Protein AF-0000000080249950 (afdb_homodimer)

Foldseek 3Di:
DQPPPPPPDQDLKDDPPDDPPDPDQAPEEAEEEEQEEQAQQDLDGCLQLVLLVNVLVVCLCPPQGVRYHYHYIYGYNPPDRALVVSLVPRQVSVCCCQPPVCVVVVHHHHQEYEDDAHQNSCVNNQQVCVVQLHAYEAQHHAAPVLLPCVRRLRYFHQHHHLVLVLVVVVVVCVVQVAQEEEEEFECAGRVRVRNRVRSQVCSCPPDPDHHHYHRHYDYDDDDCLVVVLVSLQTWQEYEYEAFQVVVLSNLLNCLVVVSLALQHAYEYEDEKPDCSSHDNALDPPDPCSVSSLSSQQRYKYKYFDWQAPDQPFAPVGPVVLVVSQVSSQVCSCPPSNDHDDPPGTSISRSQSSSVRSNLLSNLLSVCVVVPHDSSNSSSSSQSSAQDWDHHRRGIWGHHNSNYTQIKMFMWGADSVPSDTDTQKIGGSVDDDIDGPHQRDSHNPDRGHNHGADPCGSVSPRPVSCCVDPVCVVVVVVVVVVVVVVVVVVVVVVVVVVVVVLVVLLVPQQAADAPVQWAQDPCPVVPDDPPPPVVPPDPPPVLVDFGFTDHPNDTWTWDQDQDQDDCDPVNSSVLSVVLVPCDDDDHRQGYAHNPRRTTID/DQPPPPPPDQALKDDPPDDPPDPDQAPEEAEEEEQEEQAQQDLDGCLQLVLLVNVLVVCLCPPQGVRYHYHYIYGYRYPDRALVVSLVPRQVSVCCCQPPVCVVVVHGHHQEYEDDAHQSSCVNNQQVCVVQLHAYEAQHHAAPVLLPCVRRLRYFHQHHHLVLVLVVVVVVCVVQVAQEEEEEFECAGRVRVRNRVRSQVCSCPPDPDHHHYHRHYDYDDQDCLVVVLVSLQTWQEYEYEAFQVVVLSNLLNCLVVVSLALQHAYEYEDEKPDQSSHDNAQDPPDPCSVVSLSSQQRYKYKYFDWQAPDQVFAPVGPVVLVVSFVSSQVCSCPPSNDHADPPGTSISRSQSSSVRSNLLSNLLSVCVVVPHDSSNSSSSSQSSAQDWDRHRRGIWGHHNSNYTQTKMFMWGADSVPSDTDTQKIGGSVPDDIDGPHQRDSHNPDRGHNHGADPCGSVSPRPVSCCVDPVCVVVVVVVVVVVVVVVVVVVVVVVVVVVVVLVVLLVPQQAAQAPVQWAQDPPPVVPDDPPPPVVPPDPPPVLVPFGFTQHPNDTWTWDQDQDQPDPDPVNSSVLSVVLVPCDDDDHHQGYFHNPRRTTID

Organism: Ramazzottius varieornatus (NCBI:txid947166)

Radius of gyration: 50.96 Å; Cα contacts (8 Å, |Δi|>4): 2125; chains: 2; bounding box: 80×172×122 Å

InterPro domains:
  IPR001170 Adenylyl cyclase class-4/guanylyl cyclase [PR00255] (114-132)
  IPR001170 Adenylyl cyclase class-4/guanylyl cyclase [PR00255] (236-254)
  IPR001170 Adenylyl cyclase class-4/guanylyl cyclase [PR00255] (353-371)
  IPR001170 Adenylyl cyclase class-4/guanylyl cyclase [PR00255] (391-408)
  IPR001170 Adenylyl cyclase class-4/guanylyl cyclase [PR00255] (476-498)
  IPR001828 Receptor, ligand binding region [PF01094] (50-415)
  IPR028082 Periplasmic binding protein-like I [SSF53822] (30-457)
  IPR052612 Atrial Natriuretic Peptide Clearance Receptor [PTHR44755] (23-399)

Sequence (1200 aa):
MSPGITSLPDQDFMPDYHQTLQEKTYVHNVTILVVLTFGGVLPVDLMKAGGAIEMAVEVVRQSILPEVYTNYYMVRRKGFVDCYEDENHASFLMTRYAFRDAVARGDPPVGLIVGPACTKSLESMGHIATDMRAPIMTSQGASLTFDDKTIFKTVTRTGVTVKTLSRFAFEFLDLHGYVNVAIIYDDLFSFFSVLGSMLYRALYYRQDVRMNPMDLPYRNISDYSPYLYRASNNSRVFFILADAQSLRTIMLTAFDLGMTNGDYVFLTCVWYKEKYWGDYTYRNSDERDEEARQAYRTLLVFRERPMTPTQNETATGPQDFAQAQSRVKSIAWNRYGYGFDNNEDVSSAVWELYEGILLWARALNETISEGEDPKNGTRVTQRMWNRQVQGINGTLAIDANGDRNCSYALLDMSPSSGIFKEVFVYDGRGQPSRWIRTVDWGSGRERAPPNEPKCGYRNDKLLCFLRTEENNHVYTAVGAVGGAVVLLLLGALLVYRKYRTEQALHDTWWRASYSDIKPLDNTVSRSRRMASPFSEEPDLGLKKVTVARYQDRMVMVKTITHKIEMNRHFLVYVSKVSSININADVRLVSLSSAKVNIFFMSPGITSLPDQDFMPDYHQTLQEKTYVHNVTILVVLTFGGVLPVDLMKAGGAIEMAVEVVRQSILPEVYTNYYMVRRKGFVDCYEDENHASFLMTRYAFRDAVARGDPPVGLIVGPACTKSLESMGHIATDMRAPIMTSQGASLTFDDKTIFKTVTRTGVTVKTLSRFAFEFLDLHGYVNVAIIYDDLFSFFSVLGSMLYRALYYRQDVRMNPMDLPYRNISDYSPYLYRASNNSRVFFILADAQSLRTIMLTAFDLGMTNGDYVFLTCVWYKEKYWGDYTYRNSDERDEEARQAYRTLLVFRERPMTPTQNETATGPQDFAQAQSRVKSIAWNRYGYGFDNNEDVSSAVWELYEGILLWARALNETISEGEDPKNGTRVTQRMWNRQVQGINGTLAIDANGDRNCSYALLDMSPSSGIFKEVFVYDGRGQPSRWIRTVDWGSGRERAPPNEPKCGYRNDKLLCFLRTEENNHVYTAVGAVGGAVVLLLLGALLVYRKYRTEQALHDTWWRASYSDIKPLDNTVSRSRRMASPFSEEPDLGLKKVTVARYQDRMVMVKTITHKIEMNRHFLVYVSKVSSININADVRLVSLSSAKVNIFF

Secondary structure (DSSP, 8-state):
---------S-SEE--TT----S---SEEEEEEEE--BSS-SSS-HHHHHHHHHHHHHHIIIII-TTEEEEEEEE--BT--SHHHHHTTHHHHHHHIIIIIHHHHTPPPEEEEE---SHHHHHHHHHHHHHHT--EEES----GGGG-TTT-TTEEE-S--HHHHHHHHHHHHHHHT--EEEEEEETTSHHHHHHHHHHHHHHHT-SSS--EEEEEEE-S-S--HHHHHHHHTT-SEEEEES-HHHHHHHHHHHHHTT--SSS-EEEEEE--SSGGG---SS--SSTTHHHHHHHHTTEEEEEE------TTT-SS-HHHHHHHHHHHHHHIIIII-----TTPPPPHHHHHHHHHHHHHHHHHHHHHHTT--TT-HHHHHHHHSSEEEEETTEEEEE-TTSBB---EEEEEE-TTT--EEEEEEE-TTSPPPEE-S----STT-SSPPPSS-TT-TTS--HHHHHH-STTHHHHHHHHHHHHHHHHHHHHHHHHHHHHHHHHHHH-GGG---GGG-EE--GGGGSS-----STTSS---SGGGEEEEEETTEEEEEEE--S-----HHHHHHHHHHHHS--SSS----EEETTTTEEE-/---------S-SB---SS----S---SEEEEEEEE--BSS-SSS-HHHHHHHHHHHHHHIIIII-TTEEEEEEEE--BT--SHHHHTTTHHHHHHHIIIIIHHHHTPPPEEEEE---SHHHHHHHHHHHHHHT--EEES----GGGG-TTT-TTEEE-S--HHHHHHHHHHHHHHHT--EEEEEEESSSHHHHHHHHHHHHHHHT-SSS--EEEEEEE-S-S--HHHHHHHHTT-SEEEEES-HHHHHHHHHHHHHTT--SSS-EEEEEE--SSTTS---SS--SSTTHHHHHHHHTTEEEEEE------TTT-SS-HHHHHHHHHHHHHHIIIII-----TTPPPPHHHHHHHHHHHHHHHHHHHHHHTT--TT-HHHHHHHHSSEEEEETTEEEEE-TTSBB---EEEEEE-TTT--EEEEEEE-TTSPPPEE-S----STT-SSPPPSS-TT-TTS--HHHHHH-GGGHHHHHHHHHHHHHHHHHHHHHHHHHHHHHHHHHHH-GGG---GGG-EE--GGGGSS-----STTSS---SGGGEEEEEETTEEEEEEE--S-----HHHHHHHHHHHHS--SSS----EEETTTTEEE-

pLDDT: mean 79.0, std 19.93, range [19.03, 98.56]

Structure (mmCIF, N/CA/C/O backbone):
data_AF-0000000080249950-model_v1
#
loop_
_entity.id
_entity.type
_entity.pdbx_description
1 polymer 'Receptor ligand binding region domain-containing protein'
#
loop_
_atom_site.group_PDB
_atom_site.id
_atom_site.type_symbol
_atom_site.label_atom_id
_atom_site.label_alt_id
_atom_site.label_comp_id
_atom_site.label_asym_id
_atom_site.label_entity_id
_atom_site.label_seq_id
_atom_site.pdbx_PDB_ins_code
_atom_site.Cartn_x
_atom_site.Cartn_y
_atom_site.Cartn_z
_atom_site.occupancy
_atom_site.B_iso_or_equiv
_atom_site.auth_seq_id
_atom_site.auth_comp_id
_atom_site.auth_asym_id
_atom_site.auth_atom_id
_atom_site.pdbx_PDB_model_num
ATOM 1 N N . MET A 1 1 ? -38.25 27.203 -7.605 1 19.36 1 MET A N 1
ATOM 2 C CA . MET A 1 1 ? -37 27.938 -7.746 1 19.36 1 MET A CA 1
ATOM 3 C C . MET A 1 1 ? -36.062 27.656 -6.574 1 19.36 1 MET A C 1
ATOM 5 O O . MET A 1 1 ? -36.438 27.812 -5.414 1 19.36 1 MET A O 1
ATOM 9 N N . SER A 1 2 ? -35.219 26.625 -6.672 1 23.2 2 SER A N 1
ATOM 10 C CA . SER A 1 2 ? -34.344 26.094 -5.637 1 23.2 2 SER A CA 1
ATOM 11 C C . SER A 1 2 ? -33.531 27.203 -4.953 1 23.2 2 SER A C 1
ATOM 13 O O . SER A 1 2 ? -33.094 28.141 -5.605 1 23.2 2 SER A O 1
ATOM 15 N N . PRO A 1 3 ? -33.969 27.578 -3.77 1 28.27 3 PRO A N 1
ATOM 16 C CA . PRO A 1 3 ? -33.281 28.75 -3.213 1 28.27 3 PRO A CA 1
ATOM 17 C C . PRO A 1 3 ? -31.812 28.828 -3.584 1 28.27 3 PRO A C 1
ATOM 19 O O . PRO A 1 3 ? -31.203 27.797 -3.873 1 28.27 3 PRO A O 1
ATOM 22 N N . GLY A 1 4 ? -31.453 29.891 -4.34 1 25.61 4 GLY A N 1
ATOM 23 C CA . GLY A 1 4 ? -30.141 30.328 -4.793 1 25.61 4 GLY A CA 1
ATOM 24 C C . GLY A 1 4 ? -29.047 30.094 -3.76 1 25.61 4 GLY A C 1
ATOM 25 O O . GLY A 1 4 ? -29.109 30.641 -2.65 1 25.61 4 GLY A O 1
ATOM 26 N N . ILE A 1 5 ? -28.672 28.875 -3.568 1 31.94 5 ILE A N 1
ATOM 27 C CA . ILE A 1 5 ? -27.406 28.672 -2.857 1 31.94 5 ILE A CA 1
ATOM 28 C C . ILE A 1 5 ? -26.438 29.812 -3.195 1 31.94 5 ILE A C 1
ATOM 30 O O . ILE A 1 5 ? -25.984 29.922 -4.336 1 31.94 5 ILE A O 1
ATOM 34 N N . THR A 1 6 ? -26.703 31.031 -2.816 1 29.67 6 THR A N 1
ATOM 35 C CA . THR A 1 6 ? -25.734 32.125 -2.807 1 29.67 6 THR A CA 1
ATOM 36 C C . THR A 1 6 ? -24.312 31.578 -2.705 1 29.67 6 THR A C 1
ATOM 38 O O . THR A 1 6 ? -24.094 30.484 -2.166 1 29.67 6 THR A O 1
ATOM 41 N N . SER A 1 7 ? -23.375 32.219 -3.557 1 31.91 7 SER A N 1
ATOM 42 C CA . SER A 1 7 ? -21.938 32.094 -3.744 1 31.91 7 SER A CA 1
ATOM 43 C C . SER A 1 7 ? -21.219 31.891 -2.414 1 31.91 7 SER A C 1
ATOM 45 O O . SER A 1 7 ? -21.094 32.812 -1.611 1 31.91 7 SER A O 1
ATOM 47 N N . LEU A 1 8 ? -21.609 30.906 -1.722 1 35.44 8 LEU A N 1
ATOM 48 C CA . LEU A 1 8 ? -20.688 30.719 -0.604 1 35.44 8 LEU A CA 1
ATOM 49 C C . LEU A 1 8 ? -19.266 31.109 -0.999 1 35.44 8 LEU A C 1
ATOM 51 O O . LEU A 1 8 ? -18.766 30.672 -2.039 1 35.44 8 LEU A O 1
ATOM 55 N N . PRO A 1 9 ? -18.766 32.25 -0.596 1 34.56 9 PRO A N 1
ATOM 56 C CA . PRO A 1 9 ? -17.406 32.656 -0.927 1 34.56 9 PRO A CA 1
ATOM 57 C C . PRO A 1 9 ? -16.422 31.5 -0.965 1 34.56 9 PRO A C 1
ATOM 59 O O . PRO A 1 9 ? -16.656 30.469 -0.333 1 34.56 9 PRO A O 1
ATOM 62 N N . ASP A 1 10 ? -15.531 31.391 -2.01 1 40.75 10 ASP A N 1
ATOM 63 C CA . ASP A 1 10 ? -14.336 30.609 -2.271 1 40.75 10 ASP A CA 1
ATOM 64 C C . ASP A 1 10 ? -13.602 30.266 -0.975 1 40.75 10 ASP A C 1
ATOM 66 O O . ASP A 1 10 ? -12.422 29.938 -0.994 1 40.75 10 ASP A O 1
ATOM 70 N N . GLN A 1 11 ? -14.125 30.656 0.214 1 44.94 11 GLN A N 1
ATOM 71 C CA . GLN A 1 11 ? -13.344 30.484 1.436 1 44.94 11 GLN A CA 1
ATOM 72 C C . GLN A 1 11 ? -13.461 29.062 1.967 1 44.94 11 GLN A C 1
ATOM 74 O O . GLN A 1 11 ? -14.547 28.484 1.957 1 44.94 11 GLN A O 1
ATOM 79 N N . ASP A 1 12 ? -12.336 28.391 2 1 49.94 12 ASP A N 1
ATOM 80 C CA . ASP A 1 12 ? -12.094 27.078 2.598 1 49.94 12 ASP A CA 1
ATOM 81 C C . ASP A 1 12 ? -12.812 26.938 3.938 1 49.94 12 ASP A C 1
ATOM 83 O O . ASP A 1 12 ? -12.758 25.891 4.574 1 49.94 12 ASP A O 1
ATOM 87 N N . PHE A 1 13 ? -13.508 28.094 4.496 1 51.12 13 PHE A N 1
ATOM 88 C CA . PHE A 1 13 ? -14.023 28.062 5.859 1 51.12 13 PHE A CA 1
ATOM 89 C C . PHE A 1 13 ? -15.531 28.281 5.879 1 51.12 13 PHE A C 1
ATOM 91 O O . PHE A 1 13 ? -16.031 29.172 5.199 1 51.12 13 PHE A O 1
ATOM 98 N N . MET A 1 14 ? -16.281 27.281 6.352 1 52.34 14 MET A N 1
ATOM 99 C CA . MET A 1 14 ? -17.719 27.484 6.551 1 52.34 14 MET A CA 1
ATOM 100 C C . MET A 1 14 ? -17.984 28.219 7.863 1 52.34 14 MET A C 1
ATOM 102 O O . MET A 1 14 ? -17.25 28.031 8.836 1 52.34 14 MET A O 1
ATOM 106 N N . PRO A 1 15 ? -18.859 29.219 7.879 1 49.94 15 PRO A N 1
ATOM 107 C CA . PRO A 1 15 ? -19.172 29.938 9.109 1 49.94 15 PRO A CA 1
ATOM 108 C C . PRO A 1 15 ? -19.781 29.031 10.188 1 49.94 15 PRO A C 1
ATOM 110 O O . PRO A 1 15 ? -20.344 27.984 9.875 1 49.94 15 PRO A O 1
ATOM 113 N N . ASP A 1 16 ? -19.328 29.141 11.508 1 52.69 16 ASP A N 1
ATOM 114 C CA . ASP A 1 16 ? -20.016 28.5 12.625 1 52.69 16 ASP A CA 1
ATOM 115 C C . ASP A 1 16 ? -21.469 28.969 12.711 1 52.69 16 ASP A C 1
ATOM 117 O O . ASP A 1 16 ? -21.734 30.141 13 1 52.69 16 ASP A O 1
ATOM 121 N N . TYR A 1 17 ? -22.359 28.188 12.266 1 43.06 17 TYR A N 1
ATOM 122 C CA . TYR A 1 17 ? -23.766 28.578 12.18 1 43.06 17 TYR A CA 1
ATOM 123 C C . TYR A 1 17 ? -24.375 28.672 13.57 1 43.06 17 TYR A C 1
ATOM 125 O O . TYR A 1 17 ? -25.5 29.172 13.719 1 43.06 17 TYR A O 1
ATOM 133 N N . HIS A 1 18 ? -23.609 28.188 14.633 1 47.72 18 HIS A N 1
ATOM 134 C CA . HIS A 1 18 ? -24.281 28.125 15.922 1 47.72 18 HIS A CA 1
ATOM 135 C C . HIS A 1 18 ? -23.609 29.016 16.953 1 47.72 18 HIS A C 1
ATOM 137 O O . HIS A 1 18 ? -23.953 28.984 18.141 1 47.72 18 HIS A O 1
ATOM 143 N N . GLN A 1 19 ? -22.5 29.797 16.703 1 52.16 19 GLN A N 1
ATOM 144 C CA . GLN A 1 19 ? -21.766 30.469 17.766 1 52.16 19 GLN A CA 1
ATOM 145 C C . GLN A 1 19 ? -22.562 31.625 18.359 1 52.16 19 GLN A C 1
ATOM 147 O O . GLN A 1 19 ? -22.922 32.562 17.641 1 52.16 19 GLN A O 1
ATOM 152 N N . THR A 1 20 ? -23.453 31.344 19.312 1 48.66 20 THR A N 1
ATOM 153 C CA . THR A 1 20 ? -23.844 32.469 20.172 1 48.66 20 THR A CA 1
ATOM 154 C C . THR A 1 20 ? -22.828 32.656 21.281 1 48.66 20 THR A C 1
ATOM 156 O O . THR A 1 20 ? -22.609 31.781 22.109 1 48.66 20 THR A O 1
ATOM 159 N N . LEU A 1 21 ? -21.719 33.438 21.125 1 48.94 21 LEU A N 1
ATOM 160 C CA . LEU A 1 21 ? -20.766 33.719 22.188 1 48.94 21 LEU A CA 1
ATOM 161 C C . LEU A 1 21 ? -21.469 34.25 23.422 1 48.94 21 LEU A C 1
ATOM 163 O O . LEU A 1 21 ? -22.172 35.25 23.375 1 48.94 21 LEU A O 1
ATOM 167 N N . GLN A 1 22 ? -21.906 33.344 24.25 1 52.91 22 GLN A N 1
ATOM 168 C CA . GLN A 1 22 ? -22.391 33.875 25.516 1 52.91 22 GLN A CA 1
ATOM 169 C C . GLN A 1 22 ? -21.219 34.344 26.406 1 52.91 22 GLN A C 1
ATOM 171 O O . GLN A 1 22 ? -20.125 33.781 26.328 1 52.91 22 GLN A O 1
ATOM 176 N N . GLU A 1 23 ? -21.219 35.5 26.922 1 61.75 23 GLU A N 1
ATOM 177 C CA . GLU A 1 23 ? -20.297 36.062 27.906 1 61.75 23 GLU A CA 1
ATOM 178 C C . GLU A 1 23 ? -20.156 35.125 29.109 1 61.75 23 GLU A C 1
ATOM 180 O O . GLU A 1 23 ? -20.766 35.375 30.156 1 61.75 23 GLU A O 1
ATOM 185 N N . LYS A 1 24 ? -19.875 33.844 29.031 1 73 24 LYS A N 1
ATOM 186 C CA . LYS A 1 24 ? -19.688 32.875 30.094 1 73 24 LYS A CA 1
ATOM 187 C C . LYS A 1 24 ? -18.234 32.375 30.141 1 73 24 LYS A C 1
ATOM 189 O O . LYS A 1 24 ? -17.562 32.312 29.109 1 73 24 LYS A O 1
ATOM 194 N N . THR A 1 25 ? -17.656 32.344 31.375 1 83.31 25 THR A N 1
ATOM 195 C CA . THR A 1 25 ? -16.344 31.734 31.594 1 83.31 25 THR A CA 1
ATOM 196 C C . THR A 1 25 ? -16.406 30.219 31.469 1 83.31 25 THR A C 1
ATOM 198 O O . THR A 1 25 ? -17.219 29.578 32.125 1 83.31 25 THR A O 1
ATOM 201 N N . TYR A 1 26 ? -15.586 29.688 30.609 1 88.06 26 TYR A N 1
ATOM 202 C CA . TYR A 1 26 ? -15.586 28.25 30.359 1 88.06 26 TYR A CA 1
ATOM 203 C C . TYR A 1 26 ? -14.391 27.578 31.016 1 88.06 26 TYR A C 1
ATOM 205 O O . TYR A 1 26 ? -13.344 28.203 31.188 1 88.06 26 TYR A O 1
ATOM 213 N N . VAL A 1 27 ? -14.531 26.344 31.422 1 87.94 27 VAL A N 1
ATOM 214 C CA . VAL A 1 27 ? -13.477 25.594 32.094 1 87.94 27 VAL A CA 1
ATOM 215 C C . VAL A 1 27 ? -12.438 25.141 31.062 1 87.94 27 VAL A C 1
ATOM 217 O O . VAL A 1 27 ? -11.289 24.875 31.422 1 87.94 27 VAL A O 1
ATOM 220 N N . HIS A 1 28 ? -12.867 25.047 29.906 1 91 28 HIS A N 1
ATOM 221 C CA . HIS A 1 28 ? -12.016 24.594 28.812 1 91 28 HIS A CA 1
ATOM 222 C C . HIS A 1 28 ? -12.555 25.078 27.469 1 91 28 HIS A C 1
ATOM 224 O O . HIS A 1 28 ? -13.758 25.328 27.328 1 91 28 HIS A O 1
ATOM 230 N N . ASN A 1 29 ? -11.664 25.406 26.578 1 92.38 29 ASN A N 1
ATOM 231 C CA . ASN A 1 29 ? -12.023 25.828 25.234 1 92.38 29 ASN A CA 1
ATOM 232 C C . ASN A 1 29 ? -11.438 24.906 24.172 1 92.38 29 ASN A C 1
ATOM 234 O O . ASN A 1 29 ? -10.25 24.562 24.234 1 92.38 29 ASN A O 1
ATOM 238 N N . VAL A 1 30 ? -12.273 24.469 23.297 1 94.06 30 VAL A N 1
ATOM 239 C CA . VAL A 1 30 ? -11.781 23.516 22.312 1 94.06 30 VAL A CA 1
ATOM 240 C C . VAL A 1 30 ? -12.445 23.781 20.953 1 94.06 30 VAL A C 1
ATOM 242 O O . VAL A 1 30 ? -13.523 24.375 20.891 1 94.06 30 VAL A O 1
ATOM 245 N N . THR A 1 31 ? -11.727 23.406 19.859 1 93.44 31 THR A N 1
ATOM 246 C CA . THR A 1 31 ? -12.266 23.516 18.5 1 93.44 31 THR A CA 1
ATOM 247 C C . THR A 1 31 ? -12.484 22.125 17.906 1 93.44 31 THR A C 1
ATOM 249 O O . THR A 1 31 ? -11.578 21.281 17.938 1 93.44 31 THR A O 1
ATOM 252 N N . ILE A 1 32 ? -13.68 21.844 17.391 1 94.88 32 ILE A N 1
ATOM 253 C CA . ILE A 1 32 ? -13.945 20.703 16.531 1 94.88 32 ILE A CA 1
ATOM 254 C C . ILE A 1 32 ? -13.664 21.062 15.078 1 94.88 32 ILE A C 1
ATOM 256 O O . ILE A 1 32 ? -14.359 21.906 14.492 1 94.88 32 ILE A O 1
ATOM 260 N N . LEU A 1 33 ? -12.633 20.469 14.539 1 93.94 33 LEU A N 1
ATOM 261 C CA . LEU A 1 33 ? -12.266 20.734 13.148 1 93.94 33 LEU A CA 1
ATOM 262 C C . LEU A 1 33 ? -12.805 19.625 12.242 1 93.94 33 LEU A C 1
ATOM 264 O O . LEU A 1 33 ? -12.461 18.453 12.398 1 93.94 33 LEU A O 1
ATOM 268 N N . VAL A 1 34 ? -13.648 20 11.32 1 92.94 34 VAL A N 1
ATOM 269 C CA . VAL A 1 34 ? -14.219 19.047 10.375 1 92.94 34 VAL A CA 1
ATOM 270 C C . VAL A 1 34 ? -13.461 19.109 9.047 1 92.94 34 VAL A C 1
ATOM 272 O O . VAL A 1 34 ? -13.383 20.172 8.422 1 92.94 34 VAL A O 1
ATOM 275 N N . VAL A 1 35 ? -12.844 17.984 8.688 1 91 35 VAL A N 1
ATOM 276 C CA . VAL A 1 35 ? -12.102 17.906 7.434 1 91 35 VAL A CA 1
ATOM 277 C C . VAL A 1 35 ? -12.766 16.875 6.516 1 91 35 VAL A C 1
ATOM 279 O O . VAL A 1 35 ? -12.438 15.695 6.551 1 91 35 VAL A O 1
ATOM 282 N N . LEU A 1 36 ? -13.641 17.344 5.602 1 89.5 36 LEU A N 1
ATOM 283 C CA . LEU A 1 36 ? -14.383 16.5 4.668 1 89.5 36 LEU A CA 1
ATOM 284 C C . LEU A 1 36 ? -14.453 17.141 3.291 1 89.5 36 LEU A C 1
ATOM 286 O O . LEU A 1 36 ? -14.273 18.359 3.162 1 89.5 36 LEU A O 1
ATOM 290 N N . THR A 1 37 ? -14.719 16.344 2.334 1 84.38 37 THR A N 1
ATOM 291 C CA . THR A 1 37 ? -14.93 16.875 0.991 1 84.38 37 THR A CA 1
ATOM 292 C C . THR A 1 37 ? -16.281 17.594 0.896 1 84.38 37 THR A C 1
ATOM 294 O O . THR A 1 37 ? -17.156 17.375 1.733 1 84.38 37 THR A O 1
ATOM 297 N N . PHE A 1 38 ? -16.359 18.438 -0.089 1 83.31 38 PHE A N 1
ATOM 298 C CA . PHE A 1 38 ? -17.594 19.203 -0.303 1 83.31 38 PHE A CA 1
ATOM 299 C C . PHE A 1 38 ? -18.031 19.109 -1.758 1 83.31 38 PHE A C 1
ATOM 301 O O . PHE A 1 38 ? -17.984 20.094 -2.496 1 83.31 38 PHE A O 1
ATOM 308 N N . GLY A 1 39 ? -18.453 17.969 -2.156 1 78.5 39 GLY A N 1
ATOM 309 C CA . GLY A 1 39 ? -18.875 17.766 -3.537 1 78.5 39 GLY A CA 1
ATOM 310 C C . GLY A 1 39 ? -20.219 17.078 -3.666 1 78.5 39 GLY A C 1
ATOM 311 O O . GLY A 1 39 ? -20.844 17.125 -4.73 1 78.5 39 GLY A O 1
ATOM 312 N N . GLY A 1 40 ? -20.625 16.469 -2.613 1 77.94 40 GLY A N 1
ATOM 313 C CA . GLY A 1 40 ? -21.938 15.812 -2.607 1 77.94 40 GLY A CA 1
ATOM 314 C C . GLY A 1 40 ? -21.922 14.461 -3.295 1 77.94 40 GLY A C 1
ATOM 315 O O . GLY A 1 40 ? -22.984 13.93 -3.641 1 77.94 40 GLY A O 1
ATOM 316 N N . VAL A 1 41 ? -20.734 13.922 -3.453 1 80.44 41 VAL A N 1
ATOM 317 C CA . VAL A 1 41 ? -20.641 12.695 -4.238 1 80.44 41 VAL A CA 1
ATOM 318 C C . VAL A 1 41 ? -20.281 11.523 -3.328 1 80.44 41 VAL A C 1
ATOM 320 O O . VAL A 1 41 ? -20.922 10.469 -3.373 1 80.44 41 VAL A O 1
ATOM 323 N N . LEU A 1 42 ? -19.391 11.727 -2.463 1 82.88 42 LEU A N 1
ATOM 324 C CA . LEU A 1 42 ? -18.906 10.656 -1.596 1 82.88 42 LEU A CA 1
ATOM 325 C C . LEU A 1 42 ? -19.938 10.312 -0.53 1 82.88 42 LEU A C 1
ATOM 327 O O . LEU A 1 42 ? -20.75 11.164 -0.15 1 82.88 42 LEU A O 1
ATOM 331 N N . PRO A 1 43 ? -19.922 9.117 -0.079 1 81.88 43 PRO A N 1
ATOM 332 C CA . PRO A 1 43 ? -20.906 8.719 0.938 1 81.88 43 PRO A CA 1
ATOM 333 C C . PRO A 1 43 ? -20.844 9.586 2.191 1 81.88 43 PRO A C 1
ATOM 335 O O . PRO A 1 43 ? -21.875 9.891 2.791 1 81.88 43 PRO A O 1
ATOM 338 N N . VAL A 1 44 ? -19.656 9.883 2.541 1 87.5 44 VAL A N 1
ATOM 339 C CA . VAL A 1 44 ? -19.469 10.797 3.666 1 87.5 44 VAL A CA 1
ATOM 340 C C . VAL A 1 44 ? -18.781 12.07 3.193 1 87.5 44 VAL A C 1
ATOM 342 O O . VAL A 1 44 ? -17.578 12.07 2.947 1 87.5 44 VAL A O 1
ATOM 345 N N . ASP A 1 45 ? -19.531 12.984 2.971 1 86.56 45 ASP A N 1
ATOM 346 C CA . ASP A 1 45 ? -19.047 14.312 2.617 1 86.56 45 ASP A CA 1
ATOM 347 C C . ASP A 1 45 ? -19.828 15.398 3.363 1 86.56 45 ASP A C 1
ATOM 349 O O . ASP A 1 45 ? -20.875 15.125 3.943 1 86.56 45 ASP A O 1
ATOM 353 N N . LEU A 1 46 ? -19.422 16.5 3.287 1 88.06 46 LEU A N 1
ATOM 354 C CA . LEU A 1 46 ? -19.953 17.562 4.133 1 88.06 46 LEU A CA 1
ATOM 355 C C . LEU A 1 46 ? -21.375 17.938 3.721 1 88.06 46 LEU A C 1
ATOM 357 O O . LEU A 1 46 ? -22.188 18.297 4.562 1 88.06 46 LEU A O 1
ATOM 361 N N . MET A 1 47 ? -21.688 17.812 2.453 1 88.06 47 MET A N 1
ATOM 362 C CA . MET A 1 47 ? -23.031 18.156 1.998 1 88.06 47 MET A CA 1
ATOM 363 C C . MET A 1 47 ? -24.047 17.172 2.545 1 88.06 47 MET A C 1
ATOM 365 O O . MET A 1 47 ? -25.188 17.547 2.832 1 88.06 47 MET A O 1
ATOM 369 N N . LYS A 1 48 ? -23.625 16.016 2.729 1 89.5 48 LYS A N 1
ATOM 370 C CA . LYS A 1 48 ? -24.516 14.953 3.201 1 89.5 48 LYS A CA 1
ATOM 371 C C . LYS A 1 48 ? -24.469 14.828 4.723 1 89.5 48 LYS A C 1
ATOM 373 O O . LYS A 1 48 ? -25.484 14.555 5.363 1 89.5 48 LYS A O 1
ATOM 378 N N . ALA A 1 49 ? -23.266 15.023 5.262 1 92 49 ALA A N 1
ATOM 379 C CA . ALA A 1 49 ? -23.062 14.742 6.68 1 92 49 ALA A CA 1
ATOM 380 C C . ALA A 1 49 ? -23.125 16.016 7.508 1 92 49 ALA A C 1
ATOM 382 O O . ALA A 1 49 ? -23.188 15.969 8.742 1 92 49 ALA A O 1
ATOM 383 N N . GLY A 1 50 ? -23.156 17.141 6.871 1 90.31 50 GLY A N 1
ATOM 384 C CA . GLY A 1 50 ? -23.125 18.422 7.574 1 90.31 50 GLY A CA 1
ATOM 385 C C . GLY A 1 50 ? -24.266 18.562 8.586 1 90.31 50 GLY A C 1
ATOM 386 O O . GLY A 1 50 ? -24.047 19.062 9.688 1 90.31 50 GLY A O 1
ATOM 387 N N . GLY A 1 51 ? -25.469 18.156 8.156 1 91.06 51 GLY A N 1
ATOM 388 C CA . GLY A 1 51 ? -26.609 18.234 9.062 1 91.06 51 GLY A CA 1
ATOM 389 C C . GLY A 1 51 ? -26.422 17.406 10.32 1 91.06 51 GLY A C 1
ATOM 390 O O . GLY A 1 51 ? -26.734 17.875 11.422 1 91.06 51 GLY A O 1
ATOM 391 N N . ALA A 1 52 ? -25.922 16.219 10.172 1 93.44 52 ALA A N 1
ATOM 392 C CA . ALA A 1 52 ? -25.688 15.344 11.32 1 93.44 52 ALA A CA 1
ATOM 393 C C . ALA A 1 52 ? -24.578 15.906 12.219 1 93.44 52 ALA A C 1
ATOM 395 O O . ALA A 1 52 ? -24.656 15.789 13.445 1 93.44 52 ALA A O 1
ATOM 396 N N . ILE A 1 53 ? -23.562 16.5 11.672 1 93.38 53 ILE A N 1
ATOM 397 C CA . ILE A 1 53 ? -22.453 17.062 12.422 1 93.38 53 ILE A CA 1
ATOM 398 C C . ILE A 1 53 ? -22.922 18.266 13.227 1 93.38 53 ILE A C 1
ATOM 400 O O . ILE A 1 53 ? -22.594 18.406 14.406 1 93.38 53 ILE A O 1
ATOM 404 N N . GLU A 1 54 ? -23.688 19.094 12.578 1 91.31 54 GLU A N 1
ATOM 405 C CA . GLU A 1 54 ? -24.219 20.25 13.281 1 91.31 54 GLU A CA 1
ATOM 406 C C . GLU A 1 54 ? -25.109 19.812 14.453 1 91.31 54 GLU A C 1
ATOM 408 O O . GLU A 1 54 ? -25.047 20.406 15.531 1 91.31 54 GLU A O 1
ATOM 413 N N . MET A 1 55 ? -25.922 18.844 14.172 1 92.5 55 MET A N 1
ATOM 414 C CA . MET A 1 55 ? -26.781 18.328 15.234 1 92.5 55 MET A CA 1
ATOM 415 C C . MET A 1 55 ? -25.953 17.781 16.391 1 92.5 55 MET A C 1
ATOM 417 O O . MET A 1 55 ? -26.297 17.969 17.547 1 92.5 55 MET A O 1
ATOM 421 N N . ALA A 1 56 ? -24.906 17.078 16.094 1 94.69 56 ALA A N 1
ATOM 422 C CA . ALA A 1 56 ? -24.031 16.547 17.125 1 94.69 56 ALA A CA 1
ATOM 423 C C . ALA A 1 56 ? -23.406 17.656 17.953 1 94.69 56 ALA A C 1
ATOM 425 O O . ALA A 1 56 ? -23.328 17.578 19.172 1 94.69 56 ALA A O 1
ATOM 426 N N . VAL A 1 57 ? -22.953 18.703 17.297 1 92.94 57 VAL A N 1
ATOM 427 C CA . VAL A 1 57 ? -22.312 19.828 17.969 1 92.94 57 VAL A CA 1
ATOM 428 C C . VAL A 1 57 ? -23.312 20.484 18.922 1 92.94 57 VAL A C 1
ATOM 430 O O . VAL A 1 57 ? -22.953 20.906 20.016 1 92.94 57 VAL A O 1
ATOM 433 N N . GLU A 1 58 ? -24.547 20.562 18.438 1 91.19 58 GLU A N 1
ATOM 434 C CA . GLU A 1 58 ? -25.594 21.125 19.281 1 91.19 58 GLU A CA 1
ATOM 435 C C . GLU A 1 58 ? -25.766 20.312 20.562 1 91.19 58 GLU A C 1
ATOM 437 O O . GLU A 1 58 ? -25.875 20.875 21.656 1 91.19 58 GLU A O 1
ATOM 442 N N . VAL A 1 59 ? -25.797 19.031 20.375 1 92.62 59 VAL A N 1
ATOM 443 C CA . VAL A 1 59 ? -25.953 18.156 21.516 1 92.62 59 VAL A CA 1
ATOM 444 C C . VAL A 1 59 ? -24.734 18.281 22.438 1 92.62 59 VAL A C 1
ATOM 446 O O . VAL A 1 59 ? -24.875 18.312 23.656 1 92.62 59 VAL A O 1
ATOM 449 N N . VAL A 1 60 ? -23.547 18.406 21.938 1 95 60 VAL A N 1
ATOM 450 C CA . VAL A 1 60 ? -22.312 18.531 22.688 1 95 60 VAL A CA 1
ATOM 451 C C . VAL A 1 60 ? -22.344 19.797 23.531 1 95 60 VAL A C 1
ATOM 453 O O . VAL A 1 60 ? -22.062 19.766 24.734 1 95 60 VAL A O 1
ATOM 456 N N . ARG A 1 61 ? -22.781 20.859 22.969 1 92.06 61 ARG A N 1
ATOM 457 C CA . ARG A 1 61 ? -22.781 22.172 23.625 1 92.06 61 ARG A CA 1
ATOM 458 C C . ARG A 1 61 ? -23.844 22.234 24.703 1 92.06 61 ARG A C 1
ATOM 460 O O . ARG A 1 61 ? -23.609 22.797 25.781 1 92.06 61 ARG A O 1
ATOM 467 N N . GLN A 1 62 ? -24.938 21.641 24.422 1 92.12 62 GLN A N 1
ATOM 468 C CA . GLN A 1 62 ? -26.094 21.859 25.281 1 92.12 62 GLN A CA 1
ATOM 469 C C . GLN A 1 62 ? -26.172 20.797 26.375 1 92.12 62 GLN A C 1
ATOM 471 O O . GLN A 1 62 ? -26.516 21.094 27.516 1 92.12 62 GLN A O 1
ATOM 476 N N . SER A 1 63 ? -25.766 19.609 26.016 1 93.06 63 SER A N 1
ATOM 477 C CA . SER A 1 63 ? -26.109 18.516 26.906 1 93.06 63 SER A CA 1
ATOM 478 C C . SER A 1 63 ? -24.875 17.859 27.484 1 93.06 63 SER A C 1
ATOM 480 O O . SER A 1 63 ? -24.875 17.391 28.625 1 93.06 63 SER A O 1
ATOM 482 N N . ILE A 1 64 ? -23.812 17.719 26.766 1 95.19 64 ILE A N 1
ATOM 483 C CA . ILE A 1 64 ? -22.703 16.891 27.203 1 95.19 64 ILE A CA 1
ATOM 484 C C . ILE A 1 64 ? -21.609 17.766 27.812 1 95.19 64 ILE A C 1
ATOM 486 O O . ILE A 1 64 ? -21.062 17.453 28.875 1 95.19 64 ILE A O 1
ATOM 490 N N . LEU A 1 65 ? -21.312 18.875 27.094 1 95 65 LEU A N 1
ATOM 491 C CA . LEU A 1 65 ? -20.234 19.766 27.547 1 95 65 LEU A CA 1
ATOM 492 C C . LEU A 1 65 ? -20.734 21.188 27.703 1 95 65 LEU A C 1
ATOM 494 O O . LEU A 1 65 ? -20.141 22.125 27.141 1 95 65 LEU A O 1
ATOM 498 N N . PRO A 1 66 ? -21.625 21.422 28.562 1 91.31 66 PRO A N 1
ATOM 499 C CA . PRO A 1 66 ? -22.156 22.781 28.688 1 91.31 66 PRO A CA 1
ATOM 500 C C . PRO A 1 66 ? -21.141 23.75 29.297 1 91.31 66 PRO A C 1
ATOM 502 O O . PRO A 1 66 ? -21.25 24.953 29.094 1 91.31 66 PRO A O 1
ATOM 505 N N . GLU A 1 67 ? -20.156 23.25 29.953 1 91.62 67 GLU A N 1
ATOM 506 C CA . GLU A 1 67 ? -19.172 24.109 30.609 1 91.62 67 GLU A CA 1
ATOM 507 C C . GLU A 1 67 ? -17.922 24.281 29.75 1 91.62 67 GLU A C 1
ATOM 509 O O . GLU A 1 67 ? -16.953 24.922 30.172 1 91.62 67 GLU A O 1
ATOM 514 N N . VAL A 1 68 ? -17.891 23.75 28.641 1 92.62 68 VAL A N 1
ATOM 515 C CA . VAL A 1 68 ? -16.766 23.844 27.703 1 92.62 68 VAL A CA 1
ATOM 516 C C . VAL A 1 68 ? -17.172 24.672 26.5 1 92.62 68 VAL A C 1
ATOM 518 O O . VAL A 1 68 ? -18.25 24.484 25.922 1 92.62 68 VAL A O 1
ATOM 521 N N . TYR A 1 69 ? -16.359 25.625 26.141 1 89.75 69 TYR A N 1
ATOM 522 C CA . TYR A 1 69 ? -16.578 26.344 24.891 1 89.75 69 TYR A CA 1
ATOM 523 C C . TYR A 1 69 ? -16.156 25.5 23.703 1 89.75 69 TYR A C 1
ATOM 525 O O . TYR A 1 69 ? -14.961 25.25 23.5 1 89.75 69 TYR A O 1
ATOM 533 N N . THR A 1 70 ? -17.109 25.109 22.984 1 89 70 THR A N 1
ATOM 534 C CA . THR A 1 70 ? -16.844 24.281 21.812 1 89 70 THR A CA 1
ATOM 535 C C . THR A 1 70 ? -17.031 25.078 20.531 1 89 70 THR A C 1
ATOM 537 O O . THR A 1 70 ? -18.156 25.406 20.156 1 89 70 THR A O 1
ATOM 540 N N . ASN A 1 71 ? -15.859 25.359 19.906 1 83.25 71 ASN A N 1
ATOM 541 C CA . ASN A 1 71 ? -15.859 25.953 18.578 1 83.25 71 ASN A CA 1
ATOM 542 C C . ASN A 1 71 ? -15.922 24.891 17.484 1 83.25 71 ASN A C 1
ATOM 544 O O . ASN A 1 71 ? -15.609 23.719 17.734 1 83.25 71 ASN A O 1
ATOM 548 N N . TYR A 1 72 ? -16.469 25.203 16.438 1 81.5 72 TYR A N 1
ATOM 549 C CA . TYR A 1 72 ? -16.547 24.219 15.359 1 81.5 72 TYR A CA 1
ATOM 550 C C . TYR A 1 72 ? -16.234 24.875 14.016 1 81.5 72 TYR A C 1
ATOM 552 O O . TYR A 1 72 ? -16.703 25.984 13.734 1 81.5 72 TYR A O 1
ATOM 560 N N . TYR A 1 73 ? -15.258 24.266 13.281 1 76.69 73 TYR A N 1
ATOM 561 C CA . TYR A 1 73 ? -14.836 24.797 11.984 1 76.69 73 TYR A CA 1
ATOM 562 C C . TYR A 1 73 ? -14.797 23.688 10.938 1 76.69 73 TYR A C 1
ATOM 564 O O . TYR A 1 73 ? -14.391 22.562 11.227 1 76.69 73 TYR A O 1
ATOM 572 N N . MET A 1 74 ? -15.305 24.031 9.727 1 72.19 74 MET A N 1
ATOM 573 C CA . MET A 1 74 ? -15.281 23.094 8.609 1 72.19 74 MET A CA 1
ATOM 574 C C . MET A 1 74 ? -14.328 23.562 7.523 1 72.19 74 MET A C 1
ATOM 576 O O . MET A 1 74 ? -14.398 24.719 7.09 1 72.19 74 MET A O 1
ATOM 580 N N . VAL A 1 75 ? -13.328 22.766 7.336 1 63.03 75 VAL A N 1
ATOM 581 C CA . VAL A 1 75 ? -12.383 23.094 6.27 1 63.03 75 VAL A CA 1
ATOM 582 C C . VAL A 1 75 ? -12.75 22.297 5.008 1 63.03 75 VAL A C 1
ATOM 584 O O . VAL A 1 75 ? -13.016 21.109 5.07 1 63.03 75 VAL A O 1
ATOM 587 N N . ARG A 1 76 ? -13.195 23.094 3.973 1 62.97 76 ARG A N 1
ATOM 588 C CA . ARG A 1 76 ? -13.641 22.375 2.781 1 62.97 76 ARG A CA 1
ATOM 589 C C . ARG A 1 76 ? -12.836 22.797 1.557 1 62.97 76 ARG A C 1
ATOM 591 O O . ARG A 1 76 ? -12.344 23.938 1.497 1 62.97 76 ARG A O 1
ATOM 598 N N . ARG A 1 77 ? -12.312 21.906 0.905 1 59.59 77 ARG A N 1
ATOM 599 C CA . ARG A 1 77 ? -11.953 22.281 -0.456 1 59.59 77 ARG A CA 1
ATOM 600 C C . ARG A 1 77 ? -13.125 22.062 -1.412 1 59.59 77 ARG A C 1
ATOM 602 O O . ARG A 1 77 ? -13.609 20.953 -1.559 1 59.59 77 ARG A O 1
ATOM 609 N N . LYS A 1 78 ? -13.539 23.156 -1.854 1 58.62 78 LYS A N 1
ATOM 610 C CA . LYS A 1 78 ? -14.68 23.125 -2.768 1 58.62 78 LYS A CA 1
ATOM 611 C C . LYS A 1 78 ? -14.367 22.312 -4.016 1 58.62 78 LYS A C 1
ATOM 613 O O . LYS A 1 78 ? -13.25 22.359 -4.531 1 58.62 78 LYS A O 1
ATOM 618 N N . GLY A 1 79 ? -15.289 21.562 -4.332 1 60.66 79 GLY A N 1
ATOM 619 C CA . GLY A 1 79 ? -15.242 20.922 -5.633 1 60.66 79 GLY A CA 1
ATOM 620 C C . GLY A 1 79 ? -14.617 19.531 -5.594 1 60.66 79 GLY A C 1
ATOM 621 O O . GLY A 1 79 ? -14.594 18.828 -6.605 1 60.66 79 GLY A O 1
ATOM 622 N N . PHE A 1 80 ? -14.234 19.188 -4.465 1 69.62 80 PHE A N 1
ATOM 623 C CA . PHE A 1 80 ? -13.664 17.844 -4.43 1 69.62 80 PHE A CA 1
ATOM 624 C C . PHE A 1 80 ? -14.766 16.781 -4.426 1 69.62 80 PHE A C 1
ATOM 626 O O . PHE A 1 80 ? -15.664 16.812 -3.578 1 69.62 80 PHE A O 1
ATOM 633 N N . VAL A 1 81 ? -14.656 15.906 -5.387 1 69.94 81 VAL A N 1
ATOM 634 C CA . VAL A 1 81 ? -15.758 14.961 -5.57 1 69.94 81 VAL A CA 1
ATOM 635 C C . VAL A 1 81 ? -15.25 13.539 -5.387 1 69.94 81 VAL A C 1
ATOM 637 O O . VAL A 1 81 ? -16.047 12.594 -5.328 1 69.94 81 VAL A O 1
ATOM 640 N N . ASP A 1 82 ? -13.93 13.406 -5.246 1 78.69 82 ASP A N 1
ATOM 641 C CA . ASP A 1 82 ? -13.438 12.039 -5.102 1 78.69 82 ASP A CA 1
ATOM 642 C C . ASP A 1 82 ? -12.25 11.984 -4.141 1 78.69 82 ASP A C 1
ATOM 644 O O . ASP A 1 82 ? -11.688 13.016 -3.775 1 78.69 82 ASP A O 1
ATOM 648 N N . CYS A 1 83 ? -11.922 10.812 -3.727 1 82.38 83 CYS A N 1
ATOM 649 C CA . CYS A 1 83 ? -10.875 10.602 -2.732 1 82.38 83 CYS A CA 1
ATOM 650 C C . CYS A 1 83 ? -9.5 10.938 -3.303 1 82.38 83 CYS A C 1
ATOM 652 O O . CYS A 1 83 ? -8.594 11.328 -2.564 1 82.38 83 CYS A O 1
ATOM 654 N N . TYR A 1 84 ? -9.445 10.867 -4.551 1 75.44 84 TYR A N 1
ATOM 655 C CA . TYR A 1 84 ? -8.164 11.211 -5.156 1 75.44 84 TYR A CA 1
ATOM 656 C C . TYR A 1 84 ? -7.816 12.672 -4.918 1 75.44 84 TYR A C 1
ATOM 658 O O . TYR A 1 84 ? -6.684 13 -4.559 1 75.44 84 TYR A O 1
ATOM 666 N N . GLU A 1 85 ? -8.766 13.5 -5.043 1 72.19 85 GLU A N 1
ATOM 667 C CA . GLU A 1 85 ? -8.57 14.93 -4.805 1 72.19 85 GLU A CA 1
ATOM 668 C C . GLU A 1 85 ? -8.406 15.219 -3.316 1 72.19 85 GLU A C 1
ATOM 670 O O . GLU A 1 85 ? -7.578 16.047 -2.932 1 72.19 85 GLU A O 1
ATOM 675 N N . ASP A 1 86 ? -9.172 14.547 -2.557 1 72.25 86 ASP A N 1
ATOM 676 C CA . ASP A 1 86 ? -9.109 14.75 -1.113 1 72.25 86 ASP A CA 1
ATOM 677 C C . ASP A 1 86 ? -7.742 14.367 -0.559 1 72.25 86 ASP A C 1
ATOM 679 O O . ASP A 1 86 ? -7.184 15.062 0.288 1 72.25 86 ASP A O 1
ATOM 683 N N . GLU A 1 87 ? -7.238 13.25 -0.93 1 71.06 87 GLU A N 1
ATOM 684 C CA . GLU A 1 87 ? -5.961 12.727 -0.466 1 71.06 87 GLU A CA 1
ATOM 685 C C . GLU A 1 87 ? -4.848 13.75 -0.629 1 71.06 87 GLU A C 1
ATOM 687 O O . GLU A 1 87 ? -3.902 13.789 0.164 1 71.06 87 GLU A O 1
ATOM 692 N N . ASN A 1 88 ? -5.133 14.594 -1.429 1 70.69 88 ASN A N 1
ATOM 693 C CA . ASN A 1 88 ? -4.082 15.539 -1.786 1 70.69 88 ASN A CA 1
ATOM 694 C C . ASN A 1 88 ? -4.141 16.797 -0.923 1 70.69 88 ASN A C 1
ATOM 696 O O . ASN A 1 88 ? -3.158 17.531 -0.825 1 70.69 88 ASN A O 1
ATOM 700 N N . HIS A 1 89 ? -5.273 16.953 -0.197 1 83.31 89 HIS A N 1
ATOM 701 C CA . HIS A 1 89 ? -5.414 18.297 0.366 1 83.31 89 HIS A CA 1
ATOM 702 C C . HIS A 1 89 ? -5.75 18.234 1.854 1 83.31 89 HIS A C 1
ATOM 704 O O . HIS A 1 89 ? -5.52 19.203 2.586 1 83.31 89 HIS A O 1
ATOM 710 N N . ALA A 1 90 ? -6.238 17.172 2.309 1 89.19 90 ALA A N 1
ATOM 711 C CA . ALA A 1 90 ? -6.82 17.078 3.645 1 89.19 90 ALA A CA 1
ATOM 712 C C . ALA A 1 90 ? -5.781 17.391 4.719 1 89.19 90 ALA A C 1
ATOM 714 O O . ALA A 1 90 ? -6.043 18.172 5.641 1 89.19 90 ALA A O 1
ATOM 715 N N . SER A 1 91 ? -4.605 16.812 4.594 1 91 91 SER A N 1
ATOM 716 C CA . SER A 1 91 ? -3.566 17 5.598 1 91 91 SER A CA 1
ATOM 717 C C . SER A 1 91 ? -3.068 18.438 5.625 1 91 91 SER A C 1
ATOM 719 O O . SER A 1 91 ? -2.754 18.969 6.691 1 91 91 SER A O 1
ATOM 721 N N . PHE A 1 92 ? -3.016 19.062 4.453 1 91.19 92 PHE A N 1
ATOM 722 C CA . PHE A 1 92 ? -2.604 20.453 4.363 1 91.19 92 PHE A CA 1
ATOM 723 C C . PHE A 1 92 ? -3.609 21.359 5.059 1 91.19 92 PHE A C 1
ATOM 725 O O . PHE A 1 92 ? -3.23 22.219 5.859 1 91.19 92 PHE A O 1
ATOM 732 N N . LEU A 1 93 ? -4.852 21.141 4.793 1 88.88 93 LEU A N 1
ATOM 733 C CA . LEU A 1 93 ? -5.906 21.969 5.363 1 88.88 93 LEU A CA 1
ATOM 734 C C . LEU A 1 93 ? -5.961 21.812 6.879 1 88.88 93 LEU A C 1
ATOM 736 O O . LEU A 1 93 ? -6.129 22.797 7.602 1 88.88 93 LEU A O 1
ATOM 740 N N . MET A 1 94 ? -5.836 20.609 7.324 1 91.69 94 MET A N 1
ATOM 741 C CA . MET A 1 94 ? -5.871 20.328 8.758 1 91.69 94 MET A CA 1
ATOM 742 C C . MET A 1 94 ? -4.727 21.031 9.477 1 91.69 94 MET A C 1
ATOM 744 O O . MET A 1 94 ? -4.941 21.734 10.469 1 91.69 94 MET A O 1
ATOM 748 N N . THR A 1 95 ? -3.508 20.906 8.961 1 92.38 95 THR A N 1
ATOM 749 C CA . THR A 1 95 ? -2.33 21.438 9.641 1 92.38 95 THR A CA 1
ATOM 750 C C . THR A 1 95 ? -2.27 22.953 9.516 1 92.38 95 THR A C 1
ATOM 752 O O . THR A 1 95 ? -1.881 23.656 10.461 1 92.38 95 THR A O 1
ATOM 755 N N . ARG A 1 96 ? -2.678 23.5 8.367 1 90.44 96 ARG A N 1
ATOM 756 C CA . ARG A 1 96 ? -2.729 24.953 8.211 1 90.44 96 ARG A CA 1
ATOM 757 C C . ARG A 1 96 ? -3.67 25.578 9.234 1 90.44 96 ARG A C 1
ATOM 759 O O . ARG A 1 96 ? -3.33 26.578 9.859 1 90.44 96 ARG A O 1
ATOM 766 N N . TYR A 1 97 ? -4.789 24.969 9.414 1 90 97 TYR A N 1
ATOM 767 C CA . TYR A 1 97 ? -5.73 25.5 10.391 1 90 97 TYR A CA 1
ATOM 768 C C . TYR A 1 97 ? -5.184 25.375 11.805 1 90 97 TYR A C 1
ATOM 770 O O . TYR A 1 97 ? -5.184 26.344 12.57 1 90 97 TYR A O 1
ATOM 778 N N . ALA A 1 98 ? -4.73 24.219 12.133 1 91.5 98 ALA A N 1
ATOM 779 C CA . ALA A 1 98 ? -4.324 23.906 13.5 1 91.5 98 ALA A CA 1
ATOM 780 C C . ALA A 1 98 ? -3.162 24.797 13.938 1 91.5 98 ALA A C 1
ATOM 782 O O . ALA A 1 98 ? -3.105 25.234 15.094 1 91.5 98 ALA A O 1
ATOM 783 N N . PHE A 1 99 ? -2.242 25.062 13 1 91.5 99 PHE A N 1
ATOM 784 C CA . PHE A 1 99 ? -1.01 25.719 13.422 1 91.5 99 PHE A CA 1
ATOM 785 C C . PHE A 1 99 ? -1.033 27.203 13.07 1 91.5 99 PHE A C 1
ATOM 787 O O . PHE A 1 99 ? -0.378 28.016 13.727 1 91.5 99 PHE A O 1
ATOM 794 N N . ARG A 1 100 ? -1.796 27.562 12.078 1 88.56 100 ARG A N 1
ATOM 795 C CA . ARG A 1 100 ? -1.726 28.953 11.625 1 88.56 100 ARG A CA 1
ATOM 796 C C . ARG A 1 100 ? -3.064 29.656 11.812 1 88.56 100 ARG A C 1
ATOM 798 O O . ARG A 1 100 ? -3.16 30.609 12.578 1 88.56 100 ARG A O 1
ATOM 805 N N . ASP A 1 101 ? -4.109 29.156 11.188 1 85.88 101 ASP A N 1
ATOM 806 C CA . ASP A 1 101 ? -5.371 29.891 11.094 1 85.88 101 ASP A CA 1
ATOM 807 C C . ASP A 1 101 ? -6.035 30.016 12.461 1 85.88 101 ASP A C 1
ATOM 809 O O . ASP A 1 101 ? -6.617 31.047 12.781 1 85.88 101 ASP A O 1
ATOM 813 N N . ALA A 1 102 ? -5.965 28.938 13.234 1 85.38 102 ALA A N 1
ATOM 814 C CA . ALA A 1 102 ? -6.566 28.984 14.562 1 85.38 102 ALA A CA 1
ATOM 815 C C . ALA A 1 102 ? -5.918 30.062 15.43 1 85.38 102 ALA A C 1
ATOM 817 O O . ALA A 1 102 ? -6.609 30.812 16.125 1 85.38 102 ALA A O 1
ATOM 818 N N . VAL A 1 103 ? -4.633 30.156 15.359 1 83.75 103 VAL A N 1
ATOM 819 C CA . VAL A 1 103 ? -3.891 31.141 16.141 1 83.75 103 VAL A CA 1
ATOM 820 C C . VAL A 1 103 ? -4.18 32.562 15.625 1 83.75 103 VAL A C 1
ATOM 822 O O . VAL A 1 103 ? -4.449 33.469 16.406 1 83.75 103 VAL A O 1
ATOM 825 N N . ALA A 1 104 ? -4.184 32.719 14.359 1 83.19 104 ALA A N 1
ATOM 826 C CA . ALA A 1 104 ? -4.406 34.031 13.742 1 83.19 104 ALA A CA 1
ATOM 827 C C . ALA A 1 104 ? -5.809 34.562 14.039 1 83.19 104 ALA A C 1
ATOM 829 O O . ALA A 1 104 ? -6.012 35.75 14.188 1 83.19 104 ALA A O 1
ATOM 830 N N . ARG A 1 105 ? -6.762 33.688 14.195 1 83.88 105 ARG A N 1
ATOM 831 C CA . ARG A 1 105 ? -8.164 34.062 14.398 1 83.88 105 ARG A CA 1
ATOM 832 C C . ARG A 1 105 ? -8.5 34.156 15.883 1 83.88 105 ARG A C 1
ATOM 834 O O . ARG A 1 105 ? -9.547 34.688 16.266 1 83.88 105 ARG A O 1
ATOM 841 N N . GLY A 1 106 ? -7.594 33.594 16.734 1 85.62 106 GLY A N 1
ATOM 842 C CA . GLY A 1 106 ? -7.867 33.562 18.156 1 85.62 106 GLY A CA 1
ATOM 843 C C . GLY A 1 106 ? -8.805 32.438 18.547 1 85.62 106 GLY A C 1
ATOM 844 O O . GLY A 1 106 ? -9.484 32.5 19.562 1 85.62 106 GLY A O 1
ATOM 845 N N . ASP A 1 107 ? -8.906 31.406 17.656 1 86.81 107 ASP A N 1
ATOM 846 C CA . ASP A 1 107 ? -9.711 30.219 17.953 1 86.81 107 ASP A CA 1
ATOM 847 C C . ASP A 1 107 ? -9.023 29.344 18.984 1 86.81 107 ASP A C 1
ATOM 849 O O . ASP A 1 107 ? -7.793 29.344 19.094 1 86.81 107 ASP A O 1
ATOM 853 N N . PRO A 1 108 ? -9.914 28.641 19.781 1 90.69 108 PRO A N 1
ATOM 854 C CA . PRO A 1 108 ? -9.297 27.656 20.672 1 90.69 108 PRO A CA 1
ATOM 855 C C . PRO A 1 108 ? -8.523 26.578 19.922 1 90.69 108 PRO A C 1
ATOM 857 O O . PRO A 1 108 ? -8.742 26.391 18.719 1 90.69 108 PRO A O 1
ATOM 860 N N . PRO A 1 109 ? -7.633 25.859 20.578 1 92 109 PRO A N 1
ATOM 861 C CA . PRO A 1 109 ? -6.883 24.766 19.938 1 92 109 PRO A CA 1
ATOM 862 C C . PRO A 1 109 ? -7.785 23.625 19.469 1 92 109 PRO A C 1
ATOM 864 O O . PRO A 1 109 ? -8.867 23.422 20.016 1 92 109 PRO A O 1
ATOM 867 N N . VAL A 1 110 ? -7.328 22.938 18.5 1 93.69 110 VAL A N 1
ATOM 868 C CA . VAL A 1 110 ? -8.078 21.797 17.969 1 93.69 110 VAL A CA 1
ATOM 869 C C . VAL A 1 110 ? -8.133 20.688 19 1 93.69 110 VAL A C 1
ATOM 871 O O . VAL A 1 110 ? -7.094 20.188 19.438 1 93.69 110 VAL A O 1
ATOM 874 N N . GLY A 1 111 ? -9.352 20.359 19.375 1 95.62 111 GLY A N 1
ATOM 875 C CA . GLY A 1 111 ? -9.531 19.297 20.359 1 95.62 111 GLY A CA 1
ATOM 876 C C . GLY A 1 111 ? -10.062 18 19.75 1 95.62 111 GLY A C 1
ATOM 877 O O . GLY A 1 111 ? -9.938 16.938 20.344 1 95.62 111 GLY A O 1
ATOM 878 N N . LEU A 1 112 ? -10.641 18.125 18.547 1 97.25 112 LEU A N 1
ATOM 879 C CA . LEU A 1 112 ? -11.164 16.984 17.797 1 97.25 112 LEU A CA 1
ATOM 880 C C . LEU A 1 112 ? -11.102 17.25 16.297 1 97.25 112 LEU A C 1
ATOM 882 O O . LEU A 1 112 ? -11.422 18.344 15.836 1 97.25 112 LEU A O 1
ATOM 886 N N . ILE A 1 113 ? -10.633 16.281 15.625 1 96.62 113 ILE A N 1
ATOM 887 C CA . ILE A 1 113 ? -10.68 16.312 14.164 1 96.62 113 ILE A CA 1
ATOM 888 C C . ILE A 1 113 ? -11.711 15.297 13.664 1 96.62 113 ILE A C 1
ATOM 890 O O . ILE A 1 113 ? -11.648 14.117 14.008 1 96.62 113 ILE A O 1
ATOM 894 N N . VAL A 1 114 ? -12.656 15.734 12.914 1 96 114 VAL A N 1
ATOM 895 C CA . VAL A 1 114 ? -13.703 14.875 12.352 1 96 114 VAL A CA 1
ATOM 896 C C . VAL A 1 114 ? -13.422 14.625 10.875 1 96 114 VAL A C 1
ATOM 898 O O . VAL A 1 114 ? -13.242 15.57 10.102 1 96 114 VAL A O 1
ATOM 901 N N . GLY A 1 115 ? -13.438 13.406 10.516 1 92.12 115 GLY A N 1
ATOM 902 C CA . GLY A 1 115 ? -13.008 13 9.188 1 92.12 115 GLY A CA 1
ATOM 903 C C . GLY A 1 115 ? -11.57 12.523 9.141 1 92.12 115 GLY A C 1
ATOM 904 O O . GLY A 1 115 ? -11 12.148 10.172 1 92.12 115 GLY A O 1
ATOM 905 N N . PRO A 1 116 ? -10.953 12.484 8.016 1 91.06 116 PRO A N 1
ATOM 906 C CA . PRO A 1 116 ? -11.555 12.562 6.684 1 91.06 116 PRO A CA 1
ATOM 907 C C . PRO A 1 116 ? -12.32 11.297 6.301 1 91.06 116 PRO A C 1
ATOM 909 O O . PRO A 1 116 ? -12.406 10.359 7.102 1 91.06 116 PRO A O 1
ATOM 912 N N . ALA A 1 117 ? -12.891 11.344 5.148 1 90 117 ALA A N 1
ATOM 913 C CA . ALA A 1 117 ? -13.648 10.18 4.691 1 90 117 ALA A CA 1
ATOM 914 C C . ALA A 1 117 ? -12.773 9.266 3.832 1 90 117 ALA A C 1
ATOM 916 O O . ALA A 1 117 ? -13.094 8.086 3.652 1 90 117 ALA A O 1
ATOM 917 N N . CYS A 1 118 ? -11.719 9.75 3.311 1 90.88 118 CYS A N 1
ATOM 918 C CA . CYS A 1 118 ? -10.859 8.977 2.42 1 90.88 118 CYS A CA 1
ATOM 919 C C . CYS A 1 118 ? -9.719 8.32 3.191 1 90.88 118 CYS A C 1
ATOM 921 O O . CYS A 1 118 ? -9.047 8.977 3.984 1 90.88 118 CYS A O 1
ATOM 923 N N . THR A 1 119 ? -9.477 7.078 2.91 1 92.88 119 THR A N 1
ATOM 924 C CA . THR A 1 119 ? -8.562 6.25 3.689 1 92.88 119 THR A CA 1
ATOM 925 C C . THR A 1 119 ? -7.133 6.785 3.598 1 92.88 119 THR A C 1
ATOM 927 O O . THR A 1 119 ? -6.43 6.871 4.605 1 92.88 119 THR A O 1
ATOM 930 N N . LYS A 1 120 ? -6.66 7.102 2.475 1 88 120 LYS A N 1
ATOM 931 C CA . LYS A 1 120 ? -5.285 7.566 2.312 1 88 120 LYS A CA 1
ATOM 932 C C . LYS A 1 120 ? -5.082 8.922 2.992 1 88 120 LYS A C 1
ATOM 934 O O . LYS A 1 120 ? -4 9.203 3.516 1 88 120 LYS A O 1
ATOM 939 N N . SER A 1 121 ? -6.125 9.75 2.934 1 90.81 121 SER A N 1
ATOM 940 C CA . SER A 1 121 ? -6.07 11.008 3.676 1 90.81 121 SER A CA 1
ATOM 941 C C . SER A 1 121 ? -5.961 10.758 5.176 1 90.81 121 SER A C 1
ATOM 943 O O . SER A 1 121 ? -5.238 11.469 5.879 1 90.81 121 SER A O 1
ATOM 945 N N . LEU A 1 122 ? -6.707 9.789 5.602 1 94.44 122 LEU A N 1
ATOM 946 C CA . LEU A 1 122 ? -6.684 9.453 7.02 1 94.44 122 LEU A CA 1
ATOM 947 C C . LEU A 1 122 ? -5.301 8.969 7.445 1 94.44 122 LEU A C 1
ATOM 949 O O . LEU A 1 122 ? -4.863 9.227 8.562 1 94.44 122 LEU A O 1
ATOM 953 N N . GLU A 1 123 ? -4.641 8.242 6.605 1 91.56 123 GLU A N 1
ATOM 954 C CA . GLU A 1 123 ? -3.301 7.766 6.926 1 91.56 123 GLU A CA 1
ATOM 955 C C . GLU A 1 123 ? -2.338 8.93 7.152 1 91.56 123 GLU A C 1
ATOM 957 O O . GLU A 1 123 ? -1.594 8.945 8.133 1 91.56 123 GLU A O 1
ATOM 962 N N . SER A 1 124 ? -2.375 9.836 6.258 1 90.56 124 SER A N 1
ATOM 963 C CA . SER A 1 124 ? -1.515 11.008 6.367 1 90.56 124 SER A CA 1
ATOM 964 C C . SER A 1 124 ? -1.878 11.852 7.586 1 90.56 124 SER A C 1
ATOM 966 O O . SER A 1 124 ? -1.004 12.234 8.367 1 90.56 124 SER A O 1
ATOM 968 N N . MET A 1 125 ? -3.117 12.094 7.777 1 93.94 125 MET A N 1
ATOM 969 C CA . MET A 1 125 ? -3.596 12.898 8.898 1 93.94 125 MET A CA 1
ATOM 970 C C . MET A 1 125 ? -3.33 12.203 10.227 1 93.94 125 MET A C 1
ATOM 972 O O . MET A 1 125 ? -3.006 12.852 11.219 1 93.94 125 MET A O 1
ATOM 976 N N . GLY A 1 126 ? -3.521 10.891 10.211 1 94 126 GLY A N 1
ATOM 977 C CA . GLY A 1 126 ? -3.336 10.117 11.43 1 94 126 GLY A CA 1
ATOM 978 C C . GLY A 1 126 ? -1.927 10.211 11.984 1 94 126 GLY A C 1
ATOM 979 O O . GLY A 1 126 ? -1.737 10.289 13.203 1 94 126 GLY A O 1
ATOM 980 N N . HIS A 1 127 ? -0.929 10.25 11.125 1 90.44 127 HIS A N 1
ATOM 981 C CA . HIS A 1 127 ? 0.458 10.422 11.539 1 90.44 127 HIS A CA 1
ATOM 982 C C . HIS A 1 127 ? 0.653 11.75 12.266 1 90.44 127 HIS A C 1
ATOM 984 O O . HIS A 1 127 ? 1.238 11.789 13.352 1 90.44 127 HIS A O 1
ATOM 990 N N . ILE A 1 128 ? 0.109 12.75 11.734 1 92.94 128 ILE A N 1
ATOM 991 C CA . ILE A 1 128 ? 0.3 14.102 12.242 1 92.94 128 ILE A CA 1
ATOM 992 C C . ILE A 1 128 ? -0.487 14.289 13.539 1 92.94 128 ILE A C 1
ATOM 994 O O . ILE A 1 128 ? 0.018 14.867 14.5 1 92.94 128 ILE A O 1
ATOM 998 N N . ALA A 1 129 ? -1.677 13.719 13.539 1 94.94 129 ALA A N 1
ATOM 999 C CA . ALA A 1 129 ? -2.564 13.898 14.688 1 94.94 129 ALA A CA 1
ATOM 1000 C C . ALA A 1 129 ? -1.988 13.234 15.938 1 94.94 129 ALA A C 1
ATOM 1002 O O . ALA A 1 129 ? -2.174 13.719 17.047 1 94.94 129 ALA A O 1
ATOM 1003 N N . THR A 1 130 ? -1.325 12.156 15.758 1 92.31 130 THR A N 1
ATOM 1004 C CA . THR A 1 130 ? -0.693 11.477 16.875 1 92.31 130 THR A CA 1
ATOM 1005 C C . THR A 1 130 ? 0.316 12.391 17.562 1 92.31 130 THR A C 1
ATOM 1007 O O . THR A 1 130 ? 0.322 12.5 18.797 1 92.31 130 THR A O 1
ATOM 1010 N N . ASP A 1 131 ? 1.099 13.117 16.828 1 89.44 131 ASP A N 1
ATOM 1011 C CA . ASP A 1 131 ? 2.102 14.023 17.375 1 89.44 131 ASP A CA 1
ATOM 1012 C C . ASP A 1 131 ? 1.451 15.289 17.922 1 89.44 131 ASP A C 1
ATOM 1014 O O . ASP A 1 131 ? 1.946 15.883 18.891 1 89.44 131 ASP A O 1
ATOM 1018 N N . MET A 1 132 ? 0.333 15.633 17.344 1 92.62 132 MET A N 1
ATOM 1019 C CA . MET A 1 132 ? -0.437 16.766 17.844 1 92.62 132 MET A CA 1
ATOM 1020 C C . MET A 1 132 ? -1.189 16.391 19.125 1 92.62 132 MET A C 1
ATOM 1022 O O . MET A 1 132 ? -1.701 17.266 19.828 1 92.62 132 MET A O 1
ATOM 1026 N N . ARG A 1 133 ? -1.287 15.078 19.391 1 93.88 133 ARG A N 1
ATOM 1027 C CA . ARG A 1 133 ? -2.139 14.547 20.438 1 93.88 133 ARG A CA 1
ATOM 1028 C C . ARG A 1 133 ? -3.584 15 20.266 1 93.88 133 ARG A C 1
ATOM 1030 O O . ARG A 1 133 ? -4.223 15.461 21.203 1 93.88 133 ARG A O 1
ATOM 1037 N N . ALA A 1 134 ? -4.016 14.984 19.047 1 95.69 134 ALA A N 1
ATOM 1038 C CA . ALA A 1 134 ? -5.383 15.367 18.703 1 95.69 134 ALA A CA 1
ATOM 1039 C C . ALA A 1 134 ? -6.199 14.148 18.297 1 95.69 134 ALA A C 1
ATOM 1041 O O . ALA A 1 134 ? -5.824 13.422 17.375 1 95.69 134 ALA A O 1
ATOM 1042 N N . PRO A 1 135 ? -7.32 13.93 18.906 1 98 135 PRO A N 1
ATOM 1043 C CA . PRO A 1 135 ? -8.18 12.82 18.5 1 98 135 PRO A CA 1
ATOM 1044 C C . PRO A 1 135 ? -8.742 12.992 17.094 1 98 135 PRO A C 1
ATOM 1046 O O . PRO A 1 135 ? -9.133 14.102 16.703 1 98 135 PRO A O 1
ATOM 1049 N N . ILE A 1 136 ? -8.711 11.953 16.312 1 97.81 136 ILE A N 1
ATOM 1050 C CA . ILE A 1 136 ? -9.406 11.891 15.039 1 97.81 136 ILE A CA 1
ATOM 1051 C C . ILE A 1 136 ? -10.578 10.922 15.133 1 97.81 136 ILE A C 1
ATOM 1053 O O . ILE A 1 136 ? -10.43 9.805 15.633 1 97.81 136 ILE A O 1
ATOM 1057 N N . MET A 1 137 ? -11.68 11.398 14.742 1 97.5 137 MET A N 1
ATOM 1058 C CA . MET A 1 137 ? -12.898 10.586 14.688 1 97.5 137 MET A CA 1
ATOM 1059 C C . MET A 1 137 ? -13.406 10.477 13.258 1 97.5 137 MET A C 1
ATOM 1061 O O . MET A 1 137 ? -13.672 11.492 12.602 1 97.5 137 MET A O 1
ATOM 1065 N N . THR A 1 138 ? -13.508 9.258 12.734 1 96.75 138 THR A N 1
ATOM 1066 C CA . THR A 1 138 ? -14.016 9.07 11.383 1 96.75 138 THR A CA 1
ATOM 1067 C C . THR A 1 138 ? -14.859 7.801 11.289 1 96.75 138 THR A C 1
ATOM 1069 O O . THR A 1 138 ? -14.703 6.891 12.109 1 96.75 138 THR A O 1
ATOM 1072 N N . SER A 1 139 ? -15.805 7.801 10.414 1 94.31 139 SER A N 1
ATOM 1073 C CA . SER A 1 139 ? -16.625 6.609 10.172 1 94.31 139 SER A CA 1
ATOM 1074 C C . SER A 1 139 ? -16.094 5.816 8.977 1 94.31 139 SER A C 1
ATOM 1076 O O . SER A 1 139 ? -16.766 4.91 8.484 1 94.31 139 SER A O 1
ATOM 1078 N N . GLN A 1 140 ? -14.938 6.18 8.547 1 92.69 140 GLN A N 1
ATOM 1079 C CA . GLN A 1 140 ? -14.312 5.531 7.398 1 92.69 140 GLN A CA 1
ATOM 1080 C C . GLN A 1 140 ? -12.914 5.039 7.734 1 92.69 140 GLN A C 1
ATOM 1082 O O . GLN A 1 140 ? -12.609 4.742 8.891 1 92.69 140 GLN A O 1
ATOM 1087 N N . GLY A 1 141 ? -12.086 4.77 6.723 1 93.12 141 GLY A N 1
ATOM 1088 C CA . GLY A 1 141 ? -10.742 4.262 6.957 1 93.12 141 GLY A CA 1
ATOM 1089 C C . GLY A 1 141 ? -10.672 2.744 6.957 1 93.12 141 GLY A C 1
ATOM 1090 O O . GLY A 1 141 ? -10.383 2.129 7.984 1 93.12 141 GLY A O 1
ATOM 1091 N N . ALA A 1 142 ? -10.742 2.227 5.871 1 92.25 142 ALA A N 1
ATOM 1092 C CA . ALA A 1 142 ? -10.93 0.786 5.727 1 92.25 142 ALA A CA 1
ATOM 1093 C C . ALA A 1 142 ? -9.609 0.043 5.922 1 92.25 142 ALA A C 1
ATOM 1095 O O . ALA A 1 142 ? -9.602 -1.148 6.238 1 92.25 142 ALA A O 1
ATOM 1096 N N . SER A 1 143 ? -8.492 0.646 5.91 1 94.94 143 SER A N 1
ATOM 1097 C CA . SER A 1 143 ? -7.188 0.002 5.824 1 94.94 143 SER A CA 1
ATOM 1098 C C . SER A 1 143 ? -6.824 -0.695 7.133 1 94.94 143 SER A C 1
ATOM 1100 O O . SER A 1 143 ? -7.105 -0.179 8.211 1 94.94 143 SER A O 1
ATOM 1102 N N . LEU A 1 144 ? -6.098 -1.767 7.027 1 95.31 144 LEU A N 1
ATOM 1103 C CA . LEU A 1 144 ? -5.594 -2.514 8.172 1 95.31 144 LEU A CA 1
ATOM 1104 C C . LEU A 1 144 ? -4.457 -1.763 8.859 1 95.31 144 LEU A C 1
ATOM 1106 O O . LEU A 1 144 ? -4.113 -2.059 10.008 1 95.31 144 LEU A O 1
ATOM 1110 N N . THR A 1 145 ? -3.912 -0.792 8.203 1 90.88 145 THR A N 1
ATOM 1111 C CA . THR A 1 145 ? -2.762 -0.066 8.734 1 90.88 145 THR A CA 1
ATOM 1112 C C . THR A 1 145 ? -3.125 0.66 10.023 1 90.88 145 THR A C 1
ATOM 1114 O O . THR A 1 145 ? -2.271 0.863 10.891 1 90.88 145 THR A O 1
ATOM 1117 N N . PHE A 1 146 ? -4.363 0.962 10.227 1 95.19 146 PHE A N 1
ATOM 1118 C CA . PHE A 1 146 ? -4.801 1.763 11.359 1 95.19 146 PHE A CA 1
ATOM 1119 C C . PHE A 1 146 ? -4.867 0.917 12.625 1 95.19 146 PHE A C 1
ATOM 1121 O O . PHE A 1 146 ? -5.051 1.446 13.727 1 95.19 146 PHE A O 1
ATOM 1128 N N . ASP A 1 147 ? -4.637 -0.361 12.453 1 93.5 147 ASP A N 1
ATOM 1129 C CA . ASP A 1 147 ? -4.625 -1.248 13.617 1 93.5 147 ASP A CA 1
ATOM 1130 C C . ASP A 1 147 ? -3.355 -1.058 14.438 1 93.5 147 ASP A C 1
ATOM 1132 O O . ASP A 1 147 ? -3.301 -1.457 15.602 1 93.5 147 ASP A O 1
ATOM 1136 N N . ASP A 1 148 ? -2.367 -0.539 13.859 1 90.94 148 ASP A N 1
ATOM 1137 C CA . ASP A 1 148 ? -1.147 -0.229 14.602 1 90.94 148 ASP A CA 1
ATOM 1138 C C . ASP A 1 148 ? -1.324 1.025 15.453 1 90.94 148 ASP A C 1
ATOM 1140 O O . ASP A 1 148 ? -1.102 2.141 14.977 1 90.94 148 ASP A O 1
ATOM 1144 N N . LYS A 1 149 ? -1.542 0.836 16.656 1 91.94 149 LYS A N 1
ATOM 1145 C CA . LYS A 1 149 ? -1.848 1.961 17.531 1 91.94 149 LYS A CA 1
ATOM 1146 C C . LYS A 1 149 ? -0.579 2.525 18.172 1 91.94 149 LYS A C 1
ATOM 1148 O O . LYS A 1 149 ? -0.645 3.432 19 1 91.94 149 LYS A O 1
ATOM 1153 N N . THR A 1 150 ? 0.534 2.064 17.844 1 86.69 150 THR A N 1
ATOM 1154 C CA . THR A 1 150 ? 1.781 2.736 18.188 1 86.69 150 THR A CA 1
ATOM 1155 C C . THR A 1 150 ? 2.016 3.943 17.281 1 86.69 150 THR A C 1
ATOM 1157 O O . THR A 1 150 ? 2.699 4.891 17.672 1 86.69 150 THR A O 1
ATOM 1160 N N . ILE A 1 151 ? 1.376 3.791 16.141 1 88.12 151 ILE A N 1
ATOM 1161 C CA . ILE A 1 151 ? 1.478 4.875 15.164 1 88.12 151 ILE A CA 1
ATOM 1162 C C . ILE A 1 151 ? 0.216 5.734 15.219 1 88.12 151 ILE A C 1
ATOM 1164 O O . ILE A 1 151 ? 0.294 6.953 15.391 1 88.12 151 ILE A O 1
ATOM 1168 N N . PHE A 1 152 ? -0.916 5.066 15.094 1 93.69 152 PHE A N 1
ATOM 1169 C CA . PHE A 1 152 ? -2.188 5.777 15.031 1 93.69 152 PHE A CA 1
ATOM 1170 C C . PHE A 1 152 ? -2.871 5.781 16.391 1 93.69 152 PHE A C 1
ATOM 1172 O O . PHE A 1 152 ? -4.008 5.328 16.531 1 93.69 152 PHE A O 1
ATOM 1179 N N . LYS A 1 153 ? -2.254 6.48 17.344 1 94.62 153 LYS A N 1
ATOM 1180 C CA . LYS A 1 153 ? -2.625 6.441 18.766 1 94.62 153 LYS A CA 1
ATOM 1181 C C . LYS A 1 153 ? -3.928 7.195 19.016 1 94.62 153 LYS A C 1
ATOM 1183 O O . LYS A 1 153 ? -4.613 6.949 20 1 94.62 153 LYS A O 1
ATOM 1188 N N . THR A 1 154 ? -4.289 8.117 18.109 1 97.06 154 THR A N 1
ATOM 1189 C CA . THR A 1 154 ? -5.418 8.992 18.406 1 97.06 154 THR A CA 1
ATOM 1190 C C . THR A 1 154 ? -6.535 8.812 17.391 1 97.06 154 THR A C 1
ATOM 1192 O O . THR A 1 154 ? -7.418 9.664 17.266 1 97.06 154 THR A O 1
ATOM 1195 N N . VAL A 1 155 ? -6.496 7.723 16.562 1 97.5 155 VAL A N 1
ATOM 1196 C CA . VAL A 1 155 ? -7.488 7.5 15.516 1 97.5 155 VAL A CA 1
ATOM 1197 C C . VAL A 1 155 ? -8.562 6.539 16.016 1 97.5 155 VAL A C 1
ATOM 1199 O O . VAL A 1 155 ? -8.258 5.418 16.438 1 97.5 155 VAL A O 1
ATOM 1202 N N . THR A 1 156 ? -9.758 6.977 16.047 1 98.12 156 THR A N 1
ATOM 1203 C CA . THR A 1 156 ? -10.922 6.145 16.344 1 98.12 156 THR A CA 1
ATOM 1204 C C . THR A 1 156 ? -11.82 6.004 15.125 1 98.12 156 THR A C 1
ATOM 1206 O O . THR A 1 156 ? -12.18 7 14.492 1 98.12 156 THR A O 1
ATOM 1209 N N . ARG A 1 157 ? -12.164 4.809 14.773 1 96.94 157 ARG A N 1
ATOM 1210 C CA . ARG A 1 157 ? -13.008 4.566 13.609 1 96.94 157 ARG A CA 1
ATOM 1211 C C . ARG A 1 157 ? -14.344 3.951 14.016 1 96.94 157 ARG A C 1
ATOM 1213 O O . ARG A 1 157 ? -14.375 2.877 14.617 1 96.94 157 ARG A O 1
ATOM 1220 N N . THR A 1 158 ? -15.406 4.562 13.602 1 94.88 158 THR A N 1
ATOM 1221 C CA . THR A 1 158 ? -16.734 4.121 14.008 1 94.88 158 THR A CA 1
ATOM 1222 C C . THR A 1 158 ? -17.438 3.404 12.859 1 94.88 158 THR A C 1
ATOM 1224 O O . THR A 1 158 ? -18.578 2.973 13.008 1 94.88 158 THR A O 1
ATOM 1227 N N . GLY A 1 159 ? -16.781 3.312 11.742 1 91.5 159 GLY A N 1
ATOM 1228 C CA . GLY A 1 159 ? -17.391 2.652 10.594 1 91.5 159 GLY A CA 1
ATOM 1229 C C . GLY A 1 159 ? -16.781 1.297 10.297 1 91.5 159 GLY A C 1
ATOM 1230 O O . GLY A 1 159 ? -16.125 0.709 11.148 1 91.5 159 GLY A O 1
ATOM 1231 N N . VAL A 1 160 ? -17.078 0.815 9.148 1 90 160 VAL A N 1
ATOM 1232 C CA . VAL A 1 160 ? -16.625 -0.505 8.703 1 90 160 VAL A CA 1
ATOM 1233 C C . VAL A 1 160 ? -15.141 -0.47 8.375 1 90 160 VAL A C 1
ATOM 1235 O O . VAL A 1 160 ? -14.648 0.51 7.816 1 90 160 VAL A O 1
ATOM 1238 N N . THR A 1 161 ? -14.422 -1.493 8.766 1 93.25 161 THR A N 1
ATOM 1239 C CA . THR A 1 161 ? -13 -1.651 8.484 1 93.25 161 THR A CA 1
ATOM 1240 C C . THR A 1 161 ? -12.719 -3.021 7.879 1 93.25 161 THR A C 1
ATOM 1242 O O . THR A 1 161 ? -13.508 -3.955 8.039 1 93.25 161 THR A O 1
ATOM 1245 N N . VAL A 1 162 ? -11.633 -3.143 7.137 1 95.44 162 VAL A N 1
ATOM 1246 C CA . VAL A 1 162 ? -11.258 -4.438 6.574 1 95.44 162 VAL A CA 1
ATOM 1247 C C . VAL A 1 162 ? -10.93 -5.414 7.703 1 95.44 162 VAL A C 1
ATOM 1249 O O . VAL A 1 162 ? -11.062 -6.629 7.539 1 95.44 162 VAL A O 1
ATOM 1252 N N . LYS A 1 163 ? -10.547 -4.867 8.828 1 93.94 163 LYS A N 1
ATOM 1253 C CA . LYS A 1 163 ? -10.297 -5.723 9.984 1 93.94 163 LYS A CA 1
ATOM 1254 C C . LYS A 1 163 ? -11.547 -6.512 10.359 1 93.94 163 LYS A C 1
ATOM 1256 O O . LYS A 1 163 ? -11.508 -7.738 10.469 1 93.94 163 LYS A O 1
ATOM 1261 N N . THR A 1 164 ? -12.648 -5.84 10.531 1 92.94 164 THR A N 1
ATOM 1262 C CA . THR A 1 164 ? -13.891 -6.5 10.938 1 92.94 164 THR A CA 1
ATOM 1263 C C . THR A 1 164 ? -14.484 -7.289 9.773 1 92.94 164 THR A C 1
ATOM 1265 O O . THR A 1 164 ? -15.062 -8.359 9.969 1 92.94 164 THR A O 1
ATOM 1268 N N . LEU A 1 165 ? -14.344 -6.797 8.617 1 94.06 165 LEU A N 1
ATOM 1269 C CA . LEU A 1 165 ? -14.828 -7.508 7.438 1 94.06 165 LEU A CA 1
ATOM 1270 C C . LEU A 1 165 ? -14.102 -8.836 7.258 1 94.06 165 LEU A C 1
ATOM 1272 O O . LEU A 1 165 ? -14.711 -9.844 6.902 1 94.06 165 LEU A O 1
ATOM 1276 N N . SER A 1 166 ? -12.758 -8.781 7.379 1 95.81 166 SER A N 1
ATOM 1277 C CA . SER A 1 166 ? -11.969 -9.992 7.195 1 95.81 166 SER A CA 1
ATOM 1278 C C . SER A 1 166 ? -12.352 -11.062 8.219 1 95.81 166 SER A C 1
ATOM 1280 O O . SER A 1 166 ? -12.344 -12.258 7.906 1 95.81 166 SER A O 1
ATOM 1282 N N . ARG A 1 167 ? -12.703 -10.664 9.43 1 93.62 167 ARG A N 1
ATOM 1283 C CA . ARG A 1 167 ? -13.164 -11.625 10.43 1 93.62 167 ARG A CA 1
ATOM 1284 C C . ARG A 1 167 ? -14.445 -12.32 9.969 1 93.62 167 ARG A C 1
ATOM 1286 O O . ARG A 1 167 ? -14.594 -13.531 10.133 1 93.62 167 ARG A O 1
ATOM 1293 N N . PHE A 1 168 ? -15.281 -11.555 9.484 1 95.38 168 PHE A N 1
ATOM 1294 C CA . PHE A 1 168 ? -16.516 -12.109 8.93 1 95.38 168 PHE A CA 1
ATOM 1295 C C . PHE A 1 168 ? -16.203 -13.031 7.75 1 95.38 168 PHE A C 1
ATOM 1297 O O . PHE A 1 168 ? -16.75 -14.133 7.656 1 95.38 168 PHE A O 1
ATOM 1304 N N . ALA A 1 169 ? -15.359 -12.594 6.863 1 96.69 169 ALA A N 1
ATOM 1305 C CA . ALA A 1 169 ? -14.953 -13.398 5.715 1 96.69 169 ALA A CA 1
ATOM 1306 C C . ALA A 1 169 ? -14.32 -14.711 6.164 1 96.69 169 ALA A C 1
ATOM 1308 O O . ALA A 1 169 ? -14.594 -15.766 5.586 1 96.69 169 ALA A O 1
ATOM 1309 N N . PHE A 1 170 ? -13.461 -14.672 7.207 1 96.25 170 PHE A N 1
ATOM 1310 C CA . PHE A 1 170 ? -12.828 -15.867 7.742 1 96.25 170 PHE A CA 1
ATOM 1311 C C . PHE A 1 170 ? -13.875 -16.875 8.203 1 96.25 170 PHE A C 1
ATOM 1313 O O . PHE A 1 170 ? -13.75 -18.062 7.945 1 96.25 170 PHE A O 1
ATOM 1320 N N . GLU A 1 171 ? -14.844 -16.344 8.883 1 94.94 171 GLU A N 1
ATOM 1321 C CA . GLU A 1 171 ? -15.891 -17.234 9.375 1 94.94 171 GLU A CA 1
ATOM 1322 C C . GLU A 1 171 ? -16.594 -17.953 8.219 1 94.94 171 GLU A C 1
ATOM 1324 O O . GLU A 1 171 ? -16.828 -19.156 8.281 1 94.94 171 GLU A O 1
ATOM 1329 N N . PHE A 1 172 ? -16.922 -17.219 7.23 1 96.19 172 PHE A N 1
ATOM 1330 C CA . PHE A 1 172 ? -17.578 -17.812 6.062 1 96.19 172 PHE A CA 1
ATOM 1331 C C . PHE A 1 172 ? -16.672 -18.844 5.406 1 96.19 172 PHE A C 1
ATOM 1333 O O . PHE A 1 172 ? -17.109 -19.953 5.074 1 96.19 172 PHE A O 1
ATOM 1340 N N . LEU A 1 173 ? -15.422 -18.484 5.164 1 97.31 173 LEU A N 1
ATOM 1341 C CA . LEU A 1 173 ? -14.469 -19.375 4.492 1 97.31 173 LEU A CA 1
ATOM 1342 C C . LEU A 1 173 ? -14.227 -20.641 5.309 1 97.31 173 LEU A C 1
ATOM 1344 O O . LEU A 1 173 ? -14.141 -21.734 4.75 1 97.31 173 LEU A O 1
ATOM 1348 N N . ASP A 1 174 ? -14.172 -20.469 6.617 1 96.19 174 ASP A N 1
ATOM 1349 C CA . ASP A 1 174 ? -13.961 -21.609 7.5 1 96.19 174 ASP A CA 1
ATOM 1350 C C . ASP A 1 174 ? -15.156 -22.547 7.469 1 96.19 174 ASP A C 1
ATOM 1352 O O . ASP A 1 174 ? -14.992 -23.781 7.48 1 96.19 174 ASP A O 1
ATOM 1356 N N . LEU A 1 175 ? -16.328 -22 7.512 1 94.75 175 LEU A N 1
ATOM 1357 C CA . LEU A 1 175 ? -17.547 -22.781 7.5 1 94.75 175 LEU A CA 1
ATOM 1358 C C . LEU A 1 175 ? -17.594 -23.703 6.281 1 94.75 175 LEU A C 1
ATOM 1360 O O . LEU A 1 175 ? -18.141 -24.812 6.348 1 94.75 175 LEU A O 1
ATOM 1364 N N . HIS A 1 176 ? -17 -23.281 5.156 1 95.31 176 HIS A N 1
ATOM 1365 C CA . HIS A 1 176 ? -17.094 -24.047 3.92 1 95.31 176 HIS A CA 1
ATOM 1366 C C . HIS A 1 176 ? -15.75 -24.641 3.531 1 95.31 176 HIS A C 1
ATOM 1368 O O . HIS A 1 176 ? -15.617 -25.25 2.463 1 95.31 176 HIS A O 1
ATOM 1374 N N . GLY A 1 177 ? -14.75 -24.391 4.309 1 95.75 177 GLY A N 1
ATOM 1375 C CA . GLY A 1 177 ? -13.438 -25 4.133 1 95.75 177 GLY A CA 1
ATOM 1376 C C . GLY A 1 177 ? -12.648 -24.406 2.99 1 95.75 177 GLY A C 1
ATOM 1377 O O . GLY A 1 177 ? -11.875 -25.094 2.326 1 95.75 177 GLY A O 1
ATOM 1378 N N . TYR A 1 178 ? -12.859 -23.188 2.695 1 97.12 178 TYR A N 1
ATOM 1379 C CA . TYR A 1 178 ? -12.141 -22.531 1.607 1 97.12 178 TYR A CA 1
ATOM 1380 C C . TYR A 1 178 ? -10.805 -21.984 2.09 1 97.12 178 TYR A C 1
ATOM 1382 O O . TYR A 1 178 ? -10.75 -21.234 3.066 1 97.12 178 TYR A O 1
ATOM 1390 N N . VAL A 1 179 ? -9.695 -22.312 1.373 1 96.56 179 VAL A N 1
ATOM 1391 C CA . VAL A 1 179 ? -8.375 -21.781 1.719 1 96.56 179 VAL A CA 1
ATOM 1392 C C . VAL A 1 179 ? -7.758 -21.094 0.504 1 96.56 179 VAL A C 1
ATOM 1394 O O . VAL A 1 179 ? -6.879 -20.25 0.646 1 96.56 179 VAL A O 1
ATOM 1397 N N . ASN A 1 180 ? -8.148 -21.5 -0.704 1 95.81 180 ASN A N 1
ATOM 1398 C CA . ASN A 1 180 ? -7.73 -20.859 -1.942 1 95.81 180 ASN A CA 1
ATOM 1399 C C . ASN A 1 180 ? -8.75 -19.812 -2.402 1 95.81 180 ASN A C 1
ATOM 1401 O O . ASN A 1 180 ? -9.859 -20.172 -2.811 1 95.81 180 ASN A O 1
ATOM 1405 N N . VAL A 1 181 ? -8.398 -18.562 -2.328 1 97.5 181 VAL A N 1
ATOM 1406 C CA . VAL A 1 181 ? -9.344 -17.484 -2.586 1 97.5 181 VAL A CA 1
ATOM 1407 C C . VAL A 1 181 ? -8.75 -16.516 -3.605 1 97.5 181 VAL A C 1
ATOM 1409 O O . VAL A 1 181 ? -7.566 -16.188 -3.539 1 97.5 181 VAL A O 1
ATOM 1412 N N . ALA A 1 182 ? -9.484 -16.156 -4.602 1 97.81 182 ALA A N 1
ATOM 1413 C CA . ALA A 1 182 ? -9.062 -15.117 -5.543 1 97.81 182 ALA A CA 1
ATOM 1414 C C . ALA A 1 182 ? -9.758 -13.789 -5.258 1 97.81 182 ALA A C 1
ATOM 1416 O O . ALA A 1 182 ? -10.953 -13.766 -4.945 1 97.81 182 ALA A O 1
ATOM 1417 N N . ILE A 1 183 ? -9.055 -12.727 -5.262 1 98.25 183 ILE A N 1
ATOM 1418 C CA . ILE A 1 183 ? -9.602 -11.391 -5.047 1 98.25 183 ILE A CA 1
ATOM 1419 C C . ILE A 1 183 ? -9.43 -10.555 -6.312 1 98.25 183 ILE A C 1
ATOM 1421 O O . ILE A 1 183 ? -8.305 -10.18 -6.672 1 98.25 183 ILE A O 1
ATOM 1425 N N . ILE A 1 184 ? -10.5 -10.25 -6.969 1 98.12 184 ILE A N 1
ATOM 1426 C CA . ILE A 1 184 ? -10.531 -9.414 -8.164 1 98.12 184 ILE A CA 1
ATOM 1427 C C . ILE A 1 184 ? -11.086 -8.031 -7.812 1 98.12 184 ILE A C 1
ATOM 1429 O O . ILE A 1 184 ? -12.227 -7.91 -7.359 1 98.12 184 ILE A O 1
ATOM 1433 N N . TYR A 1 185 ? -10.289 -6.973 -8.023 1 97.62 185 TYR A N 1
ATOM 1434 C CA . TYR A 1 185 ? -10.797 -5.676 -7.59 1 97.62 185 TYR A CA 1
ATOM 1435 C C . TYR A 1 185 ? -10.297 -4.562 -8.508 1 97.62 185 TYR A C 1
ATOM 1437 O O . TYR A 1 185 ? -9.273 -4.711 -9.18 1 97.62 185 TYR A O 1
ATOM 1445 N N . ASP A 1 186 ? -11.047 -3.494 -8.516 1 95.81 186 ASP A N 1
ATOM 1446 C CA . ASP A 1 186 ? -10.734 -2.318 -9.32 1 95.81 186 ASP A CA 1
ATOM 1447 C C . ASP A 1 186 ? -9.672 -1.455 -8.633 1 95.81 186 ASP A C 1
ATOM 1449 O O . ASP A 1 186 ? -9.969 -0.747 -7.672 1 95.81 186 ASP A O 1
ATOM 1453 N N . ASP A 1 187 ? -8.453 -1.464 -9.188 1 93.44 187 ASP A N 1
ATOM 1454 C CA . ASP A 1 187 ? -7.316 -0.766 -8.594 1 93.44 187 ASP A CA 1
ATOM 1455 C C . ASP A 1 187 ? -7.281 0.697 -9.039 1 93.44 187 ASP A C 1
ATOM 1457 O O . ASP A 1 187 ? -6.402 1.454 -8.617 1 93.44 187 ASP A O 1
ATOM 1461 N N . LEU A 1 188 ? -8.281 1.087 -9.836 1 88.81 188 LEU A N 1
ATOM 1462 C CA . LEU A 1 188 ? -8.359 2.471 -10.289 1 88.81 188 LEU A CA 1
ATOM 1463 C C . LEU A 1 188 ? -8.914 3.373 -9.195 1 88.81 188 LEU A C 1
ATOM 1465 O O . LEU A 1 188 ? -8.438 4.492 -9.008 1 88.81 188 LEU A O 1
ATOM 1469 N N . PHE A 1 189 ? -9.875 2.869 -8.492 1 86.06 189 PHE A N 1
ATOM 1470 C CA . PHE A 1 189 ? -10.492 3.633 -7.418 1 86.06 189 PHE A CA 1
ATOM 1471 C C . PHE A 1 189 ? -9.828 3.314 -6.078 1 86.06 189 PHE A C 1
ATOM 1473 O O . PHE A 1 189 ? -9.695 2.146 -5.711 1 86.06 189 PHE A O 1
ATOM 1480 N N . SER A 1 190 ? -9.469 4.355 -5.375 1 85.69 190 SER A N 1
ATOM 1481 C CA . SER A 1 190 ? -8.734 4.199 -4.125 1 85.69 190 SER A CA 1
ATOM 1482 C C . SER A 1 190 ? -9.492 3.307 -3.146 1 85.69 190 SER A C 1
ATOM 1484 O O . SER A 1 190 ? -8.883 2.516 -2.422 1 85.69 190 SER A O 1
ATOM 1486 N N . PHE A 1 191 ? -10.789 3.391 -3.166 1 87.5 191 PHE A N 1
ATOM 1487 C CA . PHE A 1 191 ? -11.586 2.623 -2.217 1 87.5 191 PHE A CA 1
ATOM 1488 C C . PHE A 1 191 ? -11.43 1.128 -2.459 1 87.5 191 PHE A C 1
ATOM 1490 O O . PHE A 1 191 ? -11.094 0.376 -1.542 1 87.5 191 PHE A O 1
ATOM 1497 N N . PHE A 1 192 ? -11.617 0.693 -3.654 1 93.12 192 PHE A N 1
ATOM 1498 C CA . PHE A 1 192 ? -11.539 -0.727 -3.979 1 93.12 192 PHE A CA 1
ATOM 1499 C C . PHE A 1 192 ? -10.094 -1.21 -3.941 1 93.12 192 PHE A C 1
ATOM 1501 O O . PHE A 1 192 ? -9.828 -2.359 -3.582 1 93.12 192 PHE A O 1
ATOM 1508 N N . SER A 1 193 ? -9.219 -0.315 -4.293 1 92.88 193 SER A N 1
ATOM 1509 C CA . SER A 1 193 ? -7.797 -0.655 -4.215 1 92.88 193 SER A CA 1
ATOM 1510 C C . SER A 1 193 ? -7.395 -1.012 -2.787 1 92.88 193 SER A C 1
ATOM 1512 O O . SER A 1 193 ? -6.711 -2.014 -2.562 1 92.88 193 SER A O 1
ATOM 1514 N N . VAL A 1 194 ? -7.844 -0.192 -1.868 1 93 194 VAL A N 1
ATOM 1515 C CA . VAL A 1 194 ? -7.531 -0.434 -0.464 1 93 194 VAL A CA 1
ATOM 1516 C C . VAL A 1 194 ? -8.266 -1.682 0.022 1 93 194 VAL A C 1
ATOM 1518 O O . VAL A 1 194 ? -7.672 -2.543 0.675 1 93 194 VAL A O 1
ATOM 1521 N N . LEU A 1 195 ? -9.477 -1.786 -0.312 1 95 195 LEU A N 1
ATOM 1522 C CA . LEU A 1 195 ? -10.281 -2.92 0.131 1 95 195 LEU A CA 1
ATOM 1523 C C . LEU A 1 195 ? -9.672 -4.234 -0.342 1 95 195 LEU A C 1
ATOM 1525 O O . LEU A 1 195 ? -9.484 -5.16 0.454 1 95 195 LEU A O 1
ATOM 1529 N N . GLY A 1 196 ? -9.367 -4.297 -1.624 1 96.56 196 GLY A N 1
ATOM 1530 C CA . GLY A 1 196 ? -8.812 -5.516 -2.197 1 96.56 196 GLY A CA 1
ATOM 1531 C C . GLY A 1 196 ? -7.445 -5.867 -1.653 1 96.56 196 GLY A C 1
ATOM 1532 O O . GLY A 1 196 ? -7.203 -7.008 -1.253 1 96.56 196 GLY A O 1
ATOM 1533 N N . SER A 1 197 ? -6.566 -4.906 -1.622 1 94.94 197 SER A N 1
ATOM 1534 C CA . SER A 1 197 ? -5.203 -5.152 -1.172 1 94.94 197 SER A CA 1
ATOM 1535 C C . SER A 1 197 ? -5.168 -5.527 0.306 1 94.94 197 SER A C 1
ATOM 1537 O O . SER A 1 197 ? -4.391 -6.395 0.714 1 94.94 197 SER A O 1
ATOM 1539 N N . MET A 1 198 ? -6 -4.875 1.113 1 96.62 198 MET A N 1
ATOM 1540 C CA . MET A 1 198 ? -6.008 -5.156 2.547 1 96.62 198 MET A CA 1
ATOM 1541 C C . MET A 1 198 ? -6.66 -6.504 2.834 1 96.62 198 MET A C 1
ATOM 1543 O O . MET A 1 198 ? -6.266 -7.203 3.77 1 96.62 198 MET A O 1
ATOM 1547 N N . LEU A 1 199 ? -7.684 -6.801 2.088 1 97.44 199 LEU A N 1
ATOM 1548 C CA . LEU A 1 199 ? -8.266 -8.125 2.242 1 97.44 199 LEU A CA 1
ATOM 1549 C C . LEU A 1 199 ? -7.25 -9.211 1.893 1 97.44 199 LEU A C 1
ATOM 1551 O O . LEU A 1 199 ? -7.152 -10.227 2.588 1 97.44 199 LEU A O 1
ATOM 1555 N N . TYR A 1 200 ? -6.52 -8.992 0.804 1 96.44 200 TYR A N 1
ATOM 1556 C CA . TYR A 1 200 ? -5.441 -9.898 0.426 1 96.44 200 TYR A CA 1
ATOM 1557 C C . TYR A 1 200 ? -4.461 -10.086 1.577 1 96.44 200 TYR A C 1
ATOM 1559 O O . TYR A 1 200 ? -4.086 -11.219 1.904 1 96.44 200 TYR A O 1
ATOM 1567 N N . ARG A 1 201 ? -4.082 -9.047 2.168 1 94.56 201 ARG A N 1
ATOM 1568 C CA . ARG A 1 201 ? -3.117 -9.102 3.262 1 94.56 201 ARG A CA 1
ATOM 1569 C C . ARG A 1 201 ? -3.699 -9.82 4.469 1 94.56 201 ARG A C 1
ATOM 1571 O O . ARG A 1 201 ? -3.004 -10.602 5.129 1 94.56 201 ARG A O 1
ATOM 1578 N N . ALA A 1 202 ? -4.938 -9.531 4.789 1 96.62 202 ALA A N 1
ATOM 1579 C CA . ALA A 1 202 ? -5.594 -10.195 5.914 1 96.62 202 ALA A CA 1
ATOM 1580 C C . ALA A 1 202 ? -5.602 -11.711 5.734 1 96.62 202 ALA A C 1
ATOM 1582 O O . ALA A 1 202 ? -5.352 -12.461 6.684 1 96.62 202 ALA A O 1
ATOM 1583 N N . LEU A 1 203 ? -5.855 -12.117 4.5 1 96.88 203 LEU A N 1
ATOM 1584 C CA . LEU A 1 203 ? -5.883 -13.547 4.195 1 96.88 203 LEU A CA 1
ATOM 1585 C C . LEU A 1 203 ? -4.477 -14.133 4.215 1 96.88 203 LEU A C 1
ATOM 1587 O O . LEU A 1 203 ? -4.25 -15.195 4.789 1 96.88 203 LEU A O 1
ATOM 1591 N N . TYR A 1 204 ? -3.564 -13.391 3.646 1 94.5 204 TYR A N 1
ATOM 1592 C CA . TYR A 1 204 ? -2.195 -13.859 3.477 1 94.5 204 TYR A CA 1
ATOM 1593 C C . TYR A 1 204 ? -1.517 -14.07 4.824 1 94.5 204 TYR A C 1
ATOM 1595 O O . TYR A 1 204 ? -0.773 -15.031 5.012 1 94.5 204 TYR A O 1
ATOM 1603 N N . TYR A 1 205 ? -1.771 -13.219 5.805 1 93.25 205 TYR A N 1
ATOM 1604 C CA . TYR A 1 205 ? -1.073 -13.25 7.082 1 93.25 205 TYR A CA 1
ATOM 1605 C C . TYR A 1 205 ? -1.935 -13.898 8.156 1 93.25 205 TYR A C 1
ATOM 1607 O O . TYR A 1 205 ? -1.621 -13.82 9.352 1 93.25 205 TYR A O 1
ATOM 1615 N N . ARG A 1 206 ? -2.969 -14.484 7.73 1 93.75 206 ARG A N 1
ATOM 1616 C CA . ARG A 1 206 ? -3.816 -15.156 8.711 1 93.75 206 ARG A CA 1
ATOM 1617 C C . ARG A 1 206 ? -3.023 -16.188 9.508 1 93.75 206 ARG A C 1
ATOM 1619 O O . ARG A 1 206 ? -2.254 -16.969 8.93 1 93.75 206 ARG A O 1
ATOM 1626 N N . GLN A 1 207 ? -3.117 -16.266 10.789 1 87.62 207 GLN A N 1
ATOM 1627 C CA . GLN A 1 207 ? -2.264 -17.078 11.641 1 87.62 207 GLN A CA 1
ATOM 1628 C C . GLN A 1 207 ? -2.869 -18.453 11.859 1 87.62 207 GLN A C 1
ATOM 1630 O O . GLN A 1 207 ? -2.148 -19.453 11.906 1 87.62 207 GLN A O 1
ATOM 1635 N N . ASP A 1 208 ? -4.164 -18.625 11.969 1 88.5 208 ASP A N 1
ATOM 1636 C CA . ASP A 1 208 ? -4.809 -19.859 12.391 1 88.5 208 ASP A CA 1
ATOM 1637 C C . ASP A 1 208 ? -4.883 -20.859 11.242 1 88.5 208 ASP A C 1
ATOM 1639 O O . ASP A 1 208 ? -4.824 -22.078 11.461 1 88.5 208 ASP A O 1
ATOM 1643 N N . VAL A 1 209 ? -5.113 -20.312 10.102 1 91.69 209 VAL A N 1
ATOM 1644 C CA . VAL A 1 209 ? -5.27 -21.141 8.914 1 91.69 209 VAL A CA 1
ATOM 1645 C C . VAL A 1 209 ? -4.387 -20.609 7.789 1 91.69 209 VAL A C 1
ATOM 1647 O O . VAL A 1 209 ? -4.434 -19.406 7.473 1 91.69 209 VAL A O 1
ATOM 1650 N N . ARG A 1 210 ? -3.604 -21.469 7.254 1 89.44 210 ARG A N 1
ATOM 1651 C CA . ARG A 1 210 ? -2.785 -21.062 6.121 1 89.44 210 ARG A CA 1
ATOM 1652 C C . ARG A 1 210 ? -3.639 -20.859 4.871 1 89.44 210 ARG A C 1
ATOM 1654 O O . ARG A 1 210 ? -4.223 -21.812 4.355 1 89.44 210 ARG A O 1
ATOM 1661 N N . MET A 1 211 ? -3.727 -19.672 4.441 1 93.94 211 MET A N 1
ATOM 1662 C CA . MET A 1 211 ? -4.52 -19.312 3.271 1 93.94 211 MET A CA 1
ATOM 1663 C C . MET A 1 211 ? -3.635 -19.172 2.037 1 93.94 211 MET A C 1
ATOM 1665 O O . MET A 1 211 ? -2.426 -18.953 2.158 1 93.94 211 MET A O 1
ATOM 1669 N N . ASN A 1 212 ? -4.223 -19.328 0.871 1 92.12 212 ASN A N 1
ATOM 1670 C CA . ASN A 1 212 ? -3.566 -19.109 -0.413 1 92.12 212 ASN A CA 1
ATOM 1671 C C . ASN A 1 212 ? -4.34 -18.109 -1.273 1 92.12 212 ASN A C 1
ATOM 1673 O O . ASN A 1 212 ? -4.91 -18.484 -2.301 1 92.12 212 ASN A O 1
ATOM 1677 N N . PRO A 1 213 ? -4.246 -16.859 -0.89 1 95.44 213 PRO A N 1
ATOM 1678 C CA . PRO A 1 213 ? -4.977 -15.859 -1.674 1 95.44 213 PRO A CA 1
ATOM 1679 C C . PRO A 1 213 ? -4.262 -15.484 -2.971 1 95.44 213 PRO A C 1
ATOM 1681 O O . PRO A 1 213 ? -3.031 -15.555 -3.043 1 95.44 213 PRO A O 1
ATOM 1684 N N . MET A 1 214 ? -5.047 -15.18 -3.955 1 94.06 214 MET A N 1
ATOM 1685 C CA . MET A 1 214 ? -4.539 -14.672 -5.227 1 94.06 214 MET A CA 1
ATOM 1686 C C . MET A 1 214 ? -4.969 -13.227 -5.445 1 94.06 214 MET A C 1
ATOM 1688 O O . MET A 1 214 ? -6.156 -12.906 -5.363 1 94.06 214 MET A O 1
ATOM 1692 N N . ASP A 1 215 ? -3.984 -12.359 -5.645 1 93.38 215 ASP A N 1
ATOM 1693 C CA . ASP A 1 215 ? -4.199 -10.93 -5.852 1 93.38 215 ASP A CA 1
ATOM 1694 C C . ASP A 1 215 ? -4.355 -10.609 -7.336 1 93.38 215 ASP A C 1
ATOM 1696 O O . ASP A 1 215 ? -3.398 -10.719 -8.102 1 93.38 215 ASP A O 1
ATOM 1700 N N . LEU A 1 216 ? -5.633 -10.125 -7.742 1 95.75 216 LEU A N 1
ATOM 1701 C CA . LEU A 1 216 ? -5.883 -9.859 -9.156 1 95.75 216 LEU A CA 1
ATOM 1702 C C . LEU A 1 216 ? -6.461 -8.461 -9.352 1 95.75 216 LEU A C 1
ATOM 1704 O O . LEU A 1 216 ? -7.613 -8.32 -9.773 1 95.75 216 LEU A O 1
ATOM 1708 N N . PRO A 1 217 ? -5.625 -7.445 -9.117 1 95.94 217 PRO A N 1
ATOM 1709 C CA . PRO A 1 217 ? -6.078 -6.082 -9.398 1 95.94 217 PRO A CA 1
ATOM 1710 C C . PRO A 1 217 ? -6.176 -5.785 -10.891 1 95.94 217 PRO A C 1
ATOM 1712 O O . PRO A 1 217 ? -5.402 -6.332 -11.68 1 95.94 217 PRO A O 1
ATOM 1715 N N . TYR A 1 218 ? -7.156 -4.969 -11.297 1 95 218 TYR A N 1
ATOM 1716 C CA . TYR A 1 218 ? -7.238 -4.516 -12.68 1 95 218 TYR A CA 1
ATOM 1717 C C . TYR A 1 218 ? -7.434 -3.004 -12.742 1 95 218 TYR A C 1
ATOM 1719 O O . TYR A 1 218 ? -7.848 -2.381 -11.766 1 95 218 TYR A O 1
ATOM 1727 N N . ARG A 1 219 ? -7.012 -2.404 -13.844 1 92.25 219 ARG A N 1
ATOM 1728 C CA . ARG A 1 219 ? -7.195 -0.976 -14.086 1 92.25 219 ARG A CA 1
ATOM 1729 C C . ARG A 1 219 ? -7.633 -0.715 -15.523 1 92.25 219 ARG A C 1
ATOM 1731 O O . ARG A 1 219 ? -6.965 -1.137 -16.469 1 92.25 219 ARG A O 1
ATOM 1738 N N . ASN A 1 220 ? -8.75 -0.04 -15.664 1 89.5 220 ASN A N 1
ATOM 1739 C CA . ASN A 1 220 ? -9.203 0.479 -16.953 1 89.5 220 ASN A CA 1
ATOM 1740 C C . ASN A 1 220 ? -9.305 -0.627 -18 1 89.5 220 ASN A C 1
ATOM 1742 O O . ASN A 1 220 ? -8.742 -0.506 -19.094 1 89.5 220 ASN A O 1
ATOM 1746 N N . ILE A 1 221 ? -9.969 -1.69 -17.641 1 90.12 221 ILE A N 1
ATOM 1747 C CA . ILE A 1 221 ? -10.094 -2.779 -18.609 1 90.12 221 ILE A CA 1
ATOM 1748 C C . ILE A 1 221 ? -11.562 -2.977 -18.984 1 90.12 221 ILE A C 1
ATOM 1750 O O . ILE A 1 221 ? -12.453 -2.572 -18.234 1 90.12 221 ILE A O 1
ATOM 1754 N N . SER A 1 222 ? -11.68 -3.598 -20.156 1 88.12 222 SER A N 1
ATOM 1755 C CA . SER A 1 222 ? -13.031 -3.893 -20.625 1 88.12 222 SER A CA 1
ATOM 1756 C C . SER A 1 222 ? -13.289 -5.395 -20.672 1 88.12 222 SER A C 1
ATOM 1758 O O . SER A 1 222 ? -14.438 -5.836 -20.656 1 88.12 222 SER A O 1
ATOM 1760 N N . ASP A 1 223 ? -12.305 -6.129 -20.734 1 94.25 223 ASP A N 1
ATOM 1761 C CA . ASP A 1 223 ? -12.422 -7.586 -20.766 1 94.25 223 ASP A CA 1
ATOM 1762 C C . ASP A 1 223 ? -11.906 -8.211 -19.484 1 94.25 223 ASP A C 1
ATOM 1764 O O . ASP A 1 223 ? -10.711 -8.133 -19.188 1 94.25 223 ASP A O 1
ATOM 1768 N N . TYR A 1 224 ? -12.805 -8.898 -18.844 1 97.19 224 TYR A N 1
ATOM 1769 C CA . TYR A 1 224 ? -12.469 -9.461 -17.547 1 97.19 224 TYR A CA 1
ATOM 1770 C C . TYR A 1 224 ? -12.156 -10.945 -17.656 1 97.19 224 TYR A C 1
ATOM 1772 O O . TYR A 1 224 ? -11.781 -11.586 -16.656 1 97.19 224 TYR A O 1
ATOM 1780 N N . SER A 1 225 ? -12.164 -11.523 -18.797 1 96.69 225 SER A N 1
ATOM 1781 C CA . SER A 1 225 ? -12.023 -12.961 -19.016 1 96.69 225 SER A CA 1
ATOM 1782 C C . SER A 1 225 ? -10.68 -13.461 -18.516 1 96.69 225 SER A C 1
ATOM 1784 O O . SER A 1 225 ? -10.609 -14.484 -17.828 1 96.69 225 SER A O 1
ATOM 1786 N N . PRO A 1 226 ? -9.609 -12.727 -18.844 1 92.25 226 PRO A N 1
ATOM 1787 C CA . PRO A 1 226 ? -8.312 -13.234 -18.375 1 92.25 226 PRO A CA 1
ATOM 1788 C C . PRO A 1 226 ? -8.219 -13.312 -16.859 1 92.25 226 PRO A C 1
ATOM 1790 O O . PRO A 1 226 ? -7.562 -14.203 -16.312 1 92.25 226 PRO A O 1
ATOM 1793 N N . TYR A 1 227 ? -8.836 -12.453 -16.172 1 95.25 227 TYR A N 1
ATOM 1794 C CA . TYR A 1 227 ? -8.797 -12.438 -14.719 1 95.25 227 TYR A CA 1
ATOM 1795 C C . TYR A 1 227 ? -9.609 -13.594 -14.141 1 95.25 227 TYR A C 1
ATOM 1797 O O . TYR A 1 227 ? -9.172 -14.25 -13.195 1 95.25 227 TYR A O 1
ATOM 1805 N N . LEU A 1 228 ? -10.742 -13.828 -14.75 1 97.31 228 LEU A N 1
ATOM 1806 C CA . LEU A 1 228 ? -11.586 -14.93 -14.305 1 97.31 228 LEU A CA 1
ATOM 1807 C C . LEU A 1 228 ? -10.922 -16.281 -14.594 1 97.31 228 LEU A C 1
ATOM 1809 O O . LEU A 1 228 ? -10.992 -17.203 -13.781 1 97.31 228 LEU A O 1
ATOM 1813 N N . TYR A 1 229 ? -10.281 -16.328 -15.727 1 93.44 229 TYR A N 1
ATOM 1814 C CA . TYR A 1 229 ? -9.562 -17.547 -16.078 1 93.44 229 TYR A CA 1
ATOM 1815 C C . TYR A 1 229 ? -8.422 -17.812 -15.109 1 93.44 229 TYR A C 1
ATOM 1817 O O . TYR A 1 229 ? -8.258 -18.938 -14.625 1 93.44 229 TYR A O 1
ATOM 1825 N N . ARG A 1 230 ? -7.676 -16.828 -14.844 1 90.5 230 ARG A N 1
ATOM 1826 C CA . ARG A 1 230 ? -6.57 -16.969 -13.898 1 90.5 230 ARG A CA 1
ATOM 1827 C C . ARG A 1 230 ? -7.074 -17.359 -12.516 1 90.5 230 ARG A C 1
ATOM 1829 O O . ARG A 1 230 ? -6.48 -18.203 -11.852 1 90.5 230 ARG A O 1
ATOM 1836 N N . ALA A 1 231 ? -8.117 -16.734 -12.102 1 95.56 231 ALA A N 1
ATOM 1837 C CA . ALA A 1 231 ? -8.719 -17.062 -10.805 1 95.56 231 ALA A CA 1
ATOM 1838 C C . ALA A 1 231 ? -9.172 -18.516 -10.758 1 95.56 231 ALA A C 1
ATOM 1840 O O . ALA A 1 231 ? -8.953 -19.203 -9.766 1 95.56 231 ALA A O 1
ATOM 1841 N N . SER A 1 232 ? -9.75 -18.984 -11.828 1 94.19 232 SER A N 1
ATOM 1842 C CA . SER A 1 232 ? -10.344 -20.328 -11.875 1 94.19 232 SER A CA 1
ATOM 1843 C C . SER A 1 232 ? -9.266 -21.406 -11.836 1 94.19 232 SER A C 1
ATOM 1845 O O . SER A 1 232 ? -9.547 -22.547 -11.477 1 94.19 232 SER A O 1
ATOM 1847 N N . ASN A 1 233 ? -8.07 -20.984 -12.164 1 88.25 233 ASN A N 1
ATOM 1848 C CA . ASN A 1 233 ? -6.973 -21.938 -12.195 1 88.25 233 ASN A CA 1
ATOM 1849 C C . ASN A 1 233 ? -6.465 -22.25 -10.789 1 88.25 233 ASN A C 1
ATOM 1851 O O . ASN A 1 233 ? -5.742 -23.234 -10.594 1 88.25 233 ASN A O 1
ATOM 1855 N N . ASN A 1 234 ? -6.977 -21.469 -9.828 1 89.06 234 ASN A N 1
ATOM 1856 C CA . ASN A 1 234 ? -6.387 -21.672 -8.516 1 89.06 234 ASN A CA 1
ATOM 1857 C C . ASN A 1 234 ? -7.434 -21.562 -7.406 1 89.06 234 ASN A C 1
ATOM 1859 O O . ASN A 1 234 ? -7.121 -21.75 -6.23 1 89.06 234 ASN A O 1
ATOM 1863 N N . SER A 1 235 ? -8.633 -21.25 -7.789 1 95.25 235 SER A N 1
ATOM 1864 C CA . SER A 1 235 ? -9.633 -21.031 -6.746 1 95.25 235 SER A CA 1
ATOM 1865 C C . SER A 1 235 ? -11.047 -21.266 -7.273 1 95.25 235 SER A C 1
ATOM 1867 O O . SER A 1 235 ? -11.273 -21.188 -8.484 1 95.25 235 SER A O 1
ATOM 1869 N N . ARG A 1 236 ? -11.898 -21.562 -6.391 1 96 236 ARG A N 1
ATOM 1870 C CA . ARG A 1 236 ? -13.312 -21.688 -6.719 1 96 236 ARG A CA 1
ATOM 1871 C C . ARG A 1 236 ? -14.141 -20.641 -5.988 1 96 236 ARG A C 1
ATOM 1873 O O . ARG A 1 236 ? -15.359 -20.562 -6.18 1 96 236 ARG A O 1
ATOM 1880 N N . VAL A 1 237 ? -13.531 -19.844 -5.164 1 97.38 237 VAL A N 1
ATOM 1881 C CA . VAL A 1 237 ? -14.188 -18.75 -4.465 1 97.38 237 VAL A CA 1
ATOM 1882 C C . VAL A 1 237 ? -13.547 -17.422 -4.879 1 97.38 237 VAL A C 1
ATOM 1884 O O . VAL A 1 237 ? -12.328 -17.234 -4.746 1 97.38 237 VAL A O 1
ATOM 1887 N N . PHE A 1 238 ? -14.359 -16.469 -5.395 1 98.19 238 PHE A N 1
ATOM 1888 C CA . PHE A 1 238 ? -13.875 -15.188 -5.91 1 98.19 238 PHE A CA 1
ATOM 1889 C C . PHE A 1 238 ? -14.492 -14.023 -5.145 1 98.19 238 PHE A C 1
ATOM 1891 O O . PHE A 1 238 ? -15.719 -13.891 -5.086 1 98.19 238 PHE A O 1
ATOM 1898 N N . PHE A 1 239 ? -13.703 -13.195 -4.527 1 98.56 239 PHE A N 1
ATOM 1899 C CA . PHE A 1 239 ? -14.164 -11.883 -4.094 1 98.56 239 PHE A CA 1
ATOM 1900 C C . PHE A 1 239 ? -14.07 -10.867 -5.227 1 98.56 239 PHE A C 1
ATOM 1902 O O . PHE A 1 239 ? -12.992 -10.641 -5.773 1 98.56 239 PHE A O 1
ATOM 1909 N N . ILE A 1 240 ? -15.156 -10.32 -5.625 1 98.25 240 ILE A N 1
ATOM 1910 C CA . ILE A 1 240 ? -15.188 -9.281 -6.652 1 98.25 240 ILE A CA 1
ATOM 1911 C C . ILE A 1 240 ? -15.516 -7.934 -6.008 1 98.25 240 ILE A C 1
ATOM 1913 O O . ILE A 1 240 ? -16.656 -7.699 -5.594 1 98.25 240 ILE A O 1
ATOM 1917 N N . LEU A 1 241 ? -14.562 -7.047 -5.984 1 97.25 241 LEU A N 1
ATOM 1918 C CA . LEU A 1 241 ? -14.711 -5.746 -5.344 1 97.25 241 LEU A CA 1
ATOM 1919 C C . LEU A 1 241 ? -14.625 -4.621 -6.371 1 97.25 241 LEU A C 1
ATOM 1921 O O . LEU A 1 241 ? -13.531 -4.18 -6.723 1 97.25 241 LEU A O 1
ATOM 1925 N N . ALA A 1 242 ? -15.727 -4.191 -6.824 1 95.38 242 ALA A N 1
ATOM 1926 C CA . ALA A 1 242 ? -15.859 -3.199 -7.883 1 95.38 242 ALA A CA 1
ATOM 1927 C C . ALA A 1 242 ? -17.203 -2.469 -7.793 1 95.38 242 ALA A C 1
ATOM 1929 O O . ALA A 1 242 ? -18.031 -2.805 -6.953 1 95.38 242 ALA A O 1
ATOM 1930 N N . ASP A 1 243 ? -17.266 -1.394 -8.547 1 92.56 243 ASP A N 1
ATOM 1931 C CA . ASP A 1 243 ? -18.547 -0.704 -8.609 1 92.56 243 ASP A CA 1
ATOM 1932 C C . ASP A 1 243 ? -19.609 -1.581 -9.266 1 92.56 243 ASP A C 1
ATOM 1934 O O . ASP A 1 243 ? -19.281 -2.623 -9.844 1 92.56 243 ASP A O 1
ATOM 1938 N N . ALA A 1 244 ? -20.844 -1.143 -9.195 1 93.81 244 ALA A N 1
ATOM 1939 C CA . ALA A 1 244 ? -21.969 -1.963 -9.602 1 93.81 244 ALA A CA 1
ATOM 1940 C C . ALA A 1 244 ? -21.891 -2.324 -11.086 1 93.81 244 ALA A C 1
ATOM 1942 O O . ALA A 1 244 ? -22.172 -3.459 -11.469 1 93.81 244 ALA A O 1
ATOM 1943 N N . GLN A 1 245 ? -21.5 -1.419 -11.883 1 93.31 245 GLN A N 1
ATOM 1944 C CA . GLN A 1 245 ? -21.438 -1.66 -13.32 1 93.31 245 GLN A CA 1
ATOM 1945 C C . GLN A 1 245 ? -20.359 -2.68 -13.664 1 93.31 245 GLN A C 1
ATOM 1947 O O . GLN A 1 245 ? -20.594 -3.59 -14.469 1 93.31 245 GLN A O 1
ATOM 1952 N N . SER A 1 246 ? -19.188 -2.49 -13.125 1 95.38 246 SER A N 1
ATOM 1953 C CA . SER A 1 246 ? -18.109 -3.439 -13.352 1 95.38 246 SER A CA 1
ATOM 1954 C C . SER A 1 246 ? -18.469 -4.828 -12.836 1 95.38 246 SER A C 1
ATOM 1956 O O . SER A 1 246 ? -18.172 -5.832 -13.484 1 95.38 246 SER A O 1
ATOM 1958 N N . LEU A 1 247 ? -19.062 -4.875 -11.664 1 96.56 247 LEU A N 1
ATOM 1959 C CA . LEU A 1 247 ? -19.5 -6.152 -11.109 1 96.56 247 LEU A CA 1
ATOM 1960 C C . LEU A 1 247 ? -20.438 -6.871 -12.07 1 96.56 247 LEU A C 1
ATOM 1962 O O . LEU A 1 247 ? -20.297 -8.07 -12.32 1 96.56 247 LEU A O 1
ATOM 1966 N N . ARG A 1 248 ? -21.391 -6.145 -12.57 1 96.75 248 ARG A N 1
ATOM 1967 C CA . ARG A 1 248 ? -22.344 -6.738 -13.508 1 96.75 248 ARG A CA 1
ATOM 1968 C C . ARG A 1 248 ? -21.625 -7.281 -14.742 1 96.75 248 ARG A C 1
ATOM 1970 O O . ARG A 1 248 ? -21.938 -8.383 -15.203 1 96.75 248 ARG A O 1
ATOM 1977 N N . THR A 1 249 ? -20.766 -6.5 -15.266 1 97.38 249 THR A N 1
ATOM 1978 C CA . THR A 1 249 ? -20.016 -6.926 -16.438 1 97.38 249 THR A CA 1
ATOM 1979 C C . THR A 1 249 ? -19.188 -8.172 -16.141 1 97.38 249 THR A C 1
ATOM 1981 O O . THR A 1 249 ? -19.094 -9.078 -16.984 1 97.38 249 THR A O 1
ATOM 1984 N N . ILE A 1 250 ? -18.562 -8.242 -14.977 1 98.25 250 ILE A N 1
ATOM 1985 C CA . ILE A 1 250 ? -17.75 -9.391 -14.578 1 98.25 250 ILE A CA 1
ATOM 1986 C C . ILE A 1 250 ? -18.641 -10.625 -14.438 1 98.25 250 ILE A C 1
ATOM 1988 O O . ILE A 1 250 ? -18.281 -11.703 -14.906 1 98.25 250 ILE A O 1
ATOM 1992 N N . MET A 1 251 ? -19.812 -10.469 -13.82 1 97.75 251 MET A N 1
ATOM 1993 C CA . MET A 1 251 ? -20.734 -11.586 -13.641 1 97.75 251 MET A CA 1
ATOM 1994 C C . MET A 1 251 ? -21.266 -12.094 -14.977 1 97.75 251 MET A C 1
ATOM 1996 O O . MET A 1 251 ? -21.422 -13.297 -15.172 1 97.75 251 MET A O 1
ATOM 2000 N N . LEU A 1 252 ? -21.531 -11.164 -15.875 1 97.81 252 LEU A N 1
ATOM 2001 C CA . LEU A 1 252 ? -21.953 -11.562 -17.219 1 97.81 252 LEU A CA 1
ATOM 2002 C C . LEU A 1 252 ? -20.828 -12.273 -17.953 1 97.81 252 LEU A C 1
ATOM 2004 O O . LEU A 1 252 ? -21.078 -13.234 -18.688 1 97.81 252 LEU A O 1
ATOM 2008 N N . THR A 1 253 ? -19.641 -11.781 -17.797 1 98.12 253 THR A N 1
ATOM 2009 C CA . THR A 1 253 ? -18.484 -12.453 -18.391 1 98.12 253 THR A CA 1
ATOM 2010 C C . THR A 1 253 ? -18.328 -13.859 -17.828 1 98.12 253 THR A C 1
ATOM 2012 O O . THR A 1 253 ? -18.031 -14.805 -18.562 1 98.12 253 THR A O 1
ATOM 2015 N N . ALA A 1 254 ? -18.469 -14.008 -16.531 1 97.94 254 ALA A N 1
ATOM 2016 C CA . ALA A 1 254 ? -18.422 -15.32 -15.891 1 97.94 254 ALA A CA 1
ATOM 2017 C C . ALA A 1 254 ? -19.5 -16.25 -16.469 1 97.94 254 ALA A C 1
ATOM 2019 O O . ALA A 1 254 ? -19.25 -17.438 -16.672 1 97.94 254 ALA A O 1
ATOM 2020 N N . PHE A 1 255 ? -20.672 -15.672 -16.672 1 96.94 255 PHE A N 1
ATOM 2021 C CA . PHE A 1 255 ? -21.766 -16.422 -17.281 1 96.94 255 PHE A CA 1
ATOM 2022 C C . PHE A 1 255 ? -21.375 -16.906 -18.672 1 96.94 255 PHE A C 1
ATOM 2024 O O . PHE A 1 255 ? -21.578 -18.078 -19 1 96.94 255 PHE A O 1
ATOM 2031 N N . ASP A 1 256 ? -20.812 -16.016 -19.422 1 97.19 256 ASP A N 1
ATOM 2032 C CA . ASP A 1 256 ? -20.391 -16.344 -20.781 1 97.19 256 ASP A CA 1
ATOM 2033 C C . ASP A 1 256 ? -19.328 -17.453 -20.781 1 97.19 256 ASP A C 1
ATOM 2035 O O . ASP A 1 256 ? -19.266 -18.25 -21.719 1 97.19 256 ASP A O 1
ATOM 2039 N N . LEU A 1 257 ? -18.531 -17.516 -19.75 1 95.69 257 LEU A N 1
ATOM 2040 C CA . LEU A 1 257 ? -17.453 -18.5 -19.656 1 95.69 257 LEU A CA 1
ATOM 2041 C C . LEU A 1 257 ? -17.953 -19.797 -19.047 1 95.69 257 LEU A C 1
ATOM 2043 O O . LEU A 1 257 ? -17.172 -20.734 -18.859 1 95.69 257 LEU A O 1
ATOM 2047 N N . GLY A 1 258 ? -19.188 -19.812 -18.641 1 93.88 258 GLY A N 1
ATOM 2048 C CA . GLY A 1 258 ? -19.781 -21.016 -18.078 1 93.88 258 GLY A CA 1
ATOM 2049 C C . GLY A 1 258 ? -19.422 -21.219 -16.625 1 93.88 258 GLY A C 1
ATOM 2050 O O . GLY A 1 258 ? -19.453 -22.359 -16.125 1 93.88 258 GLY A O 1
ATOM 2051 N N . MET A 1 259 ? -19.172 -20.156 -15.891 1 94.56 259 MET A N 1
ATOM 2052 C CA . MET A 1 259 ? -18.719 -20.281 -14.508 1 94.56 259 MET A CA 1
ATOM 2053 C C . MET A 1 259 ? -19.875 -20.109 -13.531 1 94.56 259 MET A C 1
ATOM 2055 O O . MET A 1 259 ? -19.688 -20.188 -12.32 1 94.56 259 MET A O 1
ATOM 2059 N N . THR A 1 260 ? -21.047 -19.891 -14.031 1 94.06 260 THR A N 1
ATOM 2060 C CA . THR A 1 260 ? -22.188 -19.656 -13.164 1 94.06 260 THR A CA 1
ATOM 2061 C C . THR A 1 260 ? -23.078 -20.906 -13.102 1 94.06 260 THR A C 1
ATOM 2063 O O . THR A 1 260 ? -24.297 -20.812 -13.094 1 94.06 260 THR A O 1
ATOM 2066 N N . ASN A 1 261 ? -22.438 -22.016 -13.141 1 89.44 261 ASN A N 1
ATOM 2067 C CA . ASN A 1 261 ? -23.141 -23.297 -13.125 1 89.44 261 ASN A CA 1
ATOM 2068 C C . ASN A 1 261 ? -23.109 -23.938 -11.734 1 89.44 261 ASN A C 1
ATOM 2070 O O . ASN A 1 261 ? -23.453 -25.109 -11.586 1 89.44 261 ASN A O 1
ATOM 2074 N N . GLY A 1 262 ? -22.562 -23.234 -10.758 1 89.69 262 GLY A N 1
ATOM 2075 C CA . GLY A 1 262 ? -22.547 -23.766 -9.398 1 89.69 262 GLY A CA 1
ATOM 2076 C C . GLY A 1 262 ? -21.172 -24.234 -8.969 1 89.69 262 GLY A C 1
ATOM 2077 O O . GLY A 1 262 ? -20.969 -24.594 -7.805 1 89.69 262 GLY A O 1
ATOM 2078 N N . ASP A 1 263 ? -20.188 -24.156 -9.805 1 91.62 263 ASP A N 1
ATOM 2079 C CA . ASP A 1 263 ? -18.844 -24.641 -9.492 1 91.62 263 ASP A CA 1
ATOM 2080 C C . ASP A 1 263 ? -18.016 -23.562 -8.789 1 91.62 263 ASP A C 1
ATOM 2082 O O . ASP A 1 263 ? -16.984 -23.844 -8.195 1 91.62 263 ASP A O 1
ATOM 2086 N N . TYR A 1 264 ? -18.531 -22.406 -8.922 1 95.19 264 TYR A N 1
ATOM 2087 C CA . TYR A 1 264 ? -17.812 -21.266 -8.352 1 95.19 264 TYR A CA 1
ATOM 2088 C C . TYR A 1 264 ? -18.719 -20.484 -7.395 1 95.19 264 TYR A C 1
ATOM 2090 O O . TYR A 1 264 ? -19.938 -20.516 -7.52 1 95.19 264 TYR A O 1
ATOM 2098 N N . VAL A 1 265 ? -18.125 -19.891 -6.441 1 96.25 265 VAL A N 1
ATOM 2099 C CA . VAL A 1 265 ? -18.797 -18.969 -5.535 1 96.25 265 VAL A CA 1
ATOM 2100 C C . VAL A 1 265 ? -18.266 -17.547 -5.727 1 96.25 265 VAL A C 1
ATOM 2102 O O . VAL A 1 265 ? -17.062 -17.312 -5.594 1 96.25 265 VAL A O 1
ATOM 2105 N N . PHE A 1 266 ? -19.125 -16.641 -6.09 1 98 266 PHE A N 1
ATOM 2106 C CA . PHE A 1 266 ? -18.75 -15.234 -6.23 1 98 266 PHE A CA 1
ATOM 2107 C C . PHE A 1 266 ? -19.219 -14.43 -5.027 1 98 266 PHE A C 1
ATOM 2109 O O . PHE A 1 266 ? -20.375 -14.562 -4.594 1 98 266 PHE A O 1
ATOM 2116 N N . LEU A 1 267 ? -18.359 -13.672 -4.43 1 98.12 267 LEU A N 1
ATOM 2117 C CA . LEU A 1 267 ? -18.656 -12.828 -3.279 1 98.12 267 LEU A CA 1
ATOM 2118 C C . LEU A 1 267 ? -18.359 -11.359 -3.594 1 98.12 267 LEU A C 1
ATOM 2120 O O . LEU A 1 267 ? -17.391 -11.055 -4.289 1 98.12 267 LEU A O 1
ATOM 2124 N N . THR A 1 268 ? -19.172 -10.453 -3.156 1 97.12 268 THR A N 1
ATOM 2125 C CA . THR A 1 268 ? -18.906 -9.023 -3.238 1 97.12 268 THR A CA 1
ATOM 2126 C C . THR A 1 268 ? -19.281 -8.328 -1.938 1 97.12 268 THR A C 1
ATOM 2128 O O . THR A 1 268 ? -19.812 -8.961 -1.018 1 97.12 268 THR A O 1
ATOM 2131 N N . CYS A 1 269 ? -18.844 -7.078 -1.812 1 93.75 269 CYS A N 1
ATOM 2132 C CA . CYS A 1 269 ? -19.141 -6.289 -0.62 1 93.75 269 CYS A CA 1
ATOM 2133 C C . CYS A 1 269 ? -19.844 -4.992 -0.986 1 93.75 269 CYS A C 1
ATOM 2135 O O . CYS A 1 269 ? -19.391 -4.258 -1.868 1 93.75 269 CYS A O 1
ATOM 2137 N N . VAL A 1 270 ? -20.938 -4.781 -0.316 1 87.75 270 VAL A N 1
ATOM 2138 C CA . VAL A 1 270 ? -21.688 -3.549 -0.527 1 87.75 270 VAL A CA 1
ATOM 2139 C C . VAL A 1 270 ? -21.828 -2.791 0.792 1 87.75 270 VAL A C 1
ATOM 2141 O O . VAL A 1 270 ? -22.547 -3.223 1.691 1 87.75 270 VAL A O 1
ATOM 2144 N N . TRP A 1 271 ? -21.188 -1.666 0.899 1 73.94 271 TRP A N 1
ATOM 2145 C CA . TRP A 1 271 ? -21.078 -0.959 2.172 1 73.94 271 TRP A CA 1
ATOM 2146 C C . TRP A 1 271 ? -22.172 0.096 2.297 1 73.94 271 TRP A C 1
ATOM 2148 O O . TRP A 1 271 ? -22.625 0.405 3.402 1 73.94 271 TRP A O 1
ATOM 2158 N N . TYR A 1 272 ? -22.406 0.705 1.132 1 71.69 272 TYR A N 1
ATOM 2159 C CA . TYR A 1 272 ? -23.297 1.854 1.215 1 71.69 272 TYR A CA 1
ATOM 2160 C C . TYR A 1 272 ? -24.578 1.605 0.428 1 71.69 272 TYR A C 1
ATOM 2162 O O . TYR A 1 272 ? -24.562 0.921 -0.598 1 71.69 272 TYR A O 1
ATOM 2170 N N . LYS A 1 273 ? -25.594 1.852 1.075 1 60.81 273 LYS A N 1
ATOM 2171 C CA . LYS A 1 273 ? -26.859 1.737 0.367 1 60.81 273 LYS A CA 1
ATOM 2172 C C . LYS A 1 273 ? -26.969 2.775 -0.747 1 60.81 273 LYS A C 1
ATOM 2174 O O . LYS A 1 273 ? -27.734 2.598 -1.699 1 60.81 273 LYS A O 1
ATOM 2179 N N . GLU A 1 274 ? -26.094 3.703 -0.536 1 62.28 274 GLU A N 1
ATOM 2180 C CA . GLU A 1 274 ? -26.203 4.859 -1.419 1 62.28 274 GLU A CA 1
ATOM 2181 C C . GLU A 1 274 ? -25.656 4.547 -2.811 1 62.28 274 GLU A C 1
ATOM 2183 O O . GLU A 1 274 ? -24.875 3.613 -2.982 1 62.28 274 GLU A O 1
ATOM 2188 N N . LYS A 1 275 ? -26.219 5.242 -3.678 1 64.88 275 LYS A N 1
ATOM 2189 C CA . LYS A 1 275 ? -26.031 5.02 -5.109 1 64.88 275 LYS A CA 1
ATOM 2190 C C . LYS A 1 275 ? -24.656 5.492 -5.57 1 64.88 275 LYS A C 1
ATOM 2192 O O . LYS A 1 275 ? -24.438 5.695 -6.766 1 64.88 275 LYS A O 1
ATOM 2197 N N . TYR A 1 276 ? -23.719 5.684 -4.672 1 73.75 276 TYR A N 1
ATOM 2198 C CA . TYR A 1 276 ? -22.422 6.188 -5.129 1 73.75 276 TYR A CA 1
ATOM 2199 C C . TYR A 1 276 ? -21.75 5.184 -6.055 1 73.75 276 TYR A C 1
ATOM 2201 O O . TYR A 1 276 ? -21.281 5.543 -7.137 1 73.75 276 TYR A O 1
ATOM 2209 N N . TRP A 1 277 ? -21.812 3.959 -5.688 1 82.69 277 TRP A N 1
ATOM 2210 C CA . TRP A 1 277 ? -21.156 2.936 -6.488 1 82.69 277 TRP A CA 1
ATOM 2211 C C . TRP A 1 277 ? -22.125 2.266 -7.441 1 82.69 277 TRP A C 1
ATOM 2213 O O . TRP A 1 277 ? -21.797 1.264 -8.078 1 82.69 277 TRP A O 1
ATOM 2223 N N . GLY A 1 278 ? -23.344 2.764 -7.484 1 84.62 278 GLY A N 1
ATOM 2224 C CA . GLY A 1 278 ? -24.344 2.232 -8.398 1 84.62 278 GLY A CA 1
ATOM 2225 C C . GLY A 1 278 ? -25.25 1.212 -7.75 1 84.62 278 GLY A C 1
ATOM 2226 O O . GLY A 1 278 ? -25.219 1.017 -6.535 1 84.62 278 GLY A O 1
ATOM 2227 N N . ASP A 1 279 ? -26.062 0.643 -8.57 1 87.31 279 ASP A N 1
ATOM 2228 C CA . ASP A 1 279 ? -27.031 -0.355 -8.133 1 87.31 279 ASP A CA 1
ATOM 2229 C C . ASP A 1 279 ? -26.5 -1.77 -8.328 1 87.31 279 ASP A C 1
ATOM 2231 O O . ASP A 1 279 ? -26.281 -2.205 -9.453 1 87.31 279 ASP A O 1
ATOM 2235 N N . TYR A 1 280 ? -26.375 -2.475 -7.246 1 90.94 280 TYR A N 1
ATOM 2236 C CA . TYR A 1 280 ? -25.734 -3.781 -7.289 1 90.94 280 TYR A CA 1
ATOM 2237 C C . TYR A 1 280 ? -26.734 -4.879 -7.609 1 90.94 280 TYR A C 1
ATOM 2239 O O . TYR A 1 280 ? -26.438 -6.066 -7.473 1 90.94 280 TYR A O 1
ATOM 2247 N N . THR A 1 281 ? -27.859 -4.484 -8.078 1 91 281 THR A N 1
ATOM 2248 C CA . THR A 1 281 ? -28.828 -5.453 -8.57 1 91 281 THR A CA 1
ATOM 2249 C C . THR A 1 281 ? -28.5 -5.855 -10.008 1 91 281 THR A C 1
ATOM 2251 O O . THR A 1 281 ? -27.734 -5.176 -10.688 1 91 281 THR A O 1
ATOM 2254 N N . TYR A 1 282 ? -29.094 -6.957 -10.406 1 93.75 282 TYR A N 1
ATOM 2255 C CA . TYR A 1 282 ? -28.766 -7.504 -11.719 1 93.75 282 TYR A CA 1
ATOM 2256 C C . TYR A 1 282 ? -29.406 -6.684 -12.828 1 93.75 282 TYR A C 1
ATOM 2258 O O . TYR A 1 282 ? -28.984 -6.758 -13.992 1 93.75 282 TYR A O 1
ATOM 2266 N N . ARG A 1 283 ? -30.375 -5.852 -12.523 1 91.94 283 ARG A N 1
ATOM 2267 C CA . ARG A 1 283 ? -31.219 -5.211 -13.531 1 91.94 283 ARG A CA 1
ATOM 2268 C C . ARG A 1 283 ? -30.562 -3.938 -14.055 1 91.94 283 ARG A C 1
ATOM 2270 O O . ARG A 1 283 ? -30.125 -3.092 -13.281 1 91.94 283 ARG A O 1
ATOM 2277 N N . ASN A 1 284 ? -30.438 -3.818 -15.289 1 90.88 284 ASN A N 1
ATOM 2278 C CA . ASN A 1 284 ? -29.969 -2.617 -15.977 1 90.88 284 ASN A CA 1
ATOM 2279 C C . ASN A 1 284 ? -30.953 -2.195 -17.078 1 90.88 284 ASN A C 1
ATOM 2281 O O . ASN A 1 284 ? -30.688 -1.239 -17.812 1 90.88 284 ASN A O 1
ATOM 2285 N N . SER A 1 285 ? -32.031 -2.877 -17.25 1 90.88 285 SER A N 1
ATOM 2286 C CA . SER A 1 285 ? -33.062 -2.635 -18.25 1 90.88 285 SER A CA 1
ATOM 2287 C C . SER A 1 285 ? -32.5 -2.787 -19.656 1 90.88 285 SER A C 1
ATOM 2289 O O . SER A 1 285 ? -32.75 -1.94 -20.516 1 90.88 285 SER A O 1
ATOM 2291 N N . ASP A 1 286 ? -31.688 -3.703 -19.844 1 92.19 286 ASP A N 1
ATOM 2292 C CA . ASP A 1 286 ? -31.141 -3.99 -21.172 1 92.19 286 ASP A CA 1
ATOM 2293 C C . ASP A 1 286 ? -31.422 -5.434 -21.578 1 92.19 286 ASP A C 1
ATOM 2295 O O . ASP A 1 286 ? -32.219 -6.129 -20.922 1 92.19 286 ASP A O 1
ATOM 2299 N N . GLU A 1 287 ? -30.922 -5.883 -22.75 1 94.12 287 GLU A N 1
ATOM 2300 C CA . GLU A 1 287 ? -31.281 -7.164 -23.359 1 94.12 287 GLU A CA 1
ATOM 2301 C C . GLU A 1 287 ? -30.641 -8.328 -22.594 1 94.12 287 GLU A C 1
ATOM 2303 O O . GLU A 1 287 ? -31.062 -9.477 -22.75 1 94.12 287 GLU A O 1
ATOM 2308 N N . ARG A 1 288 ? -29.766 -8.039 -21.625 1 96.25 288 ARG A N 1
ATOM 2309 C CA . ARG A 1 288 ? -29.047 -9.141 -20.984 1 96.25 288 ARG A CA 1
ATOM 2310 C C . ARG A 1 288 ? -29.484 -9.289 -19.531 1 96.25 288 ARG A C 1
ATOM 2312 O O . ARG A 1 288 ? -28.781 -9.914 -18.734 1 96.25 288 ARG A O 1
ATOM 2319 N N . ASP A 1 289 ? -30.578 -8.82 -19.156 1 96.19 289 ASP A N 1
ATOM 2320 C CA . ASP A 1 289 ? -31.078 -8.859 -17.781 1 96.19 289 ASP A CA 1
ATOM 2321 C C . ASP A 1 289 ? -31.344 -10.289 -17.328 1 96.19 289 ASP A C 1
ATOM 2323 O O . ASP A 1 289 ? -31.094 -10.648 -16.188 1 96.19 289 ASP A O 1
ATOM 2327 N N . GLU A 1 290 ? -31.859 -11.07 -18.219 1 94.75 290 GLU A N 1
ATOM 2328 C CA . GLU A 1 290 ? -32.156 -12.453 -17.844 1 94.75 290 GLU A CA 1
ATOM 2329 C C . GLU A 1 290 ? -30.859 -13.227 -17.578 1 94.75 290 GLU A C 1
ATOM 2331 O O . GLU A 1 290 ? -30.797 -14.039 -16.656 1 94.75 290 GLU A O 1
ATOM 2336 N N . GLU A 1 291 ? -29.906 -13.008 -18.406 1 96 291 GLU A N 1
ATOM 2337 C CA . GLU A 1 291 ? -28.609 -13.641 -18.203 1 96 291 GLU A CA 1
ATOM 2338 C C . GLU A 1 291 ? -27.953 -13.148 -16.922 1 96 291 GLU A C 1
ATOM 2340 O O . GLU A 1 291 ? -27.344 -13.922 -16.188 1 96 291 GLU A O 1
ATOM 2345 N N . ALA A 1 292 ? -28.047 -11.852 -16.734 1 97.12 292 ALA A N 1
ATOM 2346 C CA . ALA A 1 292 ? -27.516 -11.266 -15.5 1 97.12 292 ALA A CA 1
ATOM 2347 C C . ALA A 1 292 ? -28.188 -11.867 -14.273 1 97.12 292 ALA A C 1
ATOM 2349 O O . ALA A 1 292 ? -27.531 -12.117 -13.258 1 97.12 292 ALA A O 1
ATOM 2350 N N . ARG A 1 293 ? -29.453 -12.031 -14.391 1 95 293 ARG A N 1
ATOM 2351 C CA . ARG A 1 293 ? -30.203 -12.641 -13.297 1 95 293 ARG A CA 1
ATOM 2352 C C . ARG A 1 293 ? -29.672 -14.031 -12.969 1 95 293 ARG A C 1
ATOM 2354 O O . ARG A 1 293 ? -29.5 -14.375 -11.805 1 95 293 ARG A O 1
ATOM 2361 N N . GLN A 1 294 ? -29.406 -14.789 -13.945 1 92.75 294 GLN A N 1
ATOM 2362 C CA . GLN A 1 294 ? -28.859 -16.125 -13.766 1 92.75 294 GLN A CA 1
ATOM 2363 C C . GLN A 1 294 ? -27.453 -16.078 -13.156 1 92.75 294 GLN A C 1
ATOM 2365 O O . GLN A 1 294 ? -27.125 -16.875 -12.281 1 92.75 294 GLN A O 1
ATOM 2370 N N . ALA A 1 295 ? -26.703 -15.148 -13.648 1 95.75 295 ALA A N 1
ATOM 2371 C CA . ALA A 1 295 ? -25.344 -14.992 -13.141 1 95.75 295 ALA A CA 1
ATOM 2372 C C . ALA A 1 295 ? -25.344 -14.609 -11.664 1 95.75 295 ALA A C 1
ATOM 2374 O O . ALA A 1 295 ? -24.578 -15.141 -10.867 1 95.75 295 ALA A O 1
ATOM 2375 N N . TYR A 1 296 ? -26.25 -13.727 -11.289 1 96.06 296 TYR A N 1
ATOM 2376 C CA . TYR A 1 296 ? -26.297 -13.172 -9.938 1 96.06 296 TYR A CA 1
ATOM 2377 C C . TYR A 1 296 ? -26.812 -14.203 -8.945 1 96.06 296 TYR A C 1
ATOM 2379 O O . TYR A 1 296 ? -26.672 -14.039 -7.73 1 96.06 296 TYR A O 1
ATOM 2387 N N . ARG A 1 297 ? -27.375 -15.25 -9.406 1 92.31 297 ARG A N 1
ATOM 2388 C CA . ARG A 1 297 ? -27.812 -16.328 -8.523 1 92.31 297 ARG A CA 1
ATOM 2389 C C . ARG A 1 297 ? -26.625 -16.969 -7.82 1 92.31 297 ARG A C 1
ATOM 2391 O O . ARG A 1 297 ? -26.766 -17.547 -6.742 1 92.31 297 ARG A O 1
ATOM 2398 N N . THR A 1 298 ? -25.469 -16.859 -8.414 1 93.38 298 THR A N 1
ATOM 2399 C CA . THR A 1 298 ? -24.266 -17.422 -7.832 1 93.38 298 THR A CA 1
ATOM 2400 C C . THR A 1 298 ? -23.484 -16.375 -7.043 1 93.38 298 THR A C 1
ATOM 2402 O O . THR A 1 298 ? -22.406 -16.641 -6.523 1 93.38 298 THR A O 1
ATOM 2405 N N . LEU A 1 299 ? -24.016 -15.188 -6.973 1 97 299 LEU A N 1
ATOM 2406 C CA . LEU A 1 299 ? -23.375 -14.078 -6.289 1 97 299 LEU A CA 1
ATOM 2407 C C . LEU A 1 299 ? -23.891 -13.938 -4.863 1 97 299 LEU A C 1
ATOM 2409 O O . LEU A 1 299 ? -25.109 -13.883 -4.645 1 97 299 LEU A O 1
ATOM 2413 N N . LEU A 1 300 ? -23.016 -13.969 -3.936 1 97.31 300 LEU A N 1
ATOM 2414 C CA . LEU A 1 300 ? -23.328 -13.641 -2.551 1 97.31 300 LEU A CA 1
ATOM 2415 C C . LEU A 1 300 ? -22.812 -12.258 -2.184 1 97.31 300 LEU A C 1
ATOM 2417 O O . LEU A 1 300 ? -21.766 -11.836 -2.674 1 97.31 300 LEU A O 1
ATOM 2421 N N . VAL A 1 301 ? -23.516 -11.555 -1.327 1 96.44 301 VAL A N 1
ATOM 2422 C CA . VAL A 1 301 ? -23.172 -10.164 -1.036 1 96.44 301 VAL A CA 1
ATOM 2423 C C . VAL A 1 301 ? -22.922 -10 0.46 1 96.44 301 VAL A C 1
ATOM 2425 O O . VAL A 1 301 ? -23.781 -10.32 1.282 1 96.44 301 VAL A O 1
ATOM 2428 N N . PHE A 1 302 ? -21.703 -9.562 0.796 1 95.56 302 PHE A N 1
ATOM 2429 C CA . PHE A 1 302 ? -21.406 -9.117 2.15 1 95.56 302 PHE A CA 1
ATOM 2430 C C . PHE A 1 302 ? -21.906 -7.695 2.373 1 95.56 302 PHE A C 1
ATOM 2432 O O . PHE A 1 302 ? -21.672 -6.809 1.552 1 95.56 302 PHE A O 1
ATOM 2439 N N . ARG A 1 303 ? -22.578 -7.449 3.426 1 91.94 303 ARG A N 1
ATOM 2440 C CA . ARG A 1 303 ? -23.078 -6.117 3.746 1 91.94 303 ARG A CA 1
ATOM 2441 C C . ARG A 1 303 ? -23.016 -5.855 5.246 1 91.94 303 ARG A C 1
ATOM 2443 O O . ARG A 1 303 ? -23.188 -6.773 6.051 1 91.94 303 ARG A O 1
ATOM 2450 N N . GLU A 1 304 ? -22.75 -4.586 5.523 1 89.06 304 GLU A N 1
ATOM 2451 C CA . GLU A 1 304 ? -22.844 -4.191 6.926 1 89.06 304 GLU A CA 1
ATOM 2452 C C . GLU A 1 304 ? -24.297 -4.25 7.418 1 89.06 304 GLU A C 1
ATOM 2454 O O . GLU A 1 304 ? -25.203 -3.844 6.703 1 89.06 304 GLU A O 1
ATOM 2459 N N . ARG A 1 305 ? -24.453 -4.84 8.516 1 82.69 305 ARG A N 1
ATOM 2460 C CA . ARG A 1 305 ? -25.766 -4.824 9.148 1 82.69 305 ARG A CA 1
ATOM 2461 C C . ARG A 1 305 ? -25.938 -3.6 10.047 1 82.69 305 ARG A C 1
ATOM 2463 O O . ARG A 1 305 ? -25.172 -3.41 10.992 1 82.69 305 ARG A O 1
ATOM 2470 N N . PRO A 1 306 ? -26.828 -2.785 9.523 1 71.5 306 PRO A N 1
ATOM 2471 C CA . PRO A 1 306 ? -26.984 -1.557 10.305 1 71.5 306 PRO A CA 1
ATOM 2472 C C . PRO A 1 306 ? -27.406 -1.823 11.75 1 71.5 306 PRO A C 1
ATOM 2474 O O . PRO A 1 306 ? -27.984 -2.867 12.039 1 71.5 306 PRO A O 1
ATOM 2477 N N . MET A 1 307 ? -27.016 -0.885 12.539 1 63.12 307 MET A N 1
ATOM 2478 C CA . MET A 1 307 ? -27.422 -0.919 13.945 1 63.12 307 MET A CA 1
ATOM 2479 C C . MET A 1 307 ? -28.922 -0.703 14.078 1 63.12 307 MET A C 1
ATOM 2481 O O . MET A 1 307 ? -29.484 0.193 13.445 1 63.12 307 MET A O 1
ATOM 2485 N N . THR A 1 308 ? -29.812 -1.776 13.82 1 57.34 308 THR A N 1
ATOM 2486 C CA . THR A 1 308 ? -31.25 -1.534 13.836 1 57.34 308 THR A CA 1
ATOM 2487 C C . THR A 1 308 ? -31.719 -1.136 15.234 1 57.34 308 THR A C 1
ATOM 2489 O O . THR A 1 308 ? -31.438 -1.829 16.219 1 57.34 308 THR A O 1
ATOM 2492 N N . PRO A 1 309 ? -32.281 0.178 15.203 1 53.91 309 PRO A N 1
ATOM 2493 C CA . PRO A 1 309 ? -32.844 0.595 16.484 1 53.91 309 PRO A CA 1
ATOM 2494 C C . PRO A 1 309 ? -33.906 -0.371 17.016 1 53.91 309 PRO A C 1
ATOM 2496 O O . PRO A 1 309 ? -34.906 -0.647 16.328 1 53.91 309 PRO A O 1
ATOM 2499 N N . THR A 1 310 ? -33.531 -1.438 17.375 1 47.62 310 THR A N 1
ATOM 2500 C CA . THR A 1 310 ? -34.656 -2.16 18 1 47.62 310 THR A CA 1
ATOM 2501 C C . THR A 1 310 ? -35.125 -1.417 19.234 1 47.62 310 THR A C 1
ATOM 2503 O O . THR A 1 310 ? -34.406 -0.584 19.797 1 47.62 310 THR A O 1
ATOM 2506 N N . GLN A 1 311 ? -36.438 -1.421 19.438 1 43.78 311 GLN A N 1
ATOM 2507 C CA . GLN A 1 311 ? -37.094 -0.768 20.578 1 43.78 311 GLN A CA 1
ATOM 2508 C C . GLN A 1 311 ? -36.125 -0.713 21.781 1 43.78 311 GLN A C 1
ATOM 2510 O O . GLN A 1 311 ? -36.094 0.29 22.5 1 43.78 311 GLN A O 1
ATOM 2515 N N . ASN A 1 312 ? -35.406 -1.627 21.953 1 42.31 312 ASN A N 1
ATOM 2516 C CA . ASN A 1 312 ? -34.594 -1.696 23.188 1 42.31 312 ASN A CA 1
ATOM 2517 C C . ASN A 1 312 ? -33.188 -1.216 22.953 1 42.31 312 ASN A C 1
ATOM 2519 O O . ASN A 1 312 ? -32.406 -1.075 23.906 1 42.31 312 ASN A O 1
ATOM 2523 N N . GLU A 1 313 ? -32.875 -0.836 21.656 1 47.19 313 GLU A N 1
ATOM 2524 C CA . GLU A 1 313 ? -31.438 -0.636 21.438 1 47.19 313 GLU A CA 1
ATOM 2525 C C . GLU A 1 313 ? -31.125 0.83 21.156 1 47.19 313 GLU A C 1
ATOM 2527 O O . GLU A 1 313 ? -29.969 1.186 20.906 1 47.19 313 GLU A O 1
ATOM 2532 N N . THR A 1 314 ? -32.188 1.69 21.062 1 51.34 314 THR A N 1
ATOM 2533 C CA . THR A 1 314 ? -31.906 3.107 20.875 1 51.34 314 THR A CA 1
ATOM 2534 C C . THR A 1 314 ? -32.156 3.891 22.156 1 51.34 314 THR A C 1
ATOM 2536 O O . THR A 1 314 ? -33.062 3.555 22.922 1 51.34 314 THR A O 1
ATOM 2539 N N . ALA A 1 315 ? -31.406 4.754 22.5 1 47.16 315 ALA A N 1
ATOM 2540 C CA . ALA A 1 315 ? -31.547 5.578 23.688 1 47.16 315 ALA A CA 1
ATOM 2541 C C . ALA A 1 315 ? -32.875 6.344 23.672 1 47.16 315 ALA A C 1
ATOM 2543 O O . ALA A 1 315 ? -33.469 6.566 24.734 1 47.16 315 ALA A O 1
ATOM 2544 N N . THR A 1 316 ? -33.344 6.84 22.531 1 53.5 316 THR A N 1
ATOM 2545 C CA . THR A 1 316 ? -34.5 7.734 22.547 1 53.5 316 THR A CA 1
ATOM 2546 C C . THR A 1 316 ? -35.688 7.125 21.781 1 53.5 316 THR A C 1
ATOM 2548 O O . THR A 1 316 ? -36.781 7.691 21.75 1 53.5 316 THR A O 1
ATOM 2551 N N . GLY A 1 317 ? -35.562 5.793 21.172 1 57.31 317 GLY A N 1
ATOM 2552 C CA . GLY A 1 317 ? -36.656 5.082 20.516 1 57.31 317 GLY A CA 1
ATOM 2553 C C . GLY A 1 317 ? -36.688 5.328 19.016 1 57.31 317 GLY A C 1
ATOM 2554 O O . GLY A 1 317 ? -36.031 6.25 18.516 1 57.31 317 GLY A O 1
ATOM 2555 N N . PRO A 1 318 ? -37.375 4.59 18.156 1 64.75 318 PRO A N 1
ATOM 2556 C CA . PRO A 1 318 ? -37.469 4.672 16.688 1 64.75 318 PRO A CA 1
ATOM 2557 C C . PRO A 1 318 ? -38 6.008 16.203 1 64.75 318 PRO A C 1
ATOM 2559 O O . PRO A 1 318 ? -37.625 6.492 15.141 1 64.75 318 PRO A O 1
ATOM 2562 N N . GLN A 1 319 ? -38.812 6.582 16.953 1 71.12 319 GLN A N 1
ATOM 2563 C CA . GLN A 1 319 ? -39.406 7.852 16.547 1 71.12 319 GLN A CA 1
ATOM 2564 C C . GLN A 1 319 ? -38.375 8.977 16.594 1 71.12 319 GLN A C 1
ATOM 2566 O O . GLN A 1 319 ? -38.375 9.852 15.719 1 71.12 319 GLN A O 1
ATOM 2571 N N . ASP A 1 320 ? -37.562 8.852 17.531 1 78.56 320 ASP A N 1
ATOM 2572 C CA . ASP A 1 320 ? -36.531 9.875 17.688 1 78.56 320 ASP A CA 1
ATOM 2573 C C . ASP A 1 320 ? -35.531 9.812 16.531 1 78.56 320 ASP A C 1
ATOM 2575 O O . ASP A 1 320 ? -35.062 10.852 16.047 1 78.56 320 ASP A O 1
ATOM 2579 N N . PHE A 1 321 ? -35.406 8.656 16.031 1 84.5 321 PHE A N 1
ATOM 2580 C CA . PHE A 1 321 ? -34.469 8.477 14.938 1 84.5 321 PHE A CA 1
ATOM 2581 C C . PHE A 1 321 ? -35.031 9.023 13.633 1 84.5 321 PHE A C 1
ATOM 2583 O O . PHE A 1 321 ? -34.344 9.656 12.852 1 84.5 321 PHE A O 1
ATOM 2590 N N . ALA A 1 322 ? -36.281 8.789 13.43 1 85.06 322 ALA A N 1
ATOM 2591 C CA . ALA A 1 322 ? -36.938 9.281 12.227 1 85.06 322 ALA A CA 1
ATOM 2592 C C . ALA A 1 322 ? -36.938 10.805 12.195 1 85.06 322 ALA A C 1
ATOM 2594 O O . ALA A 1 322 ? -36.781 11.414 11.133 1 85.06 322 ALA A O 1
ATOM 2595 N N . GLN A 1 323 ? -37.156 11.359 13.359 1 88.12 323 GLN A N 1
ATOM 2596 C CA . GLN A 1 323 ? -37.125 12.82 13.461 1 88.12 323 GLN A CA 1
ATOM 2597 C C . GLN A 1 323 ? -35.75 13.375 13.195 1 88.12 323 GLN A C 1
ATOM 2599 O O . GLN A 1 323 ? -35.594 14.414 12.555 1 88.12 323 GLN A O 1
ATOM 2604 N N . ALA A 1 324 ? -34.844 12.688 13.742 1 90.06 324 ALA A N 1
ATOM 2605 C CA . ALA A 1 324 ? -33.469 13.102 13.523 1 90.06 324 ALA A CA 1
ATOM 2606 C C . ALA A 1 324 ? -33.094 13.023 12.039 1 90.06 324 ALA A C 1
ATOM 2608 O O . ALA A 1 324 ? -32.406 13.898 11.523 1 90.06 324 ALA A O 1
ATOM 2609 N N . GLN A 1 325 ? -33.562 12.008 11.375 1 90.12 325 GLN A N 1
ATOM 2610 C CA . GLN A 1 325 ? -33.312 11.836 9.945 1 90.12 325 GLN A CA 1
ATOM 2611 C C . GLN A 1 325 ? -33.875 13 9.148 1 90.12 325 GLN A C 1
ATOM 2613 O O . GLN A 1 325 ? -33.219 13.539 8.258 1 90.12 325 GLN A O 1
ATOM 2618 N N . SER A 1 326 ? -35.062 13.344 9.531 1 91.06 326 SER A N 1
ATOM 2619 C CA . SER A 1 326 ? -35.719 14.445 8.836 1 91.06 326 SER A CA 1
ATOM 2620 C C . SER A 1 326 ? -35 15.766 9.062 1 91.06 326 SER A C 1
ATOM 2622 O O . SER A 1 326 ? -34.875 16.594 8.148 1 91.06 326 SER A O 1
ATOM 2624 N N . ARG A 1 327 ? -34.594 15.914 10.227 1 93.06 327 ARG A N 1
ATOM 2625 C CA . ARG A 1 327 ? -33.875 17.141 10.562 1 93.06 327 ARG A CA 1
ATOM 2626 C C . ARG A 1 327 ? -32.562 17.234 9.805 1 93.06 327 ARG A C 1
ATOM 2628 O O . ARG A 1 327 ? -32.188 18.297 9.281 1 93.06 327 ARG A O 1
ATOM 2635 N N . VAL A 1 328 ? -31.859 16.156 9.773 1 93 328 VAL A N 1
ATOM 2636 C CA . VAL A 1 328 ? -30.594 16.109 9.062 1 93 328 VAL A CA 1
ATOM 2637 C C . VAL A 1 328 ? -30.812 16.453 7.59 1 93 328 VAL A C 1
ATOM 2639 O O . VAL A 1 328 ? -30.047 17.219 7 1 93 328 VAL A O 1
ATOM 2642 N N . LYS A 1 329 ? -31.812 15.883 7.008 1 92.88 329 LYS A N 1
ATOM 2643 C CA . LYS A 1 329 ? -32.125 16.125 5.598 1 92.88 329 LYS A CA 1
ATOM 2644 C C . LYS A 1 329 ? -32.5 17.578 5.355 1 92.88 329 LYS A C 1
ATOM 2646 O O . LYS A 1 329 ? -32.125 18.156 4.34 1 92.88 329 LYS A O 1
ATOM 2651 N N . SER A 1 330 ? -33.188 18.156 6.32 1 92.88 330 SER A N 1
ATOM 2652 C CA . SER A 1 330 ? -33.562 19.547 6.215 1 92.88 330 SER A CA 1
ATOM 2653 C C . SER A 1 330 ? -32.344 20.469 6.258 1 92.88 330 SER A C 1
ATOM 2655 O O . SER A 1 330 ? -32.25 21.391 5.453 1 92.88 330 SER A O 1
ATOM 2657 N N . ILE A 1 331 ? -31.469 20.219 7.164 1 91.12 331 ILE A N 1
ATOM 2658 C CA . ILE A 1 331 ? -30.266 21.031 7.289 1 91.12 331 ILE A CA 1
ATOM 2659 C C . ILE A 1 331 ? -29.406 20.875 6.035 1 91.12 331 ILE A C 1
ATOM 2661 O O . ILE A 1 331 ? -28.844 21.859 5.535 1 91.12 331 ILE A O 1
ATOM 2665 N N . ALA A 1 332 ? -29.281 19.641 5.574 1 90 332 ALA A N 1
ATOM 2666 C CA . ALA A 1 332 ? -28.484 19.375 4.375 1 90 332 ALA A CA 1
ATOM 2667 C C . ALA A 1 332 ? -29 20.172 3.184 1 90 332 ALA A C 1
ATOM 2669 O O . ALA A 1 332 ? -28.219 20.719 2.402 1 90 332 ALA A O 1
ATOM 2670 N N . TRP A 1 333 ? -30.312 20.25 3.059 1 89.94 333 TRP A N 1
ATOM 2671 C CA . TRP A 1 333 ? -30.938 20.969 1.959 1 89.94 333 TRP A CA 1
ATOM 2672 C C . TRP A 1 333 ? -30.781 22.469 2.133 1 89.94 333 TRP A C 1
ATOM 2674 O O . TRP A 1 333 ? -30.344 23.172 1.212 1 89.94 333 TRP A O 1
ATOM 2684 N N . ASN A 1 334 ? -30.984 22.953 3.307 1 88.62 334 ASN A N 1
ATOM 2685 C CA . ASN A 1 334 ? -31.078 24.391 3.547 1 88.62 334 ASN A CA 1
ATOM 2686 C C . ASN A 1 334 ? -29.703 25.031 3.662 1 88.62 334 ASN A C 1
ATOM 2688 O O . ASN A 1 334 ? -29.5 26.172 3.225 1 88.62 334 ASN A O 1
ATOM 2692 N N . ARG A 1 335 ? -28.781 24.281 4.199 1 85 335 ARG A N 1
ATOM 2693 C CA . ARG A 1 335 ? -27.516 24.922 4.547 1 85 335 ARG A CA 1
ATOM 2694 C C . ARG A 1 335 ? -26.391 24.422 3.66 1 85 335 ARG A C 1
ATOM 2696 O O . ARG A 1 335 ? -25.406 25.141 3.439 1 85 335 ARG A O 1
ATOM 2703 N N . TYR A 1 336 ? -26.5 23.219 3.145 1 86 336 TYR A N 1
ATOM 2704 C CA . TYR A 1 336 ? -25.391 22.641 2.389 1 86 336 TYR A CA 1
ATOM 2705 C C . TYR A 1 336 ? -25.781 22.422 0.933 1 86 336 TYR A C 1
ATOM 2707 O O . TYR A 1 336 ? -24.938 22.062 0.104 1 86 336 TYR A O 1
ATOM 2715 N N . GLY A 1 337 ? -27.047 22.531 0.591 1 85.25 337 GLY A N 1
ATOM 2716 C CA . GLY A 1 337 ? -27.516 22.453 -0.785 1 85.25 337 GLY A CA 1
ATOM 2717 C C . GLY A 1 337 ? -27.609 21.031 -1.298 1 85.25 337 GLY A C 1
ATOM 2718 O O . GLY A 1 337 ? -27.484 20.781 -2.498 1 85.25 337 GLY A O 1
ATOM 2719 N N . TYR A 1 338 ? -27.766 20.062 -0.398 1 88.38 338 TYR A N 1
ATOM 2720 C CA . TYR A 1 338 ? -27.891 18.672 -0.814 1 88.38 338 TYR A CA 1
ATOM 2721 C C . TYR A 1 338 ? -29.328 18.188 -0.613 1 88.38 338 TYR A C 1
ATOM 2723 O O . TYR A 1 338 ? -29.859 18.219 0.5 1 88.38 338 TYR A O 1
ATOM 2731 N N . GLY A 1 339 ? -29.844 17.656 -1.7 1 87.38 339 GLY A N 1
ATOM 2732 C CA . GLY A 1 339 ? -31.172 17.094 -1.634 1 87.38 339 GLY A CA 1
ATOM 2733 C C . GLY A 1 339 ? -31.188 15.57 -1.707 1 87.38 339 GLY A C 1
ATOM 2734 O O . GLY A 1 339 ? -30.812 14.992 -2.73 1 87.38 339 GLY A O 1
ATOM 2735 N N . PHE A 1 340 ? -31.625 14.969 -0.6 1 85.94 340 PHE A N 1
ATOM 2736 C CA . PHE A 1 340 ? -31.797 13.516 -0.597 1 85.94 340 PHE A CA 1
ATOM 2737 C C . PHE A 1 340 ? -33 13.117 -1.419 1 85.94 340 PHE A C 1
ATOM 2739 O O . PHE A 1 340 ? -34.031 13.789 -1.38 1 85.94 340 PHE A O 1
ATOM 2746 N N . ASP A 1 341 ? -32.844 12.102 -2.152 1 79.25 341 ASP A N 1
ATOM 2747 C CA . ASP A 1 341 ? -34 11.57 -2.867 1 79.25 341 ASP A CA 1
ATOM 2748 C C . ASP A 1 341 ? -35.062 11.023 -1.895 1 79.25 341 ASP A C 1
ATOM 2750 O O . ASP A 1 341 ? -34.719 10.688 -0.753 1 79.25 341 ASP A O 1
ATOM 2754 N N . ASN A 1 342 ? -36.25 11.055 -2.279 1 71.06 342 ASN A N 1
ATOM 2755 C CA . ASN A 1 342 ? -37.375 10.664 -1.442 1 71.06 342 ASN A CA 1
ATOM 2756 C C . ASN A 1 342 ? -37.125 9.336 -0.742 1 71.06 342 ASN A C 1
ATOM 2758 O O . ASN A 1 342 ? -37.469 9.164 0.43 1 71.06 342 ASN A O 1
ATOM 2762 N N . ASN A 1 343 ? -36.562 8.469 -1.349 1 71.12 343 ASN A N 1
ATOM 2763 C CA . ASN A 1 343 ? -36.375 7.164 -0.727 1 71.12 343 ASN A CA 1
ATOM 2764 C C . ASN A 1 343 ? -34.938 6.938 -0.335 1 71.12 343 ASN A C 1
ATOM 2766 O O . ASN A 1 343 ? -34.531 5.816 -0 1 71.12 343 ASN A O 1
ATOM 2770 N N . GLU A 1 344 ? -34.281 8.031 -0.223 1 76.69 344 GLU A N 1
ATOM 2771 C CA . GLU A 1 344 ? -32.875 7.879 0.157 1 76.69 344 GLU A CA 1
ATOM 2772 C C . GLU A 1 344 ? -32.688 8.164 1.643 1 76.69 344 GLU A C 1
ATOM 2774 O O . GLU A 1 344 ? -33.031 9.242 2.125 1 76.69 344 GLU A O 1
ATOM 2779 N N . ASP A 1 345 ? -32.281 7.215 2.35 1 77.62 345 ASP A N 1
ATOM 2780 C CA . ASP A 1 345 ? -31.953 7.398 3.762 1 77.62 345 ASP A CA 1
ATOM 2781 C C . ASP A 1 345 ? -30.547 7.961 3.941 1 77.62 345 ASP A C 1
ATOM 2783 O O . ASP A 1 345 ? -29.688 7.789 3.07 1 77.62 345 ASP A O 1
ATOM 2787 N N . VAL A 1 346 ? -30.453 8.672 5.082 1 84.94 346 VAL A N 1
ATOM 2788 C CA . VAL A 1 346 ? -29.109 9.102 5.445 1 84.94 346 VAL A CA 1
ATOM 2789 C C . VAL A 1 346 ? -28.234 7.879 5.707 1 84.94 346 VAL A C 1
ATOM 2791 O O . VAL A 1 346 ? -28.641 6.941 6.391 1 84.94 346 VAL A O 1
ATOM 2794 N N . SER A 1 347 ? -27.109 7.879 5.176 1 84.19 347 SER A N 1
ATOM 2795 C CA . SER A 1 347 ? -26.203 6.734 5.254 1 84.19 347 SER A CA 1
ATOM 2796 C C . SER A 1 347 ? -25.859 6.395 6.703 1 84.19 347 SER A C 1
ATOM 2798 O O . SER A 1 347 ? -25.766 7.285 7.547 1 84.19 347 SER A O 1
ATOM 2800 N N . SER A 1 348 ? -25.672 5.133 6.969 1 84.38 348 SER A N 1
ATOM 2801 C CA . SER A 1 348 ? -25.25 4.699 8.289 1 84.38 348 SER A CA 1
ATOM 2802 C C . SER A 1 348 ? -23.906 5.332 8.68 1 84.38 348 SER A C 1
ATOM 2804 O O . SER A 1 348 ? -23.672 5.625 9.852 1 84.38 348 SER A O 1
ATOM 2806 N N . ALA A 1 349 ? -23.094 5.559 7.715 1 88.62 349 ALA A N 1
ATOM 2807 C CA . ALA A 1 349 ? -21.766 6.137 7.953 1 88.62 349 ALA A CA 1
ATOM 2808 C C . ALA A 1 349 ? -21.875 7.539 8.539 1 88.62 349 ALA A C 1
ATOM 2810 O O . ALA A 1 349 ? -21.047 7.953 9.344 1 88.62 349 ALA A O 1
ATOM 2811 N N . VAL A 1 350 ? -22.875 8.234 8.125 1 91.06 350 VAL A N 1
ATOM 2812 C CA . VAL A 1 350 ? -23.109 9.586 8.633 1 91.06 350 VAL A CA 1
ATOM 2813 C C . VAL A 1 350 ? -23.531 9.516 10.102 1 91.06 350 VAL A C 1
ATOM 2815 O O . VAL A 1 350 ? -23.062 10.305 10.922 1 91.06 350 VAL A O 1
ATOM 2818 N N . TRP A 1 351 ? -24.391 8.625 10.406 1 89.81 351 TRP A N 1
ATOM 2819 C CA . TRP A 1 351 ? -24.844 8.469 11.789 1 89.81 351 TRP A CA 1
ATOM 2820 C C . TRP A 1 351 ? -23.703 7.977 12.68 1 89.81 351 TRP A C 1
ATOM 2822 O O . TRP A 1 351 ? -23.625 8.336 13.852 1 89.81 351 TRP A O 1
ATOM 2832 N N . GLU A 1 352 ? -22.891 7.148 12.109 1 91.38 352 GLU A N 1
ATOM 2833 C CA . GLU A 1 352 ? -21.719 6.684 12.844 1 91.38 352 GLU A CA 1
ATOM 2834 C C . GLU A 1 352 ? -20.797 7.84 13.195 1 91.38 352 GLU A C 1
ATOM 2836 O O . GLU A 1 352 ? -20.156 7.844 14.25 1 91.38 352 GLU A O 1
ATOM 2841 N N . LEU A 1 353 ? -20.688 8.727 12.312 1 93.44 353 LEU A N 1
ATOM 2842 C CA . LEU A 1 353 ? -19.922 9.938 12.57 1 93.44 353 LEU A CA 1
ATOM 2843 C C . LEU A 1 353 ? -20.547 10.766 13.68 1 93.44 353 LEU A C 1
ATOM 2845 O O . LEU A 1 353 ? -19.859 11.258 14.57 1 93.44 353 LEU A O 1
ATOM 2849 N N . TYR A 1 354 ? -21.875 10.93 13.617 1 94.5 354 TYR A N 1
ATOM 2850 C CA . TYR A 1 354 ? -22.641 11.617 14.648 1 94.5 354 TYR A CA 1
ATOM 2851 C C . TYR A 1 354 ? -22.375 11.016 16.016 1 94.5 354 TYR A C 1
ATOM 2853 O O . TYR A 1 354 ? -22.031 11.734 16.969 1 94.5 354 TYR A O 1
ATOM 2861 N N . GLU A 1 355 ? -22.469 9.758 16.109 1 93.62 355 GLU A N 1
ATOM 2862 C CA . GLU A 1 355 ? -22.266 9.055 17.375 1 93.62 355 GLU A CA 1
ATOM 2863 C C . GLU A 1 355 ? -20.828 9.188 17.844 1 93.62 355 GLU A C 1
ATOM 2865 O O . GLU A 1 355 ? -20.562 9.242 19.047 1 93.62 355 GLU A O 1
ATOM 2870 N N . GLY A 1 356 ? -19.922 9.148 16.875 1 96.25 356 GLY A N 1
ATOM 2871 C CA . GLY A 1 356 ? -18.516 9.312 17.219 1 96.25 356 GLY A CA 1
ATOM 2872 C C . GLY A 1 356 ? -18.219 10.641 17.875 1 96.25 356 GLY A C 1
ATOM 2873 O O . GLY A 1 356 ? -17.438 10.703 18.828 1 96.25 356 GLY A O 1
ATOM 2874 N N . ILE A 1 357 ? -18.797 11.688 17.391 1 96.75 357 ILE A N 1
ATOM 2875 C CA . ILE A 1 357 ? -18.594 13.016 17.969 1 96.75 357 ILE A CA 1
ATOM 2876 C C . ILE A 1 357 ? -19.109 13.031 19.391 1 96.75 357 ILE A C 1
ATOM 2878 O O . ILE A 1 357 ? -18.453 13.57 20.297 1 96.75 357 ILE A O 1
ATOM 2882 N N . LEU A 1 358 ? -20.25 12.422 19.609 1 96.81 358 LEU A N 1
ATOM 2883 C CA . LEU A 1 358 ? -20.812 12.367 20.953 1 96.81 358 LEU A CA 1
ATOM 2884 C C . LEU A 1 358 ? -19.938 11.531 21.875 1 96.81 358 LEU A C 1
ATOM 2886 O O . LEU A 1 358 ? -19.781 11.859 23.062 1 96.81 358 LEU A O 1
ATOM 2890 N N . LEU A 1 359 ? -19.453 10.469 21.312 1 97.25 359 LEU A N 1
ATOM 2891 C CA . LEU A 1 359 ? -18.547 9.617 22.078 1 97.25 359 LEU A CA 1
ATOM 2892 C C . LEU A 1 359 ? -17.328 10.398 22.562 1 97.25 359 LEU A C 1
ATOM 2894 O O . LEU A 1 359 ? -16.906 10.273 23.703 1 97.25 359 LEU A O 1
ATOM 2898 N N . TRP A 1 360 ? -16.766 11.195 21.688 1 97.94 360 TRP A N 1
ATOM 2899 C CA . TRP A 1 360 ? -15.625 12.039 22.031 1 97.94 360 TRP A CA 1
ATOM 2900 C C . TRP A 1 360 ? -15.992 13.023 23.141 1 97.94 360 TRP A C 1
ATOM 2902 O O . TRP A 1 360 ? -15.227 13.195 24.094 1 97.94 360 TRP A O 1
ATOM 2912 N N . ALA A 1 361 ? -17.125 13.656 23.031 1 97.75 361 ALA A N 1
ATOM 2913 C CA . ALA A 1 361 ? -17.578 14.648 24.016 1 97.75 361 ALA A CA 1
ATOM 2914 C C . ALA A 1 361 ? -17.719 14.016 25.391 1 97.75 361 ALA A C 1
ATOM 2916 O O . ALA A 1 361 ? -17.344 14.625 26.406 1 97.75 361 ALA A O 1
ATOM 2917 N N . ARG A 1 362 ? -18.266 12.859 25.406 1 97.12 362 ARG A N 1
ATOM 2918 C CA . ARG A 1 362 ? -18.406 12.148 26.672 1 97.12 362 ARG A CA 1
ATOM 2919 C C . ARG A 1 362 ? -17.047 11.836 27.281 1 97.12 362 ARG A C 1
ATOM 2921 O O . ARG A 1 362 ? -16.859 11.977 28.5 1 97.12 362 ARG A O 1
ATOM 2928 N N . ALA A 1 363 ? -16.141 11.367 26.453 1 98 363 ALA A N 1
ATOM 2929 C CA . ALA A 1 363 ? -14.789 11.07 26.922 1 98 363 ALA A CA 1
ATOM 2930 C C . ALA A 1 363 ? -14.102 12.32 27.469 1 98 363 ALA A C 1
ATOM 2932 O O . ALA A 1 363 ? -13.414 12.258 28.484 1 98 363 ALA A O 1
ATOM 2933 N N . LEU A 1 364 ? -14.266 13.43 26.734 1 98 364 LEU A N 1
ATOM 2934 C CA . LEU A 1 364 ? -13.688 14.688 27.188 1 98 364 LEU A CA 1
ATOM 2935 C C . LEU A 1 364 ? -14.305 15.125 28.516 1 98 364 LEU A C 1
ATOM 2937 O O . LEU A 1 364 ? -13.586 15.578 29.406 1 98 364 LEU A O 1
ATOM 2941 N N . ASN A 1 365 ? -15.602 14.992 28.625 1 97.19 365 ASN A N 1
ATOM 2942 C CA . ASN A 1 365 ? -16.297 15.336 29.859 1 97.19 365 ASN A CA 1
ATOM 2943 C C . ASN A 1 365 ? -15.781 14.508 31.047 1 97.19 365 ASN A C 1
ATOM 2945 O O . ASN A 1 365 ? -15.578 15.047 32.125 1 97.19 365 ASN A O 1
ATOM 2949 N N . GLU A 1 366 ? -15.633 13.281 30.797 1 97 366 GLU A N 1
ATOM 2950 C CA . GLU A 1 366 ? -15.102 12.398 31.828 1 97 366 GLU A CA 1
ATOM 2951 C C . GLU A 1 366 ? -13.68 12.789 32.219 1 97 366 GLU A C 1
ATOM 2953 O O . GLU A 1 366 ? -13.32 12.734 33.406 1 97 366 GLU A O 1
ATOM 2958 N N . THR A 1 367 ? -12.906 13.148 31.266 1 97.06 367 THR A N 1
ATOM 2959 C CA . THR A 1 367 ? -11.539 13.57 31.516 1 97.06 367 THR A CA 1
ATOM 2960 C C . THR A 1 367 ? -11.508 14.812 32.406 1 97.06 367 THR A C 1
ATOM 2962 O O . THR A 1 367 ? -10.719 14.891 33.344 1 97.06 367 THR A O 1
ATOM 2965 N N . ILE A 1 368 ? -12.367 15.75 32.094 1 96.31 368 ILE A N 1
ATOM 2966 C CA . ILE A 1 368 ? -12.453 16.984 32.875 1 96.31 368 ILE A CA 1
ATOM 2967 C C . ILE A 1 368 ? -12.961 16.703 34.281 1 96.31 368 ILE A C 1
ATOM 2969 O O . ILE A 1 368 ? -12.398 17.188 35.25 1 96.31 368 ILE A O 1
ATOM 2973 N N . SER A 1 369 ? -13.938 15.883 34.375 1 95.69 369 SER A N 1
ATOM 2974 C CA . SER A 1 369 ? -14.57 15.57 35.656 1 95.69 369 SER A CA 1
ATOM 2975 C C . SER A 1 369 ? -13.602 14.828 36.562 1 95.69 369 SER A C 1
ATOM 2977 O O . SER A 1 369 ? -13.672 14.961 37.812 1 95.69 369 SER A O 1
ATOM 2979 N N . GLU A 1 370 ? -12.719 14.055 36.031 1 95.88 370 GLU A N 1
ATOM 2980 C CA . GLU A 1 370 ? -11.766 13.281 36.812 1 95.88 370 GLU A CA 1
ATOM 2981 C C . GLU A 1 370 ? -10.516 14.094 37.125 1 95.88 370 GLU A C 1
ATOM 2983 O O . GLU A 1 370 ? -9.578 13.594 37.75 1 95.88 370 GLU A O 1
ATOM 2988 N N . GLY A 1 371 ? -10.445 15.297 36.594 1 94.75 371 GLY A N 1
ATOM 2989 C CA . GLY A 1 371 ? -9.352 16.203 36.938 1 94.75 371 GLY A CA 1
ATOM 2990 C C . GLY A 1 371 ? -8.133 16 36.062 1 94.75 371 GLY A C 1
ATOM 2991 O O . GLY A 1 371 ? -7.039 16.469 36.406 1 94.75 371 GLY A O 1
ATOM 2992 N N . GLU A 1 372 ? -8.305 15.32 34.969 1 95.5 372 GLU A N 1
ATOM 2993 C CA . GLU A 1 372 ? -7.191 15.109 34.062 1 95.5 372 GLU A CA 1
ATOM 2994 C C . GLU A 1 372 ? -7.086 16.25 33.062 1 95.5 372 GLU A C 1
ATOM 2996 O O . GLU A 1 372 ? -8.008 17.062 32.938 1 95.5 372 GLU A O 1
ATOM 3001 N N . ASP A 1 373 ? -5.977 16.359 32.375 1 94.88 373 ASP A N 1
ATOM 3002 C CA . ASP A 1 373 ? -5.719 17.422 31.406 1 94.88 373 ASP A CA 1
ATOM 3003 C C . ASP A 1 373 ? -6.547 17.234 30.141 1 94.88 373 ASP A C 1
ATOM 3005 O O . ASP A 1 373 ? -6.312 16.297 29.375 1 94.88 373 ASP A O 1
ATOM 3009 N N . PRO A 1 374 ? -7.484 18.062 29.938 1 95.06 374 PRO A N 1
ATOM 3010 C CA . PRO A 1 374 ? -8.328 17.906 28.75 1 95.06 374 PRO A CA 1
ATOM 3011 C C . PRO A 1 374 ? -7.57 18.156 27.438 1 95.06 374 PRO A C 1
ATOM 3013 O O . PRO A 1 374 ? -8.07 17.844 26.359 1 95.06 374 PRO A O 1
ATOM 3016 N N . LYS A 1 375 ? -6.367 18.719 27.562 1 93.75 375 LYS A N 1
ATOM 3017 C CA . LYS A 1 375 ? -5.555 19 26.375 1 93.75 375 LYS A CA 1
ATOM 3018 C C . LYS A 1 375 ? -4.816 17.734 25.922 1 93.75 375 LYS A C 1
ATOM 3020 O O . LYS A 1 375 ? -4.312 17.688 24.797 1 93.75 375 LYS A O 1
ATOM 3025 N N . ASN A 1 376 ? -4.789 16.75 26.766 1 95.25 376 ASN A N 1
ATOM 3026 C CA . ASN A 1 376 ? -4.16 15.484 26.406 1 95.25 376 ASN A CA 1
ATOM 3027 C C . ASN A 1 376 ? -5.086 14.617 25.562 1 95.25 376 ASN A C 1
ATOM 3029 O O . ASN A 1 376 ? -5.719 13.695 26.062 1 95.25 376 ASN A O 1
ATOM 3033 N N . GLY A 1 377 ? -5.023 14.82 24.266 1 96.56 377 GLY A N 1
ATOM 3034 C CA . GLY A 1 377 ? -5.918 14.125 23.344 1 96.56 377 GLY A CA 1
ATOM 3035 C C . GLY A 1 377 ? -5.691 12.625 23.312 1 96.56 377 GLY A C 1
ATOM 3036 O O . GLY A 1 377 ? -6.59 11.867 22.938 1 96.56 377 GLY A O 1
ATOM 3037 N N . THR A 1 378 ? -4.504 12.148 23.609 1 96.06 378 THR A N 1
ATOM 3038 C CA . THR A 1 378 ? -4.223 10.719 23.656 1 96.06 378 THR A CA 1
ATOM 3039 C C . THR A 1 378 ? -5.031 10.039 24.75 1 96.06 378 THR A C 1
ATOM 3041 O O . THR A 1 378 ? -5.609 8.969 24.531 1 96.06 378 THR A O 1
ATOM 3044 N N . ARG A 1 379 ? -5.09 10.719 25.906 1 96.25 379 ARG A N 1
ATOM 3045 C CA . ARG A 1 379 ? -5.852 10.172 27.031 1 96.25 379 ARG A CA 1
ATOM 3046 C C . ARG A 1 379 ? -7.348 10.219 26.75 1 96.25 379 ARG A C 1
ATOM 3048 O O . ARG A 1 379 ? -8.07 9.273 27.062 1 96.25 379 ARG A O 1
ATOM 3055 N N . VAL A 1 380 ? -7.801 11.336 26.188 1 97.88 380 VAL A N 1
ATOM 3056 C CA . VAL A 1 380 ? -9.211 11.453 25.828 1 97.88 380 VAL A CA 1
ATOM 3057 C C . VAL A 1 380 ? -9.578 10.344 24.844 1 97.88 380 VAL A C 1
ATOM 3059 O O . VAL A 1 380 ? -10.641 9.727 24.969 1 97.88 380 VAL A O 1
ATOM 3062 N N . THR A 1 381 ? -8.727 10.055 23.828 1 98.19 381 THR A N 1
ATOM 3063 C CA . THR A 1 381 ? -8.953 9.023 22.812 1 98.19 381 THR A CA 1
ATOM 3064 C C . THR A 1 381 ? -9.062 7.648 23.469 1 98.19 381 THR A C 1
ATOM 3066 O O . THR A 1 381 ? -9.953 6.867 23.141 1 98.19 381 THR A O 1
ATOM 3069 N N . GLN A 1 382 ? -8.203 7.383 24.406 1 96.5 382 GLN A N 1
ATOM 3070 C CA . GLN A 1 382 ? -8.188 6.078 25.062 1 96.5 382 GLN A CA 1
ATOM 3071 C C . GLN A 1 382 ? -9.469 5.848 25.859 1 96.5 382 GLN A C 1
ATOM 3073 O O . GLN A 1 382 ? -9.938 4.711 25.984 1 96.5 382 GLN A O 1
ATOM 3078 N N . ARG A 1 383 ? -10.008 6.91 26.344 1 97 383 ARG A N 1
ATOM 3079 C CA . ARG A 1 383 ? -11.242 6.805 27.109 1 97 383 ARG A CA 1
ATOM 3080 C C . ARG A 1 383 ? -12.414 6.449 26.203 1 97 383 ARG A C 1
ATOM 3082 O O . ARG A 1 383 ? -13.438 5.949 26.672 1 97 383 ARG A O 1
ATOM 3089 N N . MET A 1 384 ? -12.305 6.742 24.922 1 97.81 384 MET A N 1
ATOM 3090 C CA . MET A 1 384 ? -13.344 6.398 23.953 1 97.81 384 MET A CA 1
ATOM 3091 C C . MET A 1 384 ? -13.32 4.906 23.625 1 97.81 384 MET A C 1
ATOM 3093 O O . MET A 1 384 ? -14.281 4.367 23.078 1 97.81 384 MET A O 1
ATOM 3097 N N . TRP A 1 385 ? -12.258 4.23 23.938 1 97.88 385 TRP A N 1
ATOM 3098 C CA . TRP A 1 385 ? -12.031 2.863 23.484 1 97.88 385 TRP A CA 1
ATOM 3099 C C . TRP A 1 385 ? -12.523 1.855 24.516 1 97.88 385 TRP A C 1
ATOM 3101 O O . TRP A 1 385 ? -12.75 2.207 25.688 1 97.88 385 TRP A O 1
ATOM 3111 N N . ASN A 1 386 ? -12.773 0.667 24.109 1 95.81 386 ASN A N 1
ATOM 3112 C CA . ASN A 1 386 ? -13.211 -0.46 24.922 1 95.81 386 ASN A CA 1
ATOM 3113 C C . ASN A 1 386 ? -14.477 -0.125 25.719 1 95.81 386 ASN A C 1
ATOM 3115 O O . ASN A 1 386 ? -14.508 -0.278 26.938 1 95.81 386 ASN A O 1
ATOM 3119 N N . ARG A 1 387 ? -15.461 0.284 24.922 1 94.19 387 ARG A N 1
ATOM 3120 C CA . ARG A 1 387 ? -16.719 0.609 25.594 1 94.19 387 ARG A CA 1
ATOM 3121 C C . ARG A 1 387 ? -17.891 0.501 24.641 1 94.19 387 ARG A C 1
ATOM 3123 O O . ARG A 1 387 ? -17.703 0.414 23.422 1 94.19 387 ARG A O 1
ATOM 3130 N N . GLN A 1 388 ? -19.078 0.478 25.219 1 90.56 388 GLN A N 1
ATOM 3131 C CA . GLN A 1 388 ? -20.344 0.42 24.5 1 90.56 388 GLN A CA 1
ATOM 3132 C C . GLN A 1 388 ? -21.266 1.559 24.906 1 90.56 388 GLN A C 1
ATOM 3134 O O . GLN A 1 388 ? -21.406 1.858 26.094 1 90.56 388 GLN A O 1
ATOM 3139 N N . VAL A 1 389 ? -21.766 2.223 23.922 1 88.94 389 VAL A N 1
ATOM 3140 C CA . VAL A 1 389 ? -22.656 3.35 24.188 1 88.94 389 VAL A CA 1
ATOM 3141 C C . VAL A 1 389 ? -23.938 3.197 23.375 1 88.94 389 VAL A C 1
ATOM 3143 O O . VAL A 1 389 ? -23.906 2.783 22.219 1 88.94 389 VAL A O 1
ATOM 3146 N N . GLN A 1 390 ? -25 3.557 24 1 85.5 390 GLN A N 1
ATOM 3147 C CA . GLN A 1 390 ? -26.281 3.537 23.281 1 85.5 390 GLN A CA 1
ATOM 3148 C C . GLN A 1 390 ? -26.484 4.816 22.469 1 85.5 390 GLN A C 1
ATOM 3150 O O . GLN A 1 390 ? -26.469 5.914 23.031 1 85.5 390 GLN A O 1
ATOM 3155 N N . GLY A 1 391 ? -26.578 4.645 21.172 1 84.12 391 GLY A N 1
ATOM 3156 C CA . GLY A 1 391 ? -26.75 5.789 20.297 1 84.12 391 GLY A CA 1
ATOM 3157 C C . GLY A 1 391 ? -28.141 5.879 19.688 1 84.12 391 GLY A C 1
ATOM 3158 O O . GLY A 1 391 ? -29.016 5.074 20.016 1 84.12 391 GLY A O 1
ATOM 3159 N N . ILE A 1 392 ? -28.359 6.832 18.875 1 79.94 392 ILE A N 1
ATOM 3160 C CA . ILE A 1 392 ? -29.656 7.102 18.25 1 79.94 392 ILE A CA 1
ATOM 3161 C C . ILE A 1 392 ? -29.953 6.023 17.219 1 79.94 392 ILE A C 1
ATOM 3163 O O . ILE A 1 392 ? -31.125 5.695 16.984 1 79.94 392 ILE A O 1
ATOM 3167 N N . ASN A 1 393 ? -28.922 5.5 16.594 1 76.88 393 ASN A N 1
ATOM 3168 C CA . ASN A 1 393 ? -29.094 4.492 15.555 1 76.88 393 ASN A CA 1
ATOM 3169 C C . ASN A 1 393 ? -28.688 3.104 16.047 1 76.88 393 ASN A C 1
ATOM 3171 O O . ASN A 1 393 ? -28.328 2.232 15.258 1 76.88 393 ASN A O 1
ATOM 3175 N N . GLY A 1 394 ? -28.609 2.926 17.328 1 79.88 394 GLY A N 1
ATOM 3176 C CA . GLY A 1 394 ? -28.25 1.636 17.906 1 79.88 394 GLY A CA 1
ATOM 3177 C C . GLY A 1 394 ? -27.031 1.701 18.812 1 79.88 394 GLY A C 1
ATOM 3178 O O . GLY A 1 394 ? -26.547 2.787 19.125 1 79.88 394 GLY A O 1
ATOM 3179 N N . THR A 1 395 ? -26.594 0.54 19.172 1 83.94 395 THR A N 1
ATOM 3180 C CA . THR A 1 395 ? -25.484 0.466 20.109 1 83.94 395 THR A CA 1
ATOM 3181 C C . THR A 1 395 ? -24.141 0.579 19.375 1 83.94 395 THR A C 1
ATOM 3183 O O . THR A 1 395 ? -23.875 -0.173 18.438 1 83.94 395 THR A O 1
ATOM 3186 N N . LEU A 1 396 ? -23.391 1.511 19.781 1 89.38 396 LEU A N 1
ATOM 3187 C CA . LEU A 1 396 ? -22.031 1.68 19.281 1 89.38 396 LEU A CA 1
ATOM 3188 C C . LEU A 1 396 ? -21.031 1.016 20.203 1 89.38 396 LEU A C 1
ATOM 3190 O O . LEU A 1 396 ? -20.875 1.425 21.359 1 89.38 396 LEU A O 1
ATOM 3194 N N . ALA A 1 397 ? -20.422 -0.016 19.734 1 92.19 397 ALA A N 1
ATOM 3195 C CA . ALA A 1 397 ? -19.422 -0.719 20.516 1 92.19 397 ALA A CA 1
ATOM 3196 C C . ALA A 1 397 ? -18.031 -0.516 19.922 1 92.19 397 ALA A C 1
ATOM 3198 O O . ALA A 1 397 ? -17.781 -0.88 18.766 1 92.19 397 ALA A O 1
ATOM 3199 N N . ILE A 1 398 ? -17.109 0.079 20.656 1 95.75 398 ILE A N 1
ATOM 3200 C CA . ILE A 1 398 ? -15.734 0.307 20.25 1 95.75 398 ILE A CA 1
ATOM 3201 C C . ILE A 1 398 ? -14.812 -0.681 20.953 1 95.75 398 ILE A C 1
ATOM 3203 O O . ILE A 1 398 ? -14.914 -0.865 22.172 1 95.75 398 ILE A O 1
ATOM 3207 N N . ASP A 1 399 ? -13.938 -1.29 20.281 1 95.38 399 ASP A N 1
ATOM 3208 C CA . ASP A 1 399 ? -13.055 -2.275 20.875 1 95.38 399 ASP A CA 1
ATOM 3209 C C . ASP A 1 399 ? -11.852 -1.601 21.531 1 95.38 399 ASP A C 1
ATOM 3211 O O . ASP A 1 399 ? -11.766 -0.371 21.578 1 95.38 399 ASP A O 1
ATOM 3215 N N . ALA A 1 400 ? -10.984 -2.373 22.078 1 95.19 400 ALA A N 1
ATOM 3216 C CA . ALA A 1 400 ? -9.844 -1.871 22.828 1 95.19 400 ALA A CA 1
ATOM 3217 C C . ALA A 1 400 ? -8.852 -1.16 21.922 1 95.19 400 ALA A C 1
ATOM 3219 O O . ALA A 1 400 ? -8.008 -0.396 22.391 1 95.19 400 ALA A O 1
ATOM 3220 N N . ASN A 1 401 ? -8.977 -1.37 20.594 1 94.62 401 ASN A N 1
ATOM 3221 C CA . ASN A 1 401 ? -8.062 -0.757 19.625 1 94.62 401 ASN A CA 1
ATOM 3222 C C . ASN A 1 401 ? -8.695 0.461 18.969 1 94.62 401 ASN A C 1
ATOM 3224 O O . ASN A 1 401 ? -8.125 1.031 18.031 1 94.62 401 ASN A O 1
ATOM 3228 N N . GLY A 1 402 ? -9.898 0.863 19.406 1 96.69 402 GLY A N 1
ATOM 3229 C CA . GLY A 1 402 ? -10.508 2.096 18.938 1 96.69 402 GLY A CA 1
ATOM 3230 C C . GLY A 1 402 ? -11.297 1.919 17.656 1 96.69 402 GLY A C 1
ATOM 3231 O O . GLY A 1 402 ? -11.594 2.895 16.953 1 96.69 402 GLY A O 1
ATOM 3232 N N . ASP A 1 403 ? -11.641 0.682 17.266 1 95.88 403 ASP A N 1
ATOM 3233 C CA . ASP A 1 403 ? -12.438 0.394 16.094 1 95.88 403 ASP A CA 1
ATOM 3234 C C . ASP A 1 403 ? -13.812 -0.155 16.469 1 95.88 403 ASP A C 1
ATOM 3236 O O . ASP A 1 403 ? -13.938 -0.874 17.469 1 95.88 403 ASP A O 1
ATOM 3240 N N . ARG A 1 404 ? -14.711 0.146 15.711 1 94.38 404 ARG A N 1
ATOM 3241 C CA . ARG A 1 404 ? -16.062 -0.345 16 1 94.38 404 ARG A CA 1
ATOM 3242 C C . ARG A 1 404 ? -16.172 -1.84 15.719 1 94.38 404 ARG A C 1
ATOM 3244 O O . ARG A 1 404 ? -15.625 -2.33 14.719 1 94.38 404 ARG A O 1
ATOM 3251 N N . ASN A 1 405 ? -16.875 -2.49 16.547 1 92.25 405 ASN A N 1
ATOM 3252 C CA . ASN A 1 405 ? -17.234 -3.883 16.312 1 92.25 405 ASN A CA 1
ATOM 3253 C C . ASN A 1 405 ? -18.453 -3.998 15.391 1 92.25 405 ASN A C 1
ATOM 3255 O O . ASN A 1 405 ? -19.578 -4.164 15.867 1 92.25 405 ASN A O 1
ATOM 3259 N N . CYS A 1 406 ? -18.188 -4.051 14.125 1 90.56 406 CYS A N 1
ATOM 3260 C CA . CYS A 1 406 ? -19.25 -4.012 13.133 1 90.56 406 CYS A CA 1
ATOM 3261 C C . CYS A 1 406 ? -19.875 -5.391 12.945 1 90.56 406 CYS A C 1
ATOM 3263 O O . CYS A 1 406 ? -19.172 -6.406 13.016 1 90.56 406 CYS A O 1
ATOM 3265 N N . SER A 1 407 ? -21.156 -5.367 12.719 1 90.38 407 SER A N 1
ATOM 3266 C CA . SER A 1 407 ? -21.875 -6.582 12.352 1 90.38 407 SER A CA 1
ATOM 3267 C C . SER A 1 407 ? -22.109 -6.652 10.844 1 90.38 407 SER A C 1
ATOM 3269 O O . SER A 1 407 ? -22.172 -5.621 10.172 1 90.38 407 SER A O 1
ATOM 3271 N N . TYR A 1 408 ? -22.219 -7.898 10.414 1 93.19 408 TYR A N 1
ATOM 3272 C CA . TYR A 1 408 ? -22.375 -8.102 8.977 1 93.19 408 TYR A CA 1
ATOM 3273 C C . TYR A 1 408 ? -23.453 -9.141 8.688 1 93.19 408 TYR A C 1
ATOM 3275 O O . TYR A 1 408 ? -23.891 -9.867 9.586 1 93.19 408 TYR A O 1
ATOM 3283 N N . ALA A 1 409 ? -23.906 -9.055 7.461 1 94.12 409 ALA A N 1
ATOM 3284 C CA . ALA A 1 409 ? -24.812 -10.07 6.949 1 94.12 409 ALA A CA 1
ATOM 3285 C C . ALA A 1 409 ? -24.391 -10.555 5.57 1 94.12 409 ALA A C 1
ATOM 3287 O O . ALA A 1 409 ? -23.75 -9.812 4.816 1 94.12 409 ALA A O 1
ATOM 3288 N N . LEU A 1 410 ? -24.625 -11.844 5.328 1 96.56 410 LEU A N 1
ATOM 3289 C CA . LEU A 1 410 ? -24.5 -12.414 3.992 1 96.56 410 LEU A CA 1
ATOM 3290 C C . LEU A 1 410 ? -25.844 -12.438 3.273 1 96.56 410 LEU A C 1
ATOM 3292 O O . LEU A 1 410 ? -26.844 -12.914 3.824 1 96.56 410 LEU A O 1
ATOM 3296 N N . LEU A 1 411 ? -25.859 -11.883 2.086 1 96.31 411 LEU A N 1
ATOM 3297 C CA . LEU A 1 411 ? -27.094 -11.859 1.304 1 96.31 411 LEU A CA 1
ATOM 3298 C C . LEU A 1 411 ? -27 -12.812 0.119 1 96.31 411 LEU A C 1
ATOM 3300 O O . LEU A 1 411 ? -25.922 -12.953 -0.491 1 96.31 411 LEU A O 1
ATOM 3304 N N . ASP A 1 412 ? -28.078 -13.461 -0.15 1 96.44 412 ASP A N 1
ATOM 3305 C CA . ASP A 1 412 ? -28.25 -14.312 -1.322 1 96.44 412 ASP A CA 1
ATOM 3306 C C . ASP A 1 412 ? -29.516 -13.922 -2.096 1 96.44 412 ASP A C 1
ATOM 3308 O O . ASP A 1 412 ? -30.5 -13.461 -1.506 1 96.44 412 ASP A O 1
ATOM 3312 N N . MET A 1 413 ? -29.375 -14.055 -3.4 1 94.88 413 MET A N 1
ATOM 3313 C CA . MET A 1 413 ? -30.531 -13.672 -4.223 1 94.88 413 MET A CA 1
ATOM 3314 C C . MET A 1 413 ? -31.578 -14.773 -4.242 1 94.88 413 MET A C 1
ATOM 3316 O O . MET A 1 413 ? -31.25 -15.938 -4.504 1 94.88 413 MET A O 1
ATOM 3320 N N . SER A 1 414 ? -32.781 -14.383 -3.975 1 91.12 414 SER A N 1
ATOM 3321 C CA . SER A 1 414 ? -33.875 -15.336 -4.105 1 91.12 414 SER A CA 1
ATOM 3322 C C . SER A 1 414 ? -34.156 -15.648 -5.57 1 91.12 414 SER A C 1
ATOM 3324 O O . SER A 1 414 ? -34.438 -14.742 -6.363 1 91.12 414 SER A O 1
ATOM 3326 N N . PRO A 1 415 ? -34.156 -16.906 -5.871 1 87.12 415 PRO A N 1
ATOM 3327 C CA . PRO A 1 415 ? -34.375 -17.25 -7.281 1 87.12 415 PRO A CA 1
ATOM 3328 C C . PRO A 1 415 ? -35.75 -16.812 -7.785 1 87.12 415 PRO A C 1
ATOM 3330 O O . PRO A 1 415 ? -35.875 -16.484 -8.961 1 87.12 415 PRO A O 1
ATOM 3333 N N . SER A 1 416 ? -36.719 -16.75 -6.938 1 88.12 416 SER A N 1
ATOM 3334 C CA . SER A 1 416 ? -38.094 -16.422 -7.34 1 88.12 416 SER A CA 1
ATOM 3335 C C . SER A 1 416 ? -38.281 -14.922 -7.488 1 88.12 416 SER A C 1
ATOM 3337 O O . SER A 1 416 ? -38.844 -14.461 -8.492 1 88.12 416 SER A O 1
ATOM 3339 N N . SER A 1 417 ? -37.781 -14.117 -6.586 1 90.94 417 SER A N 1
ATOM 3340 C CA . SER A 1 417 ? -38.062 -12.68 -6.574 1 90.94 417 SER A CA 1
ATOM 3341 C C . SER A 1 417 ? -36.906 -11.898 -7.219 1 90.94 417 SER A C 1
ATOM 3343 O O . SER A 1 417 ? -37.125 -10.766 -7.672 1 90.94 417 SER A O 1
ATOM 3345 N N . GLY A 1 418 ? -35.812 -12.445 -7.207 1 91.5 418 GLY A N 1
ATOM 3346 C CA . GLY A 1 418 ? -34.625 -11.734 -7.719 1 91.5 418 GLY A CA 1
ATOM 3347 C C . GLY A 1 418 ? -34.094 -10.695 -6.746 1 91.5 418 GLY A C 1
ATOM 3348 O O . GLY A 1 418 ? -33.281 -9.844 -7.129 1 91.5 418 GLY A O 1
ATOM 3349 N N . ILE A 1 419 ? -34.562 -10.75 -5.547 1 93.62 419 ILE A N 1
ATOM 3350 C CA . ILE A 1 419 ? -34.156 -9.789 -4.527 1 93.62 419 ILE A CA 1
ATOM 3351 C C . ILE A 1 419 ? -33.188 -10.445 -3.547 1 93.62 419 ILE A C 1
ATOM 3353 O O . ILE A 1 419 ? -33.375 -11.602 -3.154 1 93.62 419 ILE A O 1
ATOM 3357 N N . PHE A 1 420 ? -32.188 -9.688 -3.197 1 94.06 420 PHE A N 1
ATOM 3358 C CA . PHE A 1 420 ? -31.219 -10.188 -2.225 1 94.06 420 PHE A CA 1
ATOM 3359 C C . PHE A 1 420 ? -31.812 -10.18 -0.821 1 94.06 420 PHE A C 1
ATOM 3361 O O . PHE A 1 420 ? -32.406 -9.188 -0.4 1 94.06 420 PHE A O 1
ATOM 3368 N N . LYS A 1 421 ? -31.625 -11.297 -0.149 1 94.44 421 LYS A N 1
ATOM 3369 C CA . LYS A 1 421 ? -32.125 -11.453 1.219 1 94.44 421 LYS A CA 1
ATOM 3370 C C . LYS A 1 421 ? -31.016 -11.961 2.141 1 94.44 421 LYS A C 1
ATOM 3372 O O . LYS A 1 421 ? -30.109 -12.688 1.701 1 94.44 421 LYS A O 1
ATOM 3377 N N . GLU A 1 422 ? -31.109 -11.609 3.404 1 94.5 422 GLU A N 1
ATOM 3378 C CA . GLU A 1 422 ? -30.125 -12.078 4.379 1 94.5 422 GLU A CA 1
ATOM 3379 C C . GLU A 1 422 ? -30.234 -13.586 4.59 1 94.5 422 GLU A C 1
ATOM 3381 O O . GLU A 1 422 ? -31.328 -14.117 4.762 1 94.5 422 GLU A O 1
ATOM 3386 N N . VAL A 1 423 ? -29.125 -14.258 4.57 1 96 423 VAL A N 1
ATOM 3387 C CA . VAL A 1 423 ? -29.125 -15.703 4.758 1 96 423 VAL A CA 1
ATOM 3388 C C . VAL A 1 423 ? -28.25 -16.062 5.953 1 96 423 VAL A C 1
ATOM 3390 O O . VAL A 1 423 ? -28.422 -17.141 6.555 1 96 423 VAL A O 1
ATOM 3393 N N . PHE A 1 424 ? -27.281 -15.297 6.273 1 95.38 424 PHE A N 1
ATOM 3394 C CA . PHE A 1 424 ? -26.359 -15.508 7.379 1 95.38 424 PHE A CA 1
ATOM 3395 C C . PHE A 1 424 ? -26.047 -14.188 8.086 1 95.38 424 PHE A C 1
ATOM 3397 O O . PHE A 1 424 ? -25.875 -13.156 7.438 1 95.38 424 PHE A O 1
ATOM 3404 N N . VAL A 1 425 ? -26.031 -14.18 9.398 1 94.06 425 VAL A N 1
ATOM 3405 C CA . VAL A 1 425 ? -25.797 -12.961 10.172 1 94.06 425 VAL A CA 1
ATOM 3406 C C . VAL A 1 425 ? -24.625 -13.148 11.109 1 94.06 425 VAL A C 1
ATOM 3408 O O . VAL A 1 425 ? -24.516 -14.18 11.781 1 94.06 425 VAL A O 1
ATOM 3411 N N . TYR A 1 426 ? -23.75 -12.172 11.086 1 92.94 426 TYR A N 1
ATOM 3412 C CA . TYR A 1 426 ? -22.562 -12.102 11.922 1 92.94 426 TYR A CA 1
ATOM 3413 C C . TYR A 1 426 ? -22.641 -10.914 12.875 1 92.94 426 TYR A C 1
ATOM 3415 O O . TYR A 1 426 ? -22.859 -9.781 12.445 1 92.94 426 TYR A O 1
ATOM 3423 N N . ASP A 1 427 ? -22.438 -11.195 14.156 1 88.5 427 ASP A N 1
ATOM 3424 C CA . ASP A 1 427 ? -22.438 -10.141 15.164 1 88.5 427 ASP A CA 1
ATOM 3425 C C . ASP A 1 427 ? -21.016 -9.82 15.625 1 88.5 427 ASP A C 1
ATOM 3427 O O . ASP A 1 427 ? -20.359 -10.656 16.25 1 88.5 427 ASP A O 1
ATOM 3431 N N . GLY A 1 428 ? -20.578 -8.648 15.398 1 86 428 GLY A N 1
ATOM 3432 C CA . GLY A 1 428 ? -19.219 -8.242 15.727 1 86 428 GLY A CA 1
ATOM 3433 C C . GLY A 1 428 ? -19 -8.086 17.219 1 86 428 GLY A C 1
ATOM 3434 O O . GLY A 1 428 ? -17.859 -7.984 17.672 1 86 428 GLY A O 1
ATOM 3435 N N . ARG A 1 429 ? -20.047 -8.164 18.078 1 80 429 ARG A N 1
ATOM 3436 C CA . ARG A 1 429 ? -19.953 -7.941 19.516 1 80 429 ARG A CA 1
ATOM 3437 C C . ARG A 1 429 ? -19.719 -9.25 20.266 1 80 429 ARG A C 1
ATOM 3439 O O . ARG A 1 429 ? -19.703 -9.273 21.5 1 80 429 ARG A O 1
ATOM 3446 N N . GLY A 1 430 ? -19.609 -10.234 19.484 1 80 430 GLY A N 1
ATOM 3447 C CA . GLY A 1 430 ? -19.219 -11.484 20.125 1 80 430 GLY A CA 1
ATOM 3448 C C . GLY A 1 430 ? -20.328 -12.508 20.156 1 80 430 GLY A C 1
ATOM 3449 O O . GLY A 1 430 ? -20.125 -13.656 20.562 1 80 430 GLY A O 1
ATOM 3450 N N . GLN A 1 431 ? -21.516 -12.148 19.719 1 81.56 431 GLN A N 1
ATOM 3451 C CA . GLN A 1 431 ? -22.578 -13.141 19.656 1 81.56 431 GLN A CA 1
ATOM 3452 C C . GLN A 1 431 ? -22.328 -14.148 18.547 1 81.56 431 GLN A C 1
ATOM 3454 O O . GLN A 1 431 ? -21.703 -13.82 17.531 1 81.56 431 GLN A O 1
ATOM 3459 N N . PRO A 1 432 ? -22.797 -15.305 18.75 1 89.88 432 PRO A N 1
ATOM 3460 C CA . PRO A 1 432 ? -22.578 -16.312 17.719 1 89.88 432 PRO A CA 1
ATOM 3461 C C . PRO A 1 432 ? -23.297 -16 16.406 1 89.88 432 PRO A C 1
ATOM 3463 O O . PRO A 1 432 ? -24.422 -15.5 16.422 1 89.88 432 PRO A O 1
ATOM 3466 N N . SER A 1 433 ? -22.656 -16.328 15.406 1 92.38 433 SER A N 1
ATOM 3467 C CA . SER A 1 433 ? -23.25 -16.172 14.086 1 92.38 433 SER A CA 1
ATOM 3468 C C . SER A 1 433 ? -24.359 -17.188 13.852 1 92.38 433 SER A C 1
ATOM 3470 O O . SER A 1 433 ? -24.359 -18.25 14.484 1 92.38 433 SER A O 1
ATOM 3472 N N . ARG A 1 434 ? -25.328 -16.844 12.945 1 92.88 434 ARG A N 1
ATOM 3473 C CA . ARG A 1 434 ? -26.438 -17.766 12.727 1 92.88 434 ARG A CA 1
ATOM 3474 C C . ARG A 1 434 ? -26.922 -17.719 11.281 1 92.88 434 ARG A C 1
ATOM 3476 O O . ARG A 1 434 ? -26.953 -16.656 10.664 1 92.88 434 ARG A O 1
ATOM 3483 N N . TRP A 1 435 ? -27.328 -18.891 10.773 1 94.12 435 TRP A N 1
ATOM 3484 C CA . TRP A 1 435 ? -28 -19.016 9.484 1 94.12 435 TRP A CA 1
ATOM 3485 C C . TRP A 1 435 ? -29.5 -18.719 9.617 1 94.12 435 TRP A C 1
ATOM 3487 O O . TRP A 1 435 ? -30.172 -19.266 10.492 1 94.12 435 TRP A O 1
ATOM 3497 N N . ILE A 1 436 ? -29.953 -17.828 8.742 1 93.19 436 ILE A N 1
ATOM 3498 C CA . ILE A 1 436 ? -31.359 -17.453 8.766 1 93.19 436 ILE A CA 1
ATOM 3499 C C . ILE A 1 436 ? -32.125 -18.172 7.648 1 93.19 436 ILE A C 1
ATOM 3501 O O . ILE A 1 436 ? -33.312 -18.469 7.777 1 93.19 436 ILE A O 1
ATOM 3505 N N . ARG A 1 437 ? -31.406 -18.391 6.582 1 93.19 437 ARG A N 1
ATOM 3506 C CA . ARG A 1 437 ? -31.953 -19.062 5.406 1 93.19 437 ARG A CA 1
ATOM 3507 C C . ARG A 1 437 ? -30.891 -19.922 4.719 1 93.19 437 ARG A C 1
ATOM 3509 O O . ARG A 1 437 ? -29.703 -19.828 5.051 1 93.19 437 ARG A O 1
ATOM 3516 N N . THR A 1 438 ? -31.375 -20.734 3.84 1 91.94 438 THR A N 1
ATOM 3517 C CA . THR A 1 438 ? -30.438 -21.547 3.074 1 91.94 438 THR A CA 1
ATOM 3518 C C . THR A 1 438 ? -29.938 -20.781 1.853 1 91.94 438 THR A C 1
ATOM 3520 O O . THR A 1 438 ? -30.625 -19.922 1.321 1 91.94 438 THR A O 1
ATOM 3523 N N . VAL A 1 439 ? -28.797 -21.078 1.453 1 94.19 439 VAL A N 1
ATOM 3524 C CA . VAL A 1 439 ? -28.172 -20.438 0.293 1 94.19 439 VAL A CA 1
ATOM 3525 C C . VAL A 1 439 ? -28.484 -21.25 -0.965 1 94.19 439 VAL A C 1
ATOM 3527 O O . VAL A 1 439 ? -28.516 -22.484 -0.932 1 94.19 439 VAL A O 1
ATOM 3530 N N . ASP A 1 440 ? -28.812 -20.562 -1.987 1 92 440 ASP A N 1
ATOM 3531 C CA . ASP A 1 440 ? -28.906 -21.188 -3.303 1 92 440 ASP A CA 1
ATOM 3532 C C . ASP A 1 440 ? -27.547 -21.297 -3.975 1 92 440 ASP A C 1
ATOM 3534 O O . ASP A 1 440 ? -27.078 -20.328 -4.578 1 92 440 ASP A O 1
ATOM 3538 N N . TRP A 1 441 ? -26.969 -22.5 -4.027 1 90.94 441 TRP A N 1
ATOM 3539 C CA . TRP A 1 441 ? -25.625 -22.688 -4.574 1 90.94 441 TRP A CA 1
ATOM 3540 C C . TRP A 1 441 ? -25.688 -22.969 -6.074 1 90.94 441 TRP A C 1
ATOM 3542 O O . TRP A 1 441 ? -24.656 -23.156 -6.715 1 90.94 441 TRP A O 1
ATOM 3552 N N . GLY A 1 442 ? -26.844 -22.938 -6.574 1 81.75 442 GLY A N 1
ATOM 3553 C CA . GLY A 1 442 ? -27.031 -23.156 -8 1 81.75 442 GLY A CA 1
ATOM 3554 C C . GLY A 1 442 ? -27 -24.625 -8.391 1 81.75 442 GLY A C 1
ATOM 3555 O O . GLY A 1 442 ? -26.531 -25.469 -7.625 1 81.75 442 GLY A O 1
ATOM 3556 N N . SER A 1 443 ? -27.516 -24.922 -9.562 1 79.69 443 SER A N 1
ATOM 3557 C CA . SER A 1 443 ? -27.484 -26.203 -10.266 1 79.69 443 SER A CA 1
ATOM 3558 C C . SER A 1 443 ? -27.922 -27.344 -9.359 1 79.69 443 SER A C 1
ATOM 3560 O O . SER A 1 443 ? -27.344 -28.438 -9.406 1 79.69 443 SER A O 1
ATOM 3562 N N . GLY A 1 444 ? -28.672 -27.078 -8.391 1 78.19 444 GLY A N 1
ATOM 3563 C CA . GLY A 1 444 ? -29.234 -28.125 -7.555 1 78.19 444 GLY A CA 1
ATOM 3564 C C . GLY A 1 444 ? -28.312 -28.547 -6.43 1 78.19 444 GLY A C 1
ATOM 3565 O O . GLY A 1 444 ? -28.578 -29.516 -5.727 1 78.19 444 GLY A O 1
ATOM 3566 N N . ARG A 1 445 ? -27.344 -27.828 -6.172 1 84.69 445 ARG A N 1
ATOM 3567 C CA . ARG A 1 445 ? -26.406 -28.156 -5.098 1 84.69 445 ARG A CA 1
ATOM 3568 C C . ARG A 1 445 ? -27 -27.797 -3.736 1 84.69 445 ARG A C 1
ATOM 3570 O O . ARG A 1 445 ? -27.625 -26.75 -3.582 1 84.69 445 ARG A O 1
ATOM 3577 N N . GLU A 1 446 ? -26.766 -28.672 -2.822 1 85.31 446 GLU A N 1
ATOM 3578 C CA . GLU A 1 446 ? -27.234 -28.438 -1.464 1 85.31 446 GLU A CA 1
ATOM 3579 C C . GLU A 1 446 ? -26.172 -27.75 -0.617 1 85.31 446 GLU A C 1
ATOM 3581 O O . GLU A 1 446 ? -26.484 -27.094 0.375 1 85.31 446 GLU A O 1
ATOM 3586 N N . ARG A 1 447 ? -25.031 -28.016 -1.091 1 90.94 447 ARG A N 1
ATOM 3587 C CA . ARG A 1 447 ? -23.922 -27.453 -0.343 1 90.94 447 ARG A CA 1
ATOM 3588 C C . ARG A 1 447 ? -23.016 -26.625 -1.249 1 90.94 447 ARG A C 1
ATOM 3590 O O . ARG A 1 447 ? -23.094 -26.719 -2.475 1 90.94 447 ARG A O 1
ATOM 3597 N N . ALA A 1 448 ? -22.172 -25.812 -0.612 1 93.81 448 ALA A N 1
ATOM 3598 C CA . ALA A 1 448 ? -21.219 -24.984 -1.352 1 93.81 448 ALA A CA 1
ATOM 3599 C C . ALA A 1 448 ? -20.234 -25.859 -2.125 1 93.81 448 ALA A C 1
ATOM 3601 O O . ALA A 1 448 ? -19.922 -26.984 -1.712 1 93.81 448 ALA A O 1
ATOM 3602 N N . PRO A 1 449 ? -19.844 -25.391 -3.27 1 93.81 449 PRO A N 1
ATOM 3603 C CA . PRO A 1 449 ? -18.797 -26.141 -3.973 1 93.81 449 PRO A CA 1
ATOM 3604 C C . PRO A 1 449 ? -17.531 -26.328 -3.127 1 93.81 449 PRO A C 1
ATOM 3606 O O . PRO A 1 449 ? -17.219 -25.484 -2.283 1 93.81 449 PRO A O 1
ATOM 3609 N N . PRO A 1 450 ? -16.875 -27.406 -3.355 1 93.56 450 PRO A N 1
ATOM 3610 C CA . PRO A 1 450 ? -15.664 -27.672 -2.564 1 93.56 450 PRO A CA 1
ATOM 3611 C C . PRO A 1 450 ? -14.523 -26.703 -2.898 1 93.56 450 PRO A C 1
ATOM 3613 O O . PRO A 1 450 ? -14.531 -26.094 -3.965 1 93.56 450 PRO A O 1
ATOM 3616 N N . ASN A 1 451 ? -13.602 -26.641 -1.989 1 94.5 451 ASN A N 1
ATOM 3617 C CA . ASN A 1 451 ? -12.43 -25.797 -2.17 1 94.5 451 ASN A CA 1
ATOM 3618 C C . ASN A 1 451 ? -11.672 -26.156 -3.445 1 94.5 451 ASN A C 1
ATOM 3620 O O . ASN A 1 451 ? -11.266 -25.266 -4.199 1 94.5 451 ASN A O 1
ATOM 3624 N N . GLU A 1 452 ? -11.391 -27.438 -3.658 1 91.56 452 GLU A N 1
ATOM 3625 C CA . GLU A 1 452 ? -10.758 -27.969 -4.859 1 91.56 452 GLU A CA 1
ATOM 3626 C C . GLU A 1 452 ? -11.656 -28.984 -5.559 1 91.56 452 GLU A C 1
ATOM 3628 O O . GLU A 1 452 ? -12.164 -29.922 -4.93 1 91.56 452 GLU A O 1
ATOM 3633 N N . PRO A 1 453 ? -11.797 -28.734 -6.836 1 88.75 453 PRO A N 1
ATOM 3634 C CA . PRO A 1 453 ? -12.594 -29.734 -7.555 1 88.75 453 PRO A CA 1
ATOM 3635 C C . PRO A 1 453 ? -11.953 -31.125 -7.543 1 88.75 453 PRO A C 1
ATOM 3637 O O . PRO A 1 453 ? -10.75 -31.25 -7.297 1 88.75 453 PRO A O 1
ATOM 3640 N N . LYS A 1 454 ? -12.75 -32.062 -7.742 1 82.5 454 LYS A N 1
ATOM 3641 C CA . LYS A 1 454 ? -12.305 -33.438 -7.676 1 82.5 454 LYS A CA 1
ATOM 3642 C C . LYS A 1 454 ? -11.133 -33.688 -8.625 1 82.5 454 LYS A C 1
ATOM 3644 O O . LYS A 1 454 ? -10.195 -34.406 -8.281 1 82.5 454 LYS A O 1
ATOM 3649 N N . CYS A 1 455 ? -11.125 -32.969 -9.75 1 77.81 455 CYS A N 1
ATOM 3650 C CA . CYS A 1 455 ? -10.086 -33.188 -10.758 1 77.81 455 CYS A CA 1
ATOM 3651 C C . CYS A 1 455 ? -9.023 -32.094 -10.68 1 77.81 455 CYS A C 1
ATOM 3653 O O . CYS A 1 455 ? -8.172 -31.984 -11.57 1 77.81 455 CYS A O 1
ATOM 3655 N N . GLY A 1 456 ? -9.016 -31.359 -9.703 1 82.56 456 GLY A N 1
ATOM 3656 C CA . GLY A 1 456 ? -8.086 -30.25 -9.602 1 82.56 456 GLY A CA 1
ATOM 3657 C C . GLY A 1 456 ? -8.555 -29 -10.32 1 82.56 456 GLY A C 1
ATOM 3658 O O . GLY A 1 456 ? -9.523 -29.047 -11.086 1 82.56 456 GLY A O 1
ATOM 3659 N N . TYR A 1 457 ? -7.895 -27.953 -10.148 1 83.19 457 TYR A N 1
ATOM 3660 C CA . TYR A 1 457 ? -8.297 -26.688 -10.75 1 83.19 457 TYR A CA 1
ATOM 3661 C C . TYR A 1 457 ? -8.07 -26.703 -12.25 1 83.19 457 TYR A C 1
ATOM 3663 O O . TYR A 1 457 ? -8.844 -26.109 -13.008 1 83.19 457 TYR A O 1
ATOM 3671 N N . ARG A 1 458 ? -6.992 -27.359 -12.633 1 76.06 458 ARG A N 1
ATOM 3672 C CA . ARG A 1 458 ? -6.637 -27.406 -14.047 1 76.06 458 ARG A CA 1
ATOM 3673 C C . ARG A 1 458 ? -7.004 -28.75 -14.672 1 76.06 458 ARG A C 1
ATOM 3675 O O . ARG A 1 458 ? -6.527 -29.078 -15.758 1 76.06 458 ARG A O 1
ATOM 3682 N N . ASN A 1 459 ? -7.797 -29.469 -13.992 1 66.88 459 ASN A N 1
ATOM 3683 C CA . ASN A 1 459 ? -8.219 -30.797 -14.445 1 66.88 459 ASN A CA 1
ATOM 3684 C C . ASN A 1 459 ? -7.02 -31.688 -14.75 1 66.88 459 ASN A C 1
ATOM 3686 O O . ASN A 1 459 ? -7.016 -32.406 -15.75 1 66.88 459 ASN A O 1
ATOM 3690 N N . ASP A 1 460 ? -5.977 -31.516 -14.039 1 62.47 460 ASP A N 1
ATOM 3691 C CA . ASP A 1 460 ? -4.723 -32.188 -14.367 1 62.47 460 ASP A CA 1
ATOM 3692 C C . ASP A 1 460 ? -4.496 -33.375 -13.453 1 62.47 460 ASP A C 1
ATOM 3694 O O . ASP A 1 460 ? -3.467 -34.062 -13.547 1 62.47 460 ASP A O 1
ATOM 3698 N N . LYS A 1 461 ? -5.516 -33.594 -12.664 1 62.09 461 LYS A N 1
ATOM 3699 C CA . LYS A 1 461 ? -5.336 -34.75 -11.812 1 62.09 461 LYS A CA 1
ATOM 3700 C C . LYS A 1 461 ? -5.504 -36.062 -12.602 1 62.09 461 LYS A C 1
ATOM 3702 O O . LYS A 1 461 ? -6.355 -36.156 -13.492 1 62.09 461 LYS A O 1
ATOM 3707 N N . LEU A 1 462 ? -4.562 -36.812 -12.375 1 57.59 462 LEU A N 1
ATOM 3708 C CA . LEU A 1 462 ? -4.426 -38.062 -13.117 1 57.59 462 LEU A CA 1
ATOM 3709 C C . LEU A 1 462 ? -5.762 -38.781 -13.211 1 57.59 462 LEU A C 1
ATOM 3711 O O . LEU A 1 462 ? -6.125 -39.281 -14.273 1 57.59 462 LEU A O 1
ATOM 3715 N N . LEU A 1 463 ? -6.406 -38.812 -12.031 1 56.06 463 LEU A N 1
ATOM 3716 C CA . LEU A 1 463 ? -7.656 -39.594 -11.984 1 56.06 463 LEU A CA 1
ATOM 3717 C C . LEU A 1 463 ? -8.656 -39.031 -13 1 56.06 463 LEU A C 1
ATOM 3719 O O . LEU A 1 463 ? -9.352 -39.812 -13.664 1 56.06 463 LEU A O 1
ATOM 3723 N N . CYS A 1 464 ? -8.695 -37.688 -13.047 1 60.66 464 CYS A N 1
ATOM 3724 C CA . CYS A 1 464 ? -9.641 -37.062 -13.969 1 60.66 464 CYS A CA 1
ATOM 3725 C C . CYS A 1 464 ? -9.141 -37.156 -15.406 1 60.66 464 CYS A C 1
ATOM 3727 O O . CYS A 1 464 ? -9.938 -37.281 -16.344 1 60.66 464 CYS A O 1
ATOM 3729 N N . PHE A 1 465 ? -7.926 -37 -15.492 1 55.06 465 PHE A N 1
ATOM 3730 C CA . PHE A 1 465 ? -7.328 -37.188 -16.812 1 55.06 465 PHE A CA 1
ATOM 3731 C C . PHE A 1 465 ? -7.699 -38.531 -17.391 1 55.06 465 PHE A C 1
ATOM 3733 O O . PHE A 1 465 ? -7.98 -38.656 -18.594 1 55.06 465 PHE A O 1
ATOM 3740 N N . LEU A 1 466 ? -7.793 -39.375 -16.5 1 53.72 466 LEU A N 1
ATOM 3741 C CA . LEU A 1 466 ? -8.102 -40.75 -16.938 1 53.72 466 LEU A CA 1
ATOM 3742 C C . LEU A 1 466 ? -9.594 -40.906 -17.234 1 53.72 466 LEU A C 1
ATOM 3744 O O . LEU A 1 466 ? -9.992 -41.719 -18.062 1 53.72 466 LEU A O 1
ATOM 3748 N N . ARG A 1 467 ? -10.391 -40.062 -16.625 1 49.66 467 ARG A N 1
ATOM 3749 C CA . ARG A 1 467 ? -11.836 -40.219 -16.719 1 49.66 467 ARG A CA 1
ATOM 3750 C C . ARG A 1 467 ? -12.422 -39.344 -17.812 1 49.66 467 ARG A C 1
ATOM 3752 O O . ARG A 1 467 ? -13.578 -39.531 -18.219 1 49.66 467 ARG A O 1
ATOM 3759 N N . THR A 1 468 ? -11.867 -38.25 -18.125 1 47.94 468 THR A N 1
ATOM 3760 C CA . THR A 1 468 ? -12.539 -37.312 -19.016 1 47.94 468 THR A CA 1
ATOM 3761 C C . THR A 1 468 ? -12.781 -37.938 -20.375 1 47.94 468 THR A C 1
ATOM 3763 O O . THR A 1 468 ? -12.008 -38.812 -20.812 1 47.94 468 THR A O 1
ATOM 3766 N N . GLU A 1 469 ? -13.984 -37.781 -20.859 1 45.94 469 GLU A N 1
ATOM 3767 C CA . GLU A 1 469 ? -14.492 -38.25 -22.156 1 45.94 469 GLU A CA 1
ATOM 3768 C C . GLU A 1 469 ? -13.484 -38 -23.266 1 45.94 469 GLU A C 1
ATOM 3770 O O . GLU A 1 469 ? -13.328 -38.844 -24.172 1 45.94 469 GLU A O 1
ATOM 3775 N N . GLU A 1 470 ? -12.961 -36.844 -23.219 1 43.78 470 GLU A N 1
ATOM 3776 C CA . GLU A 1 470 ? -12.008 -36.562 -24.281 1 43.78 470 GLU A CA 1
ATOM 3777 C C . GLU A 1 470 ? -10.797 -37.5 -24.219 1 43.78 470 GLU A C 1
ATOM 3779 O O . GLU A 1 470 ? -10.227 -37.875 -25.234 1 43.78 470 GLU A O 1
ATOM 3784 N N . ASN A 1 471 ? -10.523 -37.812 -23.031 1 43.72 471 ASN A N 1
ATOM 3785 C CA . ASN A 1 471 ? -9.422 -38.781 -22.875 1 43.72 471 ASN A CA 1
ATOM 3786 C C . ASN A 1 471 ? -9.922 -40.219 -22.812 1 43.72 471 ASN A C 1
ATOM 3788 O O . ASN A 1 471 ? -9.18 -41.125 -22.422 1 43.72 471 ASN A O 1
ATOM 3792 N N . ASN A 1 472 ? -11.203 -40.25 -22.938 1 47.66 472 ASN A N 1
ATOM 3793 C CA . ASN A 1 472 ? -11.836 -41.531 -23.203 1 47.66 472 ASN A CA 1
ATOM 3794 C C . ASN A 1 472 ? -11.039 -42.344 -24.219 1 47.66 472 ASN A C 1
ATOM 3796 O O . ASN A 1 472 ? -11 -43.562 -24.141 1 47.66 472 ASN A O 1
ATOM 3800 N N . HIS A 1 473 ? -10.445 -41.469 -24.906 1 48.03 473 HIS A N 1
ATOM 3801 C CA . HIS A 1 473 ? -9.641 -42.125 -25.922 1 48.03 473 HIS A CA 1
ATOM 3802 C C . HIS A 1 473 ? -8.484 -42.906 -25.297 1 48.03 473 HIS A C 1
ATOM 3804 O O . HIS A 1 473 ? -8.102 -43.969 -25.797 1 48.03 473 HIS A O 1
ATOM 3810 N N . VAL A 1 474 ? -8.055 -42.219 -24.188 1 48.38 474 VAL A N 1
ATOM 3811 C CA . VAL A 1 474 ? -6.965 -42.938 -23.547 1 48.38 474 VAL A CA 1
ATOM 3812 C C . VAL A 1 474 ? -7.504 -44.219 -22.891 1 48.38 474 VAL A C 1
ATOM 3814 O O . VAL A 1 474 ? -6.898 -45.281 -23 1 48.38 474 VAL A O 1
ATOM 3817 N N . TYR A 1 475 ? -8.68 -44.094 -22.234 1 49.75 475 TYR A N 1
ATOM 3818 C CA . TYR A 1 475 ? -9.312 -45.281 -21.672 1 49.75 475 TYR A CA 1
ATOM 3819 C C . TYR A 1 475 ? -9.688 -46.281 -22.781 1 49.75 475 TYR A C 1
ATOM 3821 O O . TYR A 1 475 ? -9.492 -47.469 -22.625 1 49.75 475 TYR A O 1
ATOM 3829 N N . THR A 1 476 ? -10.242 -45.594 -23.734 1 51.84 476 THR A N 1
ATOM 3830 C CA . THR A 1 476 ? -10.594 -46.469 -24.859 1 51.84 476 THR A CA 1
ATOM 3831 C C . THR A 1 476 ? -9.352 -47.125 -25.453 1 51.84 476 THR A C 1
ATOM 3833 O O . THR A 1 476 ? -9.383 -48.281 -25.828 1 51.84 476 THR A O 1
ATOM 3836 N N . ALA A 1 477 ? -8.344 -46.25 -25.375 1 52.06 477 ALA A N 1
ATOM 3837 C CA . ALA A 1 477 ? -7.09 -46.781 -25.891 1 52.06 477 ALA A CA 1
ATOM 3838 C C . ALA A 1 477 ? -6.516 -47.844 -24.953 1 52.06 477 ALA A C 1
ATOM 3840 O O . ALA A 1 477 ? -6.07 -48.906 -25.391 1 52.06 477 ALA A O 1
ATOM 3841 N N . VAL A 1 478 ? -6.594 -47.531 -23.672 1 56.56 478 VAL A N 1
ATOM 3842 C CA . VAL A 1 478 ? -6.109 -48.5 -22.703 1 56.56 478 VAL A CA 1
ATOM 3843 C C . VAL A 1 478 ? -7.027 -49.719 -22.688 1 56.56 478 VAL A C 1
ATOM 3845 O O . VAL A 1 478 ? -6.559 -50.844 -22.625 1 56.56 478 VAL A O 1
ATOM 3848 N N . GLY A 1 479 ? -8.281 -49.438 -22.734 1 56.19 479 GLY A N 1
ATOM 3849 C CA . GLY A 1 479 ? -9.234 -50.531 -22.828 1 56.19 479 GLY A CA 1
ATOM 3850 C C . GLY A 1 479 ? -9.07 -51.344 -24.094 1 56.19 479 GLY A C 1
ATOM 3851 O O . GLY A 1 479 ? -9.141 -52.562 -24.047 1 56.19 479 GLY A O 1
ATOM 3852 N N . ALA A 1 480 ? -8.867 -50.562 -25.141 1 58.25 480 ALA A N 1
ATOM 3853 C CA . ALA A 1 480 ? -8.656 -51.25 -26.422 1 58.25 480 ALA A CA 1
ATOM 3854 C C . ALA A 1 480 ? -7.402 -52.125 -26.391 1 58.25 480 ALA A C 1
ATOM 3856 O O . ALA A 1 480 ? -7.406 -53.25 -26.875 1 58.25 480 ALA A O 1
ATOM 3857 N N . VAL A 1 481 ? -6.43 -51.562 -25.75 1 60.94 481 VAL A N 1
ATOM 3858 C CA . VAL A 1 481 ? -5.195 -52.344 -25.625 1 60.94 481 VAL A CA 1
ATOM 3859 C C . VAL A 1 481 ? -5.41 -53.5 -24.672 1 60.94 481 VAL A C 1
ATOM 3861 O O . VAL A 1 481 ? -4.98 -54.625 -24.953 1 60.94 481 VAL A O 1
ATOM 3864 N N . GLY A 1 482 ? -6.121 -53.219 -23.578 1 60.22 482 GLY A N 1
ATOM 3865 C CA . GLY A 1 482 ? -6.453 -54.281 -22.656 1 60.22 482 GLY A CA 1
ATOM 3866 C C . GLY A 1 482 ? -7.32 -55.344 -23.281 1 60.22 482 GLY A C 1
ATOM 3867 O O . GLY A 1 482 ? -7.055 -56.562 -23.125 1 60.22 482 GLY A O 1
ATOM 3868 N N . GLY A 1 483 ? -8.305 -54.938 -24.031 1 62.97 483 GLY A N 1
ATOM 3869 C CA . GLY A 1 483 ? -9.164 -55.875 -24.75 1 62.97 483 GLY A CA 1
ATOM 3870 C C . GLY A 1 483 ? -8.414 -56.688 -25.781 1 62.97 483 GLY A C 1
ATOM 3871 O O . GLY A 1 483 ? -8.641 -57.906 -25.906 1 62.97 483 GLY A O 1
ATOM 3872 N N . ALA A 1 484 ? -7.527 -56.062 -26.438 1 66.75 484 ALA A N 1
ATOM 3873 C CA . ALA A 1 484 ? -6.711 -56.781 -27.438 1 66.75 484 ALA A CA 1
ATOM 3874 C C . ALA A 1 484 ? -5.832 -57.812 -26.766 1 66.75 484 ALA A C 1
ATOM 3876 O O . ALA A 1 484 ? -5.672 -58.938 -27.297 1 66.75 484 ALA A O 1
ATOM 3877 N N . VAL A 1 485 ? -5.383 -57.531 -25.609 1 68.44 485 VAL A N 1
ATOM 3878 C CA . VAL A 1 485 ? -4.555 -58.5 -24.875 1 68.44 485 VAL A CA 1
ATOM 3879 C C . VAL A 1 485 ? -5.41 -59.656 -24.422 1 68.44 485 VAL A C 1
ATOM 3881 O O . VAL A 1 485 ? -4.988 -60.812 -24.531 1 68.44 485 VAL A O 1
ATOM 3884 N N . VAL A 1 486 ? -6.562 -59.438 -24.031 1 69.31 486 VAL A N 1
ATOM 3885 C CA . VAL A 1 486 ? -7.461 -60.5 -23.594 1 69.31 486 VAL A CA 1
ATOM 3886 C C . VAL A 1 486 ? -7.848 -61.375 -24.781 1 69.31 486 VAL A C 1
ATOM 3888 O O . VAL A 1 486 ? -7.867 -62.594 -24.672 1 69.31 486 VAL A O 1
ATOM 3891 N N . LEU A 1 487 ? -8.055 -60.781 -25.875 1 69.31 487 LEU A N 1
ATOM 3892 C CA . LEU A 1 487 ? -8.414 -61.5 -27.094 1 69.31 487 LEU A CA 1
ATOM 3893 C C . LEU A 1 487 ? -7.246 -62.375 -27.547 1 69.31 487 LEU A C 1
ATOM 3895 O O . LEU A 1 487 ? -7.445 -63.531 -27.969 1 69.31 487 LEU A O 1
ATOM 3899 N N . LEU A 1 488 ? -6.148 -61.812 -27.406 1 69.88 488 LEU A N 1
ATOM 3900 C CA . LEU A 1 488 ? -4.953 -62.594 -27.766 1 69.88 488 LEU A CA 1
ATOM 3901 C C . LEU A 1 488 ? -4.738 -63.75 -26.812 1 69.88 488 LEU A C 1
ATOM 3903 O O . LEU A 1 488 ? -4.375 -64.875 -27.25 1 69.88 488 LEU A O 1
ATOM 3907 N N . LEU A 1 489 ? -5.039 -63.562 -25.641 1 70.75 489 LEU A N 1
ATOM 3908 C CA . LEU A 1 489 ? -4.906 -64.625 -24.641 1 70.75 489 LEU A CA 1
ATOM 3909 C C . LEU A 1 489 ? -5.961 -65.688 -24.859 1 70.75 489 LEU A C 1
ATOM 3911 O O . LEU A 1 489 ? -5.664 -66.875 -24.766 1 70.75 489 LEU A O 1
ATOM 3915 N N . LEU A 1 490 ? -7.078 -65.312 -25.156 1 71.12 490 LEU A N 1
ATOM 3916 C CA . LEU A 1 490 ? -8.148 -66.25 -25.453 1 71.12 490 LEU A CA 1
ATOM 3917 C C . LEU A 1 490 ? -7.832 -67.062 -26.719 1 71.12 490 LEU A C 1
ATOM 3919 O O . LEU A 1 490 ? -8.055 -68.25 -26.766 1 71.12 490 LEU A O 1
ATOM 3923 N N . GLY A 1 491 ? -7.352 -66.312 -27.625 1 66.75 491 GLY A N 1
ATOM 3924 C CA . GLY A 1 491 ? -6.898 -67 -28.828 1 66.75 491 GLY A CA 1
ATOM 3925 C C . GLY A 1 491 ? -5.789 -68 -28.547 1 66.75 491 GLY A C 1
ATOM 3926 O O . GLY A 1 491 ? -5.82 -69.125 -29.062 1 66.75 491 GLY A O 1
ATOM 3927 N N . ALA A 1 492 ? -4.938 -67.625 -27.734 1 68.25 492 ALA A N 1
ATOM 3928 C CA . ALA A 1 492 ? -3.834 -68.5 -27.359 1 68.25 492 ALA A CA 1
ATOM 3929 C C . ALA A 1 492 ? -4.344 -69.75 -26.594 1 68.25 492 ALA A C 1
ATOM 3931 O O . ALA A 1 492 ? -3.877 -70.875 -26.812 1 68.25 492 ALA A O 1
ATOM 3932 N N . LEU A 1 493 ? -5.273 -69.562 -25.875 1 70.88 493 LEU A N 1
ATOM 3933 C CA . LEU A 1 493 ? -5.859 -70.688 -25.109 1 70.88 493 LEU A CA 1
ATOM 3934 C C . LEU A 1 493 ? -6.609 -71.625 -26.047 1 70.88 493 LEU A C 1
ATOM 3936 O O . LEU A 1 493 ? -6.535 -72.875 -25.875 1 70.88 493 LEU A O 1
ATOM 3940 N N . LEU A 1 494 ? -7.223 -71.062 -26.969 1 67.94 494 LEU A N 1
ATOM 3941 C CA . LEU A 1 494 ? -7.953 -71.938 -27.938 1 67.94 494 LEU A CA 1
ATOM 3942 C C . LEU A 1 494 ? -6.988 -72.688 -28.797 1 67.94 494 LEU A C 1
ATOM 394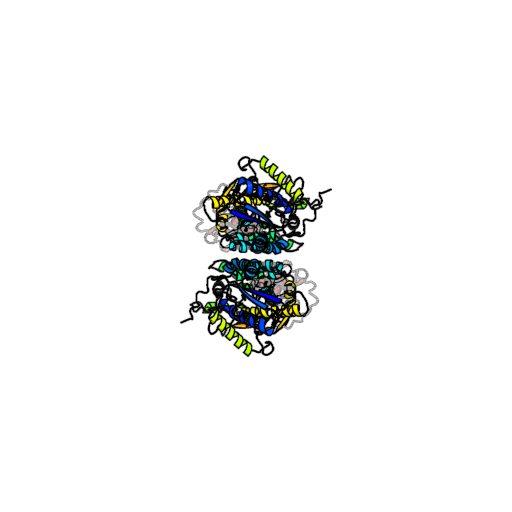4 O O . LEU A 1 494 ? -7.223 -73.875 -29.078 1 67.94 494 LEU A O 1
ATOM 3948 N N . VAL A 1 495 ? -5.973 -71.938 -29.078 1 64.75 495 VAL A N 1
ATOM 3949 C CA . VAL A 1 495 ? -4.953 -72.625 -29.859 1 64.75 495 VAL A CA 1
ATOM 3950 C C . VAL A 1 495 ? -4.281 -73.688 -29 1 64.75 495 VAL A C 1
ATOM 3952 O O . VAL A 1 495 ? -4.035 -74.812 -29.469 1 64.75 495 VAL A O 1
ATOM 3955 N N . TYR A 1 496 ? -4.156 -73.438 -27.859 1 63.53 496 TYR A N 1
ATOM 3956 C CA . TYR A 1 496 ? -3.566 -74.375 -26.922 1 63.53 496 TYR A CA 1
ATOM 3957 C C . TYR A 1 496 ? -4.488 -75.562 -26.703 1 63.53 496 TYR A C 1
ATOM 3959 O O . TYR A 1 496 ? -4.035 -76.75 -26.703 1 63.53 496 TYR A O 1
ATOM 3967 N N . ARG A 1 497 ? -5.672 -75.438 -26.625 1 63.16 497 ARG A N 1
ATOM 3968 C CA . ARG A 1 497 ? -6.652 -76.5 -26.453 1 63.16 497 ARG A CA 1
ATOM 3969 C C . ARG A 1 497 ? -6.742 -77.375 -27.703 1 63.16 497 ARG A C 1
ATOM 3971 O O . ARG A 1 497 ? -6.816 -78.562 -27.625 1 63.16 497 ARG A O 1
ATOM 3978 N N . LYS A 1 498 ? -6.789 -76.562 -28.703 1 60.78 498 LYS A N 1
ATOM 3979 C CA . LYS A 1 498 ? -6.801 -77.312 -29.953 1 60.78 498 LYS A CA 1
ATOM 3980 C C . LYS A 1 498 ? -5.531 -78.125 -30.125 1 60.78 498 LYS A C 1
ATOM 3982 O O . LYS A 1 498 ? -5.59 -79.25 -30.547 1 60.78 498 LYS A O 1
ATOM 3987 N N . TYR A 1 499 ? -4.543 -77.5 -29.625 1 60.75 499 TYR A N 1
ATOM 3988 C CA . TYR A 1 499 ? -3.268 -78.188 -29.672 1 60.75 499 TYR A CA 1
ATOM 3989 C C . TYR A 1 499 ? -3.271 -79.375 -28.734 1 60.75 499 TYR A C 1
ATOM 3991 O O . TYR A 1 499 ? -2.809 -80.5 -29.094 1 60.75 499 TYR A O 1
ATOM 3999 N N . ARG A 1 500 ? -3.916 -79.312 -27.781 1 59.16 500 ARG A N 1
ATOM 4000 C CA . ARG A 1 500 ? -3.979 -80.438 -26.812 1 59.16 500 ARG A CA 1
ATOM 4001 C C . ARG A 1 500 ? -4.906 -81.5 -27.281 1 59.16 500 ARG A C 1
ATOM 4003 O O . ARG A 1 500 ? -4.609 -82.688 -27.094 1 59.16 500 ARG A O 1
ATOM 4010 N N . THR A 1 501 ? -5.93 -81.125 -27.828 1 58.62 501 THR A N 1
ATOM 4011 C CA . THR A 1 501 ? -6.859 -82.125 -28.344 1 58.62 501 THR A CA 1
ATOM 4012 C C . THR A 1 501 ? -6.254 -82.875 -29.531 1 58.62 501 THR A C 1
ATOM 4014 O O . THR A 1 501 ? -6.438 -84.062 -29.672 1 58.62 501 THR A O 1
ATOM 4017 N N . GLU A 1 502 ? -5.516 -82.125 -30.156 1 56.94 502 GLU A N 1
ATOM 4018 C CA . GLU A 1 502 ? -4.867 -82.75 -31.297 1 56.94 502 GLU A CA 1
ATOM 4019 C C . GLU A 1 502 ? -3.723 -83.625 -30.859 1 56.94 502 GLU A C 1
ATOM 4021 O O . GLU A 1 502 ? -3.514 -84.688 -31.422 1 56.94 502 GLU A O 1
ATOM 4026 N N . GLN A 1 503 ? -3.207 -83.312 -29.875 1 57.97 503 GLN A N 1
ATOM 4027 C CA . GLN A 1 503 ? -2.166 -84.125 -29.297 1 57.97 503 GLN A CA 1
ATOM 4028 C C . GLN A 1 503 ? -2.76 -85.375 -28.703 1 57.97 503 GLN A C 1
ATOM 4030 O O . GLN A 1 503 ? -2.178 -86.5 -28.812 1 57.97 503 GLN A O 1
ATOM 4035 N N . ALA A 1 504 ? -3.836 -85.375 -28.188 1 54.5 504 ALA A N 1
ATOM 4036 C CA . ALA A 1 504 ? -4.5 -86.5 -27.609 1 54.5 504 ALA A CA 1
ATOM 4037 C C . ALA A 1 504 ? -4.945 -87.5 -28.703 1 54.5 504 ALA A C 1
ATOM 4039 O O . ALA A 1 504 ? -4.961 -88.688 -28.484 1 54.5 504 ALA A O 1
ATOM 4040 N N . LEU A 1 505 ? -5.305 -86.938 -29.719 1 51.16 505 LEU A N 1
ATOM 4041 C CA . LEU A 1 505 ? -5.699 -87.75 -30.844 1 51.16 505 LEU A CA 1
ATOM 4042 C C . LEU A 1 505 ? -4.492 -88.5 -31.438 1 51.16 505 LEU A C 1
ATOM 4044 O O . LEU A 1 505 ? -4.621 -89.625 -31.984 1 51.16 505 LEU A O 1
ATOM 4048 N N . HIS A 1 506 ? -3.387 -87.812 -31.188 1 50.53 506 HIS A N 1
ATOM 4049 C CA . HIS A 1 506 ? -2.162 -88.438 -31.703 1 50.53 506 HIS A CA 1
ATOM 4050 C C . HIS A 1 506 ? -1.585 -89.438 -30.719 1 50.53 506 HIS A C 1
ATOM 4052 O O . HIS A 1 506 ? -0.612 -90.125 -31.031 1 50.53 506 HIS A O 1
ATOM 4058 N N . ASP A 1 507 ? -2.168 -89.5 -29.609 1 48.41 507 ASP A N 1
ATOM 4059 C CA . ASP A 1 507 ? -1.717 -90.562 -28.688 1 48.41 507 ASP A CA 1
ATOM 4060 C C . ASP A 1 507 ? -2.133 -91.938 -29.156 1 48.41 507 ASP A C 1
ATOM 4062 O O . ASP A 1 507 ? -3.252 -92.125 -29.641 1 48.41 507 ASP A O 1
ATOM 4066 N N . THR A 1 508 ? -1.231 -92.562 -29.734 1 49.47 508 THR A N 1
ATOM 4067 C CA . THR A 1 508 ? -1.247 -93.875 -30.375 1 49.47 508 THR A CA 1
ATOM 4068 C C . THR A 1 508 ? -1.777 -94.938 -29.422 1 49.47 508 THR A C 1
ATOM 4070 O O . THR A 1 508 ? -1.354 -96.125 -29.484 1 49.47 508 THR A O 1
ATOM 4073 N N . TRP A 1 509 ? -2.514 -94.812 -28.484 1 50.53 509 TRP A N 1
ATOM 4074 C CA . TRP A 1 509 ? -2.99 -95.938 -27.641 1 50.53 509 TRP A CA 1
ATOM 4075 C C . TRP A 1 509 ? -3.883 -96.875 -28.453 1 50.53 509 TRP A C 1
ATOM 4077 O O . TRP A 1 509 ? -4.016 -98.062 -28.109 1 50.53 509 TRP A O 1
ATOM 4087 N N . TRP A 1 510 ? -4.461 -96.5 -29.578 1 51.91 510 TRP A N 1
ATOM 4088 C CA . TRP A 1 510 ? -5.426 -97.312 -30.344 1 51.91 510 TRP A CA 1
ATOM 4089 C C . TRP A 1 510 ? -4.723 -98.125 -31.391 1 51.91 510 TRP A C 1
ATOM 4091 O O . TRP A 1 510 ? -5.359 -98.938 -32.094 1 51.91 510 TRP A O 1
ATOM 4101 N N . ARG A 1 511 ? -3.465 -98 -31.531 1 49.84 511 ARG A N 1
ATOM 4102 C CA . ARG A 1 511 ? -2.746 -98.812 -32.5 1 49.84 511 ARG A CA 1
ATOM 4103 C C . ARG A 1 511 ? -2.094 -100 -31.844 1 49.84 511 ARG A C 1
ATOM 4105 O O . ARG A 1 511 ? -0.872 -100.062 -31.688 1 49.84 511 ARG A O 1
ATOM 4112 N N . ALA A 1 512 ? -2.809 -100.688 -31.016 1 52.12 512 ALA A N 1
ATOM 4113 C CA . ALA A 1 512 ? -2.242 -101.938 -30.5 1 52.12 512 ALA A CA 1
ATOM 4114 C C . ALA A 1 512 ? -2.156 -103 -31.594 1 52.12 512 ALA A C 1
ATOM 4116 O O . ALA A 1 512 ? -3.08 -103.125 -32.406 1 52.12 512 ALA A O 1
ATOM 4117 N N . SER A 1 513 ? -1.033 -103.438 -32.062 1 52.88 513 SER A N 1
ATOM 4118 C CA . SER A 1 513 ? -0.851 -104.5 -33.031 1 52.88 513 SER A CA 1
ATOM 4119 C C . SER A 1 513 ? -1.431 -105.812 -32.5 1 52.88 513 SER A C 1
ATOM 4121 O O . SER A 1 513 ? -1.393 -106.062 -31.297 1 52.88 513 SER A O 1
ATOM 4123 N N . TYR A 1 514 ? -2.096 -106.438 -33.281 1 54.22 514 TYR A N 1
ATOM 4124 C CA . TYR A 1 514 ? -2.627 -107.75 -32.969 1 54.22 514 TYR A CA 1
ATOM 4125 C C . TYR A 1 514 ? -1.526 -108.688 -32.438 1 54.22 514 TYR A C 1
ATOM 4127 O O . TYR A 1 514 ? -1.775 -109.562 -31.609 1 54.22 514 TYR A O 1
ATOM 4135 N N . SER A 1 515 ? -0.308 -108.5 -32.844 1 58.81 515 SER A N 1
ATOM 4136 C CA . SER A 1 515 ? 0.762 -109.375 -32.438 1 58.81 515 SER A CA 1
ATOM 4137 C C . SER A 1 515 ? 1.093 -109.25 -30.953 1 58.81 515 SER A C 1
ATOM 4139 O O . SER A 1 515 ? 1.72 -110.125 -30.344 1 58.81 515 SER A O 1
ATOM 4141 N N . ASP A 1 516 ? 0.645 -108.188 -30.391 1 58.34 516 ASP A N 1
ATOM 4142 C CA . ASP A 1 516 ? 0.982 -107.938 -28.984 1 58.34 516 ASP A CA 1
ATOM 4143 C C . ASP A 1 516 ? -0.049 -108.625 -28.062 1 58.34 516 ASP A C 1
ATOM 4145 O O . ASP A 1 516 ? 0.098 -108.625 -26.844 1 58.34 516 ASP A O 1
ATOM 4149 N N . ILE A 1 517 ? -0.977 -109.125 -28.688 1 55.84 517 ILE A N 1
ATOM 4150 C CA . ILE A 1 517 ? -1.981 -109.875 -27.953 1 55.84 517 ILE A CA 1
ATOM 4151 C C . ILE A 1 517 ? -1.552 -111.375 -27.859 1 55.84 517 ILE A C 1
ATOM 4153 O O . ILE A 1 517 ? -1.331 -112 -28.875 1 55.84 517 ILE A O 1
ATOM 4157 N N . LYS A 1 518 ? -1.014 -111.812 -26.766 1 61.97 518 LYS A N 1
ATOM 4158 C CA . LYS A 1 518 ? -0.675 -113.188 -26.516 1 61.97 518 LYS A CA 1
ATOM 4159 C C . LYS A 1 518 ? -1.916 -114 -26.156 1 61.97 518 LYS A C 1
ATOM 4161 O O . LYS A 1 518 ? -2.607 -113.688 -25.188 1 61.97 518 LYS A O 1
ATOM 4166 N N . PRO A 1 519 ? -2.266 -114.812 -27.094 1 57.41 519 PRO A N 1
ATOM 4167 C CA . PRO A 1 519 ? -3.381 -115.625 -26.703 1 57.41 519 PRO A CA 1
ATOM 4168 C C . PRO A 1 519 ? -3.076 -116.438 -25.453 1 57.41 519 PRO A C 1
ATOM 4170 O O . PRO A 1 519 ? -1.916 -116.812 -25.203 1 57.41 519 PRO A O 1
ATOM 4173 N N . LEU A 1 520 ? -3.814 -116.5 -24.453 1 50.53 520 LEU A N 1
ATOM 4174 C CA . LEU A 1 520 ? -3.621 -117.375 -23.312 1 50.53 520 LEU A CA 1
ATOM 4175 C C . LEU A 1 520 ? -3.406 -118.812 -23.75 1 50.53 520 LEU A C 1
ATOM 4177 O O . LEU A 1 520 ? -4.102 -119.312 -24.656 1 50.53 520 LEU A O 1
ATOM 4181 N N . ASP A 1 521 ? -2.189 -119.438 -23.672 1 47.91 521 ASP A N 1
ATOM 4182 C CA . ASP A 1 521 ? -1.874 -120.812 -23.938 1 47.91 521 ASP A CA 1
ATOM 4183 C C . ASP A 1 521 ? -3.049 -121.75 -23.578 1 47.91 521 ASP A C 1
ATOM 4185 O O . ASP A 1 521 ? -3.67 -121.562 -22.531 1 47.91 521 ASP A O 1
ATOM 4189 N N . ASN A 1 522 ? -3.568 -122.438 -24.453 1 43.31 522 ASN A N 1
ATOM 4190 C CA . ASN A 1 522 ? -4.625 -123.438 -24.344 1 43.31 522 ASN A CA 1
ATOM 4191 C C . ASN A 1 522 ? -4.344 -124.438 -23.219 1 43.31 522 ASN A C 1
ATOM 4193 O O . ASN A 1 522 ? -5.023 -125.5 -23.109 1 43.31 522 ASN A O 1
ATOM 4197 N N . THR A 1 523 ? -3.102 -124.75 -22.734 1 39.69 523 THR A N 1
ATOM 4198 C CA . THR A 1 523 ? -3.105 -125.875 -21.875 1 39.69 523 THR A CA 1
ATOM 4199 C C . THR A 1 523 ? -4.082 -125.688 -20.719 1 39.69 523 THR A C 1
ATOM 4201 O O . THR A 1 523 ? -4.422 -126.688 -20.031 1 39.69 523 THR A O 1
ATOM 4204 N N . VAL A 1 524 ? -4.047 -124.625 -20.125 1 37.62 524 VAL A N 1
ATOM 4205 C CA . VAL A 1 524 ? -4.832 -124.688 -18.891 1 37.62 524 VAL A CA 1
ATOM 4206 C C . VAL A 1 524 ? -6.32 -124.562 -19.219 1 37.62 524 VAL A C 1
ATOM 4208 O O . VAL A 1 524 ? -6.945 -123.562 -19.047 1 37.62 524 VAL A O 1
ATOM 4211 N N . SER A 1 525 ? -6.648 -124.938 -20.5 1 36.84 525 SER A N 1
ATOM 4212 C CA . SER A 1 525 ? -8.07 -124.812 -20.812 1 36.84 525 SER A CA 1
ATOM 4213 C C . SER A 1 525 ? -8.898 -125.75 -19.891 1 36.84 525 SER A C 1
ATOM 4215 O O . SER A 1 525 ? -10.109 -125.875 -20.078 1 36.84 525 SER A O 1
ATOM 4217 N N . ARG A 1 526 ? -8.164 -126.875 -19.344 1 36.62 526 ARG A N 1
ATOM 4218 C CA . ARG A 1 526 ? -9.148 -127.75 -18.781 1 36.62 526 ARG A CA 1
ATOM 4219 C C . ARG A 1 526 ? -9.93 -127.125 -17.641 1 36.62 526 ARG A C 1
ATOM 4221 O O . ARG A 1 526 ? -11.055 -127.5 -17.344 1 36.62 526 ARG A O 1
ATOM 4228 N N . SER A 1 527 ? -9.164 -126.438 -16.703 1 33.28 527 SER A N 1
ATOM 4229 C CA . SER A 1 527 ? -9.914 -126.5 -15.453 1 33.28 527 SER A CA 1
ATOM 4230 C C . SER A 1 527 ? -11.109 -125.562 -15.484 1 33.28 527 SER A C 1
ATOM 4232 O O . SER A 1 527 ? -12.242 -126 -15.203 1 33.28 527 SER A O 1
ATOM 4234 N N . ARG A 1 528 ? -10.883 -124.312 -14.836 1 32.28 528 ARG A N 1
ATOM 4235 C CA . ARG A 1 528 ? -11.984 -123.688 -14.141 1 32.28 528 ARG A CA 1
ATOM 4236 C C . ARG A 1 528 ? -12.875 -122.875 -15.117 1 32.28 528 ARG A C 1
ATOM 4238 O O . ARG A 1 528 ? -12.422 -121.938 -15.75 1 32.28 528 ARG A O 1
ATOM 4245 N N . ARG A 1 529 ? -13.844 -123.562 -15.742 1 34.97 529 ARG A N 1
ATOM 4246 C CA . ARG A 1 529 ? -15.055 -123 -16.328 1 34.97 529 ARG A CA 1
ATOM 4247 C C . ARG A 1 529 ? -15.68 -122 -15.406 1 34.97 529 ARG A C 1
ATOM 4249 O O . ARG A 1 529 ? -16.344 -122.312 -14.43 1 34.97 529 ARG A O 1
ATOM 4256 N N . MET A 1 530 ? -14.977 -120.938 -14.875 1 29.28 530 MET A N 1
ATOM 4257 C CA . MET A 1 530 ? -15.758 -119.938 -14.141 1 29.28 530 MET A CA 1
ATOM 4258 C C . MET A 1 530 ? -16.953 -119.438 -14.969 1 29.28 530 MET A C 1
ATOM 4260 O O . MET A 1 530 ? -16.797 -119 -16.109 1 29.28 530 MET A O 1
ATOM 4264 N N . ALA A 1 531 ? -18.156 -120 -14.719 1 30.73 531 ALA A N 1
ATOM 4265 C CA . ALA A 1 531 ? -19.5 -119.625 -15.117 1 30.73 531 ALA A CA 1
ATOM 4266 C C . ALA A 1 531 ? -19.719 -118.125 -15.047 1 30.73 531 ALA A C 1
ATOM 4268 O O . ALA A 1 531 ? -19.578 -117.562 -13.977 1 30.73 531 ALA A O 1
ATOM 4269 N N . SER A 1 532 ? -19.328 -117.375 -15.906 1 31.7 532 SER A N 1
ATOM 4270 C CA . SER A 1 532 ? -19.844 -116 -15.852 1 31.7 532 SER A CA 1
ATOM 4271 C C . SER A 1 532 ? -21.344 -116 -15.672 1 31.7 532 SER A C 1
ATOM 4273 O O . SER A 1 532 ? -22.062 -116.75 -16.312 1 31.7 532 SER A O 1
ATOM 4275 N N . PRO A 1 533 ? -21.953 -115.75 -14.469 1 35.19 533 PRO A N 1
ATOM 4276 C CA . PRO A 1 533 ? -23.391 -115.688 -14.211 1 35.19 533 PRO A CA 1
ATOM 4277 C C . PRO A 1 533 ? -24.188 -115.062 -15.352 1 35.19 533 PRO A C 1
ATOM 4279 O O . PRO A 1 533 ? -25.422 -115 -15.266 1 35.19 533 PRO A O 1
ATOM 4282 N N . PHE A 1 534 ? -23.625 -114.188 -16.109 1 33.44 534 PHE A N 1
ATOM 4283 C CA . PHE A 1 534 ? -24.562 -113.562 -17 1 33.44 534 PHE A CA 1
ATOM 4284 C C . PHE A 1 534 ? -25.047 -114.5 -18.094 1 33.44 534 PHE A C 1
ATOM 4286 O O . PHE A 1 534 ? -24.547 -114.5 -19.203 1 33.44 534 PHE A O 1
ATOM 4293 N N . SER A 1 535 ? -25.172 -115.75 -17.828 1 33.03 535 SER A N 1
ATOM 4294 C CA . SER A 1 535 ? -25.562 -116.812 -18.781 1 33.03 535 SER A CA 1
ATOM 4295 C C . SER A 1 535 ? -26.844 -116.438 -19.484 1 33.03 535 SER A C 1
ATOM 4297 O O . SER A 1 535 ? -27.172 -117 -20.531 1 33.03 535 SER A O 1
ATOM 4299 N N . GLU A 1 536 ? -27.844 -116.062 -18.703 1 35.09 536 GLU A N 1
ATOM 4300 C CA . GLU A 1 536 ? -29.188 -116.188 -19.25 1 35.09 536 GLU A CA 1
ATOM 4301 C C . GLU A 1 536 ? -29.453 -115.125 -20.328 1 35.09 536 GLU A C 1
ATOM 4303 O O . GLU A 1 536 ? -30.562 -115 -20.828 1 35.09 536 GLU A O 1
ATOM 4308 N N . GLU A 1 537 ? -28.766 -114 -20.172 1 34.5 537 GLU A N 1
ATOM 4309 C CA . GLU A 1 537 ? -29.438 -113 -21.047 1 34.5 537 GLU A CA 1
ATOM 4310 C C . GLU A 1 537 ? -29.25 -113.375 -22.516 1 34.5 537 GLU A C 1
ATOM 4312 O O . GLU A 1 537 ? -28.281 -114.062 -22.875 1 34.5 537 GLU A O 1
ATOM 4317 N N . PRO A 1 538 ? -30.297 -113.062 -23.422 1 36 538 PRO A N 1
ATOM 4318 C CA . PRO A 1 538 ? -30.328 -113.375 -24.859 1 36 538 PRO A CA 1
ATOM 4319 C C . PRO A 1 538 ? -28.969 -113.25 -25.531 1 36 538 PRO A C 1
ATOM 4321 O O . PRO A 1 538 ? -28.094 -112.562 -25.016 1 36 538 PRO A O 1
ATOM 4324 N N . ASP A 1 539 ? -28.656 -114.062 -26.594 1 34.47 539 ASP A N 1
ATOM 4325 C CA . ASP A 1 539 ? -27.531 -114.25 -27.516 1 34.47 539 ASP A CA 1
ATOM 4326 C C . ASP A 1 539 ? -26.891 -112.938 -27.859 1 34.47 539 ASP A C 1
ATOM 4328 O O . ASP A 1 539 ? -27.328 -112.25 -28.797 1 34.47 539 ASP A O 1
ATOM 4332 N N . LEU A 1 540 ? -26.812 -112.062 -26.938 1 32.69 540 LEU A N 1
ATOM 4333 C CA . LEU A 1 540 ? -26.078 -110.938 -27.453 1 32.69 540 LEU A CA 1
ATOM 4334 C C . LEU A 1 540 ? -24.781 -111.375 -28.125 1 32.69 540 LEU A C 1
ATOM 4336 O O . LEU A 1 540 ? -24.109 -112.25 -27.641 1 32.69 540 LEU A O 1
ATOM 4340 N N . GLY A 1 541 ? -24.641 -111.25 -29.469 1 37.12 541 GLY A N 1
ATOM 4341 C CA . GLY A 1 541 ? -23.578 -111.438 -30.422 1 37.12 541 GLY A CA 1
ATOM 4342 C C . GLY A 1 541 ? -22.188 -111.375 -29.812 1 37.12 541 GLY A C 1
ATOM 4343 O O . GLY A 1 541 ? -21.203 -111.125 -30.5 1 37.12 541 GLY A O 1
ATOM 4344 N N . LEU A 1 542 ? -22.109 -111.438 -28.516 1 39.16 542 LEU A N 1
ATOM 4345 C CA . LEU A 1 542 ? -20.812 -111.438 -27.844 1 39.16 542 LEU A CA 1
ATOM 4346 C C . LEU A 1 542 ? -20.031 -112.688 -28.234 1 39.16 542 LEU A C 1
ATOM 4348 O O . LEU A 1 542 ? -19.094 -113.062 -27.531 1 39.16 542 LEU A O 1
ATOM 4352 N N . LYS A 1 543 ? -20.516 -113.625 -29.094 1 44.94 543 LYS A N 1
ATOM 4353 C CA . LYS A 1 543 ? -19.875 -114.875 -29.391 1 44.94 543 LYS A CA 1
ATOM 4354 C C . LYS A 1 543 ? -18.391 -114.688 -29.625 1 44.94 543 LYS A C 1
ATOM 4356 O O . LYS A 1 543 ? -17.594 -115.625 -29.375 1 44.94 543 LYS A O 1
ATOM 4361 N N . LYS A 1 544 ? -17.891 -113.688 -30.156 1 50.47 544 LYS A N 1
ATOM 4362 C CA . LYS A 1 544 ? -16.516 -113.812 -30.625 1 50.47 544 LYS A CA 1
ATOM 4363 C C . LYS A 1 544 ? -15.594 -112.875 -29.859 1 50.47 544 LYS A C 1
ATOM 4365 O O . LYS A 1 544 ? -14.938 -112 -30.453 1 50.47 544 LYS A O 1
ATOM 4370 N N . VAL A 1 545 ? -15.781 -112.75 -28.5 1 54.28 545 VAL A N 1
ATOM 4371 C CA . VAL A 1 545 ? -14.82 -111.938 -27.75 1 54.28 545 VAL A CA 1
ATOM 4372 C C . VAL A 1 545 ? -13.711 -112.812 -27.219 1 54.28 545 VAL A C 1
ATOM 4374 O O . VAL A 1 545 ? -13.984 -113.875 -26.625 1 54.28 545 VAL A O 1
ATOM 4377 N N . THR A 1 546 ? -12.5 -112.938 -27.672 1 61.22 546 THR A N 1
ATOM 4378 C CA . THR A 1 546 ? -11.359 -113.688 -27.172 1 61.22 546 THR A CA 1
ATOM 4379 C C . THR A 1 546 ? -10.578 -112.875 -26.141 1 61.22 546 THR A C 1
ATOM 4381 O O . THR A 1 546 ? -10.414 -111.688 -26.312 1 61.22 546 THR A O 1
ATOM 4384 N N . VAL A 1 547 ? -10.414 -113.25 -24.969 1 61.44 547 VAL A N 1
ATOM 4385 C CA . VAL A 1 547 ? -9.617 -112.625 -23.938 1 61.44 547 VAL A CA 1
ATOM 4386 C C . VAL A 1 547 ? -8.133 -112.75 -24.25 1 61.44 547 VAL A C 1
ATOM 4388 O O . VAL A 1 547 ? -7.668 -113.875 -24.578 1 61.44 547 VAL A O 1
ATOM 4391 N N . ALA A 1 548 ? -7.453 -111.75 -24.516 1 65.06 548 ALA A N 1
ATOM 4392 C CA . ALA A 1 548 ? -6.016 -111.75 -24.781 1 65.06 548 ALA A CA 1
ATOM 4393 C C . ALA A 1 548 ? -5.27 -110.812 -23.844 1 65.06 548 ALA A C 1
ATOM 4395 O O . ALA A 1 548 ? -5.891 -110.062 -23.109 1 65.06 548 ALA A O 1
ATOM 4396 N N . ARG A 1 549 ? -4.152 -111.188 -23.562 1 63.5 549 ARG A N 1
ATOM 4397 C CA . ARG A 1 549 ? -3.312 -110.312 -22.719 1 63.5 549 ARG A CA 1
ATOM 4398 C C . ARG A 1 549 ? -2.602 -109.25 -23.547 1 63.5 549 ARG A C 1
ATOM 4400 O O . ARG A 1 549 ? -2.025 -109.562 -24.594 1 63.5 549 ARG A O 1
ATOM 4407 N N . TYR A 1 550 ? -2.955 -108 -23.266 1 63.22 550 TYR A N 1
ATOM 4408 C CA . TYR A 1 550 ? -2.281 -106.875 -23.906 1 63.22 550 TYR A CA 1
ATOM 4409 C C . TYR A 1 550 ? -1.552 -106 -22.875 1 63.22 550 TYR A C 1
ATOM 4411 O O . TYR A 1 550 ? -2.162 -105.5 -21.922 1 63.22 550 TYR A O 1
ATOM 4419 N N . GLN A 1 551 ? -0.257 -105.812 -22.875 1 62.47 551 GLN A N 1
ATOM 4420 C CA . GLN A 1 551 ? 0.623 -105.062 -21.984 1 62.47 551 GLN A CA 1
ATOM 4421 C C . GLN A 1 551 ? 0.326 -105.375 -20.531 1 62.47 551 GLN A C 1
ATOM 4423 O O . GLN A 1 551 ? 0.119 -104.438 -19.719 1 62.47 551 GLN A O 1
ATOM 4428 N N . ASP A 1 552 ? 0.113 -106.75 -20.172 1 59.88 552 ASP A N 1
ATOM 4429 C CA . ASP A 1 552 ? -0.042 -107.375 -18.844 1 59.88 552 ASP A CA 1
ATOM 4430 C C . ASP A 1 552 ? -1.449 -107.125 -18.297 1 59.88 552 ASP A C 1
ATOM 4432 O O . ASP A 1 552 ? -1.695 -107.312 -17.109 1 59.88 552 ASP A O 1
ATOM 4436 N N . ARG A 1 553 ? -2.293 -106.625 -19.219 1 60.47 553 ARG A N 1
ATOM 4437 C CA . ARG A 1 553 ? -3.689 -106.5 -18.812 1 60.47 553 ARG A CA 1
ATOM 4438 C C . ARG A 1 553 ? -4.582 -107.375 -19.641 1 60.47 553 ARG A C 1
ATOM 4440 O O . ARG A 1 553 ? -4.285 -107.688 -20.812 1 60.47 553 ARG A O 1
ATOM 4447 N N . MET A 1 554 ? -5.461 -108.062 -18.969 1 61.81 554 MET A N 1
ATOM 4448 C CA . MET A 1 554 ? -6.426 -108.938 -19.641 1 61.81 554 MET A CA 1
ATOM 4449 C C . MET A 1 554 ? -7.426 -108.125 -20.438 1 61.81 554 MET A C 1
ATOM 4451 O O . MET A 1 554 ? -8.008 -107.125 -19.922 1 61.81 554 MET A O 1
ATOM 4455 N N . VAL A 1 555 ? -7.312 -108.188 -21.734 1 63.25 555 VAL A N 1
ATOM 4456 C CA . VAL A 1 555 ? -8.195 -107.375 -22.578 1 63.25 555 VAL A CA 1
ATOM 4457 C C . VAL A 1 555 ? -9.148 -108.25 -23.344 1 63.25 555 VAL A C 1
ATOM 4459 O O . VAL A 1 555 ? -8.828 -109.438 -23.609 1 63.25 555 VAL A O 1
ATOM 4462 N N . MET A 1 556 ? -10.406 -108 -23.391 1 66.12 556 MET A N 1
ATOM 4463 C CA . MET A 1 556 ? -11.375 -108.688 -24.25 1 66.12 556 MET A CA 1
ATOM 4464 C C . MET A 1 556 ? -11.305 -108.125 -25.672 1 66.12 556 MET A C 1
ATOM 4466 O O . MET A 1 556 ? -11.242 -106.938 -25.891 1 66.12 556 MET A O 1
ATOM 4470 N N . VAL A 1 557 ? -10.922 -108.938 -26.516 1 62.16 557 VAL A N 1
ATOM 4471 C CA . VAL A 1 557 ? -10.766 -108.562 -27.906 1 62.16 557 VAL A CA 1
ATOM 4472 C C . VAL A 1 557 ? -12.039 -108.875 -28.688 1 62.16 557 VAL A C 1
ATOM 4474 O O . VAL A 1 557 ? -12.516 -110 -28.656 1 62.16 557 VAL A O 1
ATOM 4477 N N . LYS A 1 558 ? -12.797 -107.938 -29.062 1 62.34 558 LYS A N 1
ATOM 4478 C CA . LYS A 1 558 ? -13.938 -108.188 -29.953 1 62.34 558 LYS A CA 1
ATOM 4479 C C . LYS A 1 558 ? -13.578 -107.812 -31.391 1 62.34 558 LYS A C 1
ATOM 4481 O O . LYS A 1 558 ? -13.086 -106.75 -31.672 1 62.34 558 LYS A O 1
ATOM 4486 N N . THR A 1 559 ? -13.57 -108.8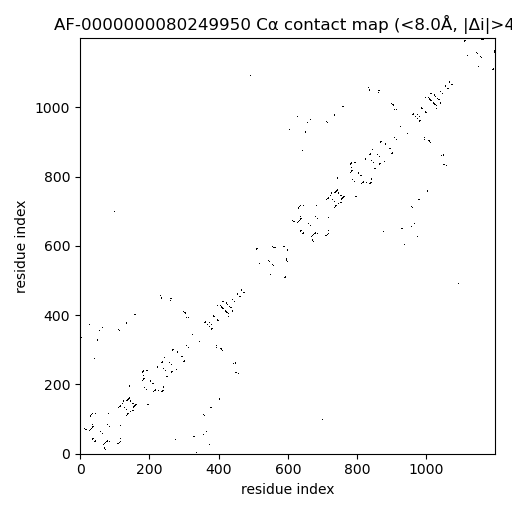12 -32.281 1 56.38 559 THR A N 1
ATOM 4487 C CA . THR A 1 559 ? -13.297 -108.625 -33.688 1 56.38 559 THR A CA 1
ATOM 4488 C C . THR A 1 559 ? -14.508 -108 -34.375 1 56.38 559 THR A C 1
ATOM 4490 O O . THR A 1 559 ? -15.617 -108.5 -34.312 1 56.38 559 THR A O 1
ATOM 4493 N N . ILE A 1 560 ? -14.508 -106.75 -34.656 1 55.59 560 ILE A N 1
ATOM 4494 C CA . ILE A 1 560 ? -15.602 -106.125 -35.406 1 55.59 560 ILE A CA 1
ATOM 4495 C C . ILE A 1 560 ? -15.43 -106.375 -36.875 1 55.59 560 ILE A C 1
ATOM 4497 O O . ILE A 1 560 ? -14.336 -106.125 -37.438 1 55.59 560 ILE A O 1
ATOM 4501 N N . THR A 1 561 ? -16.266 -107.062 -37.531 1 52.5 561 THR A N 1
ATOM 4502 C CA . THR A 1 561 ? -16.203 -107.438 -38.938 1 52.5 561 THR A CA 1
ATOM 4503 C C . THR A 1 561 ? -16.453 -106.25 -39.844 1 52.5 561 THR A C 1
ATOM 4505 O O . THR A 1 561 ? -16.234 -106.312 -41.031 1 52.5 561 THR A O 1
ATOM 4508 N N . HIS A 1 562 ? -17.016 -105.188 -39.312 1 48.97 562 HIS A N 1
ATOM 4509 C CA . HIS A 1 562 ? -17.312 -104.062 -40.188 1 48.97 562 HIS A CA 1
ATOM 4510 C C . HIS A 1 562 ? -16.125 -103.062 -40.25 1 48.97 562 HIS A C 1
ATOM 4512 O O . HIS A 1 562 ? -15.422 -102.875 -39.25 1 48.97 562 HIS A O 1
ATOM 4518 N N . LYS A 1 563 ? -15.68 -102.812 -41.438 1 48.38 563 LYS A N 1
ATOM 4519 C CA . LYS A 1 563 ? -14.578 -101.875 -41.688 1 48.38 563 LYS A CA 1
ATOM 4520 C C . LYS A 1 563 ? -14.852 -100.5 -41.094 1 48.38 563 LYS A C 1
ATOM 4522 O O . LYS A 1 563 ? -15.836 -99.875 -41.438 1 48.38 563 LYS A O 1
ATOM 4527 N N . ILE A 1 564 ? -14.453 -100.312 -39.906 1 49.5 564 ILE A N 1
ATOM 4528 C CA . ILE A 1 564 ? -14.641 -99 -39.281 1 49.5 564 ILE A CA 1
ATOM 4529 C C . ILE A 1 564 ? -13.602 -98 -39.844 1 49.5 564 ILE A C 1
ATOM 4531 O O . ILE A 1 564 ? -12.398 -98.25 -39.781 1 49.5 564 ILE A O 1
ATOM 4535 N N . GLU A 1 565 ? -14.062 -97.188 -40.656 1 50 565 GLU A N 1
ATOM 4536 C CA . GLU A 1 565 ? -13.195 -96.062 -41.156 1 50 565 GLU A CA 1
ATOM 4537 C C . GLU A 1 565 ? -12.773 -95.125 -40.031 1 50 565 GLU A C 1
ATOM 4539 O O . GLU A 1 565 ? -13.617 -94.625 -39.281 1 50 565 GLU A O 1
ATOM 4544 N N . MET A 1 566 ? -11.562 -95.312 -39.625 1 50.75 566 MET A N 1
ATOM 4545 C CA . MET A 1 566 ? -11.008 -94.5 -38.531 1 50.75 566 MET A CA 1
ATOM 4546 C C . MET A 1 566 ? -10.922 -93.062 -38.938 1 50.75 566 MET A C 1
ATOM 4548 O O . MET A 1 566 ? -9.859 -92.562 -39.344 1 50.75 566 MET A O 1
ATOM 4552 N N . ASN A 1 567 ? -12.086 -92.438 -39.188 1 54.75 567 ASN A N 1
ATOM 4553 C CA . ASN A 1 567 ? -12.172 -91 -39.469 1 54.75 567 ASN A CA 1
ATOM 4554 C C . ASN A 1 567 ? -11.961 -90.125 -38.219 1 54.75 567 ASN A C 1
ATOM 4556 O O . ASN A 1 567 ? -12.055 -90.688 -37.094 1 54.75 567 ASN A O 1
ATOM 4560 N N . ARG A 1 568 ? -11.477 -88.938 -38.375 1 62.22 568 ARG A N 1
ATOM 4561 C CA . ARG A 1 568 ? -11.234 -88 -37.281 1 62.22 568 ARG A CA 1
ATOM 4562 C C . ARG A 1 568 ? -12.422 -88 -36.312 1 62.22 568 ARG A C 1
ATOM 4564 O O . ARG A 1 568 ? -12.25 -88 -35.094 1 62.22 568 ARG A O 1
ATOM 4571 N N . HIS A 1 569 ? -13.531 -87.875 -36.812 1 59.38 569 HIS A N 1
ATOM 4572 C CA . HIS A 1 569 ? -14.727 -87.812 -36 1 59.38 569 HIS A CA 1
ATOM 4573 C C . HIS A 1 569 ? -14.836 -89.062 -35.125 1 59.38 569 HIS A C 1
ATOM 4575 O O . HIS A 1 569 ? -15.227 -89 -33.969 1 59.38 569 HIS A O 1
ATOM 4581 N N . PHE A 1 570 ? -14.383 -90.188 -35.75 1 62.12 570 PHE A N 1
ATOM 4582 C CA . PHE A 1 570 ? -14.422 -91.438 -35.031 1 62.12 570 PHE A CA 1
ATOM 4583 C C . PHE A 1 570 ? -13.344 -91.438 -33.938 1 62.12 570 PHE A C 1
ATOM 4585 O O . PHE A 1 570 ? -13.602 -91.875 -32.812 1 62.12 570 PHE A O 1
ATOM 4592 N N . LEU A 1 571 ? -12.227 -90.938 -34.312 1 60.62 571 LEU A N 1
ATOM 4593 C CA . LEU A 1 571 ? -11.148 -90.938 -33.344 1 60.62 571 LEU A CA 1
ATOM 4594 C C . LEU A 1 571 ? -11.43 -89.938 -32.219 1 60.62 571 LEU A C 1
ATOM 4596 O O . LEU A 1 571 ? -11.125 -90.188 -31.047 1 60.62 571 LEU A O 1
ATOM 4600 N N . VAL A 1 572 ? -12.062 -88.938 -32.594 1 63.25 572 VAL A N 1
ATOM 4601 C CA . VAL A 1 572 ? -12.508 -88 -31.562 1 63.25 572 VAL A CA 1
ATOM 4602 C C . VAL A 1 572 ? -13.594 -88.625 -30.703 1 63.25 572 VAL A C 1
ATOM 4604 O O . VAL A 1 572 ? -13.594 -88.5 -29.484 1 63.25 572 VAL A O 1
ATOM 4607 N N . TYR A 1 573 ? -14.438 -89.25 -31.344 1 58.25 573 TYR A N 1
ATOM 4608 C CA . TYR A 1 573 ? -15.492 -90 -30.641 1 58.25 573 TYR A CA 1
ATOM 4609 C C . TYR A 1 573 ? -14.906 -91.062 -29.719 1 58.25 573 TYR A C 1
ATOM 4611 O O . TYR A 1 573 ? -15.305 -91.125 -28.547 1 58.25 573 TYR A O 1
ATOM 4619 N N . VAL A 1 574 ? -13.898 -91.812 -30.219 1 59.91 574 VAL A N 1
ATOM 4620 C CA . VAL A 1 574 ? -13.289 -92.875 -29.438 1 59.91 574 VAL A CA 1
ATOM 4621 C C . VAL A 1 574 ? -12.484 -92.25 -28.281 1 59.91 574 VAL A C 1
ATOM 4623 O O . VAL A 1 574 ? -12.484 -92.75 -27.172 1 59.91 574 VAL A O 1
ATOM 4626 N N . SER A 1 575 ? -11.883 -91.188 -28.672 1 60.62 575 SER A N 1
ATOM 4627 C CA . SER A 1 575 ? -11.133 -90.562 -27.625 1 60.62 575 SER A CA 1
ATOM 4628 C C . SER A 1 575 ? -12.062 -90 -26.531 1 60.62 575 SER A C 1
ATOM 4630 O O . SER A 1 575 ? -11.727 -90.062 -25.344 1 60.62 575 SER A O 1
ATOM 4632 N N . LYS A 1 576 ? -13.203 -89.438 -26.859 1 57 576 LYS A N 1
ATOM 4633 C CA . LYS A 1 576 ? -14.203 -89 -25.891 1 57 576 LYS A CA 1
ATOM 4634 C C . LYS A 1 576 ? -14.766 -90.188 -25.109 1 57 576 LYS A C 1
ATOM 4636 O O . LYS A 1 576 ? -15 -90.125 -23.906 1 57 576 LYS A O 1
ATOM 4641 N N . VAL A 1 577 ? -14.992 -91.25 -25.875 1 56.34 577 VAL A N 1
ATOM 4642 C CA . VAL A 1 577 ? -15.531 -92.438 -25.25 1 56.34 577 VAL A CA 1
ATOM 4643 C C . VAL A 1 577 ? -14.5 -93.062 -24.297 1 56.34 577 VAL A C 1
ATOM 4645 O O . VAL A 1 577 ? -14.844 -93.562 -23.219 1 56.34 577 VAL A O 1
ATOM 4648 N N . SER A 1 578 ? -13.227 -93 -24.875 1 54.69 578 SER A N 1
ATOM 4649 C CA . SER A 1 578 ? -12.172 -93.5 -24 1 54.69 578 SER A CA 1
ATOM 4650 C C . SER A 1 578 ? -12.047 -92.688 -22.734 1 54.69 578 SER A C 1
ATOM 4652 O O . SER A 1 578 ? -11.602 -93.188 -21.703 1 54.69 578 SER A O 1
ATOM 4654 N N . SER A 1 579 ? -12.453 -91.438 -22.875 1 49.91 579 SER A N 1
ATOM 4655 C CA . SER A 1 579 ? -12.367 -90.562 -21.703 1 49.91 579 SER A CA 1
ATOM 4656 C C . SER A 1 579 ? -13.609 -90.688 -20.828 1 49.91 579 SER A C 1
ATOM 4658 O O . SER A 1 579 ? -13.609 -90.25 -19.672 1 49.91 579 SER A O 1
ATOM 4660 N N . ILE A 1 580 ? -14.719 -90.938 -21.359 1 40.47 580 ILE A N 1
ATOM 4661 C CA . ILE A 1 580 ? -15.93 -91.188 -20.562 1 40.47 580 ILE A CA 1
ATOM 4662 C C . ILE A 1 580 ? -15.75 -92.438 -19.719 1 40.47 580 ILE A C 1
ATOM 4664 O O . ILE A 1 580 ? -15.547 -93.5 -20.25 1 40.47 580 ILE A O 1
ATOM 4668 N N . ASN A 1 581 ? -15.234 -92.25 -18.562 1 38.69 581 ASN A N 1
ATOM 4669 C CA . ASN A 1 581 ? -15.227 -93.312 -17.547 1 38.69 581 ASN A CA 1
ATOM 4670 C C . ASN A 1 581 ? -16.609 -93.938 -17.391 1 38.69 581 ASN A C 1
ATOM 4672 O O . ASN A 1 581 ? -17.484 -93.375 -16.719 1 38.69 581 ASN A O 1
ATOM 4676 N N . ILE A 1 582 ? -17.266 -94.375 -18.438 1 34.34 582 ILE A N 1
ATOM 4677 C CA . ILE A 1 582 ? -18.453 -95.125 -18.016 1 34.34 582 ILE A CA 1
ATOM 4678 C C . ILE A 1 582 ? -18.125 -96 -16.812 1 34.34 582 ILE A C 1
ATOM 4680 O O . ILE A 1 582 ? -16.969 -96.438 -16.656 1 34.34 582 ILE A O 1
ATOM 4684 N N . ASN A 1 583 ? -19.109 -96.438 -16.016 1 35.72 583 ASN A N 1
ATOM 4685 C CA . ASN A 1 583 ? -18.859 -97.188 -14.789 1 35.72 583 ASN A CA 1
ATOM 4686 C C . ASN A 1 583 ? -17.719 -98.188 -14.969 1 35.72 583 ASN A C 1
ATOM 4688 O O . ASN A 1 583 ? -16.797 -98.25 -14.148 1 35.72 583 ASN A O 1
ATOM 4692 N N . ALA A 1 584 ? -18.141 -99.5 -15.062 1 38.03 584 ALA A N 1
ATOM 4693 C CA . ALA A 1 584 ? -17.406 -100.688 -14.648 1 38.03 584 ALA A CA 1
ATOM 4694 C C . ALA A 1 584 ? -16.125 -100.812 -15.461 1 38.03 584 ALA A C 1
ATOM 4696 O O . ALA A 1 584 ? -15.867 -100.062 -16.391 1 38.03 584 ALA A O 1
ATOM 4697 N N . ASP A 1 585 ? -15.609 -102.25 -15.516 1 41.41 585 ASP A N 1
ATOM 4698 C CA . ASP A 1 585 ? -14.445 -103.125 -15.703 1 41.41 585 ASP A CA 1
ATOM 4699 C C . ASP A 1 585 ? -13.93 -103.062 -17.141 1 41.41 585 ASP A C 1
ATOM 4701 O O . ASP A 1 585 ? -12.945 -103.688 -17.484 1 41.41 585 ASP A O 1
ATOM 4705 N N . VAL A 1 586 ? -14.758 -102.562 -18.062 1 43.91 586 VAL A N 1
ATOM 4706 C CA . VAL A 1 586 ? -14.25 -102.75 -19.422 1 43.91 586 VAL A CA 1
ATOM 4707 C C . VAL A 1 586 ? -13.844 -101.438 -20.016 1 43.91 586 VAL A C 1
ATOM 4709 O O . VAL A 1 586 ? -14.641 -100.5 -20.047 1 43.91 586 VAL A O 1
ATOM 4712 N N . ARG A 1 587 ? -12.703 -101.062 -19.875 1 50.38 587 ARG A N 1
ATOM 4713 C CA . ARG A 1 587 ? -12.164 -99.812 -20.5 1 50.38 587 ARG A CA 1
ATOM 4714 C C . ARG A 1 587 ? -11.664 -100.125 -21.922 1 50.38 587 ARG A C 1
ATOM 4716 O O . ARG A 1 587 ? -11.164 -101.25 -22.188 1 50.38 587 ARG A O 1
ATOM 4723 N N . LEU A 1 588 ? -12.078 -99.312 -22.766 1 54.81 588 LEU A N 1
ATOM 4724 C CA . LEU A 1 588 ? -11.523 -99.5 -24.094 1 54.81 588 LEU A CA 1
ATOM 4725 C C . LEU A 1 588 ? -10.031 -99.188 -24.109 1 54.81 588 LEU A C 1
ATOM 4727 O O . LEU A 1 588 ? -9.594 -98.125 -23.688 1 54.81 588 LEU A O 1
ATOM 4731 N N . VAL A 1 589 ? -9.164 -100.125 -24.219 1 55.75 589 VAL A N 1
ATOM 4732 C CA . VAL A 1 589 ? -7.715 -100 -24.031 1 55.75 589 VAL A CA 1
ATOM 4733 C C . VAL A 1 589 ? -7.062 -99.625 -25.359 1 55.75 589 VAL A C 1
ATOM 4735 O O . VAL A 1 589 ? -6.176 -98.75 -25.391 1 55.75 589 VAL A O 1
ATOM 4738 N N . SER A 1 590 ? -7.328 -100.375 -26.469 1 56.09 590 SER A N 1
ATOM 4739 C CA . SER A 1 590 ? -6.621 -100.125 -27.719 1 56.09 590 SER A CA 1
ATOM 4740 C C . SER A 1 590 ? -7.473 -100.5 -28.922 1 56.09 590 SER A C 1
ATOM 4742 O O . SER A 1 590 ? -8.469 -101.25 -28.781 1 56.09 590 SER A O 1
ATOM 4744 N N . LEU A 1 591 ? -7.402 -99.875 -30.078 1 59.31 591 LEU A N 1
ATOM 4745 C CA . LEU A 1 591 ? -8.023 -100.25 -31.344 1 59.31 591 LEU A CA 1
ATOM 4746 C C . LEU A 1 591 ? -6.977 -100.75 -32.344 1 59.31 591 LEU A C 1
ATOM 4748 O O . LEU A 1 591 ? -5.855 -100.188 -32.375 1 59.31 591 LEU A O 1
ATOM 4752 N N . SER A 1 592 ? -6.961 -101.938 -32.875 1 55.19 592 SER A N 1
ATOM 4753 C CA . SER A 1 592 ? -6 -102.375 -33.875 1 55.19 592 SER A CA 1
ATOM 4754 C C . SER A 1 592 ? -6.457 -102.062 -35.281 1 55.19 592 SER A C 1
ATOM 4756 O O . SER A 1 592 ? -7.656 -102.062 -35.594 1 55.19 592 SER A O 1
ATOM 4758 N N . SER A 1 593 ? -5.727 -101.438 -36.125 1 51.44 593 SER A N 1
ATOM 4759 C CA . SER A 1 593 ? -6.008 -100.875 -37.438 1 51.44 593 SER A CA 1
ATOM 4760 C C . SER A 1 593 ? -6.375 -102 -38.406 1 51.44 593 SER A C 1
ATOM 4762 O O . SER A 1 593 ? -7.117 -101.75 -39.375 1 51.44 593 SER A O 1
ATOM 4764 N N . ALA A 1 594 ? -5.652 -103.188 -38.562 1 47.38 594 ALA A N 1
ATOM 4765 C CA . ALA A 1 594 ? -5.91 -104.125 -39.688 1 47.38 594 ALA A CA 1
ATOM 4766 C C . ALA A 1 594 ? -7.355 -104.625 -39.688 1 47.38 594 ALA A C 1
ATOM 4768 O O . ALA A 1 594 ? -8 -104.688 -40.719 1 47.38 594 ALA A O 1
ATOM 4769 N N . LYS A 1 595 ? -7.797 -105.5 -38.781 1 46.59 595 LYS A N 1
ATOM 4770 C CA . LYS A 1 595 ? -9.133 -105.938 -38.375 1 46.59 595 LYS A CA 1
ATOM 4771 C C . LYS A 1 595 ? -9.594 -105.188 -37.094 1 46.59 595 LYS A C 1
ATOM 4773 O O . LYS A 1 595 ? -8.867 -105.188 -36.125 1 46.59 595 LYS A O 1
ATOM 4778 N N . VAL A 1 596 ? -10.344 -104.188 -37.281 1 46.34 596 VAL A N 1
ATOM 4779 C CA . VAL A 1 596 ? -10.789 -103.25 -36.188 1 46.34 596 VAL A CA 1
ATOM 4780 C C . VAL A 1 596 ? -11.133 -104.125 -34.969 1 46.34 596 VAL A C 1
ATOM 4782 O O . VAL A 1 596 ? -12.125 -104.812 -34.969 1 46.34 596 VAL A O 1
ATOM 4785 N N . ASN A 1 597 ? -10.148 -104.75 -34.344 1 49.69 597 ASN A N 1
ATOM 4786 C CA . ASN A 1 597 ? -10.43 -105.375 -33.062 1 49.69 597 ASN A CA 1
ATOM 4787 C C . ASN A 1 597 ? -10.445 -104.312 -31.938 1 49.69 597 ASN A C 1
ATOM 4789 O O . ASN A 1 597 ? -9.578 -103.438 -31.891 1 49.69 597 ASN A O 1
ATOM 4793 N N . ILE A 1 598 ? -11.617 -104.062 -31.359 1 51.22 598 ILE A N 1
ATOM 4794 C CA . ILE A 1 598 ? -11.781 -103.125 -30.219 1 51.22 598 ILE A CA 1
ATOM 4795 C C . ILE A 1 598 ? -11.391 -103.875 -28.922 1 51.22 598 ILE A C 1
ATOM 4797 O O . ILE A 1 598 ? -11.82 -105 -28.688 1 51.22 598 ILE A O 1
ATOM 4801 N N . PHE A 1 599 ? -10.352 -103.438 -28.266 1 51.59 599 PHE A N 1
ATOM 4802 C CA . PHE A 1 599 ? -9.883 -104 -27 1 51.59 599 PHE A CA 1
ATOM 4803 C C . PHE A 1 599 ? -10.531 -103.312 -25.812 1 51.59 599 PHE A C 1
ATOM 4805 O O . PHE A 1 599 ? -10.508 -102.062 -25.734 1 51.59 599 PHE A O 1
ATOM 4812 N N . PHE A 1 600 ? -11.43 -104 -25.031 1 48.19 600 PHE A N 1
ATOM 4813 C CA . PHE A 1 600 ? -11.992 -103.438 -23.781 1 48.19 600 PHE A CA 1
ATOM 4814 C C . PHE A 1 600 ? -11.188 -103.938 -22.594 1 48.19 600 PHE A C 1
ATOM 4816 O O . PHE A 1 600 ? -10.664 -105.062 -22.594 1 48.19 600 PHE A O 1
ATOM 4823 N N . MET B 1 1 ? 39.75 10.641 24.172 1 19.03 1 MET B N 1
ATOM 4824 C CA . MET B 1 1 ? 38.5 11.055 24.828 1 19.03 1 MET B CA 1
ATOM 4825 C C . MET B 1 1 ? 37.562 11.742 23.828 1 19.03 1 MET B C 1
ATOM 4827 O O . MET B 1 1 ? 37.969 12.695 23.156 1 19.03 1 MET B O 1
ATOM 4831 N N . SER B 1 2 ? 36.719 10.984 23.172 1 23.05 2 SER B N 1
ATOM 4832 C CA . SER B 1 2 ? 35.812 11.422 22.109 1 23.05 2 SER B CA 1
ATOM 4833 C C . SER B 1 2 ? 35.062 12.695 22.484 1 23.05 2 SER B C 1
ATOM 4835 O O . SER B 1 2 ? 34.656 12.844 23.641 1 23.05 2 SER B O 1
ATOM 4837 N N . PRO B 1 3 ? 35.531 13.805 21.984 1 28.5 3 PRO B N 1
ATOM 4838 C CA . PRO B 1 3 ? 34.906 15.023 22.5 1 28.5 3 PRO B CA 1
ATOM 4839 C C . PRO B 1 3 ? 33.438 14.844 22.781 1 28.5 3 PRO B C 1
ATOM 4841 O O . PRO B 1 3 ? 32.781 14 22.172 1 28.5 3 PRO B O 1
ATOM 4844 N N . GLY B 1 4 ? 33.062 14.875 24.094 1 25.62 4 GLY B N 1
ATOM 4845 C CA . GLY B 1 4 ? 31.75 14.852 24.703 1 25.62 4 GLY B CA 1
ATOM 4846 C C . GLY B 1 4 ? 30.703 15.625 23.906 1 25.62 4 GLY B C 1
ATOM 4847 O O . GLY B 1 4 ? 30.875 16.812 23.656 1 25.62 4 GLY B O 1
ATOM 4848 N N . ILE B 1 5 ? 30.281 15.047 22.859 1 32.03 5 ILE B N 1
ATOM 4849 C CA . ILE B 1 5 ? 29.062 15.609 22.266 1 32.03 5 ILE B CA 1
ATOM 4850 C C . ILE B 1 5 ? 28.156 16.156 23.375 1 32.03 5 ILE B C 1
ATOM 4852 O O . ILE B 1 5 ? 27.656 15.391 24.203 1 32.03 5 ILE B O 1
ATOM 4856 N N . THR B 1 6 ? 28.531 17.203 24.078 1 29.48 6 THR B N 1
ATOM 4857 C CA . THR B 1 6 ? 27.656 18 24.922 1 29.48 6 THR B CA 1
ATOM 4858 C C . THR B 1 6 ? 26.203 17.859 24.484 1 29.48 6 THR B C 1
ATOM 4860 O O . THR B 1 6 ? 25.922 17.578 23.328 1 29.48 6 THR B O 1
ATOM 4863 N N . SER B 1 7 ? 25.297 17.766 25.578 1 31.62 7 SER B N 1
ATOM 4864 C CA . SER B 1 7 ? 23.844 17.688 25.688 1 31.62 7 SER B CA 1
ATOM 4865 C C . SER B 1 7 ? 23.156 18.609 24.672 1 31.62 7 SER B C 1
ATOM 4867 O O . SER B 1 7 ? 23.125 19.828 24.844 1 31.62 7 SER B O 1
ATOM 4869 N N . LEU B 1 8 ? 23.5 18.469 23.453 1 35.38 8 LEU B N 1
ATOM 4870 C CA . LEU B 1 8 ? 22.594 19.266 22.641 1 35.38 8 LEU B CA 1
ATOM 4871 C C . LEU B 1 8 ? 21.188 19.297 23.25 1 35.38 8 LEU B C 1
ATOM 4873 O O . LEU B 1 8 ? 20.641 18.266 23.609 1 35.38 8 LEU B O 1
ATOM 4877 N N . PRO B 1 9 ? 20.781 20.375 23.859 1 34.09 9 PRO B N 1
ATOM 4878 C CA . PRO B 1 9 ? 19.422 20.469 24.422 1 34.09 9 PRO B CA 1
ATOM 4879 C C . PRO B 1 9 ? 18.391 19.719 23.562 1 34.09 9 PRO B C 1
ATOM 4881 O O . PRO B 1 9 ? 18.609 19.5 22.375 1 34.09 9 PRO B O 1
ATOM 4884 N N . ASP B 1 10 ? 17.438 18.938 24.203 1 40.53 10 ASP B N 1
ATOM 4885 C CA . ASP B 1 10 ? 16.203 18.281 23.781 1 40.53 10 ASP B CA 1
ATOM 4886 C C . ASP B 1 10 ? 15.539 19.031 22.625 1 40.53 10 ASP B C 1
ATOM 4888 O O . ASP B 1 10 ? 14.344 18.859 22.375 1 40.53 10 ASP B O 1
ATOM 4892 N N . GLN B 1 11 ? 16.109 20.172 22.125 1 43.94 11 GLN B N 1
ATOM 4893 C CA . GLN B 1 11 ? 15.391 20.984 21.156 1 43.94 11 GLN B CA 1
ATOM 4894 C C . GLN B 1 11 ? 15.5 20.391 19.75 1 43.94 11 GLN B C 1
ATOM 4896 O O . GLN B 1 11 ? 16.578 19.938 19.344 1 43.94 11 GLN B O 1
ATOM 4901 N N . ASP B 1 12 ? 14.414 19.938 19.219 1 48.53 12 ASP B N 1
ATOM 4902 C CA . ASP B 1 12 ? 14.156 19.484 17.844 1 48.53 12 ASP B CA 1
ATOM 4903 C C . ASP B 1 12 ? 14.93 20.344 16.844 1 48.53 12 ASP B C 1
ATOM 4905 O O . ASP B 1 12 ? 14.859 20.109 15.633 1 48.53 12 ASP B O 1
ATOM 4909 N N . PHE B 1 13 ? 15.734 21.5 17.312 1 50.81 13 PHE B N 1
ATOM 4910 C CA . PHE B 1 13 ? 16.266 22.469 16.344 1 50.81 13 PHE B CA 1
ATOM 4911 C C . PHE B 1 13 ? 17.781 22.562 16.469 1 50.81 13 PHE B C 1
ATOM 4913 O O . PHE B 1 13 ? 18.328 22.641 17.562 1 50.81 13 PHE B O 1
ATOM 4920 N N . MET B 1 14 ? 18.5 22.188 15.383 1 52.81 14 MET B N 1
ATOM 4921 C CA . MET B 1 14 ? 19.938 22.406 15.352 1 52.81 14 MET B CA 1
ATOM 4922 C C . MET B 1 14 ? 20.266 23.859 15.055 1 52.81 14 MET B C 1
ATOM 4924 O O . MET B 1 14 ? 19.531 24.531 14.32 1 52.81 14 MET B O 1
ATOM 4928 N N . PRO B 1 15 ? 21.219 24.484 15.781 1 49.19 15 PRO B N 1
ATOM 4929 C CA . PRO B 1 15 ? 21.609 25.875 15.516 1 49.19 15 PRO B CA 1
ATOM 4930 C C . PRO B 1 15 ? 22.141 26.062 14.094 1 49.19 15 PRO B C 1
ATOM 4932 O O . PRO B 1 15 ? 22.641 25.125 13.484 1 49.19 15 PRO B O 1
ATOM 4935 N N . ASP B 1 16 ? 21.672 27.156 13.312 1 52.22 16 ASP B N 1
ATOM 4936 C CA . ASP B 1 16 ? 22.312 27.547 12.055 1 52.22 16 ASP B CA 1
ATOM 4937 C C . ASP B 1 16 ? 23.797 27.859 12.273 1 52.22 16 ASP B C 1
ATOM 4939 O O . ASP B 1 16 ? 24.141 28.812 12.969 1 52.22 16 ASP B O 1
ATOM 4943 N N . TYR B 1 17 ? 24.641 26.984 11.914 1 43.34 17 TYR B N 1
ATOM 4944 C CA . TYR B 1 17 ? 26.062 27.125 12.172 1 43.34 17 TYR B CA 1
ATOM 4945 C C . TYR B 1 17 ? 26.688 28.188 11.273 1 43.34 17 TYR B C 1
ATOM 4947 O O . TYR B 1 17 ? 27.844 28.578 11.469 1 43.34 17 TYR B O 1
ATOM 4955 N N . HIS B 1 18 ? 25.875 28.703 10.25 1 47.5 18 HIS B N 1
ATOM 4956 C CA . HIS B 1 18 ? 26.547 29.562 9.281 1 47.5 18 HIS B CA 1
ATOM 4957 C C . HIS B 1 18 ? 26 30.984 9.32 1 47.5 18 HIS B C 1
ATOM 4959 O O . HIS B 1 18 ? 26.375 31.828 8.5 1 47.5 18 HIS B O 1
ATOM 4965 N N . GLN B 1 19 ? 24.938 31.422 10.078 1 51.53 19 GLN B N 1
ATOM 4966 C CA . GLN B 1 19 ? 24.281 32.719 9.875 1 51.53 19 GLN B CA 1
ATOM 4967 C C . GLN B 1 19 ? 25.156 33.844 10.391 1 51.53 19 GLN B C 1
ATOM 4969 O O . GLN B 1 19 ? 25.453 33.938 11.578 1 51.53 19 GLN B O 1
ATOM 4974 N N . THR B 1 20 ? 26.109 34.281 9.602 1 48.31 20 THR B N 1
ATOM 4975 C CA . THR B 1 20 ? 26.547 35.656 9.875 1 48.31 20 THR B CA 1
ATOM 4976 C C . THR B 1 20 ? 25.562 36.656 9.273 1 48.31 20 THR B C 1
ATOM 4978 O O . THR B 1 20 ? 25.359 36.656 8.055 1 48.31 20 THR B O 1
ATOM 4981 N N . LEU B 1 21 ? 24.453 37.062 9.945 1 48.88 21 LEU B N 1
ATOM 4982 C CA . LEU B 1 21 ? 23.516 38.094 9.484 1 48.88 21 LEU B CA 1
ATOM 4983 C C . LEU B 1 21 ? 24.281 39.312 9.016 1 48.88 21 LEU B C 1
ATOM 4985 O O . LEU B 1 21 ? 25 39.938 9.797 1 48.88 21 LEU B O 1
ATOM 4989 N N . GLN B 1 22 ? 24.703 39.344 7.812 1 52.34 22 GLN B N 1
ATOM 4990 C CA . GLN B 1 22 ? 25.219 40.625 7.344 1 52.34 22 GLN B CA 1
ATOM 4991 C C . GLN B 1 22 ? 24.094 41.625 7.121 1 52.34 22 GLN B C 1
ATOM 4993 O O . GLN B 1 22 ? 22.969 41.25 6.781 1 52.34 22 GLN B O 1
ATOM 4998 N N . GLU B 1 23 ? 24.141 42.781 7.629 1 61.22 23 GLU B N 1
ATOM 4999 C CA . GLU B 1 23 ? 23.25 43.906 7.426 1 61.22 23 GLU B CA 1
ATOM 5000 C C . GLU B 1 23 ? 23.062 44.219 5.941 1 61.22 23 GLU B C 1
ATOM 5002 O O . GLU B 1 23 ? 23.719 45.125 5.395 1 61.22 23 GLU B O 1
ATOM 5007 N N . LYS B 1 24 ? 22.75 43.25 5.047 1 71.88 24 LYS B N 1
ATOM 5008 C CA . LYS B 1 24 ? 22.531 43.438 3.613 1 71.88 24 LYS B CA 1
ATOM 5009 C C . LYS B 1 24 ? 21.062 43.188 3.252 1 71.88 24 LYS B C 1
ATOM 5011 O O . LYS B 1 24 ? 20.375 42.406 3.904 1 71.88 24 LYS B O 1
ATOM 5016 N N . THR B 1 25 ? 20.5 44.156 2.402 1 83.06 25 THR B N 1
ATOM 5017 C CA . THR B 1 25 ? 19.156 43.969 1.857 1 83.06 25 THR B CA 1
ATOM 5018 C C . THR B 1 25 ? 19.141 42.875 0.805 1 83.06 25 THR B C 1
ATOM 5020 O O . THR B 1 25 ? 19.922 42.906 -0.146 1 83.06 25 THR B O 1
ATOM 5023 N N . TYR B 1 26 ? 18.281 41.906 1.003 1 87.94 26 TYR B N 1
ATOM 5024 C CA . TYR B 1 26 ? 18.203 40.781 0.098 1 87.94 26 TYR B CA 1
ATOM 5025 C C . TYR B 1 26 ? 17 40.875 -0.824 1 87.94 26 TYR B C 1
ATOM 5027 O O . TYR B 1 26 ? 15.984 41.469 -0.456 1 87.94 26 TYR B O 1
ATOM 5035 N N . VAL B 1 27 ? 17.094 40.344 -2.006 1 87.88 27 VAL B N 1
ATOM 5036 C CA . VAL B 1 27 ? 16.016 40.375 -2.992 1 87.88 27 VAL B CA 1
ATOM 5037 C C . VAL B 1 27 ? 14.93 39.375 -2.615 1 87.88 27 VAL B C 1
ATOM 5039 O O . VAL B 1 27 ? 13.773 39.531 -3.025 1 87.88 27 VAL B O 1
ATOM 5042 N N . HIS B 1 28 ? 15.32 38.438 -1.922 1 90.81 28 HIS B N 1
ATOM 5043 C CA . HIS B 1 28 ? 14.422 37.375 -1.504 1 90.81 28 HIS B CA 1
ATOM 5044 C C . HIS B 1 28 ? 14.953 36.656 -0.261 1 90.81 28 HIS B C 1
ATOM 5046 O O . HIS B 1 28 ? 16.156 36.656 -0.006 1 90.81 28 HIS B O 1
ATOM 5052 N N . ASN B 1 29 ? 14.062 36.281 0.585 1 92.5 29 ASN B N 1
ATOM 5053 C CA . ASN B 1 29 ? 14.406 35.531 1.796 1 92.5 29 ASN B CA 1
ATOM 5054 C C . ASN B 1 29 ? 13.742 34.156 1.823 1 92.5 29 ASN B C 1
ATOM 5056 O O . ASN B 1 29 ? 12.547 34.031 1.55 1 92.5 29 ASN B O 1
ATOM 5060 N N . VAL B 1 30 ? 14.523 33.156 2.082 1 94.31 30 VAL B N 1
ATOM 5061 C CA . VAL B 1 30 ? 13.969 31.828 2.041 1 94.31 30 VAL B CA 1
ATOM 5062 C C . VAL B 1 30 ? 14.609 30.969 3.129 1 94.31 30 VAL B C 1
ATOM 5064 O O . VAL B 1 30 ? 15.711 31.25 3.586 1 94.31 30 VAL B O 1
ATOM 5067 N N . THR B 1 31 ? 13.852 29.938 3.594 1 93.62 31 THR B N 1
ATOM 5068 C CA . THR B 1 31 ? 14.359 28.953 4.555 1 93.62 31 THR B CA 1
ATOM 5069 C C . THR B 1 31 ? 14.492 27.578 3.912 1 93.62 31 THR B C 1
ATOM 5071 O O . THR B 1 31 ? 13.555 27.094 3.285 1 93.62 31 THR B O 1
ATOM 5074 N N . ILE B 1 32 ? 15.664 26.953 4.031 1 95.06 32 ILE B N 1
ATOM 5075 C CA . ILE B 1 32 ? 15.844 25.531 3.74 1 95.06 32 ILE B CA 1
ATOM 5076 C C . ILE B 1 32 ? 15.547 24.703 4.988 1 95.06 32 ILE B C 1
ATOM 5078 O O . ILE B 1 32 ? 16.266 24.781 5.98 1 95.06 32 ILE B O 1
ATOM 5082 N N . LEU B 1 33 ? 14.484 23.969 4.918 1 94.19 33 LEU B N 1
ATOM 5083 C CA . LEU B 1 33 ? 14.086 23.125 6.035 1 94.19 33 LEU B CA 1
ATOM 5084 C C . LEU B 1 33 ? 14.547 21.688 5.82 1 94.19 33 LEU B C 1
ATOM 5086 O O . LEU B 1 33 ? 14.156 21.047 4.844 1 94.19 33 LEU B O 1
ATOM 5090 N N . VAL B 1 34 ? 15.375 21.203 6.703 1 93.06 34 VAL B N 1
ATOM 5091 C CA . VAL B 1 34 ? 15.875 19.828 6.609 1 93.06 34 VAL B CA 1
ATOM 5092 C C . VAL B 1 34 ? 15.094 18.922 7.559 1 93.06 34 VAL B C 1
ATOM 5094 O O . VAL B 1 34 ? 15.055 19.172 8.766 1 93.06 34 VAL B O 1
ATOM 5097 N N . VAL B 1 35 ? 14.414 17.938 6.977 1 91 35 VAL B N 1
ATOM 5098 C CA . VAL B 1 35 ? 13.633 16.984 7.762 1 91 35 VAL B CA 1
ATOM 5099 C C . VAL B 1 35 ? 14.227 15.578 7.602 1 91 35 VAL B C 1
ATOM 5101 O O . VAL B 1 35 ? 13.82 14.828 6.707 1 91 35 VAL B O 1
ATOM 5104 N N . LEU B 1 36 ? 15.102 15.156 8.523 1 89.62 36 LEU B N 1
ATOM 5105 C CA . LEU B 1 36 ? 15.781 13.867 8.508 1 89.62 36 LEU B CA 1
ATOM 5106 C C . LEU B 1 36 ? 15.844 13.266 9.906 1 89.62 36 LEU B C 1
ATOM 5108 O O . LEU B 1 36 ? 15.703 13.977 10.898 1 89.62 36 LEU B O 1
ATOM 5112 N N . THR B 1 37 ? 16.062 12.008 9.953 1 84.38 37 THR B N 1
ATOM 5113 C CA . THR B 1 37 ? 16.266 11.352 11.242 1 84.38 37 THR B CA 1
ATOM 5114 C C . THR B 1 37 ? 17.641 11.703 11.812 1 84.38 37 THR B C 1
ATOM 5116 O O . THR B 1 37 ? 18.516 12.148 11.078 1 84.38 37 THR B O 1
ATOM 5119 N N . PHE B 1 38 ? 17.734 11.523 13.109 1 83.12 38 PHE B N 1
ATOM 5120 C CA . PHE B 1 38 ? 19 11.805 13.789 1 83.12 38 PHE B CA 1
ATOM 5121 C C . PHE B 1 38 ? 19.406 10.633 14.672 1 83.12 38 PHE B C 1
ATOM 5123 O O . PHE B 1 38 ? 19.328 10.719 15.898 1 83.12 38 PHE B O 1
ATOM 5130 N N . GLY B 1 39 ? 19.781 9.562 14.086 1 78.56 39 GLY B N 1
ATOM 5131 C CA . GLY B 1 39 ? 20.141 8.375 14.836 1 78.56 39 GLY B CA 1
ATOM 5132 C C . GLY B 1 39 ? 21.453 7.75 14.375 1 78.56 39 GLY B C 1
ATOM 5133 O O . GLY B 1 39 ? 22.047 6.953 15.094 1 78.56 39 GLY B O 1
ATOM 5134 N N . GLY B 1 40 ? 21.844 8.102 13.188 1 78.12 40 GLY B N 1
ATOM 5135 C CA . GLY B 1 40 ? 23.109 7.613 12.664 1 78.12 40 GLY B CA 1
ATOM 5136 C C . GLY B 1 40 ? 23.016 6.203 12.109 1 78.12 40 GLY B C 1
ATOM 5137 O O . GLY B 1 40 ? 24.047 5.547 11.906 1 78.12 40 GLY B O 1
ATOM 5138 N N . VAL B 1 41 ? 21.812 5.781 11.852 1 80.25 41 VAL B N 1
ATOM 5139 C CA . VAL B 1 41 ? 21.625 4.391 11.453 1 80.25 41 VAL B CA 1
ATOM 5140 C C . VAL B 1 41 ? 21.234 4.312 9.984 1 80.25 41 VAL B C 1
ATOM 5142 O O . VAL B 1 41 ? 21.828 3.555 9.211 1 80.25 41 VAL B O 1
ATOM 5145 N N . LEU B 1 42 ? 20.375 5.141 9.57 1 82.69 42 LEU B N 1
ATOM 5146 C CA . LEU B 1 42 ? 19.859 5.102 8.203 1 82.69 42 LEU B CA 1
ATOM 5147 C C . LEU B 1 42 ? 20.906 5.629 7.219 1 82.69 42 LEU B C 1
ATOM 5149 O O . LEU B 1 42 ? 21.766 6.434 7.59 1 82.69 42 LEU B O 1
ATOM 5153 N N . PRO B 1 43 ? 20.828 5.191 6.023 1 82.19 43 PRO B N 1
ATOM 5154 C CA . PRO B 1 43 ? 21.812 5.652 5.035 1 82.19 43 PRO B CA 1
ATOM 5155 C C . PRO B 1 43 ? 21.812 7.168 4.863 1 82.19 43 PRO B C 1
ATOM 5157 O O . PRO B 1 43 ? 22.875 7.773 4.676 1 82.19 43 PRO B O 1
ATOM 5160 N N . VAL B 1 44 ? 20.656 7.676 4.863 1 87.75 44 VAL B N 1
ATOM 5161 C CA . VAL B 1 44 ? 20.531 9.133 4.812 1 87.75 44 VAL B CA 1
ATOM 5162 C C . VAL B 1 44 ? 19.906 9.641 6.105 1 87.75 44 VAL B C 1
ATOM 5164 O O . VAL B 1 44 ? 18.688 9.516 6.305 1 87.75 44 VAL B O 1
ATOM 5167 N N . ASP B 1 45 ? 20.719 10.031 6.906 1 86.81 45 ASP B N 1
ATOM 5168 C CA . ASP B 1 45 ? 20.312 10.648 8.172 1 86.81 45 ASP B CA 1
ATOM 5169 C C . ASP B 1 45 ? 21.141 11.891 8.469 1 86.81 45 ASP B C 1
ATOM 5171 O O . ASP B 1 45 ? 22.203 12.086 7.867 1 86.81 45 ASP B O 1
ATOM 5175 N N . LEU B 1 46 ? 20.781 12.602 9.328 1 88 46 LEU B N 1
ATOM 5176 C CA . LEU B 1 46 ? 21.375 13.914 9.547 1 88 46 LEU B CA 1
ATOM 5177 C C . LEU B 1 46 ? 22.797 13.773 10.07 1 88 46 LEU B C 1
ATOM 5179 O O . LEU B 1 46 ? 23.656 14.609 9.773 1 88 46 LEU B O 1
ATOM 5183 N N . MET B 1 47 ? 23.078 12.734 10.836 1 88.25 47 MET B N 1
ATOM 5184 C CA . MET B 1 47 ? 24.422 12.555 11.367 1 88.25 47 MET B CA 1
ATOM 5185 C C . MET B 1 47 ? 25.422 12.258 10.25 1 88.25 47 MET B C 1
ATOM 5187 O O . MET B 1 47 ? 26.578 12.664 10.312 1 88.25 47 MET B O 1
ATOM 5191 N N . LYS B 1 48 ? 24.938 11.641 9.266 1 89.75 48 LYS B N 1
ATOM 5192 C CA . LYS B 1 48 ? 25.781 11.25 8.148 1 89.75 48 LYS B CA 1
ATOM 5193 C C . LYS B 1 48 ? 25.766 12.305 7.043 1 89.75 48 LYS B C 1
ATOM 5195 O O . LYS B 1 48 ? 26.781 12.562 6.395 1 89.75 48 LYS B O 1
ATOM 5200 N N . ALA B 1 49 ? 24.594 12.898 6.852 1 92.12 49 ALA B N 1
ATOM 5201 C CA . ALA B 1 49 ? 24.391 13.773 5.699 1 92.12 49 ALA B CA 1
ATOM 5202 C C . ALA B 1 49 ? 24.547 15.234 6.094 1 92.12 49 ALA B C 1
ATOM 5204 O O . ALA B 1 49 ? 24.625 16.109 5.23 1 92.12 49 ALA B O 1
ATOM 5205 N N . GLY B 1 50 ? 24.609 15.508 7.363 1 90.44 50 GLY B N 1
ATOM 5206 C CA . GLY B 1 50 ? 24.672 16.875 7.84 1 90.44 50 GLY B CA 1
ATOM 5207 C C . GLY B 1 50 ? 25.828 17.672 7.25 1 90.44 50 GLY B C 1
ATOM 5208 O O . GLY B 1 50 ? 25.672 18.844 6.891 1 90.44 50 GLY B O 1
ATOM 5209 N N . GLY B 1 51 ? 27.016 17.031 7.207 1 91.25 51 GLY B N 1
ATOM 5210 C CA . GLY B 1 51 ? 28.172 17.703 6.633 1 91.25 51 GLY B CA 1
ATOM 5211 C C . GLY B 1 51 ? 27.969 18.094 5.184 1 91.25 51 GLY B C 1
ATOM 5212 O O . GLY B 1 51 ? 28.344 19.203 4.781 1 91.25 51 GLY B O 1
ATOM 5213 N N . ALA B 1 52 ? 27.406 17.203 4.41 1 93.56 52 ALA B N 1
ATOM 5214 C CA . ALA B 1 52 ? 27.156 17.5 2.998 1 93.56 52 ALA B CA 1
ATOM 5215 C C . ALA B 1 52 ? 26.109 18.594 2.836 1 93.56 52 ALA B C 1
ATOM 5217 O O . ALA B 1 52 ? 26.203 19.422 1.931 1 93.56 52 ALA B O 1
ATOM 5218 N N . ILE B 1 53 ? 25.109 18.625 3.664 1 93.5 53 ILE B N 1
ATOM 5219 C CA . ILE B 1 53 ? 24.031 19.625 3.607 1 93.5 53 ILE B CA 1
ATOM 5220 C C . ILE B 1 53 ? 24.578 21 3.951 1 93.5 53 ILE B C 1
ATOM 5222 O O . ILE B 1 53 ? 24.297 21.984 3.266 1 93.5 53 ILE B O 1
ATOM 5226 N N . GLU B 1 54 ? 25.375 21.031 4.977 1 91.44 54 GLU B N 1
ATOM 5227 C CA . GLU B 1 54 ? 26 22.297 5.352 1 91.44 54 GLU B CA 1
ATOM 5228 C C . GLU B 1 54 ? 26.891 22.828 4.234 1 91.44 54 GLU B C 1
ATOM 5230 O O . GLU B 1 54 ? 26.891 24.031 3.951 1 91.44 54 GLU B O 1
ATOM 5235 N N . MET B 1 55 ? 27.656 21.922 3.689 1 92.62 55 MET B N 1
ATOM 5236 C CA . MET B 1 55 ? 28.5 22.328 2.578 1 92.62 55 MET B CA 1
ATOM 5237 C C . MET B 1 55 ? 27.672 22.859 1.417 1 92.62 55 MET B C 1
ATOM 5239 O O . MET B 1 55 ? 28.062 23.844 0.77 1 92.62 55 MET B O 1
ATOM 5243 N N . ALA B 1 56 ? 26.594 22.234 1.117 1 94.81 56 ALA B N 1
ATOM 5244 C CA . ALA B 1 56 ? 25.703 22.688 0.045 1 94.81 56 ALA B CA 1
ATOM 5245 C C . ALA B 1 56 ? 25.156 24.078 0.341 1 94.81 56 ALA B C 1
ATOM 5247 O O . ALA B 1 56 ? 25.094 24.938 -0.545 1 94.81 56 ALA B O 1
ATOM 5248 N N . VAL B 1 57 ? 24.734 24.297 1.563 1 93.06 57 VAL B N 1
ATOM 5249 C CA . VAL B 1 57 ? 24.172 25.594 1.962 1 93.06 57 VAL B CA 1
ATOM 5250 C C . VAL B 1 57 ? 25.234 26.688 1.799 1 93.06 57 VAL B C 1
ATOM 5252 O O . VAL B 1 57 ? 24.922 27.797 1.384 1 93.06 57 VAL B O 1
ATOM 5255 N N . GLU B 1 58 ? 26.438 26.328 2.154 1 91.38 58 GLU B N 1
ATOM 5256 C CA . GLU B 1 58 ? 27.547 27.266 1.98 1 91.38 58 GLU B CA 1
ATOM 5257 C C . GLU B 1 58 ? 27.703 27.672 0.516 1 91.38 58 GLU B C 1
ATOM 5259 O O . GLU B 1 58 ? 27.875 28.844 0.204 1 91.38 58 GLU B O 1
ATOM 5264 N N . VAL B 1 59 ? 27.688 26.672 -0.302 1 92.75 59 VAL B N 1
ATOM 5265 C CA . VAL B 1 59 ? 27.812 26.938 -1.731 1 92.75 59 VAL B CA 1
ATOM 5266 C C . VAL B 1 59 ? 26.625 27.766 -2.219 1 92.75 59 VAL B C 1
ATOM 5268 O O . VAL B 1 59 ? 26.797 28.688 -3.02 1 92.75 59 VAL B O 1
ATOM 5271 N N . VAL B 1 60 ? 25.438 27.531 -1.763 1 95.06 60 VAL B N 1
ATOM 5272 C CA . VAL B 1 60 ? 24.219 28.25 -2.146 1 95.06 60 VAL B CA 1
ATOM 5273 C C . VAL B 1 60 ? 24.344 29.719 -1.76 1 95.06 60 VAL B C 1
ATOM 5275 O O . VAL B 1 60 ? 24.094 30.609 -2.582 1 95.06 60 VAL B O 1
ATOM 5278 N N . ARG B 1 61 ? 24.812 29.969 -0.597 1 92 61 ARG B N 1
ATOM 5279 C CA . ARG B 1 61 ? 24.891 31.328 -0.059 1 92 61 ARG B CA 1
ATOM 5280 C C . ARG B 1 61 ? 26 32.125 -0.747 1 92 61 ARG B C 1
ATOM 5282 O O . ARG B 1 61 ? 25.812 33.312 -1.033 1 92 61 ARG B O 1
ATOM 5289 N N . GLN B 1 62 ? 27.047 31.469 -1.032 1 92.12 62 GLN B N 1
ATOM 5290 C CA . GLN B 1 62 ? 28.234 32.188 -1.469 1 92.12 62 GLN B CA 1
ATOM 5291 C C . GLN B 1 62 ? 28.281 32.281 -2.99 1 92.12 62 GLN B C 1
ATOM 5293 O O . GLN B 1 62 ? 28.688 33.312 -3.535 1 92.12 62 GLN B O 1
ATOM 5298 N N . SER B 1 63 ? 27.828 31.25 -3.619 1 93.06 63 SER B N 1
ATOM 5299 C CA . SER B 1 63 ? 28.141 31.172 -5.043 1 93.06 63 SER B CA 1
ATOM 5300 C C . SER B 1 63 ? 26.875 31.234 -5.895 1 93.06 63 SER B C 1
ATOM 5302 O O . SER B 1 63 ? 26.891 31.781 -6.996 1 93.06 63 SER B O 1
ATOM 5304 N N . ILE B 1 64 ? 25.797 30.656 -5.492 1 95.25 64 ILE B N 1
ATOM 5305 C CA . ILE B 1 64 ? 24.656 30.484 -6.395 1 95.25 64 ILE B CA 1
ATOM 5306 C C . ILE B 1 64 ? 23.625 31.578 -6.121 1 95.25 64 ILE B C 1
ATOM 5308 O O . ILE B 1 64 ? 23.094 32.188 -7.055 1 95.25 64 ILE B O 1
ATOM 5312 N N . LEU B 1 65 ? 23.359 31.797 -4.805 1 95.12 65 LEU B N 1
ATOM 5313 C CA . LEU B 1 65 ? 22.344 32.781 -4.426 1 95.12 65 LEU B CA 1
ATOM 5314 C C . LEU B 1 65 ? 22.906 33.812 -3.471 1 95.12 65 LEU B C 1
ATOM 5316 O O . LEU B 1 65 ? 22.359 34.031 -2.393 1 95.12 65 LEU B O 1
ATOM 5320 N N . PRO B 1 66 ? 23.828 34.562 -3.895 1 91.5 66 PRO B N 1
ATOM 5321 C CA . PRO B 1 66 ? 24.438 35.531 -2.984 1 91.5 66 PRO B CA 1
ATOM 5322 C C . PRO B 1 66 ? 23.5 36.688 -2.641 1 91.5 66 PRO B C 1
ATOM 5324 O O . PRO B 1 66 ? 23.656 37.344 -1.6 1 91.5 66 PRO B O 1
ATOM 5327 N N . GLU B 1 67 ? 22.5 36.906 -3.42 1 91.69 67 GLU B N 1
ATOM 5328 C CA . GLU B 1 67 ? 21.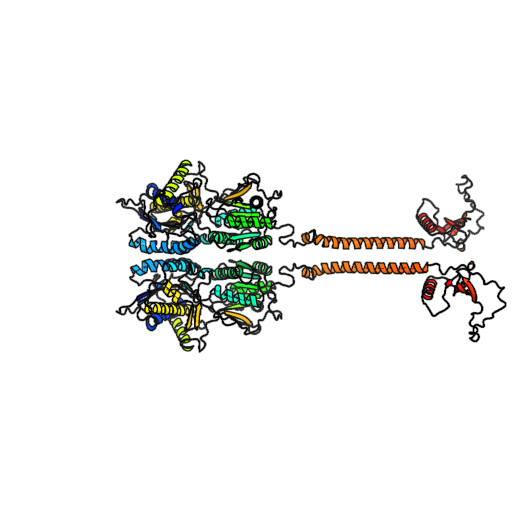578 38 -3.209 1 91.69 67 GLU B CA 1
ATOM 5329 C C . GLU B 1 67 ? 20.312 37.562 -2.486 1 91.69 67 GLU B C 1
ATOM 5331 O O . GLU B 1 67 ? 19.391 38.344 -2.27 1 91.69 67 GLU B O 1
ATOM 5336 N N . VAL B 1 68 ? 20.234 36.375 -2.131 1 92.81 68 VAL B N 1
ATOM 5337 C CA . VAL B 1 68 ? 19.094 35.781 -1.42 1 92.81 68 VAL B CA 1
ATOM 5338 C C . VAL B 1 68 ? 19.5 35.438 0.004 1 92.81 68 VAL B C 1
ATOM 5340 O O . VAL B 1 68 ? 20.547 34.812 0.218 1 92.81 68 VAL B O 1
ATOM 5343 N N . TYR B 1 69 ? 18.75 35.844 0.952 1 89.94 69 TYR B N 1
ATOM 5344 C CA . TYR B 1 69 ? 18.953 35.406 2.32 1 89.94 69 TYR B CA 1
ATOM 5345 C C . TYR B 1 69 ? 18.453 33.969 2.502 1 89.94 69 TYR B C 1
ATOM 5347 O O . TYR B 1 69 ? 17.25 33.719 2.482 1 89.94 69 TYR B O 1
ATOM 5355 N N . THR B 1 70 ? 19.391 33.125 2.652 1 89.5 70 THR B N 1
ATOM 5356 C CA . THR B 1 70 ? 19.047 31.703 2.811 1 89.5 70 THR B CA 1
ATOM 5357 C C . THR B 1 70 ? 19.234 31.266 4.258 1 89.5 70 THR B C 1
ATOM 5359 O O . THR B 1 70 ? 20.359 31.125 4.73 1 89.5 70 THR B O 1
ATOM 5362 N N . ASN B 1 71 ? 18.047 31.078 4.906 1 83.81 71 ASN B N 1
ATOM 5363 C CA . ASN B 1 71 ? 18.047 30.469 6.234 1 83.81 71 ASN B CA 1
ATOM 5364 C C . ASN B 1 71 ? 18.047 28.953 6.164 1 83.81 71 ASN B C 1
ATOM 5366 O O . ASN B 1 71 ? 17.688 28.375 5.133 1 83.81 71 ASN B O 1
ATOM 5370 N N . TYR B 1 72 ? 18.594 28.344 7.117 1 80.5 72 TYR B N 1
ATOM 5371 C CA . TYR B 1 72 ? 18.641 26.891 7.121 1 80.5 72 TYR B CA 1
ATOM 5372 C C . TYR B 1 72 ? 18.312 26.344 8.5 1 80.5 72 TYR B C 1
ATOM 5374 O O . TYR B 1 72 ? 18.797 26.844 9.516 1 80.5 72 TYR B O 1
ATOM 5382 N N . TYR B 1 73 ? 17.281 25.422 8.547 1 76.38 73 TYR B N 1
ATOM 5383 C CA . TYR B 1 73 ? 16.828 24.828 9.805 1 76.38 73 TYR B CA 1
ATOM 5384 C C . TYR B 1 73 ? 16.688 23.312 9.688 1 76.38 73 TYR B C 1
ATOM 5386 O O . TYR B 1 73 ? 16.234 22.812 8.664 1 76.38 73 TYR B O 1
ATOM 5394 N N . MET B 1 74 ? 17.156 22.625 10.734 1 72.69 74 MET B N 1
ATOM 5395 C CA . MET B 1 74 ? 17.047 21.172 10.773 1 72.69 74 MET B CA 1
ATOM 5396 C C . MET B 1 74 ? 16.109 20.719 11.883 1 72.69 74 MET B C 1
ATOM 5398 O O . MET B 1 74 ? 16.234 21.156 13.031 1 72.69 74 MET B O 1
ATOM 5402 N N . VAL B 1 75 ? 15.023 20.141 11.438 1 63.22 75 VAL B N 1
ATOM 5403 C CA . VAL B 1 75 ? 14.078 19.609 12.414 1 63.22 75 VAL B CA 1
ATOM 5404 C C . VAL B 1 75 ? 14.344 18.125 12.656 1 63.22 75 VAL B C 1
ATOM 5406 O O . VAL B 1 75 ? 14.492 17.359 11.703 1 63.22 75 VAL B O 1
ATOM 5409 N N . ARG B 1 76 ? 14.852 17.812 13.883 1 64.06 76 ARG B N 1
ATOM 5410 C CA . ARG B 1 76 ? 15.18 16.406 14.102 1 64.06 76 ARG B CA 1
ATOM 5411 C C . ARG B 1 76 ? 14.453 15.859 15.336 1 64.06 76 ARG B C 1
ATOM 5413 O O . ARG B 1 76 ? 14.102 16.625 16.234 1 64.06 76 ARG B O 1
ATOM 5420 N N . ARG B 1 77 ? 13.82 14.812 15.164 1 59.62 77 ARG B N 1
ATOM 5421 C CA . ARG B 1 77 ? 13.508 14.117 16.406 1 59.62 77 ARG B CA 1
ATOM 5422 C C . ARG B 1 77 ? 14.633 13.172 16.812 1 59.62 77 ARG B C 1
ATOM 5424 O O . ARG B 1 77 ? 15.016 12.297 16.031 1 59.62 77 ARG B O 1
ATOM 5431 N N . LYS B 1 78 ? 15.141 13.508 17.906 1 58.53 78 LYS B N 1
ATOM 5432 C CA . LYS B 1 78 ? 16.25 12.711 18.422 1 58.53 78 LYS B CA 1
ATOM 5433 C C . LYS B 1 78 ? 15.828 11.266 18.656 1 58.53 78 LYS B C 1
ATOM 5435 O O . LYS B 1 78 ? 14.695 11 19.078 1 58.53 78 LYS B O 1
ATOM 5440 N N . GLY B 1 79 ? 16.656 10.469 18.297 1 60.31 79 GLY B N 1
ATOM 5441 C CA . GLY B 1 79 ? 16.516 9.078 18.688 1 60.31 79 GLY B CA 1
ATOM 5442 C C . GLY B 1 79 ? 15.812 8.227 17.641 1 60.31 79 GLY B C 1
ATOM 5443 O O . GLY B 1 79 ? 15.688 7.012 17.812 1 60.31 79 GLY B O 1
ATOM 5444 N N . PHE B 1 80 ? 15.484 8.828 16.641 1 69.75 80 PHE B N 1
ATOM 5445 C CA . PHE B 1 80 ? 14.859 8 15.617 1 69.75 80 PHE B CA 1
ATOM 5446 C C . PHE B 1 80 ? 15.914 7.262 14.797 1 69.75 80 PHE B C 1
ATOM 5448 O O . PHE B 1 80 ? 16.812 7.883 14.227 1 69.75 80 PHE B O 1
ATOM 5455 N N . VAL B 1 81 ? 15.75 5.949 14.797 1 70 81 VAL B N 1
ATOM 5456 C CA . VAL B 1 81 ? 16.812 5.148 14.203 1 70 81 VAL B CA 1
ATOM 5457 C C . VAL B 1 81 ? 16.281 4.367 13.008 1 70 81 VAL B C 1
ATOM 5459 O O . VAL B 1 81 ? 17.047 3.773 12.25 1 70 81 VAL B O 1
ATOM 5462 N N . ASP B 1 82 ? 14.953 4.406 12.828 1 78.75 82 ASP B N 1
ATOM 5463 C CA . ASP B 1 82 ? 14.422 3.645 11.703 1 78.75 82 ASP B CA 1
ATOM 5464 C C . ASP B 1 82 ? 13.234 4.359 11.062 1 78.75 82 ASP B C 1
ATOM 5466 O O . ASP B 1 82 ? 12.727 5.344 11.617 1 78.75 82 ASP B O 1
ATOM 5470 N N . CYS B 1 83 ? 12.859 3.916 9.898 1 82.56 83 CYS B N 1
ATOM 5471 C CA . CYS B 1 83 ? 11.805 4.559 9.125 1 82.56 83 CYS B CA 1
ATOM 5472 C C . CYS B 1 83 ? 10.445 4.363 9.797 1 82.56 83 CYS B C 1
ATOM 5474 O O . CYS B 1 83 ? 9.547 5.191 9.633 1 82.56 83 CYS B O 1
ATOM 5476 N N . TYR B 1 84 ? 10.391 3.395 10.578 1 75.88 84 TYR B N 1
ATOM 5477 C CA . TYR B 1 84 ? 9.125 3.189 11.266 1 75.88 84 TYR B CA 1
ATOM 5478 C C . TYR B 1 84 ? 8.844 4.328 12.242 1 75.88 84 TYR B C 1
ATOM 5480 O O . TYR B 1 84 ? 7.723 4.844 12.297 1 75.88 84 TYR B O 1
ATOM 5488 N N . GLU B 1 85 ? 9.844 4.77 12.891 1 72.69 85 GLU B N 1
ATOM 5489 C CA . GLU B 1 85 ? 9.711 5.863 13.852 1 72.69 85 GLU B CA 1
ATOM 5490 C C . GLU B 1 85 ? 9.594 7.211 13.141 1 72.69 85 GLU B C 1
ATOM 5492 O O . GLU B 1 85 ? 8.789 8.055 13.531 1 72.69 85 GLU B O 1
ATOM 5497 N N . ASP B 1 86 ? 10.352 7.34 12.109 1 71.19 86 ASP B N 1
ATOM 5498 C CA . ASP B 1 86 ? 10.352 8.594 11.375 1 71.19 86 ASP B CA 1
ATOM 5499 C C . ASP B 1 86 ? 9.008 8.828 10.688 1 71.19 86 ASP B C 1
ATOM 5501 O O . ASP B 1 86 ? 8.5 9.953 10.656 1 71.19 86 ASP B O 1
ATOM 5505 N N . GLU B 1 87 ? 8.484 7.828 10.039 1 70.88 87 GLU B N 1
ATOM 5506 C CA . GLU B 1 87 ? 7.25 7.91 9.266 1 70.88 87 GLU B CA 1
ATOM 5507 C C . GLU B 1 87 ? 6.125 8.539 10.086 1 70.88 87 GLU B C 1
ATOM 5509 O O . GLU B 1 87 ? 5.254 9.211 9.539 1 70.88 87 GLU B O 1
ATOM 5514 N N . ASN B 1 88 ? 6.367 8.523 11.258 1 71 88 ASN B N 1
ATOM 5515 C CA . ASN B 1 88 ? 5.285 8.953 12.141 1 71 88 ASN B CA 1
ATOM 5516 C C . ASN B 1 88 ? 5.414 10.422 12.516 1 71 88 ASN B C 1
ATOM 5518 O O . ASN B 1 88 ? 4.445 11.039 12.969 1 71 88 ASN B O 1
ATOM 5522 N N . HIS B 1 89 ? 6.59 11.023 12.18 1 83.81 89 HIS B N 1
ATOM 5523 C CA . HIS B 1 89 ? 6.789 12.328 12.805 1 83.81 89 HIS B CA 1
ATOM 5524 C C . HIS B 1 89 ? 7.16 13.383 11.773 1 83.81 89 HIS B C 1
ATOM 5526 O O . HIS B 1 89 ? 7.008 14.586 12.023 1 83.81 89 HIS B O 1
ATOM 5532 N N . ALA B 1 90 ? 7.625 13 10.672 1 89.31 90 ALA B N 1
ATOM 5533 C CA . ALA B 1 90 ? 8.234 13.914 9.711 1 89.31 90 ALA B CA 1
ATOM 5534 C C . ALA B 1 90 ? 7.238 14.969 9.242 1 89.31 90 ALA B C 1
ATOM 5536 O O . ALA B 1 90 ? 7.562 16.156 9.195 1 89.31 90 ALA B O 1
ATOM 5537 N N . SER B 1 91 ? 6.027 14.562 8.945 1 91.19 91 SER B N 1
ATOM 5538 C CA . SER B 1 91 ? 5.02 15.484 8.438 1 91.19 91 SER B CA 1
ATOM 5539 C C . SER B 1 91 ? 4.598 16.484 9.508 1 91.19 91 SER B C 1
ATOM 5541 O O . SER B 1 91 ? 4.34 17.656 9.203 1 91.19 91 SER B O 1
ATOM 5543 N N . PHE B 1 92 ? 4.551 16.031 10.742 1 91.38 92 PHE B N 1
ATOM 5544 C CA . PHE B 1 92 ? 4.207 16.906 11.852 1 91.38 92 PHE B CA 1
ATOM 5545 C C . PHE B 1 92 ? 5.273 17.984 12.047 1 91.38 92 PHE B C 1
ATOM 5547 O O . PHE B 1 92 ? 4.953 19.156 12.164 1 91.38 92 PHE B O 1
ATOM 5554 N N . LEU B 1 93 ? 6.5 17.562 12.023 1 88.94 93 LEU B N 1
ATOM 5555 C CA . LEU B 1 93 ? 7.605 18.484 12.242 1 88.94 93 LEU B CA 1
ATOM 5556 C C . LEU B 1 93 ? 7.688 19.516 11.117 1 88.94 93 LEU B C 1
ATOM 5558 O O . LEU B 1 93 ? 7.918 20.703 11.375 1 88.94 93 LEU B O 1
ATOM 5562 N N . MET B 1 94 ? 7.508 19.047 9.922 1 91.88 94 MET B N 1
ATOM 5563 C CA . MET B 1 94 ? 7.559 19.938 8.766 1 91.88 94 MET B CA 1
ATOM 5564 C C . MET B 1 94 ? 6.465 21 8.836 1 91.88 94 MET B C 1
ATOM 5566 O O . MET B 1 94 ? 6.738 22.188 8.695 1 91.88 94 MET B O 1
ATOM 5570 N N . THR B 1 95 ? 5.23 20.594 9.117 1 92.38 95 THR B N 1
ATOM 5571 C CA . THR B 1 95 ? 4.094 21.5 9.086 1 92.38 95 THR B CA 1
ATOM 5572 C C . THR B 1 95 ? 4.102 22.422 10.305 1 92.38 95 THR B C 1
ATOM 5574 O O . THR B 1 95 ? 3.77 23.609 10.195 1 92.38 95 THR B O 1
ATOM 5577 N N . ARG B 1 96 ? 4.512 21.906 11.453 1 90.38 96 ARG B N 1
ATOM 5578 C CA . ARG B 1 96 ? 4.625 22.75 12.641 1 90.38 96 ARG B CA 1
ATOM 5579 C C . ARG B 1 96 ? 5.617 23.891 12.414 1 90.38 96 ARG B C 1
ATOM 5581 O O . ARG B 1 96 ? 5.34 25.047 12.742 1 90.38 96 ARG B O 1
ATOM 5588 N N . TYR B 1 97 ? 6.715 23.547 11.828 1 89.94 97 TYR B N 1
ATOM 5589 C CA . TYR B 1 97 ? 7.707 24.578 11.562 1 89.94 97 TYR B CA 1
ATOM 5590 C C . TYR B 1 97 ? 7.191 25.578 10.531 1 89.94 97 TYR B C 1
ATOM 5592 O O . TYR B 1 97 ? 7.262 26.797 10.742 1 89.94 97 TYR B O 1
ATOM 5600 N N . ALA B 1 98 ? 6.695 25.094 9.453 1 91.81 98 ALA B N 1
ATOM 5601 C CA . ALA B 1 98 ? 6.312 25.938 8.32 1 91.81 98 ALA B CA 1
ATOM 5602 C C . ALA B 1 98 ? 5.203 26.906 8.711 1 91.81 98 ALA B C 1
ATOM 5604 O O . ALA B 1 98 ? 5.199 28.062 8.273 1 91.81 98 ALA B O 1
ATOM 5605 N N . PHE B 1 99 ? 4.27 26.438 9.555 1 91.56 99 PHE B N 1
ATOM 5606 C CA . PHE B 1 99 ? 3.082 27.25 9.789 1 91.56 99 PHE B CA 1
ATOM 5607 C C . PHE B 1 99 ? 3.172 27.969 11.133 1 91.56 99 PHE B C 1
ATOM 5609 O O . PHE B 1 99 ? 2.578 29.031 11.312 1 91.56 99 PHE B O 1
ATOM 5616 N N . ARG B 1 100 ? 3.922 27.422 12.047 1 88.38 100 ARG B N 1
ATOM 5617 C CA . ARG B 1 100 ? 3.908 28.016 13.383 1 88.38 100 ARG B CA 1
ATOM 5618 C C . ARG B 1 100 ? 5.285 28.547 13.758 1 88.38 100 ARG B C 1
ATOM 5620 O O . ARG B 1 100 ? 5.449 29.75 13.969 1 88.38 100 ARG B O 1
ATOM 5627 N N . ASP B 1 101 ? 6.281 27.688 13.789 1 85.81 101 ASP B N 1
ATOM 5628 C CA . ASP B 1 101 ? 7.574 28.031 14.383 1 85.81 101 ASP B CA 1
ATOM 5629 C C . ASP B 1 101 ? 8.289 29.094 13.555 1 85.81 101 ASP B C 1
ATOM 5631 O O . ASP B 1 101 ? 8.938 29.984 14.109 1 85.81 101 ASP B O 1
ATOM 5635 N N . ALA B 1 102 ? 8.188 28.969 12.227 1 85.75 102 ALA B N 1
ATOM 5636 C CA . ALA B 1 102 ? 8.844 29.953 11.367 1 85.75 102 ALA B CA 1
ATOM 5637 C C . ALA B 1 102 ? 8.281 31.359 11.609 1 85.75 102 ALA B C 1
ATOM 5639 O O . ALA B 1 102 ? 9.031 32.344 11.688 1 85.75 102 ALA B O 1
ATOM 5640 N N . VAL B 1 103 ? 6.992 31.453 11.758 1 83.75 103 VAL B N 1
ATOM 5641 C CA . VAL B 1 103 ? 6.328 32.719 11.992 1 83.75 103 VAL B CA 1
ATOM 5642 C C . VAL B 1 103 ? 6.688 33.25 13.383 1 83.75 103 VAL B C 1
ATOM 5644 O O . VAL B 1 103 ? 7.023 34.438 13.539 1 83.75 103 VAL B O 1
ATOM 5647 N N . ALA B 1 104 ? 6.664 32.438 14.359 1 83.31 104 ALA B N 1
ATOM 5648 C CA . ALA B 1 104 ? 6.941 32.812 15.734 1 83.31 104 ALA B CA 1
ATOM 5649 C C . ALA B 1 104 ? 8.383 33.312 15.891 1 83.31 104 ALA B C 1
ATOM 5651 O O . ALA B 1 104 ? 8.656 34.188 16.688 1 83.31 104 ALA B O 1
ATOM 5652 N N . ARG B 1 105 ? 9.289 32.781 15.125 1 83.88 105 ARG B N 1
ATOM 5653 C CA . ARG B 1 105 ? 10.711 33.094 15.227 1 83.88 105 ARG B CA 1
ATOM 5654 C C . ARG B 1 105 ? 11.094 34.219 14.297 1 83.88 105 ARG B C 1
ATOM 5656 O O . ARG B 1 105 ? 12.188 34.781 14.406 1 83.88 105 ARG B O 1
ATOM 5663 N N . GLY B 1 106 ? 10.18 34.594 13.375 1 85.81 106 GLY B N 1
ATOM 5664 C CA . GLY B 1 106 ? 10.492 35.594 12.375 1 85.81 106 GLY B CA 1
ATOM 5665 C C . GLY B 1 106 ? 11.367 35.094 11.25 1 85.81 106 GLY B C 1
ATOM 5666 O O . GLY B 1 106 ? 12.086 35.844 10.609 1 85.81 106 GLY B O 1
ATOM 5667 N N . ASP B 1 107 ? 11.383 33.75 11.07 1 87 107 ASP B N 1
ATOM 5668 C CA . ASP B 1 107 ? 12.133 33.125 9.969 1 87 107 ASP B CA 1
ATOM 5669 C C . ASP B 1 107 ? 11.43 33.375 8.633 1 87 107 ASP B C 1
ATOM 5671 O O . ASP B 1 107 ? 10.203 33.531 8.594 1 87 107 ASP B O 1
ATOM 5675 N N . PRO B 1 108 ? 12.297 33.438 7.574 1 91.06 108 PRO B N 1
ATOM 5676 C CA . PRO B 1 108 ? 11.656 33.5 6.258 1 91.06 108 PRO B CA 1
ATOM 5677 C C . PRO B 1 108 ? 10.812 32.25 5.965 1 91.06 108 PRO B C 1
ATOM 5679 O O . PRO B 1 108 ? 10.977 31.234 6.613 1 91.06 108 PRO B O 1
ATOM 5682 N N . PRO B 1 109 ? 9.914 32.312 5.016 1 92.12 109 PRO B N 1
ATOM 5683 C CA . PRO B 1 109 ? 9.094 31.156 4.641 1 92.12 109 PRO B CA 1
ATOM 5684 C C . PRO B 1 109 ? 9.922 30 4.086 1 92.12 109 PRO B C 1
ATOM 5686 O O . PRO B 1 109 ? 11.008 30.219 3.537 1 92.12 109 PRO B O 1
ATOM 5689 N N . VAL B 1 110 ? 9.406 28.844 4.203 1 94 110 VAL B N 1
ATOM 5690 C CA . VAL B 1 110 ? 10.086 27.656 3.701 1 94 110 VAL B CA 1
ATOM 5691 C C . VAL B 1 110 ? 10.117 27.688 2.174 1 94 110 VAL B C 1
ATOM 5693 O O . VAL B 1 110 ? 9.07 27.75 1.527 1 94 110 VAL B O 1
ATOM 5696 N N . GLY B 1 111 ? 11.328 27.672 1.662 1 95.75 111 GLY B N 1
ATOM 5697 C CA . GLY B 1 111 ? 11.484 27.688 0.216 1 95.75 111 GLY B CA 1
ATOM 5698 C C . GLY B 1 111 ? 11.922 26.344 -0.343 1 95.75 111 GLY B C 1
ATOM 5699 O O . GLY B 1 111 ? 11.758 26.078 -1.535 1 95.75 111 GLY B O 1
ATOM 5700 N N . LEU B 1 112 ? 12.484 25.5 0.541 1 97.38 112 LEU B N 1
ATOM 5701 C CA . LEU B 1 112 ? 12.93 24.156 0.176 1 97.38 112 LEU B CA 1
ATOM 5702 C C . LEU B 1 112 ? 12.836 23.219 1.369 1 97.38 112 LEU B C 1
ATOM 5704 O O . LEU B 1 112 ? 13.203 23.578 2.488 1 97.38 112 LEU B O 1
ATOM 5708 N N . ILE B 1 113 ? 12.297 22.094 1.112 1 96.75 113 ILE B N 1
ATOM 5709 C CA . ILE B 1 113 ? 12.312 21.031 2.104 1 96.75 113 ILE B CA 1
ATOM 5710 C C . ILE B 1 113 ? 13.273 19.938 1.663 1 96.75 113 ILE B C 1
ATOM 5712 O O . ILE B 1 113 ? 13.164 19.406 0.554 1 96.75 113 ILE B O 1
ATOM 5716 N N . VAL B 1 114 ? 14.219 19.609 2.475 1 96.12 114 VAL B N 1
ATOM 5717 C CA . VAL B 1 114 ? 15.195 18.562 2.193 1 96.12 114 VAL B CA 1
ATOM 5718 C C . VAL B 1 114 ? 14.867 17.312 2.998 1 96.12 114 VAL B C 1
ATOM 5720 O O . VAL B 1 114 ? 14.711 17.375 4.219 1 96.12 114 VAL B O 1
ATOM 5723 N N . GLY B 1 115 ? 14.82 16.219 2.322 1 92.25 115 GLY B N 1
ATOM 5724 C CA . GLY B 1 115 ? 14.336 14.984 2.912 1 92.25 115 GLY B CA 1
ATOM 5725 C C . GLY B 1 115 ? 12.875 14.703 2.605 1 92.25 115 GLY B C 1
ATOM 5726 O O . GLY B 1 115 ? 12.32 15.258 1.655 1 92.25 115 GLY B O 1
ATOM 5727 N N . PRO B 1 116 ? 12.227 13.875 3.34 1 91.12 116 PRO B N 1
ATOM 5728 C CA . PRO B 1 116 ? 12.797 12.914 4.285 1 91.12 116 PRO B CA 1
ATOM 5729 C C . PRO B 1 116 ? 13.484 11.742 3.592 1 91.12 116 PRO B C 1
ATOM 5731 O O . PRO B 1 116 ? 13.57 11.711 2.361 1 91.12 116 PRO B O 1
ATOM 5734 N N . ALA B 1 117 ? 14 10.875 4.395 1 89.94 117 ALA B N 1
ATOM 5735 C CA . ALA B 1 117 ? 14.695 9.719 3.83 1 89.94 117 ALA B CA 1
ATOM 5736 C C . ALA B 1 117 ? 13.766 8.508 3.736 1 89.94 117 ALA B C 1
ATOM 5738 O O . ALA B 1 117 ? 14.031 7.57 2.984 1 89.94 117 ALA B O 1
ATOM 5739 N N . CYS B 1 118 ? 12.711 8.508 4.457 1 90.81 118 CYS B N 1
ATOM 5740 C CA . CYS B 1 118 ? 11.797 7.367 4.492 1 90.81 118 CYS B CA 1
ATOM 5741 C C . CYS B 1 118 ? 10.648 7.562 3.514 1 90.81 118 CYS B C 1
ATOM 5743 O O . CYS B 1 118 ? 10.008 8.617 3.504 1 90.81 118 CYS B O 1
ATOM 5745 N N . THR B 1 119 ? 10.344 6.559 2.764 1 92.88 119 THR B N 1
ATOM 5746 C CA . THR B 1 119 ? 9.414 6.641 1.643 1 92.88 119 THR B CA 1
ATOM 5747 C C . THR B 1 119 ? 8.016 7.004 2.129 1 92.88 119 THR B C 1
ATOM 5749 O O . THR B 1 119 ? 7.344 7.848 1.528 1 92.88 119 THR B O 1
ATOM 5752 N N . LYS B 1 120 ? 7.523 6.41 3.137 1 88.19 120 LYS B N 1
ATOM 5753 C CA . LYS B 1 120 ? 6.172 6.676 3.617 1 88.19 120 LYS B CA 1
ATOM 5754 C C . LYS B 1 120 ? 6.055 8.094 4.172 1 88.19 120 LYS B C 1
ATOM 5756 O O . LYS B 1 120 ? 5.004 8.727 4.055 1 88.19 120 LYS B O 1
ATOM 5761 N N . SER B 1 121 ? 7.141 8.555 4.797 1 90.88 121 SER B N 1
ATOM 5762 C CA . SER B 1 121 ? 7.172 9.945 5.234 1 90.88 121 SER B CA 1
ATOM 5763 C C . SER B 1 121 ? 7.094 10.898 4.047 1 90.88 121 SER B C 1
ATOM 5765 O O . SER B 1 121 ? 6.422 11.93 4.117 1 90.88 121 SER B O 1
ATOM 5767 N N . LEU B 1 122 ? 7.809 10.523 3.025 1 94.44 122 LEU B N 1
ATOM 5768 C CA . LEU B 1 122 ? 7.805 11.352 1.827 1 94.44 122 LEU B CA 1
ATOM 5769 C C . LEU B 1 122 ? 6.41 11.414 1.214 1 94.44 122 LEU B C 1
ATOM 5771 O O . LEU B 1 122 ? 6.016 12.445 0.67 1 94.44 122 LEU B O 1
ATOM 5775 N N . GLU B 1 123 ? 5.699 10.336 1.245 1 91.81 123 GLU B N 1
ATOM 5776 C CA . GLU B 1 123 ? 4.34 10.32 0.707 1 91.81 123 GLU B CA 1
ATOM 5777 C C . GLU B 1 123 ? 3.445 11.312 1.446 1 91.81 123 GLU B C 1
ATOM 5779 O O . GLU B 1 123 ? 2.729 12.094 0.821 1 91.81 123 GLU B O 1
ATOM 5784 N N . SER B 1 124 ? 3.498 11.25 2.711 1 90.81 124 SER B N 1
ATOM 5785 C CA . SER B 1 124 ? 2.699 12.148 3.535 1 90.81 124 SER B CA 1
ATOM 5786 C C . SER B 1 124 ? 3.125 13.602 3.344 1 90.81 124 SER B C 1
ATOM 5788 O O . SER B 1 124 ? 2.285 14.477 3.133 1 90.81 124 SER B O 1
ATOM 5790 N N . MET B 1 125 ? 4.387 13.852 3.373 1 94 125 MET B N 1
ATOM 5791 C CA . MET B 1 125 ? 4.922 15.195 3.213 1 94 125 MET B CA 1
ATOM 5792 C C . MET B 1 125 ? 4.645 15.734 1.812 1 94 125 MET B C 1
ATOM 5794 O O . MET B 1 125 ? 4.375 16.922 1.64 1 94 125 MET B O 1
ATOM 5798 N N . GLY B 1 126 ? 4.777 14.836 0.844 1 94.06 126 GLY B N 1
ATOM 5799 C CA . GLY B 1 126 ? 4.574 15.234 -0.54 1 94.06 126 GLY B CA 1
ATOM 5800 C C . GLY B 1 126 ? 3.182 15.773 -0.806 1 94.06 126 GLY B C 1
ATOM 5801 O O . GLY B 1 126 ? 3.016 16.734 -1.557 1 94.06 126 GLY B O 1
ATOM 5802 N N . HIS B 1 127 ? 2.172 15.211 -0.173 1 90.38 127 HIS B N 1
ATOM 5803 C CA . HIS B 1 127 ? 0.803 15.695 -0.286 1 90.38 127 HIS B CA 1
ATOM 5804 C C . HIS B 1 127 ? 0.689 17.141 0.217 1 90.38 127 HIS B C 1
ATOM 5806 O O . HIS B 1 127 ? 0.122 17.984 -0.464 1 90.38 127 HIS B O 1
ATOM 5812 N N . ILE B 1 128 ? 1.287 17.391 1.296 1 92.88 128 ILE B N 1
ATOM 5813 C CA . ILE B 1 128 ? 1.175 18.672 1.97 1 92.88 128 ILE B CA 1
ATOM 5814 C C . ILE B 1 128 ? 1.998 19.719 1.222 1 92.88 128 ILE B C 1
ATOM 5816 O O . ILE B 1 128 ? 1.546 20.859 1.024 1 92.88 128 ILE B O 1
ATOM 5820 N N . ALA B 1 129 ? 3.152 19.297 0.774 1 94.81 129 ALA B N 1
ATOM 5821 C CA . ALA B 1 129 ? 4.074 20.219 0.122 1 94.81 129 ALA B CA 1
ATOM 5822 C C . ALA B 1 129 ? 3.496 20.734 -1.191 1 94.81 129 ALA B C 1
ATOM 5824 O O . ALA B 1 129 ? 3.732 21.875 -1.572 1 94.81 129 ALA B O 1
ATOM 5825 N N . THR B 1 130 ? 2.785 19.922 -1.869 1 92.19 130 THR B N 1
ATOM 5826 C CA . THR B 1 130 ? 2.15 20.344 -3.113 1 92.19 130 THR B CA 1
ATOM 5827 C C . THR B 1 130 ? 1.208 21.516 -2.873 1 92.19 130 THR B C 1
ATOM 5829 O O . THR B 1 130 ? 1.243 22.5 -3.605 1 92.19 130 THR B O 1
ATOM 5832 N N . ASP B 1 131 ? 0.446 21.5 -1.825 1 89.25 131 ASP B N 1
ATOM 5833 C CA . ASP B 1 131 ? -0.494 22.562 -1.501 1 89.25 131 ASP B CA 1
ATOM 5834 C C . ASP B 1 131 ? 0.233 23.781 -0.934 1 89.25 131 ASP B C 1
ATOM 5836 O O . ASP B 1 131 ? -0.206 24.922 -1.125 1 89.25 131 ASP B O 1
ATOM 5840 N N . MET B 1 132 ? 1.347 23.516 -0.306 1 92.5 132 MET B N 1
ATOM 5841 C CA . MET B 1 132 ? 2.186 24.594 0.188 1 92.5 132 MET B CA 1
ATOM 5842 C C . MET B 1 132 ? 2.953 25.25 -0.955 1 92.5 132 MET B C 1
ATOM 5844 O O . MET B 1 132 ? 3.529 26.328 -0.783 1 92.5 132 MET B O 1
ATOM 5848 N N . ARG B 1 133 ? 2.984 24.578 -2.109 1 93.69 133 ARG B N 1
ATOM 5849 C CA . ARG B 1 133 ? 3.836 24.969 -3.229 1 93.69 133 ARG B CA 1
ATOM 5850 C C . ARG B 1 133 ? 5.297 25.047 -2.803 1 93.69 133 ARG B C 1
ATOM 5852 O O . ARG B 1 133 ? 5.984 26.031 -3.105 1 93.69 133 ARG B O 1
ATOM 5859 N N . ALA B 1 134 ? 5.699 24.125 -2.016 1 95.69 134 ALA B N 1
ATOM 5860 C CA . ALA B 1 134 ? 7.074 24.047 -1.527 1 95.69 134 ALA B CA 1
ATOM 5861 C C . ALA B 1 134 ? 7.82 22.891 -2.172 1 95.69 134 ALA B C 1
ATOM 5863 O O . ALA B 1 134 ? 7.383 21.734 -2.092 1 95.69 134 ALA B O 1
ATOM 5864 N N . PRO B 1 135 ? 8.945 23.141 -2.76 1 98 135 PRO B N 1
ATOM 5865 C CA . PRO B 1 135 ? 9.742 22.047 -3.33 1 98 135 PRO B CA 1
ATOM 5866 C C . PRO B 1 135 ? 10.273 21.094 -2.268 1 98 135 PRO B C 1
ATOM 5868 O O . PRO B 1 135 ? 10.711 21.531 -1.198 1 98 135 PRO B O 1
ATOM 5871 N N . ILE B 1 136 ? 10.164 19.828 -2.52 1 97.88 136 ILE B N 1
ATOM 5872 C CA . ILE B 1 136 ? 10.82 18.797 -1.727 1 97.88 136 ILE B CA 1
ATOM 5873 C C . ILE B 1 136 ? 11.953 18.156 -2.537 1 97.88 136 ILE B C 1
ATOM 5875 O O . ILE B 1 136 ? 11.758 17.797 -3.701 1 97.88 136 ILE B O 1
ATOM 5879 N N . MET B 1 137 ? 13.07 18.125 -1.95 1 97.56 137 MET B N 1
ATOM 5880 C CA . MET B 1 137 ? 14.234 17.484 -2.541 1 97.56 137 MET B CA 1
ATOM 5881 C C . MET B 1 137 ? 14.711 16.312 -1.678 1 97.56 137 MET B C 1
ATOM 5883 O O . MET B 1 137 ? 15.008 16.5 -0.496 1 97.56 137 MET B O 1
ATOM 5887 N N . THR B 1 138 ? 14.727 15.109 -2.24 1 96.75 138 THR B N 1
ATOM 5888 C CA . THR B 1 138 ? 15.195 13.953 -1.486 1 96.75 138 THR B CA 1
ATOM 5889 C C . THR B 1 138 ? 15.969 12.992 -2.389 1 96.75 138 THR B C 1
ATOM 5891 O O . THR B 1 138 ? 15.789 13 -3.609 1 96.75 138 THR B O 1
ATOM 5894 N N . SER B 1 139 ? 16.906 12.297 -1.823 1 94.31 139 SER B N 1
ATOM 5895 C CA . SER B 1 139 ? 17.641 11.281 -2.564 1 94.31 139 SER B CA 1
ATOM 5896 C C . SER B 1 139 ? 17.062 9.891 -2.348 1 94.31 139 SER B C 1
ATOM 5898 O O . SER B 1 139 ? 17.688 8.883 -2.691 1 94.31 139 SER B O 1
ATOM 5900 N N . GLN B 1 140 ? 15.898 9.867 -1.775 1 92.75 140 GLN B N 1
ATOM 5901 C CA . GLN B 1 140 ? 15.219 8.609 -1.48 1 92.75 140 GLN B CA 1
ATOM 5902 C C . GLN B 1 140 ? 13.797 8.602 -2.047 1 92.75 140 GLN B C 1
ATOM 5904 O O . GLN B 1 140 ? 13.516 9.281 -3.039 1 92.75 140 GLN B O 1
ATOM 5909 N N . GLY B 1 141 ? 12.938 7.727 -1.542 1 93.19 141 GLY B N 1
ATOM 5910 C CA . GLY B 1 141 ? 11.578 7.637 -2.053 1 93.19 141 GLY B CA 1
ATOM 5911 C C . GLY B 1 141 ? 11.43 6.633 -3.18 1 93.19 141 GLY B C 1
ATOM 5912 O O . GLY B 1 141 ? 11.148 7.008 -4.32 1 93.19 141 GLY B O 1
ATOM 5913 N N . ALA B 1 142 ? 11.453 5.473 -2.859 1 92.31 142 ALA B N 1
ATOM 5914 C CA . ALA B 1 142 ? 11.562 4.398 -3.844 1 92.31 142 ALA B CA 1
ATOM 5915 C C . ALA B 1 142 ? 10.211 4.117 -4.496 1 92.31 142 ALA B C 1
ATOM 5917 O O . ALA B 1 142 ? 10.148 3.561 -5.598 1 92.31 142 ALA B O 1
ATOM 5918 N N . SER B 1 143 ? 9.133 4.574 -4.004 1 95.06 143 SER B N 1
ATOM 5919 C CA . SER B 1 143 ? 7.789 4.145 -4.398 1 95.06 143 SER B CA 1
ATOM 5920 C C . SER B 1 143 ? 7.422 4.676 -5.781 1 95.06 143 SER B C 1
ATOM 5922 O O . SER B 1 143 ? 7.754 5.812 -6.121 1 95.06 143 SER B O 1
ATOM 5924 N N . LEU B 1 144 ? 6.645 3.92 -6.492 1 95.38 144 LEU B N 1
ATOM 5925 C CA . LEU B 1 144 ? 6.133 4.301 -7.805 1 95.38 144 LEU B CA 1
ATOM 5926 C C . LEU B 1 144 ? 5.051 5.371 -7.68 1 95.38 144 LEU B C 1
ATOM 5928 O O . LEU B 1 144 ? 4.723 6.043 -8.656 1 95.38 144 LEU B O 1
ATOM 5932 N N . THR B 1 145 ? 4.543 5.562 -6.512 1 91.12 145 THR B N 1
ATOM 5933 C CA . THR B 1 145 ? 3.445 6.496 -6.297 1 91.12 145 THR B CA 1
ATOM 5934 C C . THR B 1 145 ? 3.873 7.922 -6.629 1 91.12 145 THR B C 1
ATOM 5936 O O . THR B 1 145 ? 3.051 8.742 -7.039 1 91.12 145 THR B O 1
ATOM 5939 N N . PHE B 1 146 ? 5.129 8.211 -6.555 1 95.25 146 PHE B N 1
ATOM 5940 C CA . PHE B 1 146 ? 5.633 9.562 -6.73 1 95.25 146 PHE B CA 1
ATOM 5941 C C . PHE B 1 146 ? 5.68 9.945 -8.203 1 95.25 146 PHE B C 1
ATOM 5943 O O . PHE B 1 146 ? 5.914 11.102 -8.547 1 95.25 146 PHE B O 1
ATOM 5950 N N . ASP B 1 147 ? 5.391 8.969 -9.039 1 93.5 147 ASP B N 1
ATOM 5951 C CA . ASP B 1 147 ? 5.359 9.242 -10.477 1 93.5 147 ASP B CA 1
ATOM 5952 C C . ASP B 1 147 ? 4.121 10.047 -10.859 1 93.5 147 ASP B C 1
ATOM 5954 O O . ASP B 1 147 ? 4.066 10.641 -11.93 1 93.5 147 ASP B O 1
ATOM 5958 N N . ASP B 1 148 ? 3.158 10.016 -10.062 1 90.81 148 ASP B N 1
ATOM 5959 C CA . ASP B 1 148 ? 1.971 10.836 -10.289 1 90.81 148 ASP B CA 1
ATOM 5960 C C . ASP B 1 148 ? 2.229 12.297 -9.93 1 90.81 148 ASP B C 1
ATOM 5962 O O . ASP B 1 148 ? 2.047 12.695 -8.773 1 90.81 148 ASP B O 1
ATOM 5966 N N . LYS B 1 149 ? 2.469 13.055 -10.867 1 91.81 149 LYS B N 1
ATOM 5967 C CA . LYS B 1 149 ? 2.852 14.445 -10.625 1 91.81 149 LYS B CA 1
ATOM 5968 C C . LYS B 1 149 ? 1.627 15.352 -10.594 1 91.81 149 LYS B C 1
ATOM 5970 O O . LYS B 1 149 ? 1.757 16.578 -10.484 1 91.81 149 LYS B O 1
ATOM 5975 N N . THR B 1 150 ? 0.483 14.859 -10.695 1 86.25 150 THR B N 1
ATOM 5976 C CA . THR B 1 150 ? -0.719 15.625 -10.398 1 86.25 150 THR B CA 1
ATOM 5977 C C . THR B 1 150 ? -0.906 15.766 -8.891 1 86.25 150 THR B C 1
ATOM 5979 O O . THR B 1 150 ? -1.523 16.734 -8.422 1 86.25 150 THR B O 1
ATOM 5982 N N . ILE B 1 151 ? -0.303 14.781 -8.25 1 88.12 151 ILE B N 1
ATOM 5983 C CA . ILE B 1 151 ? -0.365 14.789 -6.789 1 88.12 151 ILE B CA 1
ATOM 5984 C C . ILE B 1 151 ? 0.942 15.336 -6.223 1 88.12 151 ILE B C 1
ATOM 5986 O O . ILE B 1 151 ? 0.936 16.281 -5.426 1 88.12 151 ILE B O 1
ATOM 5990 N N . PHE B 1 152 ? 2.027 14.742 -6.668 1 93.69 152 PHE B N 1
ATOM 5991 C CA . PHE B 1 152 ? 3.334 15.102 -6.133 1 93.69 152 PHE B CA 1
ATOM 5992 C C . PHE B 1 152 ? 4.051 16.078 -7.055 1 93.69 152 PHE B C 1
ATOM 5994 O O . PHE B 1 152 ? 5.168 15.812 -7.504 1 93.69 152 PHE B O 1
ATOM 6001 N N . LYS B 1 153 ? 3.49 17.281 -7.156 1 94.5 153 LYS B N 1
ATOM 6002 C CA . LYS B 1 153 ? 3.895 18.297 -8.141 1 94.5 153 LYS B CA 1
ATOM 6003 C C . LYS B 1 153 ? 5.238 18.906 -7.77 1 94.5 153 LYS B C 1
ATOM 6005 O O . LYS B 1 153 ? 5.938 19.453 -8.633 1 94.5 153 LYS B O 1
ATOM 6010 N N . THR B 1 154 ? 5.617 18.844 -6.484 1 97 154 THR B N 1
ATOM 6011 C CA . THR B 1 154 ? 6.793 19.594 -6.062 1 97 154 THR B CA 1
ATOM 6012 C C . THR B 1 154 ? 7.875 18.656 -5.539 1 97 154 THR B C 1
ATOM 6014 O O . THR B 1 154 ? 8.797 19.094 -4.844 1 97 154 THR B O 1
ATOM 6017 N N . VAL B 1 155 ? 7.754 17.328 -5.797 1 97.56 155 VAL B N 1
ATOM 6018 C CA . VAL B 1 155 ? 8.711 16.344 -5.281 1 97.56 155 VAL B CA 1
ATOM 6019 C C . VAL B 1 155 ? 9.742 16.016 -6.355 1 97.56 155 VAL B C 1
ATOM 6021 O O . VAL B 1 155 ? 9.391 15.602 -7.461 1 97.56 155 VAL B O 1
ATOM 6024 N N . THR B 1 156 ? 10.969 16.266 -6.07 1 98.19 156 THR B N 1
ATOM 6025 C CA . THR B 1 156 ? 12.094 15.875 -6.914 1 98.19 156 THR B CA 1
ATOM 6026 C C . THR B 1 156 ? 12.953 14.82 -6.219 1 98.19 156 THR B C 1
ATOM 6028 O O . THR B 1 156 ? 13.344 14.992 -5.066 1 98.19 156 THR B O 1
ATOM 6031 N N . ARG B 1 157 ? 13.227 13.75 -6.891 1 96.88 157 ARG B N 1
ATOM 6032 C CA . ARG B 1 157 ? 14.023 12.672 -6.309 1 96.88 157 ARG B CA 1
ATOM 6033 C C . ARG B 1 157 ? 15.336 12.492 -7.062 1 96.88 157 ARG B C 1
ATOM 6035 O O . ARG B 1 157 ? 15.336 12.227 -8.266 1 96.88 157 ARG B O 1
ATOM 6042 N N . THR B 1 158 ? 16.422 12.531 -6.344 1 94.88 158 THR B N 1
ATOM 6043 C CA . THR B 1 158 ? 17.734 12.477 -6.973 1 94.88 158 THR B CA 1
ATOM 6044 C C . THR B 1 158 ? 18.375 11.109 -6.758 1 94.88 158 THR B C 1
ATOM 6046 O O . THR B 1 158 ? 19.5 10.875 -7.199 1 94.88 158 THR B O 1
ATOM 6049 N N . GLY B 1 159 ? 17.703 10.242 -6.07 1 91.31 159 GLY B N 1
ATOM 6050 C CA . GLY B 1 159 ? 18.25 8.914 -5.809 1 91.31 159 GLY B CA 1
ATOM 6051 C C . GLY B 1 159 ? 17.562 7.82 -6.605 1 91.31 159 GLY B C 1
ATOM 6052 O O . GLY B 1 159 ? 16.875 8.102 -7.598 1 91.31 159 GLY B O 1
ATOM 6053 N N . VAL B 1 160 ? 17.781 6.625 -6.195 1 89.88 160 VAL B N 1
ATOM 6054 C CA . VAL B 1 160 ? 17.266 5.441 -6.875 1 89.88 160 VAL B CA 1
ATOM 6055 C C . VAL B 1 160 ? 15.766 5.312 -6.609 1 89.88 160 VAL B C 1
ATOM 6057 O O . VAL B 1 160 ? 15.297 5.574 -5.5 1 89.88 160 VAL B O 1
ATOM 6060 N N . THR B 1 161 ? 15.016 4.957 -7.637 1 93.19 161 THR B N 1
ATOM 6061 C CA . THR B 1 161 ? 13.578 4.727 -7.543 1 93.19 161 THR B CA 1
ATOM 6062 C C . THR B 1 161 ? 13.211 3.377 -8.156 1 93.19 161 THR B C 1
ATOM 6064 O O . THR B 1 161 ? 13.953 2.838 -8.977 1 93.19 161 THR B O 1
ATOM 6067 N N . VAL B 1 162 ? 12.102 2.801 -7.727 1 95.44 162 VAL B N 1
ATOM 6068 C CA . VAL B 1 162 ? 11.648 1.544 -8.312 1 95.44 162 VAL B CA 1
ATOM 6069 C C . VAL B 1 162 ? 11.297 1.755 -9.781 1 95.44 162 VAL B C 1
ATOM 6071 O O . VAL B 1 162 ? 11.359 0.818 -10.586 1 95.44 162 VAL B O 1
ATOM 6074 N N . LYS B 1 163 ? 10.984 2.982 -10.117 1 93.94 163 LYS B N 1
ATOM 6075 C CA . LYS B 1 163 ? 10.727 3.291 -11.523 1 93.94 163 LYS B CA 1
ATOM 6076 C C . LYS B 1 163 ? 11.945 2.984 -12.391 1 93.94 163 LYS B C 1
ATOM 6078 O O . LYS B 1 163 ? 11.844 2.252 -13.375 1 93.94 163 LYS B O 1
ATOM 6083 N N . THR B 1 164 ? 13.07 3.508 -12.016 1 92.81 164 THR B N 1
ATOM 6084 C CA . THR B 1 164 ? 14.289 3.307 -12.797 1 92.81 164 THR B CA 1
ATOM 6085 C C . THR B 1 164 ? 14.812 1.886 -12.625 1 92.81 164 THR B C 1
ATOM 6087 O O . THR B 1 164 ? 15.344 1.295 -13.562 1 92.81 164 THR B O 1
ATOM 6090 N N . LEU B 1 165 ? 14.672 1.347 -11.492 1 94 165 LEU B N 1
ATOM 6091 C CA . LEU B 1 165 ? 15.094 -0.026 -11.242 1 94 165 LEU B CA 1
ATOM 6092 C C . LEU B 1 165 ? 14.305 -1.007 -12.094 1 94 165 LEU B C 1
ATOM 6094 O O . LEU B 1 165 ? 14.859 -1.973 -12.617 1 94 165 LEU B O 1
ATOM 6098 N N . SER B 1 166 ? 12.969 -0.808 -12.109 1 95.88 166 SER B N 1
ATOM 6099 C CA . SER B 1 166 ? 12.125 -1.717 -12.875 1 95.88 166 SER B CA 1
ATOM 6100 C C . SER B 1 166 ? 12.477 -1.69 -14.359 1 95.88 166 SER B C 1
ATOM 6102 O O . SER B 1 166 ? 12.406 -2.715 -15.039 1 95.88 166 SER B O 1
ATOM 6104 N N . ARG B 1 167 ? 12.875 -0.542 -14.875 1 93.62 167 ARG B N 1
ATOM 6105 C CA . ARG B 1 167 ? 13.312 -0.466 -16.266 1 93.62 167 ARG B CA 1
ATOM 6106 C C . ARG B 1 167 ? 14.547 -1.333 -16.5 1 93.62 167 ARG B C 1
ATOM 6108 O O . ARG B 1 167 ? 14.641 -2.029 -17.516 1 93.62 167 ARG B O 1
ATOM 6115 N N . PHE B 1 168 ? 15.398 -1.228 -15.625 1 95.38 168 PHE B N 1
ATOM 6116 C CA . PHE B 1 168 ? 16.578 -2.072 -15.688 1 95.38 168 PHE B CA 1
ATOM 6117 C C . PHE B 1 168 ? 16.203 -3.545 -15.586 1 95.38 168 PHE B C 1
ATOM 6119 O O . PHE B 1 168 ? 16.703 -4.375 -16.344 1 95.38 168 PHE B O 1
ATOM 6126 N N . ALA B 1 169 ? 15.367 -3.877 -14.641 1 96.75 169 ALA B N 1
ATOM 6127 C CA . ALA B 1 169 ? 14.898 -5.246 -14.461 1 96.75 169 ALA B CA 1
ATOM 6128 C C . ALA B 1 169 ? 14.211 -5.762 -15.727 1 96.75 169 ALA B C 1
ATOM 6130 O O . ALA B 1 169 ? 14.422 -6.91 -16.125 1 96.75 169 ALA B O 1
ATOM 6131 N N . PHE B 1 170 ? 13.391 -4.918 -16.375 1 96.25 170 PHE B N 1
ATOM 6132 C CA . PHE B 1 170 ? 12.711 -5.289 -17.609 1 96.25 170 PHE B CA 1
ATOM 6133 C C . PHE B 1 170 ? 13.719 -5.664 -18.688 1 96.25 170 PHE B C 1
ATOM 6135 O O . PHE B 1 170 ? 13.531 -6.652 -19.406 1 96.25 170 PHE B O 1
ATOM 6142 N N . GLU B 1 171 ? 14.727 -4.855 -18.766 1 95 171 GLU B N 1
ATOM 6143 C CA . GLU B 1 171 ? 15.734 -5.137 -19.781 1 95 171 GLU B CA 1
ATOM 6144 C C . GLU B 1 171 ? 16.375 -6.504 -19.547 1 95 171 GLU B C 1
ATOM 6146 O O . GLU B 1 171 ? 16.547 -7.277 -20.484 1 95 171 GLU B O 1
ATOM 6151 N N . PHE B 1 172 ? 16.719 -6.766 -18.359 1 96.12 172 PHE B N 1
ATOM 6152 C CA . PHE B 1 172 ? 17.312 -8.055 -18.016 1 96.12 172 PHE B CA 1
ATOM 6153 C C . PHE B 1 172 ? 16.344 -9.188 -18.328 1 96.12 172 PHE B C 1
ATOM 6155 O O . PHE B 1 172 ? 16.734 -10.188 -18.938 1 96.12 172 PHE B O 1
ATOM 6162 N N . LEU B 1 173 ? 15.117 -9.086 -17.891 1 97.31 173 LEU B N 1
ATOM 6163 C CA . LEU B 1 173 ? 14.109 -10.125 -18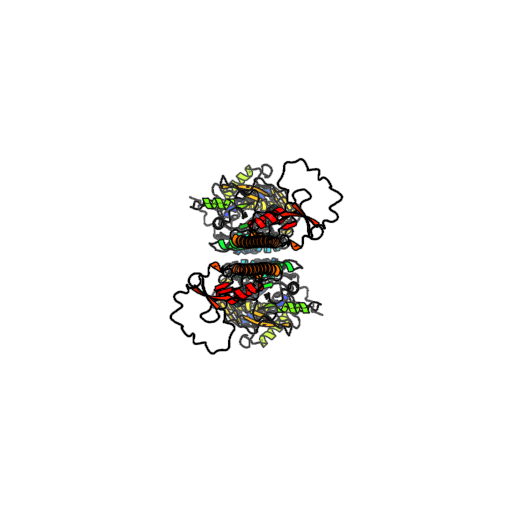.062 1 97.31 173 LEU B CA 1
ATOM 6164 C C . LEU B 1 173 ? 13.82 -10.352 -19.547 1 97.31 173 LEU B C 1
ATOM 6166 O O . LEU B 1 173 ? 13.672 -11.492 -19.984 1 97.31 173 LEU B O 1
ATOM 6170 N N . ASP B 1 174 ? 13.812 -9.258 -20.297 1 96.19 174 ASP B N 1
ATOM 6171 C CA . ASP B 1 174 ? 13.562 -9.359 -21.734 1 96.19 174 ASP B CA 1
ATOM 6172 C C . ASP B 1 174 ? 14.719 -10.07 -22.438 1 96.19 174 ASP B C 1
ATOM 6174 O O . ASP B 1 174 ? 14.492 -10.867 -23.359 1 96.19 174 ASP B O 1
ATOM 6178 N N . LEU B 1 175 ? 15.906 -9.727 -22.078 1 94.75 175 LEU B N 1
ATOM 6179 C CA . LEU B 1 175 ? 17.094 -10.32 -22.688 1 94.75 175 LEU B CA 1
ATOM 6180 C C . LEU B 1 175 ? 17.062 -11.844 -22.547 1 94.75 175 LEU B C 1
ATOM 6182 O O . LEU B 1 175 ? 17.562 -12.555 -23.422 1 94.75 175 LEU B O 1
ATOM 6186 N N . HIS B 1 176 ? 16.469 -12.367 -21.484 1 95.31 176 HIS B N 1
ATOM 6187 C CA . HIS B 1 176 ? 16.5 -13.797 -21.219 1 95.31 176 HIS B CA 1
ATOM 6188 C C . HIS B 1 176 ? 15.109 -14.414 -21.375 1 95.31 176 HIS B C 1
ATOM 6190 O O . HIS B 1 176 ? 14.922 -15.609 -21.109 1 95.31 176 HIS B O 1
ATOM 6196 N N . GLY B 1 177 ? 14.133 -13.633 -21.688 1 95.69 177 GLY B N 1
ATOM 6197 C CA . GLY B 1 177 ? 12.797 -14.102 -22 1 95.69 177 GLY B CA 1
ATOM 6198 C C . GLY B 1 177 ? 12.008 -14.508 -20.766 1 95.69 177 GLY B C 1
ATOM 6199 O O . GLY B 1 177 ? 11.195 -15.43 -20.812 1 95.69 177 GLY B O 1
ATOM 6200 N N . TYR B 1 178 ? 12.273 -13.93 -19.672 1 97.19 178 TYR B N 1
ATOM 6201 C CA . TYR B 1 178 ? 11.562 -14.266 -18.438 1 97.19 178 TYR B CA 1
ATOM 6202 C C . TYR B 1 178 ? 10.266 -13.477 -18.328 1 97.19 178 TYR B C 1
ATOM 6204 O O . TYR B 1 178 ? 10.273 -12.242 -18.406 1 97.19 178 TYR B O 1
ATOM 6212 N N . VAL B 1 179 ? 9.133 -14.164 -18.062 1 96.62 179 VAL B N 1
ATOM 6213 C CA . VAL B 1 179 ? 7.852 -13.484 -17.875 1 96.62 179 VAL B CA 1
ATOM 6214 C C . VAL B 1 179 ? 7.238 -13.906 -16.547 1 96.62 179 VAL B C 1
ATOM 6216 O O . VAL B 1 179 ? 6.391 -13.195 -16 1 96.62 179 VAL B O 1
ATOM 6219 N N . ASN B 1 180 ? 7.582 -15.086 -16.047 1 95.94 180 ASN B N 1
ATOM 6220 C CA . ASN B 1 180 ? 7.168 -15.555 -14.727 1 95.94 180 ASN B CA 1
ATOM 6221 C C . ASN B 1 180 ? 8.227 -15.258 -13.664 1 95.94 180 ASN B C 1
ATOM 6223 O O . ASN B 1 180 ? 9.297 -15.859 -13.664 1 95.94 180 ASN B O 1
ATOM 6227 N N . VAL B 1 181 ? 7.926 -14.344 -12.781 1 97.56 181 VAL B N 1
ATOM 6228 C CA . VAL B 1 181 ? 8.922 -13.867 -11.828 1 97.56 181 VAL B CA 1
ATOM 6229 C C . VAL B 1 181 ? 8.352 -13.938 -10.414 1 97.56 181 VAL B C 1
ATOM 6231 O O . VAL B 1 181 ? 7.188 -13.602 -10.188 1 97.56 181 VAL B O 1
ATOM 6234 N N . ALA B 1 182 ? 9.078 -14.477 -9.492 1 97.81 182 ALA B N 1
ATOM 6235 C CA . ALA B 1 182 ? 8.68 -14.469 -8.086 1 97.81 182 ALA B CA 1
ATOM 6236 C C . ALA B 1 182 ? 9.445 -13.406 -7.305 1 97.81 182 ALA B C 1
ATOM 6238 O O . ALA B 1 182 ? 10.648 -13.211 -7.523 1 97.81 182 ALA B O 1
ATOM 6239 N N . ILE B 1 183 ? 8.805 -12.664 -6.492 1 98.25 183 ILE B N 1
ATOM 6240 C CA . ILE B 1 183 ? 9.422 -11.641 -5.656 1 98.25 183 ILE B CA 1
ATOM 6241 C C . ILE B 1 183 ? 9.258 -12.016 -4.184 1 98.25 183 ILE B C 1
ATOM 6243 O O . ILE B 1 183 ? 8.148 -11.977 -3.645 1 98.25 183 ILE B O 1
ATOM 6247 N N . ILE B 1 184 ? 10.336 -12.352 -3.541 1 98.12 184 ILE B N 1
ATOM 6248 C CA . ILE B 1 184 ? 10.383 -12.68 -2.121 1 98.12 184 ILE B CA 1
ATOM 6249 C C . ILE B 1 184 ? 11.008 -11.531 -1.34 1 98.12 184 ILE B C 1
ATOM 6251 O O . ILE B 1 184 ? 12.164 -11.164 -1.579 1 98.12 184 ILE B O 1
ATOM 6255 N N . TYR B 1 185 ? 10.258 -10.938 -0.39 1 97.62 185 TYR B N 1
ATOM 6256 C CA . TYR B 1 185 ? 10.836 -9.773 0.273 1 97.62 185 TYR B CA 1
ATOM 6257 C C . TYR B 1 185 ? 10.375 -9.688 1.723 1 97.62 185 TYR B C 1
ATOM 6259 O O . TYR B 1 185 ? 9.328 -10.234 2.082 1 97.62 185 TYR B O 1
ATOM 6267 N N . ASP B 1 186 ? 11.188 -9.023 2.508 1 96 186 ASP B N 1
ATOM 6268 C CA . ASP B 1 186 ? 10.906 -8.82 3.926 1 96 186 ASP B CA 1
ATOM 6269 C C . ASP B 1 186 ? 9.906 -7.691 4.133 1 96 186 ASP B C 1
ATOM 6271 O O . ASP B 1 186 ? 10.25 -6.516 4.004 1 96 186 ASP B O 1
ATOM 6275 N N . ASP B 1 187 ? 8.68 -8.055 4.523 1 93.5 187 ASP B N 1
ATOM 6276 C CA . ASP B 1 187 ? 7.59 -7.098 4.672 1 93.5 187 ASP B CA 1
ATOM 6277 C C . ASP B 1 187 ? 7.617 -6.449 6.055 1 93.5 187 ASP B C 1
ATOM 6279 O O . ASP B 1 187 ? 6.781 -5.59 6.355 1 93.5 187 ASP B O 1
ATOM 6283 N N . LEU B 1 188 ? 8.609 -6.828 6.855 1 88.81 188 LEU B N 1
ATOM 6284 C CA . LEU B 1 188 ? 8.742 -6.246 8.188 1 88.81 188 LEU B CA 1
ATOM 6285 C C . LEU B 1 188 ? 9.367 -4.859 8.117 1 88.81 188 LEU B C 1
ATOM 6287 O O . LEU B 1 188 ? 8.945 -3.945 8.828 1 88.81 188 LEU B O 1
ATOM 6291 N N . PHE B 1 189 ? 10.32 -4.723 7.246 1 86.31 189 PHE B N 1
ATOM 6292 C CA . PHE B 1 189 ? 11 -3.441 7.082 1 86.31 189 PHE B CA 1
ATOM 6293 C C . PHE B 1 189 ? 10.352 -2.625 5.969 1 86.31 189 PHE B C 1
ATOM 6295 O O . PHE B 1 189 ? 10.164 -3.121 4.855 1 86.31 189 PHE B O 1
ATOM 6302 N N . SER B 1 190 ? 10.062 -1.397 6.289 1 86.06 190 SER B N 1
ATOM 6303 C CA . SER B 1 190 ? 9.344 -0.532 5.359 1 86.06 190 SER B CA 1
ATOM 6304 C C . SER B 1 190 ? 10.07 -0.433 4.023 1 86.06 190 SER B C 1
ATOM 6306 O O . SER B 1 190 ? 9.43 -0.388 2.969 1 86.06 190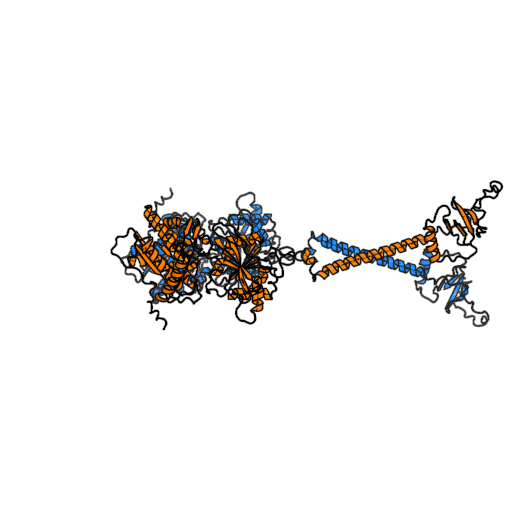 SER B O 1
ATOM 6308 N N . PHE B 1 191 ? 11.359 -0.449 4.062 1 87.69 191 PHE B N 1
ATOM 6309 C CA . PHE B 1 191 ? 12.125 -0.285 2.834 1 87.69 191 PHE B CA 1
ATOM 6310 C C . PHE B 1 191 ? 11.891 -1.453 1.886 1 87.69 191 PHE B C 1
ATOM 6312 O O . PHE B 1 191 ? 11.539 -1.253 0.721 1 87.69 191 PHE B O 1
ATOM 6319 N N . PHE B 1 192 ? 12.039 -2.639 2.361 1 93.12 192 PHE B N 1
ATOM 6320 C CA . PHE B 1 192 ? 11.883 -3.82 1.521 1 93.12 192 PHE B CA 1
ATOM 6321 C C . PHE B 1 192 ? 10.422 -4.051 1.169 1 93.12 192 PHE B C 1
ATOM 6323 O O . PHE B 1 192 ? 10.109 -4.535 0.079 1 93.12 192 PHE B O 1
ATOM 6330 N N . SER B 1 193 ? 9.586 -3.678 2.098 1 92.94 193 SER B N 1
ATOM 6331 C CA . SER B 1 193 ? 8.156 -3.779 1.823 1 92.94 193 SER B CA 1
ATOM 6332 C C . SER B 1 193 ? 7.762 -2.938 0.615 1 92.94 193 SER B C 1
ATOM 6334 O O . SER B 1 193 ? 7.039 -3.406 -0.268 1 92.94 193 SER B O 1
ATOM 6336 N N . VAL B 1 194 ? 8.273 -1.733 0.592 1 93.06 194 VAL B N 1
ATOM 6337 C CA . VAL B 1 194 ? 7.977 -0.834 -0.517 1 93.06 194 VAL B CA 1
ATOM 6338 C C . VAL B 1 194 ? 8.664 -1.332 -1.786 1 93.06 194 VAL B C 1
ATOM 6340 O O . VAL B 1 194 ? 8.039 -1.393 -2.852 1 93.06 194 VAL B O 1
ATOM 6343 N N . LEU B 1 195 ? 9.852 -1.699 -1.678 1 95 195 LEU B N 1
ATOM 6344 C CA . LEU B 1 195 ? 10.609 -2.16 -2.836 1 95 195 LEU B CA 1
ATOM 6345 C C . LEU B 1 195 ? 9.938 -3.359 -3.488 1 95 195 LEU B C 1
ATOM 6347 O O . LEU B 1 195 ? 9.719 -3.371 -4.703 1 95 195 LEU B O 1
ATOM 6351 N N . GLY B 1 196 ? 9.602 -4.348 -2.666 1 96.56 196 GLY B N 1
ATOM 6352 C CA . GLY B 1 196 ? 8.984 -5.562 -3.176 1 96.56 196 GLY B CA 1
ATOM 6353 C C . GLY B 1 196 ? 7.609 -5.328 -3.768 1 96.56 196 GLY B C 1
ATOM 6354 O O . GLY B 1 196 ? 7.32 -5.773 -4.879 1 96.56 196 GLY B O 1
ATOM 6355 N N . SER B 1 197 ? 6.781 -4.613 -3.057 1 95 197 SER B N 1
ATOM 6356 C CA . SER B 1 197 ? 5.414 -4.379 -3.51 1 95 197 SER B CA 1
ATOM 6357 C C . SER B 1 197 ? 5.387 -3.527 -4.773 1 95 197 SER B C 1
ATOM 6359 O O . SER B 1 197 ? 4.578 -3.766 -5.672 1 95 197 SER B O 1
ATOM 6361 N N . MET B 1 198 ? 6.273 -2.533 -4.844 1 96.62 198 MET B N 1
ATOM 6362 C CA . MET B 1 198 ? 6.297 -1.656 -6.012 1 96.62 198 MET B CA 1
ATOM 6363 C C . MET B 1 198 ? 6.891 -2.373 -7.219 1 96.62 198 MET B C 1
ATOM 6365 O O . MET B 1 198 ? 6.48 -2.127 -8.359 1 96.62 198 MET B O 1
ATOM 6369 N N . LEU B 1 199 ? 7.863 -3.178 -6.961 1 97.5 199 LEU B N 1
ATOM 6370 C CA . LEU B 1 199 ? 8.383 -3.977 -8.07 1 97.5 199 LEU B CA 1
ATOM 6371 C C . LEU B 1 199 ? 7.316 -4.914 -8.609 1 97.5 199 LEU B C 1
ATOM 6373 O O . LEU B 1 199 ? 7.184 -5.07 -9.828 1 97.5 199 LEU B O 1
ATOM 6377 N N . TYR B 1 200 ? 6.566 -5.551 -7.711 1 96.38 200 TYR B N 1
ATOM 6378 C CA . TYR B 1 200 ? 5.441 -6.383 -8.109 1 96.38 200 TYR B CA 1
ATOM 6379 C C . TYR B 1 200 ? 4.477 -5.613 -9 1 96.38 200 TYR B C 1
ATOM 6381 O O . TYR B 1 200 ? 4.062 -6.105 -10.055 1 96.38 200 TYR B O 1
ATOM 6389 N N . ARG B 1 201 ? 4.188 -4.445 -8.609 1 94.88 201 ARG B N 1
ATOM 6390 C CA . ARG B 1 201 ? 3.244 -3.621 -9.359 1 94.88 201 ARG B CA 1
ATOM 6391 C C . ARG B 1 201 ? 3.816 -3.242 -10.719 1 94.88 201 ARG B C 1
ATOM 6393 O O . ARG B 1 201 ? 3.1 -3.246 -11.727 1 94.88 201 ARG B O 1
ATOM 6400 N N . ALA B 1 202 ? 5.055 -2.867 -10.75 1 96.62 202 ALA B N 1
ATOM 6401 C CA . ALA B 1 202 ? 5.703 -2.506 -12.008 1 96.62 202 ALA B CA 1
ATOM 6402 C C . ALA B 1 202 ? 5.633 -3.652 -13.008 1 96.62 202 ALA B C 1
ATOM 6404 O O . ALA B 1 202 ? 5.371 -3.436 -14.195 1 96.62 202 ALA B O 1
ATOM 6405 N N . LEU B 1 203 ? 5.863 -4.848 -12.492 1 96.94 203 LEU B N 1
ATOM 6406 C CA . LEU B 1 203 ? 5.816 -6.027 -13.352 1 96.94 203 LEU B CA 1
ATOM 6407 C C . LEU B 1 203 ? 4.383 -6.34 -13.773 1 96.94 203 LEU B C 1
ATOM 6409 O O . LEU B 1 203 ? 4.121 -6.617 -14.945 1 96.94 203 LEU B O 1
ATOM 6413 N N . TYR B 1 204 ? 3.488 -6.223 -12.836 1 94.56 204 TYR B N 1
ATOM 6414 C CA . TYR B 1 204 ? 2.094 -6.602 -13.047 1 94.56 204 TYR B CA 1
ATOM 6415 C C . TYR B 1 204 ? 1.438 -5.699 -14.086 1 94.56 204 TYR B C 1
ATOM 6417 O O . TYR B 1 204 ? 0.653 -6.168 -14.914 1 94.56 204 TYR B O 1
ATOM 6425 N N . TYR B 1 205 ? 1.759 -4.418 -14.117 1 93.25 205 TYR B N 1
ATOM 6426 C CA . TYR B 1 205 ? 1.088 -3.453 -14.977 1 93.25 205 TYR B CA 1
ATOM 6427 C C . TYR B 1 205 ? 1.941 -3.131 -16.203 1 93.25 205 TYR B C 1
ATOM 6429 O O . TYR B 1 205 ? 1.655 -2.18 -16.938 1 93.25 205 TYR B O 1
ATOM 6437 N N . ARG B 1 206 ? 2.951 -3.9 -16.344 1 93.88 206 ARG B N 1
ATOM 6438 C CA . ARG B 1 206 ? 3.785 -3.664 -17.516 1 93.88 206 ARG B CA 1
ATOM 6439 C C . ARG B 1 206 ? 2.959 -3.723 -18.797 1 93.88 206 ARG B C 1
ATOM 6441 O O . ARG B 1 206 ? 2.143 -4.629 -18.984 1 93.88 206 ARG B O 1
ATOM 6448 N N . GLN B 1 207 ? 3.074 -2.809 -19.719 1 87.69 207 GLN B N 1
ATOM 6449 C CA . GLN B 1 207 ? 2.199 -2.678 -20.875 1 87.69 207 GLN B CA 1
ATOM 6450 C C . GLN B 1 207 ? 2.738 -3.467 -22.062 1 87.69 207 GLN B C 1
ATOM 6452 O O . GLN B 1 207 ? 1.971 -4.074 -22.812 1 87.69 207 GLN B O 1
ATOM 6457 N N . ASP B 1 208 ? 4.023 -3.564 -22.297 1 88.44 208 ASP B N 1
ATOM 6458 C CA . ASP B 1 208 ? 4.617 -4.109 -23.516 1 88.44 208 ASP B CA 1
ATOM 6459 C C . ASP B 1 208 ? 4.621 -5.637 -23.484 1 88.44 208 ASP B C 1
ATOM 6461 O O . ASP B 1 208 ? 4.516 -6.277 -24.531 1 88.44 208 ASP B O 1
ATOM 6465 N N . VAL B 1 209 ? 4.855 -6.121 -22.328 1 91.69 209 VAL B N 1
ATOM 6466 C CA . VAL B 1 209 ? 4.949 -7.566 -22.141 1 91.69 209 VAL B CA 1
ATOM 6467 C C . VAL B 1 209 ? 4.066 -8 -20.969 1 91.69 209 VAL B C 1
ATOM 6469 O O . VAL B 1 209 ? 4.16 -7.445 -19.875 1 91.69 209 VAL B O 1
ATOM 6472 N N . ARG B 1 210 ? 3.227 -8.938 -21.25 1 89.62 210 ARG B N 1
ATOM 6473 C CA . ARG B 1 210 ? 2.402 -9.461 -20.172 1 89.62 210 ARG B CA 1
ATOM 6474 C C . ARG B 1 210 ? 3.232 -10.297 -19.203 1 89.62 210 ARG B C 1
ATOM 6476 O O . ARG B 1 210 ? 3.756 -11.352 -19.578 1 89.62 210 ARG B O 1
ATOM 6483 N N . MET B 1 211 ? 3.361 -9.828 -18.047 1 94.12 211 MET B N 1
ATOM 6484 C CA . MET B 1 211 ? 4.141 -10.5 -17.016 1 94.12 211 MET B CA 1
ATOM 6485 C C . MET B 1 211 ? 3.23 -11.273 -16.062 1 94.12 211 MET B C 1
ATOM 6487 O O . MET B 1 211 ? 2.035 -10.984 -15.969 1 94.12 211 MET B O 1
ATOM 6491 N N . ASN B 1 212 ? 3.787 -12.281 -15.414 1 92.25 212 ASN B N 1
ATOM 6492 C CA . ASN B 1 212 ? 3.113 -13.055 -14.375 1 92.25 212 ASN B CA 1
ATOM 6493 C C . ASN B 1 212 ? 3.914 -13.07 -13.078 1 92.25 212 ASN B C 1
ATOM 6495 O O . ASN B 1 212 ? 4.441 -14.109 -12.68 1 92.25 212 ASN B O 1
ATOM 6499 N N . PRO B 1 213 ? 3.891 -11.945 -12.383 1 95.56 213 PRO B N 1
ATOM 6500 C CA . PRO B 1 213 ? 4.652 -11.898 -11.133 1 95.56 213 PRO B CA 1
ATOM 6501 C C . PRO B 1 213 ? 3.928 -12.578 -9.977 1 95.56 213 PRO B C 1
ATOM 6503 O O . PRO B 1 213 ? 2.693 -12.625 -9.961 1 95.56 213 PRO B O 1
ATOM 6506 N N . MET B 1 214 ? 4.699 -13.133 -9.102 1 93.94 214 MET B N 1
ATOM 6507 C CA . MET B 1 214 ? 4.191 -13.711 -7.863 1 93.94 214 MET B CA 1
ATOM 6508 C C . MET B 1 214 ? 4.691 -12.93 -6.652 1 93.94 214 MET B C 1
ATOM 6510 O O . MET B 1 214 ? 5.895 -12.711 -6.5 1 93.94 214 MET B O 1
ATOM 6514 N N . ASP B 1 215 ? 3.748 -12.453 -5.848 1 93.44 215 ASP B N 1
ATOM 6515 C CA . ASP B 1 215 ? 4.035 -11.656 -4.652 1 93.44 215 ASP B CA 1
ATOM 6516 C C . ASP B 1 215 ? 4.168 -12.555 -3.424 1 93.44 215 ASP B C 1
ATOM 6518 O O . ASP B 1 215 ? 3.186 -13.141 -2.967 1 93.44 215 ASP B O 1
ATOM 6522 N N . LEU B 1 216 ? 5.457 -12.609 -2.824 1 95.75 216 LEU B N 1
ATOM 6523 C CA . LEU B 1 216 ? 5.691 -13.5 -1.687 1 95.75 216 LEU B CA 1
ATOM 6524 C C . LEU B 1 216 ? 6.336 -12.742 -0.531 1 95.75 216 LEU B C 1
ATOM 6526 O O . LEU B 1 216 ? 7.48 -13.008 -0.168 1 95.75 216 LEU B O 1
ATOM 6530 N N . PRO B 1 217 ? 5.555 -11.844 0.084 1 95.88 217 PRO B N 1
ATOM 6531 C CA . PRO B 1 217 ? 6.07 -11.164 1.275 1 95.88 217 PRO B CA 1
ATOM 6532 C C . PRO B 1 217 ? 6.148 -12.078 2.492 1 95.88 217 PRO B C 1
ATOM 6534 O O . PRO B 1 217 ? 5.328 -12.992 2.633 1 95.88 217 PRO B O 1
ATOM 6537 N N . TYR B 1 218 ? 7.168 -11.891 3.344 1 95.06 218 TYR B N 1
ATOM 6538 C CA . TYR B 1 218 ? 7.242 -12.625 4.605 1 95.06 218 TYR B CA 1
ATOM 6539 C C . TYR B 1 218 ? 7.508 -11.672 5.77 1 95.06 218 TYR B C 1
ATOM 6541 O O . TYR B 1 218 ? 7.977 -10.555 5.57 1 95.06 218 TYR B O 1
ATOM 6549 N N . ARG B 1 219 ? 7.09 -12.07 6.957 1 92.5 219 ARG B N 1
ATOM 6550 C CA . ARG B 1 219 ? 7.328 -11.305 8.18 1 92.5 219 ARG B CA 1
ATOM 6551 C C . ARG B 1 219 ? 7.754 -12.219 9.32 1 92.5 219 ARG B C 1
ATOM 6553 O O . ARG B 1 219 ? 7.051 -13.172 9.656 1 92.5 219 ARG B O 1
ATOM 6560 N N . ASN B 1 220 ? 8.891 -11.922 9.906 1 89.62 220 ASN B N 1
ATOM 6561 C CA . ASN B 1 220 ? 9.336 -12.547 11.141 1 89.62 220 ASN B CA 1
ATOM 6562 C C . ASN B 1 220 ? 9.367 -14.07 11.023 1 89.62 220 ASN B C 1
ATOM 6564 O O . ASN B 1 220 ? 8.797 -14.773 11.852 1 89.62 220 ASN B O 1
ATOM 6568 N N . ILE B 1 221 ? 10.008 -14.555 9.984 1 90.06 221 ILE B N 1
ATOM 6569 C CA . ILE B 1 221 ? 10.055 -16 9.828 1 90.06 221 ILE B CA 1
ATOM 6570 C C . ILE B 1 221 ? 11.508 -16.469 9.883 1 90.06 221 ILE B C 1
ATOM 6572 O O . ILE B 1 221 ? 12.438 -15.688 9.656 1 90.06 221 ILE B O 1
ATOM 6576 N N . SER B 1 222 ? 11.586 -17.781 10.195 1 88.19 222 SER B N 1
ATOM 6577 C CA . SER B 1 222 ? 12.906 -18.391 10.25 1 88.19 222 SER B CA 1
ATOM 6578 C C . SER B 1 222 ? 13.086 -19.422 9.148 1 88.19 222 SER B C 1
ATOM 6580 O O . SER B 1 222 ? 14.211 -19.766 8.781 1 88.19 222 SER B O 1
ATOM 6582 N N . ASP B 1 223 ? 12.07 -19.938 8.688 1 94.31 223 ASP B N 1
ATOM 6583 C CA . ASP B 1 223 ? 12.109 -20.938 7.633 1 94.31 223 ASP B CA 1
ATOM 6584 C C . ASP B 1 223 ? 11.586 -20.375 6.316 1 94.31 223 ASP B C 1
ATOM 6586 O O . ASP B 1 223 ? 10.406 -20.047 6.207 1 94.31 223 ASP B O 1
ATOM 6590 N N . TYR B 1 224 ? 12.453 -20.391 5.355 1 97.19 224 TYR B N 1
ATOM 6591 C CA . TYR B 1 224 ? 12.109 -19.781 4.078 1 97.19 224 TYR B CA 1
ATOM 6592 C C . TYR B 1 224 ? 11.719 -20.844 3.053 1 97.19 224 TYR B C 1
ATOM 6594 O O . TYR B 1 224 ? 11.344 -20.516 1.925 1 97.19 224 TYR B O 1
ATOM 6602 N N . SER B 1 225 ? 11.688 -22.094 3.396 1 96.69 225 SER B N 1
ATOM 6603 C CA . SER B 1 225 ? 11.469 -23.203 2.475 1 96.69 225 SER B CA 1
ATOM 6604 C C . SER B 1 225 ? 10.109 -23.094 1.795 1 96.69 225 SER B C 1
ATOM 6606 O O . SER B 1 225 ? 10 -23.25 0.577 1 96.69 225 SER B O 1
ATOM 6608 N N . PRO B 1 226 ? 9.078 -22.797 2.586 1 92.31 226 PRO B N 1
ATOM 6609 C CA . PRO B 1 226 ? 7.766 -22.734 1.934 1 92.31 226 PRO B CA 1
ATOM 6610 C C . PRO B 1 226 ? 7.699 -21.641 0.859 1 92.31 226 PRO B C 1
ATOM 6612 O O . PRO B 1 226 ? 7.008 -21.812 -0.15 1 92.31 226 PRO B O 1
ATOM 6615 N N . TYR B 1 227 ? 8.367 -20.578 1.025 1 95.19 227 TYR B N 1
ATOM 6616 C CA . TYR B 1 227 ? 8.367 -19.484 0.061 1 95.19 227 TYR B CA 1
ATOM 6617 C C . TYR B 1 227 ? 9.133 -19.875 -1.2 1 95.19 227 TYR B C 1
ATOM 6619 O O . TYR B 1 227 ? 8.688 -19.594 -2.314 1 95.19 227 TYR B O 1
ATOM 6627 N N . LEU B 1 228 ? 10.234 -20.547 -0.998 1 97.31 228 LEU B N 1
ATOM 6628 C CA . LEU B 1 228 ? 11.031 -20.984 -2.135 1 97.31 228 LEU B CA 1
ATOM 6629 C C . LEU B 1 228 ? 10.297 -22.062 -2.926 1 97.31 228 LEU B C 1
ATOM 6631 O O . LEU B 1 228 ? 10.336 -22.078 -4.156 1 97.31 228 LEU B O 1
ATOM 6635 N N . TYR B 1 229 ? 9.625 -22.906 -2.188 1 93.44 229 TYR B N 1
ATOM 6636 C CA . TYR B 1 229 ? 8.844 -23.953 -2.846 1 93.44 229 TYR B CA 1
ATOM 6637 C C . TYR B 1 229 ? 7.711 -23.344 -3.668 1 93.44 229 TYR B C 1
ATOM 6639 O O . TYR B 1 229 ? 7.504 -23.734 -4.82 1 93.44 229 TYR B O 1
ATOM 6647 N N . ARG B 1 230 ? 7.023 -22.453 -3.092 1 90.5 230 ARG B N 1
ATOM 6648 C CA . ARG B 1 230 ? 5.934 -21.781 -3.801 1 90.5 230 ARG B CA 1
ATOM 6649 C C . ARG B 1 230 ? 6.449 -21.047 -5.031 1 90.5 230 ARG B C 1
ATOM 6651 O O . ARG B 1 230 ? 5.828 -21.094 -6.094 1 90.5 230 ARG B O 1
ATOM 6658 N N . ALA B 1 231 ? 7.535 -20.375 -4.871 1 95.5 231 ALA B N 1
ATOM 6659 C CA . ALA B 1 231 ? 8.141 -19.656 -5.988 1 95.5 231 ALA B CA 1
ATOM 6660 C C . ALA B 1 231 ? 8.523 -20.609 -7.113 1 95.5 231 ALA B C 1
ATOM 6662 O O . ALA B 1 231 ? 8.289 -20.328 -8.289 1 95.5 231 ALA B O 1
ATOM 6663 N N . SER B 1 232 ? 9.047 -21.75 -6.762 1 94.25 232 SER B N 1
ATOM 6664 C CA . SER B 1 232 ? 9.57 -22.703 -7.73 1 94.25 232 SER B CA 1
ATOM 6665 C C . SER B 1 232 ? 8.438 -23.344 -8.539 1 94.25 232 SER B C 1
ATOM 6667 O O . SER B 1 232 ? 8.672 -23.859 -9.641 1 94.25 232 SER B O 1
ATOM 6669 N N . ASN B 1 233 ? 7.254 -23.25 -7.973 1 88.19 233 ASN B N 1
ATOM 6670 C CA . ASN B 1 233 ? 6.109 -23.859 -8.641 1 88.19 233 ASN B CA 1
ATOM 6671 C C . ASN B 1 233 ? 5.617 -23 -9.805 1 88.19 233 ASN B C 1
ATOM 6673 O O . ASN B 1 233 ? 4.848 -23.469 -10.641 1 88.19 233 ASN B O 1
ATOM 6677 N N . ASN B 1 234 ? 6.199 -21.781 -9.875 1 89.06 234 ASN B N 1
ATOM 6678 C CA . ASN B 1 234 ? 5.629 -20.906 -10.891 1 89.06 234 ASN B CA 1
ATOM 6679 C C . ASN B 1 234 ? 6.703 -20.062 -11.578 1 89.06 234 ASN B C 1
ATOM 6681 O O . ASN B 1 234 ? 6.402 -19.312 -12.492 1 89.06 234 ASN B O 1
ATOM 6685 N N . SER B 1 235 ? 7.91 -20.203 -11.125 1 95.31 235 SER B N 1
ATOM 6686 C CA . SER B 1 235 ? 8.938 -19.344 -11.68 1 95.31 235 SER B CA 1
ATOM 6687 C C . SER B 1 235 ? 10.328 -19.953 -11.531 1 95.31 235 SER B C 1
ATOM 6689 O O . SER B 1 235 ? 10.539 -20.812 -10.68 1 95.31 235 SER B O 1
ATOM 6691 N N . ARG B 1 236 ? 11.188 -19.547 -12.359 1 95.94 236 ARG B N 1
ATOM 6692 C CA . ARG B 1 236 ? 12.586 -19.938 -12.266 1 95.94 236 ARG B CA 1
ATOM 6693 C C . ARG B 1 236 ? 13.477 -18.734 -11.984 1 95.94 236 ARG B C 1
ATOM 6695 O O . ARG B 1 236 ? 14.688 -18.875 -11.797 1 95.94 236 ARG B O 1
ATOM 6702 N N . VAL B 1 237 ? 12.922 -17.562 -11.938 1 97.38 237 VAL B N 1
ATOM 6703 C CA . VAL B 1 237 ? 13.648 -16.344 -11.602 1 97.38 237 VAL B CA 1
ATOM 6704 C C . VAL B 1 237 ? 13.062 -15.734 -10.32 1 97.38 237 VAL B C 1
ATOM 6706 O O . VAL B 1 237 ? 11.867 -15.453 -10.258 1 97.38 237 VAL B O 1
ATOM 6709 N N . PHE B 1 238 ? 13.914 -15.523 -9.289 1 98.19 238 PHE B N 1
ATOM 6710 C CA . PHE B 1 238 ? 13.484 -15.031 -7.988 1 98.19 238 PHE B CA 1
ATOM 6711 C C . PHE B 1 238 ? 14.172 -13.719 -7.645 1 98.19 238 PHE B C 1
ATOM 6713 O O . PHE B 1 238 ? 15.406 -13.648 -7.598 1 98.19 238 PHE B O 1
ATOM 6720 N N . PHE B 1 239 ? 13.438 -12.656 -7.43 1 98.56 239 PHE B N 1
ATOM 6721 C CA . PHE B 1 239 ? 13.969 -11.477 -6.754 1 98.56 239 PHE B CA 1
ATOM 6722 C C . PHE B 1 239 ? 13.906 -11.641 -5.242 1 98.56 239 PHE B C 1
ATOM 6724 O O . PHE B 1 239 ? 12.82 -11.844 -4.684 1 98.56 239 PHE B O 1
ATOM 6731 N N . ILE B 1 240 ? 15 -11.617 -4.59 1 98.31 240 ILE B N 1
ATOM 6732 C CA . ILE B 1 240 ? 15.055 -11.688 -3.135 1 98.31 240 ILE B CA 1
ATOM 6733 C C . ILE B 1 240 ? 15.469 -10.328 -2.568 1 98.31 240 ILE B C 1
ATOM 6735 O O . ILE B 1 240 ? 16.625 -9.914 -2.695 1 98.31 240 ILE B O 1
ATOM 6739 N N . LEU B 1 241 ? 14.555 -9.664 -1.909 1 97.19 241 LEU B N 1
ATOM 6740 C CA . LEU B 1 241 ? 14.781 -8.328 -1.368 1 97.19 241 LEU B CA 1
ATOM 6741 C C . LEU B 1 241 ? 14.727 -8.336 0.155 1 97.19 241 LEU B C 1
ATOM 6743 O O . LEU B 1 241 ? 13.648 -8.25 0.745 1 97.19 241 LEU B O 1
ATOM 6747 N N . ALA B 1 242 ? 15.844 -8.445 0.755 1 95.38 242 ALA B N 1
ATOM 6748 C CA . ALA B 1 242 ? 16 -8.586 2.201 1 95.38 242 ALA B CA 1
ATOM 6749 C C . ALA B 1 242 ? 17.375 -8.094 2.65 1 95.38 242 ALA B C 1
ATOM 6751 O O . ALA B 1 242 ? 18.219 -7.734 1.823 1 95.38 242 ALA B O 1
ATOM 6752 N N . ASP B 1 243 ? 17.484 -7.941 3.941 1 92.44 243 ASP B N 1
ATOM 6753 C CA . ASP B 1 243 ? 18.797 -7.594 4.469 1 92.44 243 ASP B CA 1
ATOM 6754 C C . ASP B 1 243 ? 19.797 -8.719 4.234 1 92.44 243 ASP B C 1
ATOM 6756 O O . ASP B 1 243 ? 19.422 -9.828 3.846 1 92.44 243 ASP B O 1
ATOM 6760 N N . ALA B 1 244 ? 21.062 -8.445 4.477 1 93.81 244 ALA B N 1
ATOM 6761 C CA . ALA B 1 244 ? 22.141 -9.352 4.113 1 93.81 244 ALA B CA 1
ATOM 6762 C C . ALA B 1 244 ? 22 -10.688 4.84 1 93.81 244 ALA B C 1
ATOM 6764 O O . ALA B 1 244 ? 22.219 -11.75 4.25 1 93.81 244 ALA B O 1
ATOM 6765 N N . GLN B 1 245 ? 21.656 -10.656 6.055 1 93.44 245 GLN B N 1
ATOM 6766 C CA . GLN B 1 245 ? 21.547 -11.883 6.84 1 93.44 245 GLN B CA 1
ATOM 6767 C C . GLN B 1 245 ? 20.406 -12.766 6.336 1 93.44 245 GLN B C 1
ATOM 6769 O O . GLN B 1 245 ? 20.562 -13.977 6.195 1 93.44 245 GLN B O 1
ATOM 6774 N N . SER B 1 246 ? 19.266 -12.18 6.141 1 95.44 246 SER B N 1
ATOM 6775 C CA . SER B 1 246 ? 18.125 -12.93 5.609 1 95.44 246 SER B CA 1
ATOM 6776 C C . SER B 1 246 ? 18.422 -13.492 4.227 1 95.44 246 SER B C 1
ATOM 6778 O O . SER B 1 246 ? 18.062 -14.633 3.92 1 95.44 246 SER B O 1
ATOM 6780 N N . LEU B 1 247 ? 19.047 -12.68 3.398 1 96.56 247 LEU B N 1
ATOM 6781 C CA . LEU B 1 247 ? 19.438 -13.141 2.068 1 96.56 247 LEU B CA 1
ATOM 6782 C C . LEU B 1 247 ? 20.312 -14.383 2.158 1 96.56 247 LEU B C 1
ATOM 6784 O O . LEU B 1 247 ? 20.094 -15.359 1.436 1 96.56 247 LEU B O 1
ATOM 6788 N N . ARG B 1 248 ? 21.281 -14.32 3.016 1 96.81 248 ARG B N 1
ATOM 6789 C CA . ARG B 1 248 ? 22.188 -15.461 3.18 1 96.81 248 ARG B CA 1
ATOM 6790 C C . ARG B 1 248 ? 21.422 -16.703 3.619 1 96.81 248 ARG B C 1
ATOM 6792 O O . ARG B 1 248 ? 21.656 -17.797 3.105 1 96.81 248 ARG B O 1
ATOM 6799 N N . THR B 1 249 ? 20.578 -16.531 4.559 1 97.44 249 THR B N 1
ATOM 6800 C CA . THR B 1 249 ? 19.797 -17.656 5.047 1 97.44 249 THR B CA 1
ATOM 6801 C C . THR B 1 249 ? 18.906 -18.219 3.938 1 97.44 249 THR B C 1
ATOM 6803 O O . THR B 1 249 ? 18.75 -19.438 3.826 1 97.44 249 THR B O 1
ATOM 6806 N N . ILE B 1 250 ? 18.312 -17.375 3.121 1 98.31 250 ILE B N 1
ATOM 6807 C CA . ILE B 1 250 ? 17.453 -17.797 2.018 1 98.31 250 ILE B CA 1
ATOM 6808 C C . ILE B 1 250 ? 18.281 -18.562 0.991 1 98.31 250 ILE B C 1
ATOM 6810 O O . ILE B 1 250 ? 17.859 -19.609 0.502 1 98.31 250 ILE B O 1
ATOM 6814 N N . MET B 1 251 ? 19.484 -18.062 0.674 1 97.81 251 MET B N 1
ATOM 6815 C CA . MET B 1 251 ? 20.344 -18.719 -0.305 1 97.81 251 MET B CA 1
ATOM 6816 C C . MET B 1 251 ? 20.812 -20.078 0.207 1 97.81 251 MET B C 1
ATOM 6818 O O . MET B 1 251 ? 20.922 -21.031 -0.562 1 97.81 251 MET B O 1
ATOM 6822 N N . LEU B 1 252 ? 21.109 -20.141 1.493 1 97.81 252 LEU B N 1
ATOM 6823 C CA . LEU B 1 252 ? 21.484 -21.422 2.088 1 97.81 252 LEU B CA 1
ATOM 6824 C C . LEU B 1 252 ? 20.312 -22.391 2.072 1 97.81 252 LEU B C 1
ATOM 6826 O O . LEU B 1 252 ? 20.484 -23.578 1.842 1 97.81 252 LEU B O 1
ATOM 6830 N N . THR B 1 253 ? 19.141 -21.875 2.355 1 98.12 253 THR B N 1
ATOM 6831 C CA . THR B 1 253 ? 17.953 -22.719 2.277 1 98.12 253 THR B CA 1
ATOM 6832 C C . THR B 1 253 ? 17.734 -23.234 0.855 1 98.12 253 THR B C 1
ATOM 6834 O O . THR B 1 253 ? 17.375 -24.391 0.658 1 98.12 253 THR B O 1
ATOM 6837 N N . ALA B 1 254 ? 17.906 -22.359 -0.125 1 98 254 ALA B N 1
ATOM 6838 C CA . ALA B 1 254 ? 17.812 -22.766 -1.526 1 98 254 ALA B CA 1
ATOM 6839 C C . ALA B 1 254 ? 18.812 -23.859 -1.853 1 98 254 ALA B C 1
ATOM 6841 O O . ALA B 1 254 ? 18.5 -24.797 -2.592 1 98 254 ALA B O 1
ATOM 6842 N N . PHE B 1 255 ? 20.016 -23.688 -1.32 1 97.06 255 PHE B N 1
ATOM 6843 C CA . PHE B 1 255 ? 21.047 -24.703 -1.493 1 97.06 255 PHE B CA 1
ATOM 6844 C C . PHE B 1 255 ? 20.609 -26.031 -0.916 1 97.06 255 PHE B C 1
ATOM 6846 O O . PHE B 1 255 ? 20.734 -27.078 -1.566 1 97.06 255 PHE B O 1
ATOM 6853 N N . ASP B 1 256 ? 20.062 -25.969 0.269 1 97.31 256 ASP B N 1
ATOM 6854 C CA . ASP B 1 256 ? 19.594 -27.188 0.947 1 97.31 256 ASP B CA 1
ATOM 6855 C C . ASP B 1 256 ? 18.484 -27.859 0.155 1 97.31 256 ASP B C 1
ATOM 6857 O O . ASP B 1 256 ? 18.344 -29.094 0.195 1 97.31 256 ASP B O 1
ATOM 6861 N N . LEU B 1 257 ? 17.703 -27.109 -0.574 1 95.75 257 LEU B N 1
ATOM 6862 C CA . LEU B 1 257 ? 16.578 -27.625 -1.34 1 95.75 257 LEU B CA 1
ATOM 6863 C C . LEU B 1 257 ? 17.016 -28.078 -2.73 1 95.75 257 LEU B C 1
ATOM 6865 O O . LEU B 1 257 ? 16.203 -28.516 -3.535 1 95.75 257 LEU B O 1
ATOM 6869 N N . GLY B 1 258 ? 18.266 -27.844 -3.033 1 93.94 258 GLY B N 1
ATOM 6870 C CA . GLY B 1 258 ? 18.797 -28.266 -4.32 1 93.94 258 GLY B CA 1
ATOM 6871 C C . GLY B 1 258 ? 18.469 -27.297 -5.445 1 93.94 258 GLY B C 1
ATOM 6872 O O . GLY B 1 258 ? 18.469 -27.688 -6.613 1 93.94 258 GLY B O 1
ATOM 6873 N N . MET B 1 259 ? 18.297 -26.031 -5.137 1 94.62 259 MET B N 1
ATOM 6874 C CA . MET B 1 259 ? 17.859 -25.062 -6.137 1 94.62 259 MET B CA 1
ATOM 6875 C C . MET B 1 259 ? 19.047 -24.281 -6.684 1 94.62 259 MET B C 1
ATOM 6877 O O . MET B 1 259 ? 18.875 -23.406 -7.551 1 94.62 259 MET B O 1
ATOM 6881 N N . THR B 1 260 ? 20.219 -24.562 -6.223 1 94.12 260 THR B N 1
ATOM 6882 C CA . THR B 1 260 ? 21.406 -23.828 -6.66 1 94.12 260 THR B CA 1
ATOM 6883 C C . THR B 1 260 ? 22.219 -24.656 -7.656 1 94.12 260 THR B C 1
ATOM 6885 O O . THR B 1 260 ? 23.453 -24.641 -7.617 1 94.12 260 THR B O 1
ATOM 6888 N N . ASN B 1 261 ? 21.516 -25.391 -8.43 1 89.44 261 ASN B N 1
ATOM 6889 C CA . ASN B 1 261 ? 22.156 -26.266 -9.406 1 89.44 261 ASN B CA 1
ATOM 6890 C C . ASN B 1 261 ? 22.141 -25.656 -10.805 1 89.44 261 ASN B C 1
ATOM 6892 O O . ASN B 1 261 ? 22.438 -26.328 -11.789 1 89.44 261 ASN B O 1
ATOM 6896 N N . GLY B 1 262 ? 21.656 -24.438 -10.93 1 89.75 262 GLY B N 1
ATOM 6897 C CA . GLY B 1 262 ? 21.641 -23.781 -12.227 1 89.75 262 GLY B CA 1
ATOM 6898 C C . GLY B 1 262 ? 20.266 -23.703 -12.836 1 89.75 262 GLY B C 1
ATOM 6899 O O . GLY B 1 262 ? 20.062 -23.062 -13.867 1 89.75 262 GLY B O 1
ATOM 6900 N N . ASP B 1 263 ? 19.266 -24.219 -12.211 1 91.62 263 ASP B N 1
ATOM 6901 C CA . ASP B 1 263 ? 17.906 -24.234 -12.742 1 91.62 263 ASP B CA 1
ATOM 6902 C C . ASP B 1 263 ? 17.156 -22.953 -12.383 1 91.62 263 ASP B C 1
ATOM 6904 O O . ASP B 1 263 ? 16.109 -22.656 -12.969 1 91.62 263 ASP B O 1
ATOM 6908 N N . TYR B 1 264 ? 17.703 -22.312 -11.445 1 95.31 264 TYR B N 1
ATOM 6909 C CA . TYR B 1 264 ? 17.062 -21.094 -10.961 1 95.31 264 TYR B CA 1
ATOM 6910 C C . TYR B 1 264 ? 18.016 -19.906 -11.031 1 95.31 264 TYR B C 1
ATOM 6912 O O . TYR B 1 264 ? 19.234 -20.078 -11 1 95.31 264 TYR B O 1
ATOM 6920 N N . VAL B 1 265 ? 17.469 -18.781 -11.219 1 96.25 265 VAL B N 1
ATOM 6921 C CA . VAL B 1 265 ? 18.219 -17.531 -11.156 1 96.25 265 VAL B CA 1
ATOM 6922 C C . VAL B 1 265 ? 17.75 -16.703 -9.961 1 96.25 265 VAL B C 1
ATOM 6924 O O . VAL B 1 265 ? 16.562 -16.391 -9.844 1 96.25 265 VAL B O 1
ATOM 6927 N N . PHE B 1 266 ? 18.641 -16.391 -9.062 1 98 266 PHE B N 1
ATOM 6928 C CA . PHE B 1 266 ? 18.359 -15.547 -7.914 1 98 266 PHE B CA 1
ATOM 6929 C C . PHE B 1 266 ? 18.891 -14.133 -8.133 1 98 266 PHE B C 1
ATOM 6931 O O . PHE B 1 266 ? 20.031 -13.953 -8.555 1 98 266 PHE B O 1
ATOM 6938 N N . LEU B 1 267 ? 18.078 -13.141 -7.945 1 98.12 267 LEU B N 1
ATOM 6939 C CA . LEU B 1 267 ? 18.438 -11.734 -8.094 1 98.12 267 LEU B CA 1
ATOM 6940 C C . LEU B 1 267 ? 18.203 -10.977 -6.789 1 98.12 267 LEU B C 1
ATOM 6942 O O . LEU B 1 267 ? 17.234 -11.234 -6.074 1 98.12 267 LEU B O 1
ATOM 6946 N N . THR B 1 268 ? 19.078 -10.086 -6.426 1 97.19 268 THR B N 1
ATOM 6947 C CA . THR B 1 268 ? 18.875 -9.18 -5.301 1 97.19 268 THR B CA 1
ATOM 6948 C C . THR B 1 268 ? 19.328 -7.77 -5.656 1 97.19 268 THR B C 1
ATOM 6950 O O . THR B 1 268 ? 19.859 -7.535 -6.75 1 97.19 268 THR B O 1
ATOM 6953 N N . CYS B 1 269 ? 18.953 -6.82 -4.816 1 93.75 269 CYS B N 1
ATOM 6954 C CA . CYS B 1 269 ? 19.328 -5.426 -5.023 1 93.75 269 CYS B CA 1
ATOM 6955 C C . CYS B 1 269 ? 20.109 -4.895 -3.83 1 93.75 269 CYS B C 1
ATOM 6957 O O . CYS B 1 269 ? 19.688 -5.062 -2.682 1 93.75 269 CYS B O 1
ATOM 6959 N N . VAL B 1 270 ? 21.188 -4.301 -4.164 1 87.62 270 VAL B N 1
ATOM 6960 C CA . VAL B 1 270 ? 22.016 -3.676 -3.133 1 87.62 270 VAL B CA 1
ATOM 6961 C C . VAL B 1 270 ? 22.203 -2.191 -3.445 1 87.62 270 VAL B C 1
ATOM 6963 O O . VAL B 1 270 ? 22.797 -1.834 -4.465 1 87.62 270 VAL B O 1
ATOM 6966 N N . TRP B 1 271 ? 21.703 -1.341 -2.619 1 74.19 271 TRP B N 1
ATOM 6967 C CA . TRP B 1 271 ? 21.625 0.08 -2.943 1 74.19 271 TRP B CA 1
ATOM 6968 C C . TRP B 1 271 ? 22.766 0.849 -2.299 1 74.19 271 TRP B C 1
ATOM 6970 O O . TRP B 1 271 ? 23.234 1.856 -2.84 1 74.19 271 TRP B O 1
ATOM 6980 N N . TYR B 1 272 ? 23.031 0.408 -1.076 1 70.94 272 TYR B N 1
ATOM 6981 C CA . TYR B 1 272 ? 24 1.217 -0.333 1 70.94 272 TYR B CA 1
ATOM 6982 C C . TYR B 1 272 ? 25.266 0.427 -0.043 1 70.94 272 TYR B C 1
ATOM 6984 O O . TYR B 1 272 ? 25.219 -0.792 0.141 1 70.94 272 TYR B O 1
ATOM 6992 N N . LYS B 1 273 ? 26.281 1.051 -0.376 1 60.25 273 LYS B N 1
ATOM 6993 C CA . LYS B 1 273 ? 27.547 0.407 -0.041 1 60.25 273 LYS B CA 1
ATOM 6994 C C . LYS B 1 273 ? 27.719 0.269 1.47 1 60.25 273 LYS B C 1
ATOM 6996 O O . LYS B 1 273 ? 28.438 -0.607 1.943 1 60.25 273 LYS B O 1
ATOM 7001 N N . GLU B 1 274 ? 26.906 1.085 2.062 1 61.94 274 GLU B N 1
ATOM 7002 C CA . GLU B 1 274 ? 27.062 1.133 3.514 1 61.94 274 GLU B CA 1
ATOM 7003 C C . GLU B 1 274 ? 26.422 -0.077 4.18 1 61.94 274 GLU B C 1
ATOM 7005 O O . GLU B 1 274 ? 25.562 -0.737 3.584 1 61.94 274 GLU B O 1
ATOM 7010 N N . LYS B 1 275 ? 26.969 -0.364 5.285 1 65.19 275 LYS B N 1
ATOM 7011 C CA . LYS B 1 275 ? 26.672 -1.611 5.98 1 65.19 275 LYS B CA 1
ATOM 7012 C C . LYS B 1 275 ? 25.359 -1.514 6.738 1 65.19 275 LYS B C 1
ATOM 7014 O O . LYS B 1 275 ? 25.172 -2.156 7.777 1 65.19 275 LYS B O 1
ATOM 7019 N N . TYR B 1 276 ? 24.438 -0.684 6.301 1 72.62 276 TYR B N 1
ATOM 7020 C CA . TYR B 1 276 ? 23.188 -0.586 7.047 1 72.62 276 TYR B CA 1
ATOM 7021 C C . TYR B 1 276 ? 22.422 -1.899 6.992 1 72.62 276 TYR B C 1
ATOM 7023 O O . TYR B 1 276 ? 21.984 -2.41 8.023 1 72.62 276 TYR B O 1
ATOM 7031 N N . TRP B 1 277 ? 22.422 -2.484 5.84 1 82.31 277 TRP B N 1
ATOM 7032 C CA . TRP B 1 277 ? 21.656 -3.723 5.672 1 82.31 277 TRP B CA 1
ATOM 7033 C C . TRP B 1 277 ? 22.562 -4.938 5.816 1 82.31 277 TRP B C 1
ATOM 7035 O O . TRP B 1 277 ? 22.141 -6.07 5.559 1 82.31 277 TRP B O 1
ATOM 7045 N N . GLY B 1 278 ? 23.812 -4.699 6.164 1 84.62 278 GLY B N 1
ATOM 7046 C CA . GLY B 1 278 ? 24.75 -5.789 6.363 1 84.62 278 GLY B CA 1
ATOM 7047 C C . GLY B 1 278 ? 25.625 -6.055 5.152 1 84.62 278 GLY B C 1
ATOM 7048 O O . GLY B 1 278 ? 25.609 -5.293 4.184 1 84.62 278 GLY B O 1
ATOM 7049 N N . ASP B 1 279 ? 26.391 -7.062 5.273 1 87.31 279 ASP B N 1
ATOM 7050 C CA . ASP B 1 279 ? 27.312 -7.457 4.223 1 87.31 279 ASP B CA 1
ATOM 7051 C C . ASP B 1 279 ? 26.703 -8.516 3.309 1 87.31 279 ASP B C 1
ATOM 7053 O O . ASP B 1 279 ? 26.422 -9.633 3.744 1 87.31 279 ASP B O 1
ATOM 7057 N N . TYR B 1 280 ? 26.562 -8.18 2.064 1 90.94 280 TYR B N 1
ATOM 7058 C CA . TYR B 1 280 ? 25.859 -9.039 1.131 1 90.94 280 TYR B CA 1
ATOM 7059 C C . TYR B 1 280 ? 26.797 -10.062 0.502 1 90.94 280 TYR B C 1
ATOM 7061 O O . TYR B 1 280 ? 26.453 -10.719 -0.477 1 90.94 280 TYR B O 1
ATOM 7069 N N . THR B 1 281 ? 27.922 -10.219 1.095 1 91.06 281 THR B N 1
ATOM 7070 C CA . THR B 1 281 ? 28.828 -11.281 0.68 1 91.06 281 THR B CA 1
ATOM 7071 C C . THR B 1 281 ? 28.453 -12.602 1.353 1 91.06 281 THR B C 1
ATOM 7073 O O . THR B 1 281 ? 27.703 -12.617 2.328 1 91.06 281 THR B O 1
ATOM 7076 N N . TYR B 1 282 ? 28.984 -13.656 0.785 1 93.88 282 TYR B N 1
ATOM 7077 C CA . TYR B 1 282 ? 28.594 -14.984 1.264 1 93.88 282 TYR B CA 1
ATOM 7078 C C . TYR B 1 282 ? 29.266 -15.289 2.604 1 93.88 282 TYR B C 1
ATOM 7080 O O . TYR B 1 282 ? 28.812 -16.188 3.33 1 93.88 282 TYR B O 1
ATOM 7088 N N . ARG B 1 283 ? 30.281 -14.555 2.994 1 92.06 283 ARG B N 1
ATOM 7089 C CA . ARG B 1 283 ? 31.125 -14.906 4.129 1 92.06 283 ARG B CA 1
ATOM 7090 C C . ARG B 1 283 ? 30.516 -14.422 5.441 1 92.06 283 ARG B C 1
ATOM 7092 O O . ARG B 1 283 ? 30.141 -13.258 5.555 1 92.06 283 ARG B O 1
ATOM 7099 N N . ASN B 1 284 ? 30.359 -15.25 6.352 1 91.06 284 ASN B N 1
ATOM 7100 C CA . ASN B 1 284 ? 29.938 -14.938 7.715 1 91.06 284 ASN B CA 1
ATOM 7101 C C . ASN B 1 284 ? 30.906 -15.516 8.742 1 91.06 284 ASN B C 1
ATOM 7103 O O . ASN B 1 284 ? 30.672 -15.406 9.953 1 91.06 284 ASN B O 1
ATOM 7107 N N . SER B 1 285 ? 31.938 -16.141 8.328 1 91 285 SER B N 1
ATOM 7108 C CA . SER B 1 285 ? 32.969 -16.766 9.156 1 91 285 SER B CA 1
ATOM 7109 C C . SER B 1 285 ? 32.375 -17.906 10 1 91 285 SER B C 1
ATOM 7111 O O . SER B 1 285 ? 32.656 -17.984 11.203 1 91 285 SER B O 1
ATOM 7113 N N . ASP B 1 286 ? 31.516 -18.609 9.453 1 92.44 286 ASP B N 1
ATOM 7114 C CA . ASP B 1 286 ? 30.922 -19.75 10.141 1 92.44 286 ASP B CA 1
ATOM 7115 C C . ASP B 1 286 ? 31.125 -21.031 9.336 1 92.44 286 ASP B C 1
ATOM 7117 O O . ASP B 1 286 ? 31.875 -21.047 8.359 1 92.44 286 ASP B O 1
ATOM 7121 N N . GLU B 1 287 ? 30.578 -22.188 9.805 1 94.25 287 GLU B N 1
ATOM 7122 C CA . GLU B 1 287 ? 30.844 -23.516 9.258 1 94.25 287 GLU B CA 1
ATOM 7123 C C . GLU B 1 287 ? 30.172 -23.688 7.895 1 94.25 287 GLU B C 1
ATOM 7125 O O . GLU B 1 287 ? 30.516 -24.594 7.137 1 94.25 287 GLU B O 1
ATOM 7130 N N . ARG B 1 288 ? 29.328 -22.734 7.488 1 96.38 288 ARG B N 1
ATOM 7131 C CA . ARG B 1 288 ? 28.578 -22.953 6.258 1 96.38 288 ARG B CA 1
ATOM 7132 C C . ARG B 1 288 ? 29.031 -22 5.156 1 96.38 288 ARG B C 1
ATOM 7134 O O . ARG B 1 288 ? 28.312 -21.797 4.176 1 96.38 288 ARG B O 1
ATOM 7141 N N . ASP B 1 289 ? 30.172 -21.453 5.23 1 96.31 289 ASP B N 1
ATOM 7142 C CA . ASP B 1 289 ? 30.703 -20.5 4.27 1 96.31 289 ASP B CA 1
ATOM 7143 C C . ASP B 1 289 ? 30.906 -21.141 2.9 1 96.31 289 ASP B C 1
ATOM 7145 O O . ASP B 1 289 ? 30.672 -20.5 1.87 1 96.31 289 ASP B O 1
ATOM 7149 N N . GLU B 1 290 ? 31.359 -22.344 2.908 1 94.94 290 GLU B N 1
ATOM 7150 C CA . GLU B 1 290 ? 31.578 -23 1.627 1 94.94 290 GLU B CA 1
ATOM 7151 C C . GLU B 1 290 ? 30.266 -23.25 0.896 1 94.94 290 GLU B C 1
ATOM 7153 O O . GLU B 1 290 ? 30.188 -23.094 -0.324 1 94.94 290 GLU B O 1
ATOM 7158 N N . GLU B 1 291 ? 29.312 -23.672 1.639 1 96.19 291 GLU B N 1
ATOM 7159 C CA . GLU B 1 291 ? 27.984 -23.875 1.055 1 96.19 291 GLU B CA 1
ATOM 7160 C C . GLU B 1 291 ? 27.375 -22.562 0.581 1 96.19 291 GLU B C 1
ATOM 7162 O O . GLU B 1 291 ? 26.75 -22.5 -0.477 1 96.19 291 GLU B O 1
ATOM 7167 N N . ALA B 1 292 ? 27.547 -21.562 1.404 1 97.19 292 ALA B N 1
ATOM 7168 C CA . ALA B 1 292 ? 27.078 -20.234 1.028 1 97.19 292 ALA B CA 1
ATOM 7169 C C . ALA B 1 292 ? 27.75 -19.75 -0.253 1 97.19 292 ALA B C 1
ATOM 7171 O O . ALA B 1 292 ? 27.109 -19.125 -1.104 1 97.19 292 ALA B O 1
ATOM 7172 N N . ARG B 1 293 ? 29 -20 -0.327 1 95.19 293 ARG B N 1
ATOM 7173 C CA . ARG B 1 293 ? 29.734 -19.625 -1.527 1 95.19 293 ARG B CA 1
ATOM 7174 C C . ARG B 1 293 ? 29.141 -20.297 -2.766 1 95.19 293 ARG B C 1
ATOM 7176 O O . ARG B 1 293 ? 28.984 -19.641 -3.805 1 95.19 293 ARG B O 1
ATOM 7183 N N . GLN B 1 294 ? 28.828 -21.516 -2.658 1 92.94 294 GLN B N 1
ATOM 7184 C CA . GLN B 1 294 ? 28.219 -22.25 -3.766 1 92.94 294 GLN B CA 1
ATOM 7185 C C . GLN B 1 294 ? 26.844 -21.688 -4.105 1 92.94 294 GLN B C 1
ATOM 7187 O O . GLN B 1 294 ? 26.484 -21.547 -5.277 1 92.94 294 GLN B O 1
ATOM 7192 N N . ALA B 1 295 ? 26.109 -21.391 -3.076 1 95.94 295 ALA B N 1
ATOM 7193 C CA . ALA B 1 295 ? 24.781 -20.844 -3.279 1 95.94 295 ALA B CA 1
ATOM 7194 C C . ALA B 1 295 ? 24.844 -19.484 -3.977 1 95.94 295 ALA B C 1
ATOM 7196 O O . ALA B 1 295 ? 24.062 -19.219 -4.895 1 95.94 295 ALA B O 1
ATOM 7197 N N . TYR B 1 296 ? 25.781 -18.656 -3.582 1 96.19 296 TYR B N 1
ATOM 7198 C CA . TYR B 1 296 ? 25.891 -17.297 -4.07 1 96.19 296 TYR B CA 1
ATOM 7199 C C . TYR B 1 296 ? 26.391 -17.266 -5.512 1 96.19 296 TYR B C 1
ATOM 7201 O O . TYR B 1 296 ? 26.281 -16.25 -6.195 1 96.19 296 TYR B O 1
ATOM 7209 N N . ARG B 1 297 ? 26.891 -18.344 -6 1 92.62 297 ARG B N 1
ATOM 7210 C CA . ARG B 1 297 ? 27.297 -18.422 -7.402 1 92.62 297 ARG B CA 1
ATOM 7211 C C . ARG B 1 297 ? 26.078 -18.266 -8.32 1 92.62 297 ARG B C 1
ATOM 7213 O O . ARG B 1 297 ? 26.219 -17.859 -9.477 1 92.62 297 ARG B O 1
ATOM 7220 N N . THR B 1 298 ? 24.938 -18.594 -7.812 1 93.62 298 THR B N 1
ATOM 7221 C CA . THR B 1 298 ? 23.703 -18.484 -8.602 1 93.62 298 THR B CA 1
ATOM 7222 C C . THR B 1 298 ? 23 -17.156 -8.328 1 93.62 298 THR B C 1
ATOM 7224 O O . THR B 1 298 ? 21.922 -16.906 -8.859 1 93.62 298 THR B O 1
ATOM 7227 N N . LEU B 1 299 ? 23.594 -16.328 -7.504 1 97.06 299 LEU B N 1
ATOM 7228 C CA . LEU B 1 299 ? 23.016 -15.047 -7.121 1 97.06 299 LEU B CA 1
ATOM 7229 C C . LEU B 1 299 ? 23.578 -13.922 -7.984 1 97.06 299 LEU B C 1
ATOM 7231 O O . LEU B 1 299 ? 24.797 -13.781 -8.117 1 97.06 299 LEU B O 1
ATOM 7235 N N . LEU B 1 300 ? 22.719 -13.219 -8.617 1 97.31 300 LEU B N 1
ATOM 7236 C CA . LEU B 1 300 ? 23.078 -11.984 -9.305 1 97.31 300 LEU B CA 1
ATOM 7237 C C . LEU B 1 300 ? 22.625 -10.766 -8.508 1 97.31 300 LEU B C 1
ATOM 7239 O O . LEU B 1 300 ? 21.594 -10.797 -7.832 1 97.31 300 LEU B O 1
ATOM 7243 N N . VAL B 1 301 ? 23.391 -9.688 -8.57 1 96.5 301 VAL B N 1
ATOM 7244 C CA . VAL B 1 301 ? 23.125 -8.531 -7.723 1 96.5 301 VAL B CA 1
ATOM 7245 C C . VAL B 1 301 ? 22.922 -7.289 -8.594 1 96.5 301 VAL B C 1
ATOM 7247 O O . VAL B 1 301 ? 23.781 -6.934 -9.398 1 96.5 301 VAL B O 1
ATOM 7250 N N . PHE B 1 302 ? 21.734 -6.691 -8.469 1 95.62 302 PHE B N 1
ATOM 7251 C CA . PHE B 1 302 ? 21.484 -5.371 -9.031 1 95.62 302 PHE B CA 1
ATOM 7252 C C . PHE B 1 302 ? 22.062 -4.285 -8.133 1 95.62 302 PHE B C 1
ATOM 7254 O O . PHE B 1 302 ? 21.859 -4.297 -6.922 1 95.62 302 PHE B O 1
ATOM 7261 N N . ARG B 1 303 ? 22.766 -3.373 -8.664 1 92 303 ARG B N 1
ATOM 7262 C CA . ARG B 1 303 ? 23.344 -2.27 -7.895 1 92 303 ARG B CA 1
ATOM 7263 C C . ARG B 1 303 ? 23.328 -0.976 -8.703 1 92 303 ARG B C 1
ATOM 7265 O O . ARG B 1 303 ? 23.453 -1.004 -9.93 1 92 303 ARG B O 1
ATOM 7272 N N . GLU B 1 304 ? 23.125 0.099 -7.93 1 89.12 304 GLU B N 1
ATOM 7273 C CA . GLU B 1 304 ? 23.281 1.398 -8.578 1 89.12 304 GLU B CA 1
ATOM 7274 C C . GLU B 1 304 ? 24.734 1.646 -8.984 1 89.12 304 GLU B C 1
ATOM 7276 O O . GLU B 1 304 ? 25.656 1.339 -8.227 1 89.12 304 GLU B O 1
ATOM 7281 N N . ARG B 1 305 ? 24.891 2.051 -10.164 1 82.75 305 ARG B N 1
ATOM 7282 C CA . ARG B 1 305 ? 26.219 2.465 -10.602 1 82.75 305 ARG B CA 1
ATOM 7283 C C . ARG B 1 305 ? 26.469 3.936 -10.289 1 82.75 305 ARG B C 1
ATOM 7285 O O . ARG B 1 305 ? 25.719 4.809 -10.75 1 82.75 305 ARG B O 1
ATOM 7292 N N . PRO B 1 306 ? 27.391 4.047 -9.359 1 71 306 PRO B N 1
ATOM 7293 C CA . PRO B 1 306 ? 27.625 5.438 -8.961 1 71 306 PRO B CA 1
ATOM 7294 C C . PRO B 1 306 ? 28.031 6.328 -10.133 1 71 306 PRO B C 1
ATOM 7296 O O . PRO B 1 306 ? 28.562 5.836 -11.133 1 71 306 PRO B O 1
ATOM 7299 N N . MET B 1 307 ? 27.719 7.555 -9.914 1 63.06 307 MET B N 1
ATOM 7300 C CA . MET B 1 307 ? 28.156 8.57 -10.875 1 63.06 307 MET B CA 1
ATOM 7301 C C . MET B 1 307 ? 29.672 8.727 -10.844 1 63.06 307 MET B C 1
ATOM 7303 O O . MET B 1 307 ? 30.281 8.766 -9.773 1 63.06 307 MET B O 1
ATOM 7307 N N . THR B 1 308 ? 30.484 7.852 -11.609 1 57.31 308 THR B N 1
ATOM 7308 C CA . THR B 1 308 ? 31.938 7.949 -11.492 1 57.31 308 THR B CA 1
ATOM 7309 C C . THR B 1 308 ? 32.438 9.234 -12.141 1 57.31 308 THR B C 1
ATOM 7311 O O . THR B 1 308 ? 32.125 9.516 -13.297 1 57.31 308 THR B O 1
ATOM 7314 N N . PRO B 1 309 ? 33.094 10.055 -11.148 1 53.25 309 PRO B N 1
ATOM 7315 C CA . PRO B 1 309 ? 33.688 11.258 -11.711 1 53.25 309 PRO B CA 1
ATOM 7316 C C . PRO B 1 309 ? 34.719 10.945 -12.812 1 53.25 309 PRO B C 1
ATOM 7318 O O . PRO B 1 309 ? 35.688 10.219 -12.57 1 53.25 309 PRO B O 1
ATOM 7321 N N . THR B 1 310 ? 34.281 10.477 -13.812 1 46.56 310 THR B N 1
ATOM 7322 C CA . THR B 1 310 ? 35.375 10.398 -14.789 1 46.56 310 THR B CA 1
ATOM 7323 C C . THR B 1 310 ? 35.938 11.789 -15.07 1 46.56 310 THR B C 1
ATOM 7325 O O . THR B 1 310 ? 35.281 12.797 -14.828 1 46.56 310 THR B O 1
ATOM 7328 N N . GLN B 1 311 ? 37.25 11.867 -15.203 1 43.12 311 GLN B N 1
ATOM 7329 C CA . GLN B 1 311 ? 37.969 13.109 -15.492 1 43.12 311 GLN B CA 1
ATOM 7330 C C . GLN B 1 311 ? 37.062 14.094 -16.234 1 43.12 311 GLN B C 1
ATOM 7332 O O . GLN B 1 311 ? 37.094 15.297 -15.984 1 43.12 311 GLN B O 1
ATOM 7337 N N . ASN B 1 312 ? 36.25 13.648 -17.016 1 41.53 312 ASN B N 1
ATOM 7338 C CA . ASN B 1 312 ? 35.5 14.555 -17.859 1 41.53 312 ASN B CA 1
ATOM 7339 C C . ASN B 1 312 ? 34.094 14.797 -17.312 1 41.53 312 ASN B C 1
ATOM 7341 O O . ASN B 1 312 ? 33.375 15.633 -17.844 1 41.53 312 ASN B O 1
ATOM 7345 N N . GLU B 1 313 ? 33.781 14.094 -16.156 1 46.69 313 GLU B N 1
ATOM 7346 C CA . GLU B 1 313 ? 32.375 14.141 -15.82 1 46.69 313 GLU B CA 1
ATOM 7347 C C . GLU B 1 313 ? 32.125 14.914 -14.531 1 46.69 313 GLU B C 1
ATOM 7349 O O . GLU B 1 313 ? 31 15.039 -14.078 1 46.69 313 GLU B O 1
ATOM 7354 N N . THR B 1 314 ? 33.25 15.336 -13.828 1 50.94 314 THR B N 1
ATOM 7355 C CA . THR B 1 314 ? 33.031 16.141 -12.633 1 50.94 314 THR B CA 1
ATOM 7356 C C . THR B 1 314 ? 33.375 17.609 -12.906 1 50.94 314 THR B C 1
ATOM 7358 O O . THR B 1 314 ? 34.281 17.906 -13.672 1 50.94 314 THR B O 1
ATOM 7361 N N . ALA B 1 315 ? 32.656 18.469 -12.484 1 45.88 315 ALA B N 1
ATOM 7362 C CA . ALA B 1 315 ? 32.875 19.906 -12.68 1 45.88 315 ALA B CA 1
ATOM 7363 C C . ALA B 1 315 ? 34.219 20.344 -12.125 1 45.88 315 ALA B C 1
ATOM 7365 O O . ALA B 1 315 ? 34.844 21.25 -12.68 1 45.88 315 ALA B O 1
ATOM 7366 N N . THR B 1 316 ? 34.688 19.812 -10.984 1 53.56 316 THR B N 1
ATOM 7367 C CA . THR B 1 316 ? 35.875 20.359 -10.344 1 53.56 316 THR B CA 1
ATOM 7368 C C . THR B 1 316 ? 37 19.328 -10.305 1 53.56 316 THR B C 1
ATOM 7370 O O . THR B 1 316 ? 38.125 19.641 -9.898 1 53.56 316 THR B O 1
ATOM 7373 N N . GLY B 1 317 ? 36.812 17.984 -10.852 1 57.38 317 GLY B N 1
ATOM 7374 C CA . GLY B 1 317 ? 37.844 16.953 -10.961 1 57.38 317 GLY B CA 1
ATOM 7375 C C . GLY B 1 317 ? 37.844 16 -9.781 1 57.38 317 GLY B C 1
ATOM 7376 O O . GLY B 1 317 ? 37.219 16.266 -8.75 1 57.38 317 GLY B O 1
ATOM 7377 N N . PRO B 1 318 ? 38.469 14.82 -9.781 1 65 318 PRO B N 1
ATOM 7378 C CA . PRO B 1 318 ? 38.531 13.781 -8.75 1 65 318 PRO B CA 1
ATOM 7379 C C . PRO B 1 318 ? 39.125 14.281 -7.438 1 65 318 PRO B C 1
ATOM 7381 O O . PRO B 1 318 ? 38.75 13.828 -6.359 1 65 318 PRO B O 1
ATOM 7384 N N . GLN B 1 319 ? 39.969 15.18 -7.523 1 71.19 319 GLN B N 1
ATOM 7385 C CA . GLN B 1 319 ? 40.625 15.695 -6.316 1 71.19 319 GLN B CA 1
ATOM 7386 C C . GLN B 1 319 ? 39.656 16.531 -5.488 1 71.19 319 GLN B C 1
ATOM 7388 O O . GLN B 1 319 ? 39.656 16.469 -4.258 1 71.19 319 GLN B O 1
ATOM 7393 N N . ASP B 1 320 ? 38.875 17.203 -6.203 1 78.44 320 ASP B N 1
ATOM 7394 C CA . ASP B 1 320 ? 37.875 18.047 -5.52 1 78.44 320 ASP B CA 1
ATOM 7395 C C . ASP B 1 320 ? 36.875 17.188 -4.773 1 78.44 320 ASP B C 1
ATOM 7397 O O . ASP B 1 320 ? 36.438 17.547 -3.676 1 78.44 320 ASP B O 1
ATOM 7401 N N . PHE B 1 321 ? 36.656 16.078 -5.309 1 84.62 321 PHE B N 1
ATOM 7402 C CA . PHE B 1 321 ? 35.656 15.188 -4.691 1 84.62 321 PHE B CA 1
ATOM 7403 C C . PHE B 1 321 ? 36.25 14.547 -3.434 1 84.62 321 PHE B C 1
ATOM 7405 O O . PHE B 1 321 ? 35.531 14.414 -2.424 1 84.62 321 PHE B O 1
ATOM 7412 N N . ALA B 1 322 ? 37.438 14.164 -3.496 1 85.25 322 ALA B N 1
ATOM 7413 C CA . ALA B 1 322 ? 38.094 13.562 -2.34 1 85.25 322 ALA B CA 1
ATOM 7414 C C . ALA B 1 322 ? 38.188 14.547 -1.179 1 85.25 322 ALA B C 1
ATOM 7416 O O . ALA B 1 322 ? 38.031 14.164 -0.018 1 85.25 322 ALA B O 1
ATOM 7417 N N . GLN B 1 323 ? 38.438 15.773 -1.546 1 88.25 323 GLN B N 1
ATOM 7418 C CA . GLN B 1 323 ? 38.5 16.812 -0.524 1 88.25 323 GLN B CA 1
ATOM 7419 C C . GLN B 1 323 ? 37.125 17.062 0.092 1 88.25 323 GLN B C 1
ATOM 7421 O O . GLN B 1 323 ? 37.031 17.281 1.301 1 88.25 323 GLN B O 1
ATOM 7426 N N . ALA B 1 324 ? 36.219 17.062 -0.767 1 90.31 324 ALA B N 1
ATOM 7427 C CA . ALA B 1 324 ? 34.844 17.25 -0.285 1 90.31 324 ALA B CA 1
ATOM 7428 C C . ALA B 1 324 ? 34.438 16.109 0.65 1 90.31 324 ALA B C 1
ATOM 7430 O O . ALA B 1 324 ? 33.781 16.328 1.665 1 90.31 324 ALA B O 1
ATOM 7431 N N . GLN B 1 325 ? 34.844 14.914 0.335 1 90.38 325 GLN B N 1
ATOM 7432 C CA . GLN B 1 325 ? 34.562 13.75 1.162 1 90.38 325 GLN B CA 1
ATOM 7433 C C . GLN B 1 325 ? 35.156 13.891 2.553 1 90.38 325 GLN B C 1
ATOM 7435 O O . GLN B 1 325 ? 34.5 13.633 3.559 1 90.38 325 GLN B O 1
ATOM 7440 N N . SER B 1 326 ? 36.375 14.344 2.52 1 91.25 326 SER B N 1
ATOM 7441 C CA . SER B 1 326 ? 37.062 14.523 3.789 1 91.25 326 SER B CA 1
ATOM 7442 C C . SER B 1 326 ? 36.406 15.609 4.637 1 91.25 326 SER B C 1
ATOM 7444 O O . SER B 1 326 ? 36.312 15.477 5.855 1 91.25 326 SER B O 1
ATOM 7446 N N . ARG B 1 327 ? 36.031 16.594 3.982 1 93.12 327 ARG B N 1
ATOM 7447 C CA . ARG B 1 327 ? 35.406 17.688 4.691 1 93.12 327 ARG B CA 1
ATOM 7448 C C . ARG B 1 327 ? 34.062 17.266 5.285 1 93.12 327 ARG B C 1
ATOM 7450 O O . ARG B 1 327 ? 33.75 17.594 6.43 1 93.12 327 ARG B O 1
ATOM 7457 N N . VAL B 1 328 ? 33.312 16.562 4.52 1 93.25 328 VAL B N 1
ATOM 7458 C CA . VAL B 1 328 ? 32.031 16.062 4.988 1 93.25 328 VAL B CA 1
ATOM 7459 C C . VAL B 1 328 ? 32.219 15.18 6.215 1 93.25 328 VAL B C 1
ATOM 7461 O O . VAL B 1 328 ? 31.484 15.289 7.195 1 93.25 328 VAL B O 1
ATOM 7464 N N . LYS B 1 329 ? 33.188 14.312 6.16 1 93.06 329 LYS B N 1
ATOM 7465 C CA . LYS B 1 329 ? 33.469 13.406 7.27 1 93.06 329 LYS B CA 1
ATOM 7466 C C . LYS B 1 329 ? 33.906 14.18 8.516 1 93.06 329 LYS B C 1
ATOM 7468 O O . LYS B 1 329 ? 33.531 13.828 9.633 1 93.06 329 LYS B O 1
ATOM 7473 N N . SER B 1 330 ? 34.656 15.234 8.273 1 93.06 330 SER B N 1
ATOM 7474 C CA . SER B 1 330 ? 35.094 16.078 9.375 1 93.06 330 SER B CA 1
ATOM 7475 C C . SER B 1 330 ? 33.938 16.781 10.062 1 93.06 330 SER B C 1
ATOM 7477 O O . SER B 1 330 ? 33.844 16.812 11.289 1 93.06 330 SER B O 1
ATOM 7479 N N . ILE B 1 331 ? 33.062 17.328 9.297 1 91.38 331 ILE B N 1
ATOM 7480 C CA . ILE B 1 331 ? 31.922 18.031 9.844 1 91.38 331 ILE B CA 1
ATOM 7481 C C . ILE B 1 331 ? 31.016 17.031 10.57 1 91.38 331 ILE B C 1
ATOM 7483 O O . ILE B 1 331 ? 30.484 17.344 11.648 1 91.38 331 ILE B O 1
ATOM 7487 N N . ALA B 1 332 ? 30.812 15.875 9.969 1 90.25 332 ALA B N 1
ATOM 7488 C CA . ALA B 1 332 ? 29.984 14.844 10.578 1 90.25 332 ALA B CA 1
ATOM 7489 C C . ALA B 1 332 ? 30.516 14.461 11.961 1 90.25 332 ALA B C 1
ATOM 7491 O O . ALA B 1 332 ? 29.734 14.289 12.898 1 90.25 332 ALA B O 1
ATOM 7492 N N . TRP B 1 333 ? 31.812 14.352 12.062 1 90.12 333 TRP B N 1
ATOM 7493 C CA . TRP B 1 333 ? 32.438 13.977 13.32 1 90.12 333 TRP B CA 1
ATOM 7494 C C . TRP B 1 333 ? 32.375 15.117 14.328 1 90.12 333 TRP B C 1
ATOM 7496 O O . TRP B 1 333 ? 31.938 14.914 15.469 1 90.12 333 TRP B O 1
ATOM 7506 N N . ASN B 1 334 ? 32.656 16.312 13.898 1 88.75 334 ASN B N 1
ATOM 7507 C CA . ASN B 1 334 ? 32.812 17.438 14.805 1 88.75 334 ASN B CA 1
ATOM 7508 C C . ASN B 1 334 ? 31.469 18.016 15.234 1 88.75 334 ASN B C 1
ATOM 7510 O O . ASN B 1 334 ? 31.312 18.453 16.375 1 88.75 334 ASN B O 1
ATOM 7514 N N . ARG B 1 335 ? 30.531 17.969 14.336 1 85.19 335 ARG B N 1
ATOM 7515 C CA . ARG B 1 335 ? 29.312 18.734 14.617 1 85.19 335 ARG B CA 1
ATOM 7516 C C . ARG B 1 335 ? 28.141 17.797 14.859 1 85.19 335 ARG B C 1
ATOM 7518 O O . ARG B 1 335 ? 27.188 18.156 15.555 1 85.19 335 ARG B O 1
ATOM 7525 N N . TYR B 1 336 ? 28.188 16.594 14.305 1 86 336 TYR B N 1
ATOM 7526 C CA . TYR B 1 336 ? 27.016 15.711 14.406 1 86 336 TYR B CA 1
ATOM 7527 C C . TYR B 1 336 ? 27.359 14.453 15.203 1 86 336 TYR B C 1
ATOM 7529 O O . TYR B 1 336 ? 26.469 13.656 15.523 1 86 336 TYR B O 1
ATOM 7537 N N . GLY B 1 337 ? 28.625 14.211 15.469 1 85.38 337 GLY B N 1
ATOM 7538 C CA . GLY B 1 337 ? 29.047 13.109 16.312 1 85.38 337 GLY B CA 1
ATOM 7539 C C . GLY B 1 337 ? 29.062 11.773 15.594 1 85.38 337 GLY B C 1
ATOM 7540 O O . GLY B 1 337 ? 28.891 10.719 16.219 1 85.38 337 GLY B O 1
ATOM 7541 N N . TYR B 1 338 ? 29.172 11.789 14.281 1 88.56 338 TYR B N 1
ATOM 7542 C CA . TYR B 1 338 ? 29.219 10.547 13.516 1 88.56 338 TYR B CA 1
ATOM 7543 C C . TYR B 1 338 ? 30.641 10.289 12.992 1 88.56 338 TYR B C 1
ATOM 7545 O O . TYR B 1 338 ? 31.188 11.117 12.273 1 88.56 338 TYR B O 1
ATOM 7553 N N . GLY B 1 339 ? 31.094 9.102 13.32 1 87.69 339 GLY B N 1
ATOM 7554 C CA . GLY B 1 339 ? 32.406 8.703 12.828 1 87.69 339 GLY B CA 1
ATOM 7555 C C . GLY B 1 339 ? 32.312 7.641 11.742 1 87.69 339 GLY B C 1
ATOM 7556 O O . GLY B 1 339 ? 31.891 6.512 12 1 87.69 339 GLY B O 1
ATOM 7557 N N . PHE B 1 340 ? 32.75 8.047 10.547 1 86.19 340 PHE B N 1
ATOM 7558 C CA . PHE B 1 340 ? 32.844 7.078 9.461 1 86.19 340 PHE B CA 1
ATOM 7559 C C . PHE B 1 340 ? 34 6.125 9.695 1 86.19 340 PHE B C 1
ATOM 7561 O O . PHE B 1 340 ? 35.094 6.539 10.164 1 86.19 340 PHE B O 1
ATOM 7568 N N . ASP B 1 341 ? 33.781 4.91 9.43 1 80 341 ASP B N 1
ATOM 7569 C CA . ASP B 1 341 ? 34.875 3.957 9.492 1 80 341 ASP B CA 1
ATOM 7570 C C . ASP B 1 341 ? 35.938 4.254 8.422 1 80 341 ASP B C 1
ATOM 7572 O O . ASP B 1 341 ? 35.625 4.91 7.422 1 80 341 ASP B O 1
ATOM 7576 N N . ASN B 1 342 ? 37.094 3.889 8.664 1 72.19 342 ASN B N 1
ATOM 7577 C CA . ASN B 1 342 ? 38.25 4.18 7.793 1 72.19 342 ASN B CA 1
ATOM 7578 C C . ASN B 1 342 ? 37.938 3.828 6.34 1 72.19 342 ASN B C 1
ATOM 7580 O O . ASN B 1 342 ? 38.312 4.57 5.426 1 72.19 342 ASN B O 1
ATOM 7584 N N . ASN B 1 343 ? 37.312 2.828 6.121 1 72.12 343 ASN B N 1
ATOM 7585 C CA . ASN B 1 343 ? 37.062 2.428 4.738 1 72.12 343 ASN B CA 1
ATOM 7586 C C . ASN B 1 343 ? 35.625 2.668 4.336 1 72.12 343 ASN B C 1
ATOM 7588 O O . ASN B 1 343 ? 35.188 2.199 3.287 1 72.12 343 ASN B O 1
ATOM 7592 N N . GLU B 1 344 ? 35.031 3.518 5.109 1 77.06 344 GLU B N 1
ATOM 7593 C CA . GLU B 1 344 ? 33.656 3.797 4.77 1 77.06 344 GLU B CA 1
ATOM 7594 C C . GLU B 1 344 ? 33.531 5.105 3.994 1 77.06 344 GLU B C 1
ATOM 7596 O O . GLU B 1 344 ? 33.969 6.156 4.461 1 77.06 344 GLU B O 1
ATOM 7601 N N . ASP B 1 345 ? 33.062 5.039 2.838 1 77.81 345 ASP B N 1
ATOM 7602 C CA . ASP B 1 345 ? 32.812 6.234 2.039 1 77.81 345 ASP B CA 1
ATOM 7603 C C . ASP B 1 345 ? 31.438 6.832 2.357 1 77.81 345 ASP B C 1
ATOM 7605 O O . ASP B 1 345 ? 30.531 6.125 2.828 1 77.81 345 ASP B O 1
ATOM 7609 N N . VAL B 1 346 ? 31.422 8.164 2.127 1 85.38 346 VAL B N 1
ATOM 7610 C CA . VAL B 1 346 ? 30.109 8.805 2.215 1 85.38 346 VAL B CA 1
ATOM 7611 C C . VAL B 1 346 ? 29.188 8.227 1.147 1 85.38 346 VAL B C 1
ATOM 7613 O O . VAL B 1 346 ? 29.578 8.102 -0.016 1 85.38 346 VAL B O 1
ATOM 7616 N N . SER B 1 347 ? 28.047 7.895 1.521 1 84.44 347 SER B N 1
ATOM 7617 C CA . SER B 1 347 ? 27.094 7.234 0.634 1 84.44 347 SER B CA 1
ATOM 7618 C C . SER B 1 347 ? 26.781 8.102 -0.579 1 84.44 347 SER B C 1
ATOM 7620 O O . SER B 1 347 ? 26.75 9.328 -0.479 1 84.44 347 SER B O 1
ATOM 7622 N N . SER B 1 348 ? 26.531 7.449 -1.696 1 84.31 348 SER B N 1
ATOM 7623 C CA . SER B 1 348 ? 26.109 8.164 -2.896 1 84.31 348 SER B CA 1
ATOM 7624 C C . SER B 1 348 ? 24.812 8.938 -2.654 1 84.31 348 SER B C 1
ATOM 7626 O O . SER B 1 348 ? 24.609 10.016 -3.217 1 84.31 348 SER B O 1
ATOM 7628 N N . ALA B 1 349 ? 23.984 8.414 -1.821 1 88.69 349 ALA B N 1
ATOM 7629 C CA . ALA B 1 349 ? 22.703 9.047 -1.524 1 88.69 349 ALA B CA 1
ATOM 7630 C C . ALA B 1 349 ? 22.891 10.414 -0.877 1 88.69 349 ALA B C 1
ATOM 7632 O O . ALA B 1 349 ? 22.109 11.336 -1.094 1 88.69 349 ALA B O 1
ATOM 7633 N N . VAL B 1 350 ? 23.922 10.523 -0.095 1 91.25 350 VAL B N 1
ATOM 7634 C CA . VAL B 1 350 ? 24.234 11.789 0.559 1 91.25 350 VAL B CA 1
ATOM 7635 C C . VAL B 1 350 ? 24.688 12.812 -0.483 1 91.25 350 VAL B C 1
ATOM 7637 O O . VAL B 1 350 ? 24.281 13.969 -0.443 1 91.25 350 VAL B O 1
ATOM 7640 N N . TRP B 1 351 ? 25.5 12.391 -1.373 1 89.94 351 TRP B N 1
ATOM 7641 C CA . TRP B 1 351 ? 25.984 13.289 -2.416 1 89.94 351 TRP B CA 1
ATOM 7642 C C . TRP B 1 351 ? 24.859 13.68 -3.361 1 89.94 351 TRP B C 1
ATOM 7644 O O . TRP B 1 351 ? 24.828 14.797 -3.879 1 89.94 351 TRP B O 1
ATOM 7654 N N . GLU B 1 352 ? 23.984 12.742 -3.58 1 91.44 352 GLU B N 1
ATOM 7655 C CA . GLU B 1 352 ? 22.812 13.039 -4.398 1 91.44 352 GLU B CA 1
ATOM 7656 C C . GLU B 1 352 ? 21.953 14.117 -3.754 1 91.44 352 GLU B C 1
ATOM 7658 O O . GLU B 1 352 ? 21.344 14.938 -4.449 1 91.44 352 GLU B O 1
ATOM 7663 N N . LEU B 1 353 ? 21.875 14.062 -2.498 1 93.62 353 LEU B N 1
ATOM 7664 C CA . LEU B 1 353 ? 21.156 15.094 -1.756 1 93.62 353 LEU B CA 1
ATOM 7665 C C . LEU B 1 353 ? 21.875 16.438 -1.892 1 93.62 353 LEU B C 1
ATOM 7667 O O . LEU B 1 353 ? 21.219 17.469 -2.1 1 93.62 353 LEU B O 1
ATOM 7671 N N . TYR B 1 354 ? 23.188 16.438 -1.745 1 94.62 354 TYR B N 1
ATOM 7672 C CA . TYR B 1 354 ? 24.016 17.625 -1.934 1 94.62 354 TYR B CA 1
ATOM 7673 C C . TYR B 1 354 ? 23.766 18.266 -3.293 1 94.62 354 TYR B C 1
ATOM 7675 O O . TYR B 1 354 ? 23.484 19.453 -3.381 1 94.62 354 TYR B O 1
ATOM 7683 N N . GLU B 1 355 ? 23.812 17.484 -4.301 1 93.75 355 GLU B N 1
ATOM 7684 C CA . GLU B 1 355 ? 23.594 17.969 -5.66 1 93.75 355 GLU B CA 1
ATOM 7685 C C . GLU B 1 355 ? 22.172 18.484 -5.852 1 93.75 355 GLU B C 1
ATOM 7687 O O . GLU B 1 355 ? 21.953 19.438 -6.609 1 93.75 355 GLU B O 1
ATOM 7692 N N . GLY B 1 356 ? 21.234 17.797 -5.207 1 96.31 356 GLY B N 1
ATOM 7693 C CA . GLY B 1 356 ? 19.859 18.219 -5.285 1 96.31 356 GLY B CA 1
ATOM 7694 C C . GLY B 1 356 ? 19.641 19.625 -4.734 1 96.31 356 GLY B C 1
ATOM 7695 O O . GLY B 1 356 ? 18.891 20.406 -5.312 1 96.31 356 GLY B O 1
ATOM 7696 N N . ILE B 1 357 ? 20.25 19.922 -3.641 1 96.81 357 ILE B N 1
ATOM 7697 C CA . ILE B 1 357 ? 20.141 21.234 -3.033 1 96.81 357 ILE B CA 1
ATOM 7698 C C . ILE B 1 357 ? 20.703 22.297 -3.986 1 96.81 357 ILE B C 1
ATOM 7700 O O . ILE B 1 357 ? 20.094 23.359 -4.168 1 96.81 357 ILE B O 1
ATOM 7704 N N . LEU B 1 358 ? 21.797 21.984 -4.605 1 96.88 358 LEU B N 1
ATOM 7705 C CA . LEU B 1 358 ? 22.406 22.922 -5.555 1 96.88 358 LEU B CA 1
ATOM 7706 C C . LEU B 1 358 ? 21.516 23.094 -6.781 1 96.88 358 LEU B C 1
ATOM 7708 O O . LEU B 1 358 ? 21.406 24.203 -7.316 1 96.88 358 LEU B O 1
ATOM 7712 N N . LEU B 1 359 ? 20.953 22 -7.191 1 97.31 359 LEU B N 1
ATOM 7713 C CA . LEU B 1 359 ? 20.016 22.047 -8.312 1 97.31 359 LEU B CA 1
ATOM 7714 C C . LEU B 1 359 ? 18.859 22.984 -8.023 1 97.31 359 LEU B C 1
ATOM 7716 O O . LEU B 1 359 ? 18.469 23.797 -8.875 1 97.31 359 LEU B O 1
ATOM 7720 N N . TRP B 1 360 ? 18.312 22.906 -6.844 1 98 360 TRP B N 1
ATOM 7721 C CA . TRP B 1 360 ? 17.219 23.781 -6.422 1 98 360 TRP B CA 1
ATOM 7722 C C . TRP B 1 360 ? 17.672 25.234 -6.438 1 98 360 TRP B C 1
ATOM 7724 O O . TRP B 1 360 ? 16.938 26.109 -6.926 1 98 360 TRP B O 1
ATOM 7734 N N . ALA B 1 361 ? 18.828 25.516 -5.91 1 97.75 361 ALA B N 1
ATOM 7735 C CA . ALA B 1 361 ? 19.344 26.891 -5.836 1 97.75 361 ALA B CA 1
ATOM 7736 C C . ALA B 1 361 ? 19.5 27.484 -7.23 1 97.75 361 ALA B C 1
ATOM 7738 O O . ALA B 1 361 ? 19.188 28.656 -7.445 1 97.75 361 ALA B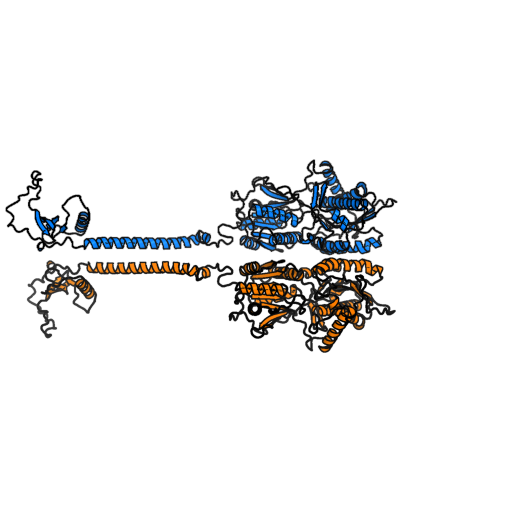 O 1
ATOM 7739 N N . ARG B 1 362 ? 19.984 26.703 -8.109 1 97.19 362 ARG B N 1
ATOM 7740 C CA . ARG B 1 362 ? 20.141 27.156 -9.484 1 97.19 362 ARG B CA 1
ATOM 7741 C C . ARG B 1 362 ? 18.781 27.484 -10.102 1 97.19 362 ARG B C 1
ATOM 7743 O O . ARG B 1 362 ? 18.625 28.484 -10.805 1 97.19 362 ARG B O 1
ATOM 7750 N N . ALA B 1 363 ? 17.812 26.609 -9.867 1 98.06 363 ALA B N 1
ATOM 7751 C CA . ALA B 1 363 ? 16.469 26.812 -10.375 1 98.06 363 ALA B CA 1
ATOM 7752 C C . ALA B 1 363 ? 15.859 28.094 -9.797 1 98.06 363 ALA B C 1
ATOM 7754 O O . ALA B 1 363 ? 15.188 28.844 -10.5 1 98.06 363 ALA B O 1
ATOM 7755 N N . LEU B 1 364 ? 16.047 28.281 -8.484 1 98 364 LEU B N 1
ATOM 7756 C CA . LEU B 1 364 ? 15.555 29.484 -7.832 1 98 364 LEU B CA 1
ATOM 7757 C C . LEU B 1 364 ? 16.219 30.734 -8.406 1 98 364 LEU B C 1
ATOM 7759 O O . LEU B 1 364 ? 15.555 31.734 -8.648 1 98 364 LEU B O 1
ATOM 7763 N N . ASN B 1 365 ? 17.516 30.672 -8.609 1 97.25 365 ASN B N 1
ATOM 7764 C CA . ASN B 1 365 ? 18.25 31.781 -9.195 1 97.25 365 ASN B CA 1
ATOM 7765 C C . ASN B 1 365 ? 17.719 32.125 -10.586 1 97.25 365 ASN B C 1
ATOM 7767 O O . ASN B 1 365 ? 17.578 33.312 -10.906 1 97.25 365 ASN B O 1
ATOM 7771 N N . GLU B 1 366 ? 17.516 31.141 -11.336 1 97.06 366 GLU B N 1
ATOM 7772 C CA . GLU B 1 366 ? 16.969 31.359 -12.672 1 97.06 366 GLU B CA 1
ATOM 7773 C C . GLU B 1 366 ? 15.586 31.984 -12.617 1 97.06 366 GLU B C 1
ATOM 7775 O O . GLU B 1 366 ? 15.25 32.844 -13.43 1 97.06 366 GLU B O 1
ATOM 7780 N N . THR B 1 367 ? 14.797 31.531 -11.688 1 97.12 367 THR B N 1
ATOM 7781 C CA . THR B 1 367 ? 13.453 32.062 -11.508 1 97.12 367 THR B CA 1
ATOM 7782 C C . THR B 1 367 ? 13.508 33.562 -11.164 1 97.12 367 THR B C 1
ATOM 7784 O O . THR B 1 367 ? 12.75 34.344 -11.727 1 97.12 367 THR B O 1
ATOM 7787 N N . ILE B 1 368 ? 14.406 33.906 -10.289 1 96.31 368 ILE B N 1
ATOM 7788 C CA . ILE B 1 368 ? 14.57 35.312 -9.867 1 96.31 368 ILE B CA 1
ATOM 7789 C C . ILE B 1 368 ? 15.102 36.125 -11.039 1 96.31 368 ILE B C 1
ATOM 7791 O O . ILE B 1 368 ? 14.594 37.219 -11.312 1 96.31 368 ILE B O 1
ATOM 7795 N N . SER B 1 369 ? 16.031 35.625 -11.734 1 95.75 369 SER B N 1
ATOM 7796 C CA . SER B 1 369 ? 16.688 36.344 -12.836 1 95.75 369 SER B CA 1
ATOM 7797 C C . SER B 1 369 ? 15.711 36.562 -13.984 1 95.75 369 SER B C 1
ATOM 7799 O O . SER B 1 369 ? 15.82 37.562 -14.695 1 95.75 369 SER B O 1
ATOM 7801 N N . GLU B 1 370 ? 14.773 35.719 -14.172 1 95.94 370 GLU B N 1
ATOM 7802 C CA . GLU B 1 370 ? 13.805 35.844 -15.258 1 95.94 370 GLU B CA 1
ATOM 7803 C C . GLU B 1 370 ? 12.602 36.656 -14.828 1 95.94 370 GLU B C 1
ATOM 7805 O O . GLU B 1 370 ? 11.664 36.844 -15.609 1 95.94 370 GLU B O 1
ATOM 7810 N N . GLY B 1 371 ? 12.578 37.062 -13.586 1 94.75 371 GLY B N 1
ATOM 7811 C CA . GLY B 1 371 ? 11.539 37.969 -13.109 1 94.75 371 GLY B CA 1
ATOM 7812 C C . GLY B 1 371 ? 10.281 37.25 -12.656 1 94.75 371 GLY B C 1
ATOM 7813 O O . GLY B 1 371 ? 9.227 37.875 -12.523 1 94.75 371 GLY B O 1
ATOM 7814 N N . GLU B 1 372 ? 10.406 36 -12.453 1 95.5 372 GLU B N 1
ATOM 7815 C CA . GLU B 1 372 ? 9.266 35.219 -11.969 1 95.5 372 GLU B CA 1
ATOM 7816 C C . GLU B 1 372 ? 9.188 35.25 -10.445 1 95.5 372 GLU B C 1
ATOM 7818 O O . GLU B 1 372 ? 10.141 35.656 -9.773 1 95.5 372 GLU B O 1
ATOM 7823 N N . ASP B 1 373 ? 8.055 34.875 -9.883 1 94.88 373 ASP B N 1
ATOM 7824 C CA . ASP B 1 373 ? 7.828 34.875 -8.445 1 94.88 373 ASP B CA 1
ATOM 7825 C C . ASP B 1 373 ? 8.617 33.75 -7.758 1 94.88 373 ASP B C 1
ATOM 7827 O O . ASP B 1 373 ? 8.32 32.562 -7.941 1 94.88 373 ASP B O 1
ATOM 7831 N N . PRO B 1 374 ? 9.602 34.094 -7.02 1 95.12 374 PRO B N 1
ATOM 7832 C CA . PRO B 1 374 ? 10.406 33.094 -6.363 1 95.12 374 PRO B CA 1
ATOM 7833 C C . PRO B 1 374 ? 9.633 32.312 -5.293 1 95.12 374 PRO B C 1
ATOM 7835 O O . PRO B 1 374 ? 10.094 31.281 -4.816 1 95.12 374 PRO B O 1
ATOM 7838 N N . LYS B 1 375 ? 8.469 32.844 -4.938 1 93.81 375 LYS B N 1
ATOM 7839 C CA . LYS B 1 375 ? 7.645 32.188 -3.928 1 93.81 375 LYS B CA 1
ATOM 7840 C C . LYS B 1 375 ? 6.832 31.047 -4.539 1 93.81 375 LYS B C 1
ATOM 7842 O O . LYS B 1 375 ? 6.301 30.203 -3.814 1 93.81 375 LYS B O 1
ATOM 7847 N N . ASN B 1 376 ? 6.77 31.016 -5.828 1 95.31 376 ASN B N 1
ATOM 7848 C CA . ASN B 1 376 ? 6.066 29.938 -6.523 1 95.31 376 ASN B CA 1
ATOM 7849 C C . ASN B 1 376 ? 6.922 28.688 -6.621 1 95.31 376 ASN B C 1
ATOM 7851 O O . ASN B 1 376 ? 7.516 28.406 -7.668 1 95.31 376 ASN B O 1
ATOM 7855 N N . GLY B 1 377 ? 6.848 27.859 -5.613 1 96.56 377 GLY B N 1
ATOM 7856 C CA . GLY B 1 377 ? 7.684 26.672 -5.539 1 96.56 377 GLY B CA 1
ATOM 7857 C C . GLY B 1 377 ? 7.379 25.656 -6.625 1 96.56 377 GLY B C 1
ATOM 7858 O O . GLY B 1 377 ? 8.227 24.828 -6.965 1 96.56 377 GLY B O 1
ATOM 7859 N N . THR B 1 378 ? 6.172 25.625 -7.148 1 96 378 THR B N 1
ATOM 7860 C CA . THR B 1 378 ? 5.816 24.719 -8.234 1 96 378 THR B CA 1
ATOM 7861 C C . THR B 1 378 ? 6.621 25.047 -9.492 1 96 378 THR B C 1
ATOM 7863 O O . THR B 1 378 ? 7.133 24.141 -10.156 1 96 378 THR B O 1
ATOM 7866 N N . ARG B 1 379 ? 6.734 26.359 -9.766 1 96.25 379 ARG B N 1
ATOM 7867 C CA . ARG B 1 379 ? 7.496 26.781 -10.93 1 96.25 379 ARG B CA 1
ATOM 7868 C C . ARG B 1 379 ? 8.984 26.516 -10.742 1 96.25 379 ARG B C 1
ATOM 7870 O O . ARG B 1 379 ? 9.672 26.094 -11.68 1 96.25 379 ARG B O 1
ATOM 7877 N N . VAL B 1 380 ? 9.492 26.828 -9.555 1 97.94 380 VAL B N 1
ATOM 7878 C CA . VAL B 1 380 ? 10.891 26.562 -9.242 1 97.94 380 VAL B CA 1
ATOM 7879 C C . VAL B 1 380 ? 11.18 25.062 -9.43 1 97.94 380 VAL B C 1
ATOM 7881 O O . VAL B 1 380 ? 12.211 24.703 -10 1 97.94 380 VAL B O 1
ATOM 7884 N N . THR B 1 381 ? 10.289 24.156 -8.938 1 98.25 381 THR B N 1
ATOM 7885 C CA . THR B 1 381 ? 10.438 22.719 -9.047 1 98.25 381 THR B CA 1
ATOM 7886 C C . THR B 1 381 ? 10.492 22.281 -10.508 1 98.25 381 THR B C 1
ATOM 7888 O O . THR B 1 381 ? 11.336 21.469 -10.891 1 98.25 381 THR B O 1
ATOM 7891 N N . GLN B 1 382 ? 9.641 22.844 -11.32 1 96.5 382 GLN B N 1
ATOM 7892 C CA . GLN B 1 382 ? 9.57 22.469 -12.727 1 96.5 382 GLN B CA 1
ATOM 7893 C C . GLN B 1 382 ? 10.859 22.844 -13.453 1 96.5 382 GLN B C 1
ATOM 7895 O O . GLN B 1 382 ? 11.273 22.156 -14.391 1 96.5 382 GLN B O 1
ATOM 7900 N N . ARG B 1 383 ? 11.469 23.891 -12.992 1 97.06 383 ARG B N 1
ATOM 7901 C CA . ARG B 1 383 ? 12.711 24.328 -13.609 1 97.06 383 ARG B CA 1
ATOM 7902 C C . ARG B 1 383 ? 13.852 23.359 -13.297 1 97.06 383 ARG B C 1
ATOM 7904 O O . ARG B 1 383 ? 14.852 23.312 -14.008 1 97.06 383 ARG B O 1
ATOM 7911 N N . MET B 1 384 ? 13.727 22.594 -12.219 1 97.81 384 MET B N 1
ATOM 7912 C CA . MET B 1 384 ? 14.727 21.594 -11.859 1 97.81 384 MET B CA 1
ATOM 7913 C C . MET B 1 384 ? 14.617 20.359 -12.75 1 97.81 384 MET B C 1
ATOM 7915 O O . MET B 1 384 ? 15.531 19.531 -12.797 1 97.81 384 MET B O 1
ATOM 7919 N N . TRP B 1 385 ? 13.523 20.203 -13.445 1 97.88 385 TRP B N 1
ATOM 7920 C CA . TRP B 1 385 ? 13.219 18.953 -14.148 1 97.88 385 TRP B CA 1
ATOM 7921 C C . TRP B 1 385 ? 13.688 19.031 -15.602 1 97.88 385 TRP B C 1
ATOM 7923 O O . TRP B 1 385 ? 13.953 20.125 -16.125 1 97.88 385 TRP B O 1
ATOM 7933 N N . ASN B 1 386 ? 13.859 17.922 -16.219 1 95.81 386 ASN B N 1
ATOM 7934 C CA . ASN B 1 386 ? 14.258 17.75 -17.609 1 95.81 386 ASN B CA 1
ATOM 7935 C C . ASN B 1 386 ? 15.562 18.5 -17.922 1 95.81 386 ASN B C 1
ATOM 7937 O O . ASN B 1 386 ? 15.617 19.297 -18.844 1 95.81 386 ASN B O 1
ATOM 7941 N N . ARG B 1 387 ? 16.547 18.125 -17.109 1 94.25 387 ARG B N 1
ATOM 7942 C CA . ARG B 1 387 ? 17.828 18.781 -17.328 1 94.25 387 ARG B CA 1
ATOM 7943 C C . ARG B 1 387 ? 18.984 17.938 -16.797 1 94.25 387 ARG B C 1
ATOM 7945 O O . ARG B 1 387 ? 18.766 16.969 -16.062 1 94.25 387 ARG B O 1
ATOM 7952 N N . GLN B 1 388 ? 20.172 18.297 -17.234 1 90.75 388 GLN B N 1
ATOM 7953 C CA . GLN B 1 388 ? 21.422 17.656 -16.828 1 90.75 388 GLN B CA 1
ATOM 7954 C C . GLN B 1 388 ? 22.406 18.672 -16.266 1 90.75 388 GLN B C 1
ATOM 7956 O O . GLN B 1 388 ? 22.594 19.75 -16.844 1 90.75 388 GLN B O 1
ATOM 7961 N N . VAL B 1 389 ? 22.922 18.359 -15.125 1 89.06 389 VAL B N 1
ATOM 7962 C CA . VAL B 1 389 ? 23.875 19.25 -14.484 1 89.06 389 VAL B CA 1
ATOM 7963 C C . VAL B 1 389 ? 25.125 18.484 -14.086 1 89.06 389 VAL B C 1
ATOM 7965 O O . VAL B 1 389 ? 25.031 17.344 -13.617 1 89.06 389 VAL B O 1
ATOM 7968 N N . GLN B 1 390 ? 26.219 19.125 -14.25 1 85.75 390 GLN B N 1
ATOM 7969 C CA . GLN B 1 390 ? 27.469 18.516 -13.82 1 85.75 390 GLN B CA 1
ATOM 7970 C C . GLN B 1 390 ? 27.719 18.75 -12.328 1 85.75 390 GLN B C 1
ATOM 7972 O O . GLN B 1 390 ? 27.797 19.891 -11.875 1 85.75 390 GLN B O 1
ATOM 7977 N N . GLY B 1 391 ? 27.766 17.656 -11.586 1 84.5 391 GLY B N 1
ATOM 7978 C CA . GLY B 1 391 ? 27.969 17.75 -10.148 1 84.5 391 GLY B CA 1
ATOM 7979 C C . GLY B 1 391 ? 29.359 17.312 -9.711 1 84.5 391 GLY B C 1
ATOM 7980 O O . GLY B 1 391 ? 30.203 16.984 -10.547 1 84.5 391 GLY B O 1
ATOM 7981 N N . ILE B 1 392 ? 29.594 17.312 -8.461 1 80.12 392 ILE B N 1
ATOM 7982 C CA . ILE B 1 392 ? 30.891 16.969 -7.871 1 80.12 392 ILE B CA 1
ATOM 7983 C C . ILE B 1 392 ? 31.125 15.469 -7.988 1 80.12 392 ILE B C 1
ATOM 7985 O O . ILE B 1 392 ? 32.25 15.023 -8.102 1 80.12 392 ILE B O 1
ATOM 7989 N N . ASN B 1 393 ? 30.047 14.703 -7.938 1 77.12 393 ASN B N 1
ATOM 7990 C CA . ASN B 1 393 ? 30.141 13.25 -8 1 77.12 393 ASN B CA 1
ATOM 7991 C C . ASN B 1 393 ? 29.688 12.719 -9.359 1 77.12 393 ASN B C 1
ATOM 7993 O O . ASN B 1 393 ? 29.266 11.562 -9.469 1 77.12 393 ASN B O 1
ATOM 7997 N N . GLY B 1 394 ? 29.609 13.555 -10.344 1 79.81 394 GLY B N 1
ATOM 7998 C CA . GLY B 1 394 ? 29.203 13.141 -11.68 1 79.81 394 GLY B CA 1
ATOM 7999 C C . GLY B 1 394 ? 28.016 13.922 -12.211 1 79.81 394 GLY B C 1
ATOM 8000 O O . GLY B 1 394 ? 27.578 14.891 -11.586 1 79.81 394 GLY B O 1
ATOM 8001 N N . THR B 1 395 ? 27.531 13.438 -13.297 1 84.31 395 THR B N 1
ATOM 8002 C CA . THR B 1 395 ? 26.438 14.148 -13.961 1 84.31 395 THR B CA 1
ATOM 8003 C C . THR B 1 395 ? 25.094 13.75 -13.359 1 84.31 395 THR B C 1
ATOM 8005 O O . THR B 1 395 ? 24.781 12.57 -13.266 1 84.31 395 THR B O 1
ATOM 8008 N N . LEU B 1 396 ? 24.406 14.719 -12.914 1 89.5 396 LEU B N 1
ATOM 8009 C CA . LEU B 1 396 ? 23.047 14.523 -12.43 1 89.5 396 LEU B CA 1
ATOM 8010 C C . LEU B 1 396 ? 22.031 14.828 -13.516 1 89.5 396 LEU B C 1
ATOM 8012 O O . LEU B 1 396 ? 21.922 15.969 -13.977 1 89.5 396 LEU B O 1
ATOM 8016 N N . ALA B 1 397 ? 21.375 13.805 -13.969 1 92.25 397 ALA B N 1
ATOM 8017 C CA . ALA B 1 397 ? 20.344 13.977 -14.992 1 92.25 397 ALA B CA 1
ATOM 8018 C C . ALA B 1 397 ? 18.953 13.742 -14.414 1 92.25 397 ALA B C 1
ATOM 8020 O O . ALA B 1 397 ? 18.656 12.656 -13.906 1 92.25 397 ALA B O 1
ATOM 8021 N N . ILE B 1 398 ? 18.094 14.742 -14.438 1 95.81 398 ILE B N 1
ATOM 8022 C CA . ILE B 1 398 ? 16.719 14.664 -13.961 1 95.81 398 ILE B CA 1
ATOM 8023 C C . ILE B 1 398 ? 15.758 14.586 -15.156 1 95.81 398 ILE B C 1
ATOM 8025 O O . ILE B 1 398 ? 15.875 15.367 -16.109 1 95.81 398 ILE B O 1
ATOM 8029 N N . ASP B 1 399 ? 14.844 13.695 -15.133 1 95.38 399 ASP B N 1
ATOM 8030 C CA . ASP B 1 399 ? 13.922 13.539 -16.25 1 95.38 399 ASP B CA 1
ATOM 8031 C C . ASP B 1 399 ? 12.773 14.539 -16.156 1 95.38 399 ASP B C 1
ATOM 8033 O O . ASP B 1 399 ? 12.75 15.391 -15.266 1 95.38 399 ASP B O 1
ATOM 8037 N N . ALA B 1 400 ? 11.883 14.484 -17.078 1 95.19 400 ALA B N 1
ATOM 8038 C CA . ALA B 1 400 ? 10.781 15.445 -17.188 1 95.19 400 ALA B CA 1
ATOM 8039 C C . ALA B 1 400 ? 9.797 15.281 -16.031 1 95.19 400 ALA B C 1
ATOM 8041 O O . ALA B 1 400 ? 9 16.172 -15.766 1 95.19 400 ALA B O 1
ATOM 8042 N N . ASN B 1 401 ? 9.883 14.141 -15.312 1 94.69 401 ASN B N 1
ATOM 8043 C CA . ASN B 1 401 ? 8.984 13.875 -14.195 1 94.69 401 ASN B CA 1
ATOM 8044 C C . ASN B 1 401 ? 9.664 14.148 -12.852 1 94.69 401 ASN B C 1
ATOM 8046 O O . ASN B 1 401 ? 9.102 13.852 -11.797 1 94.69 401 ASN B O 1
ATOM 8050 N N . GLY B 1 402 ? 10.875 14.688 -12.867 1 96.69 402 GLY B N 1
ATOM 8051 C CA . GLY B 1 402 ? 11.531 15.125 -11.648 1 96.69 402 GLY B CA 1
ATOM 8052 C C . GLY B 1 402 ? 12.281 14.016 -10.938 1 96.69 402 GLY B C 1
ATOM 8053 O O . GLY B 1 402 ? 12.594 14.125 -9.758 1 96.69 402 GLY B O 1
ATOM 8054 N N . ASP B 1 403 ? 12.562 12.883 -11.625 1 95.88 403 ASP B N 1
ATOM 8055 C CA . ASP B 1 403 ? 13.32 11.773 -11.062 1 95.88 403 ASP B CA 1
ATOM 8056 C C . ASP B 1 403 ? 14.672 11.625 -11.758 1 95.88 403 ASP B C 1
ATOM 8058 O O . ASP B 1 403 ? 14.789 11.875 -12.961 1 95.88 403 ASP B O 1
ATOM 8062 N N . ARG B 1 404 ? 15.57 11.219 -11.039 1 94.44 404 ARG B N 1
ATOM 8063 C CA . ARG B 1 404 ? 16.891 11.039 -11.625 1 94.44 404 ARG B CA 1
ATOM 8064 C C . ARG B 1 404 ? 16.922 9.828 -12.555 1 94.44 404 ARG B C 1
ATOM 8066 O O . ARG B 1 404 ? 16.344 8.789 -12.242 1 94.44 404 ARG B O 1
ATOM 8073 N N . ASN B 1 405 ? 17.609 9.992 -13.617 1 92.38 405 ASN B N 1
ATOM 8074 C CA . ASN B 1 405 ? 17.891 8.867 -14.5 1 92.38 405 ASN B CA 1
ATOM 8075 C C . ASN B 1 405 ? 19.078 8.047 -14 1 92.38 405 ASN B C 1
ATOM 8077 O O . ASN B 1 405 ? 20.203 8.227 -14.453 1 92.38 405 ASN B O 1
ATOM 8081 N N . CYS B 1 406 ? 18.766 7.074 -13.18 1 90.5 406 CYS B N 1
ATOM 8082 C CA . CYS B 1 406 ? 19.812 6.305 -12.516 1 90.5 406 CYS B CA 1
ATOM 8083 C C . CYS B 1 406 ? 20.375 5.223 -13.43 1 90.5 406 CYS B C 1
ATOM 8085 O O . CYS B 1 406 ? 19.625 4.641 -14.227 1 90.5 406 CYS B O 1
ATOM 8087 N N . SER B 1 407 ? 21.656 5.012 -13.289 1 90.38 407 SER B N 1
ATOM 8088 C CA . SER B 1 407 ? 22.312 3.9 -13.969 1 90.38 407 SER B CA 1
ATOM 8089 C C . SER B 1 407 ? 22.516 2.723 -13.023 1 90.38 407 SER B C 1
ATOM 8091 O O . SER B 1 407 ? 22.625 2.904 -11.805 1 90.38 407 SER B O 1
ATOM 8093 N N . TYR B 1 408 ? 22.531 1.55 -13.664 1 93.12 408 TYR B N 1
ATOM 8094 C CA . TYR B 1 408 ? 22.656 0.339 -12.859 1 93.12 408 TYR B CA 1
ATOM 8095 C C . TYR B 1 408 ? 23.672 -0.62 -13.461 1 93.12 408 TYR B C 1
ATOM 8097 O O . TYR B 1 408 ? 24.094 -0.457 -14.609 1 93.12 408 TYR B O 1
ATOM 8105 N N . ALA B 1 409 ? 24.094 -1.489 -12.594 1 94.19 409 ALA B N 1
ATOM 8106 C CA . ALA B 1 409 ? 24.938 -2.594 -13.023 1 94.19 409 ALA B CA 1
ATOM 8107 C C . ALA B 1 409 ? 24.453 -3.92 -12.453 1 94.19 409 ALA B C 1
ATOM 8109 O O . ALA B 1 409 ? 23.844 -3.955 -11.383 1 94.19 409 ALA B O 1
ATOM 8110 N N . LEU B 1 410 ? 24.625 -4.98 -13.258 1 96.56 410 LEU B N 1
ATOM 8111 C CA . LEU B 1 410 ? 24.438 -6.352 -12.789 1 96.56 410 LEU B CA 1
ATOM 8112 C C . LEU B 1 410 ? 25.766 -6.965 -12.359 1 96.56 410 LEU B C 1
ATOM 8114 O O . LEU B 1 410 ? 26.75 -6.914 -13.102 1 96.56 410 LEU B O 1
ATOM 8118 N N . LEU B 1 411 ? 25.781 -7.477 -11.148 1 96.38 411 LEU B N 1
ATOM 8119 C CA . LEU B 1 411 ? 27 -8.109 -10.641 1 96.38 411 LEU B CA 1
ATOM 8120 C C . LEU B 1 411 ? 26.828 -9.617 -10.555 1 96.38 411 LEU B C 1
ATOM 8122 O O . LEU B 1 411 ? 25.75 -10.109 -10.234 1 96.38 411 LEU B O 1
ATOM 8126 N N . ASP B 1 412 ? 27.875 -10.312 -10.891 1 96.56 412 ASP B N 1
ATOM 8127 C CA . ASP B 1 412 ? 27.984 -11.758 -10.742 1 96.56 412 ASP B CA 1
ATOM 8128 C C . ASP B 1 412 ? 29.25 -12.133 -9.961 1 96.56 412 ASP B C 1
ATOM 8130 O O . ASP B 1 412 ? 30.266 -11.438 -10.047 1 96.56 412 ASP B O 1
ATOM 8134 N N . MET B 1 413 ? 29.078 -13.195 -9.188 1 95 413 MET B N 1
ATOM 8135 C CA . MET B 1 413 ? 30.234 -13.602 -8.375 1 95 413 MET B CA 1
ATOM 8136 C C . MET B 1 413 ? 31.219 -14.406 -9.203 1 95 413 MET B C 1
ATOM 8138 O O . MET B 1 413 ? 30.844 -15.359 -9.891 1 95 413 MET B O 1
ATOM 8142 N N . SER B 1 414 ? 32.469 -13.992 -9.109 1 91.38 414 SER B N 1
ATOM 8143 C CA . SER B 1 414 ? 33.5 -14.781 -9.75 1 91.38 414 SER B CA 1
ATOM 8144 C C . SER B 1 414 ? 33.75 -16.094 -9.008 1 91.38 414 SER B C 1
ATOM 8146 O O . SER B 1 414 ? 34.031 -16.094 -7.809 1 91.38 414 SER B O 1
ATOM 8148 N N . PRO B 1 415 ? 33.656 -17.172 -9.742 1 87.38 415 PRO B N 1
ATOM 8149 C CA . PRO B 1 415 ? 33.812 -18.453 -9.055 1 87.38 415 PRO B CA 1
ATOM 8150 C C . PRO B 1 415 ? 35.219 -18.609 -8.422 1 87.38 415 PRO B C 1
ATOM 8152 O O . PRO B 1 415 ? 35.344 -19.266 -7.391 1 87.38 415 PRO B O 1
ATOM 8155 N N . SER B 1 416 ? 36.188 -17.984 -8.961 1 88.5 416 SER B N 1
ATOM 8156 C CA . SER B 1 416 ? 37.562 -18.125 -8.492 1 88.5 416 SER B CA 1
ATOM 8157 C C . SER B 1 416 ? 37.844 -17.25 -7.281 1 88.5 416 SER B C 1
ATOM 8159 O O . SER B 1 416 ? 38.406 -17.703 -6.277 1 88.5 416 SER B O 1
ATOM 8161 N N . SER B 1 417 ? 37.406 -16.016 -7.266 1 91.25 417 SER B N 1
ATOM 8162 C CA . SER B 1 417 ? 37.75 -15.055 -6.219 1 91.25 417 SER B CA 1
ATOM 8163 C C . SER B 1 417 ? 36.625 -14.953 -5.176 1 91.25 417 SER B C 1
ATOM 8165 O O . SER B 1 417 ? 36.875 -14.547 -4.039 1 91.25 417 SER B O 1
ATOM 8167 N N . GLY B 1 418 ? 35.469 -15.266 -5.559 1 91.69 418 GLY B N 1
ATOM 8168 C CA . GLY B 1 418 ? 34.344 -15.109 -4.664 1 91.69 418 GLY B CA 1
ATOM 8169 C C . GLY B 1 418 ? 33.875 -13.672 -4.535 1 91.69 418 GLY B C 1
ATOM 8170 O O . GLY B 1 418 ? 33.094 -13.344 -3.631 1 91.69 418 GLY B O 1
ATOM 8171 N N . ILE B 1 419 ? 34.375 -12.844 -5.395 1 93.81 419 ILE B N 1
ATOM 8172 C CA . ILE B 1 419 ? 34.031 -11.422 -5.352 1 93.81 419 ILE B CA 1
ATOM 8173 C C . ILE B 1 419 ? 33.062 -11.086 -6.48 1 93.81 419 ILE B C 1
ATOM 8175 O O . ILE B 1 419 ? 33.219 -11.57 -7.602 1 93.81 419 ILE B O 1
ATOM 8179 N N . PHE B 1 420 ? 32.094 -10.273 -6.129 1 94.25 420 PHE B N 1
ATOM 8180 C CA . PHE B 1 420 ? 31.125 -9.836 -7.133 1 94.25 420 PHE B CA 1
ATOM 8181 C C . PHE B 1 420 ? 31.734 -8.812 -8.078 1 94.25 420 PHE B C 1
ATOM 8183 O O . PHE B 1 420 ? 32.406 -7.871 -7.629 1 94.25 420 PHE B O 1
ATOM 8190 N N . LYS B 1 421 ? 31.531 -9.047 -9.352 1 94.5 421 LYS B N 1
ATOM 8191 C CA . LYS B 1 421 ? 32.031 -8.156 -10.391 1 94.5 421 LYS B CA 1
ATOM 8192 C C . LYS B 1 421 ? 30.922 -7.754 -11.359 1 94.5 421 LYS B C 1
ATOM 8194 O O . LYS B 1 421 ? 29.984 -8.516 -11.578 1 94.5 421 LYS B O 1
ATOM 8199 N N . GLU B 1 422 ? 31.078 -6.582 -11.938 1 94.62 422 GLU B N 1
ATOM 8200 C CA . GLU B 1 422 ? 30.094 -6.117 -12.914 1 94.62 422 GLU B CA 1
ATOM 8201 C C . GLU B 1 422 ? 30.125 -6.973 -14.18 1 94.62 422 GLU B C 1
ATOM 8203 O O . GLU B 1 422 ? 31.203 -7.266 -14.711 1 94.62 422 GLU B O 1
ATOM 8208 N N . VAL B 1 423 ? 28.984 -7.387 -14.641 1 96.19 423 VAL B N 1
ATOM 8209 C CA . VAL B 1 423 ? 28.922 -8.211 -15.844 1 96.19 423 VAL B CA 1
ATOM 8210 C C . VAL B 1 423 ? 28.047 -7.523 -16.906 1 96.19 423 VAL B C 1
ATOM 8212 O O . VAL B 1 423 ? 28.188 -7.801 -18.094 1 96.19 423 VAL B O 1
ATOM 8215 N N . PHE B 1 424 ? 27.141 -6.715 -16.516 1 95.56 424 PHE B N 1
ATOM 8216 C CA . PHE B 1 424 ? 26.219 -5.984 -17.391 1 95.56 424 PHE B CA 1
ATOM 8217 C C . PHE B 1 424 ? 26 -4.566 -16.875 1 95.56 424 PHE B C 1
ATOM 8219 O O . PHE B 1 424 ? 25.875 -4.355 -15.664 1 95.56 424 PHE B O 1
ATOM 8226 N N . VAL B 1 425 ? 26.016 -3.57 -17.734 1 94.19 425 VAL B N 1
ATOM 8227 C CA . VAL B 1 425 ? 25.875 -2.176 -17.344 1 94.19 425 VAL B CA 1
ATOM 8228 C C . VAL B 1 425 ? 24.703 -1.539 -18.094 1 94.19 425 VAL B C 1
ATOM 8230 O O . VAL B 1 425 ? 24.562 -1.717 -19.297 1 94.19 425 VAL B O 1
ATOM 8233 N N . TYR B 1 426 ? 23.891 -0.874 -17.328 1 92.94 426 TYR B N 1
ATOM 8234 C CA . TYR B 1 426 ? 22.719 -0.143 -17.812 1 92.94 426 TYR B CA 1
ATOM 8235 C C . TYR B 1 426 ? 22.875 1.353 -17.562 1 92.94 426 TYR B C 1
ATOM 8237 O O . TYR B 1 426 ? 23.141 1.776 -16.438 1 92.94 426 TYR B O 1
ATOM 8245 N N . ASP B 1 427 ? 22.688 2.129 -18.625 1 88.56 427 ASP B N 1
ATOM 8246 C CA . ASP B 1 427 ? 22.766 3.582 -18.5 1 88.56 427 ASP B CA 1
ATOM 8247 C C . ASP B 1 427 ? 21.375 4.203 -18.547 1 88.56 427 ASP B C 1
ATOM 8249 O O . ASP B 1 427 ? 20.688 4.148 -19.562 1 88.56 427 ASP B O 1
ATOM 8253 N N . GLY B 1 428 ? 20.984 4.84 -17.5 1 86 428 GLY B N 1
ATOM 8254 C CA . GLY B 1 428 ? 19.656 5.426 -17.391 1 86 428 GLY B CA 1
ATOM 8255 C C . GLY B 1 428 ? 19.469 6.652 -18.266 1 86 428 GLY B C 1
ATOM 8256 O O . GLY B 1 428 ? 18.344 7.105 -18.469 1 86 428 GLY B O 1
ATOM 8257 N N . ARG B 1 429 ? 20.531 7.199 -18.938 1 80.06 429 ARG B N 1
ATOM 8258 C CA . ARG B 1 429 ? 20.469 8.422 -19.734 1 80.06 429 ARG B CA 1
ATOM 8259 C C . ARG B 1 429 ? 20.188 8.117 -21.203 1 80.06 429 ARG B C 1
ATOM 8261 O O . ARG B 1 429 ? 20.203 9.023 -22.031 1 80.06 429 ARG B O 1
ATOM 8268 N N . GLY B 1 430 ? 20 6.887 -21.391 1 79.94 430 GLY B N 1
ATOM 8269 C CA . GLY B 1 430 ? 19.562 6.547 -22.734 1 79.94 430 GLY B CA 1
ATOM 8270 C C . GLY B 1 430 ? 20.641 5.832 -23.547 1 79.94 430 GLY B C 1
ATOM 8271 O O . GLY B 1 430 ? 20.375 5.387 -24.672 1 79.94 430 GLY B O 1
ATOM 8272 N N . GLN B 1 431 ? 21.812 5.684 -23.016 1 81.69 431 GLN B N 1
ATOM 8273 C CA . GLN B 1 431 ? 22.844 4.926 -23.734 1 81.69 431 GLN B CA 1
ATOM 8274 C C . GLN B 1 431 ? 22.516 3.436 -23.734 1 81.69 431 GLN B C 1
ATOM 8276 O O . GLN B 1 431 ? 21.891 2.932 -22.812 1 81.69 431 GLN B O 1
ATOM 8281 N N . PRO B 1 432 ? 22.938 2.795 -24.734 1 89.81 432 PRO B N 1
ATOM 8282 C CA . PRO B 1 432 ? 22.641 1.361 -24.797 1 89.81 432 PRO B CA 1
ATOM 8283 C C . PRO B 1 432 ? 23.344 0.565 -23.703 1 89.81 432 PRO B C 1
ATOM 8285 O O . PRO B 1 432 ? 24.5 0.859 -23.375 1 89.81 432 PRO B O 1
ATOM 8288 N N . SER B 1 433 ? 22.656 -0.371 -23.266 1 92.5 433 SER B N 1
ATOM 8289 C CA . SER B 1 433 ? 23.25 -1.282 -22.281 1 92.5 433 SER B CA 1
ATOM 8290 C C . SER B 1 433 ? 24.281 -2.193 -22.922 1 92.5 433 SER B C 1
ATOM 8292 O O . SER B 1 433 ? 24.266 -2.422 -24.125 1 92.5 433 SER B O 1
ATOM 8294 N N . ARG B 1 434 ? 25.266 -2.689 -22.094 1 93.06 434 ARG B N 1
ATOM 8295 C CA . ARG B 1 434 ? 26.312 -3.525 -22.656 1 93.06 434 ARG B CA 1
ATOM 8296 C C . ARG B 1 434 ? 26.766 -4.59 -21.672 1 93.06 434 ARG B C 1
ATOM 8298 O O . ARG B 1 434 ? 26.844 -4.332 -20.469 1 93.06 434 ARG B O 1
ATOM 8305 N N . TRP B 1 435 ? 27.109 -5.77 -22.203 1 94.19 435 TRP B N 1
ATOM 8306 C CA . TRP B 1 435 ? 27.75 -6.84 -21.438 1 94.19 435 TRP B CA 1
ATOM 8307 C C . TRP B 1 435 ? 29.25 -6.621 -21.344 1 94.19 435 TRP B C 1
ATOM 8309 O O . TRP B 1 435 ? 29.906 -6.363 -22.359 1 94.19 435 TRP B O 1
ATOM 8319 N N . ILE B 1 436 ? 29.734 -6.699 -20.109 1 93.25 436 ILE B N 1
ATOM 8320 C CA . ILE B 1 436 ? 31.156 -6.5 -19.891 1 93.25 436 ILE B CA 1
ATOM 8321 C C . ILE B 1 436 ? 31.844 -7.848 -19.688 1 93.25 436 ILE B C 1
ATOM 8323 O O . ILE B 1 436 ? 33.031 -8 -20 1 93.25 436 ILE B O 1
ATOM 8327 N N . ARG B 1 437 ? 31.109 -8.758 -19.125 1 93.31 437 ARG B N 1
ATOM 8328 C CA . ARG B 1 437 ? 31.594 -10.109 -18.844 1 93.31 437 ARG B CA 1
ATOM 8329 C C . ARG B 1 437 ? 30.469 -11.133 -18.984 1 93.31 437 ARG B C 1
ATOM 8331 O O . ARG B 1 437 ? 29.297 -10.766 -19.109 1 93.31 437 ARG B O 1
ATOM 8338 N N . THR B 1 438 ? 30.891 -12.344 -19.016 1 92 438 THR B N 1
ATOM 8339 C CA . THR B 1 438 ? 29.906 -13.414 -19.094 1 92 438 THR B CA 1
ATOM 8340 C C . THR B 1 438 ? 29.406 -13.789 -17.703 1 92 438 THR B C 1
ATOM 8342 O O . THR B 1 438 ? 30.141 -13.633 -16.719 1 92 438 THR B O 1
ATOM 8345 N N . VAL B 1 439 ? 28.266 -14.227 -17.609 1 94.31 439 VAL B N 1
ATOM 8346 C CA . VAL B 1 439 ? 27.656 -14.641 -16.359 1 94.31 439 VAL B CA 1
ATOM 8347 C C . VAL B 1 439 ? 27.906 -16.125 -16.125 1 94.31 439 VAL B C 1
ATOM 8349 O O . VAL B 1 439 ? 27.875 -16.922 -17.062 1 94.31 439 VAL B O 1
ATOM 8352 N N . ASP B 1 440 ? 28.234 -16.453 -14.938 1 92.19 440 ASP B N 1
ATOM 8353 C CA . ASP B 1 440 ? 28.281 -17.859 -14.531 1 92.19 440 ASP B CA 1
ATOM 8354 C C . ASP B 1 440 ? 26.906 -18.359 -14.133 1 92.19 440 ASP B C 1
ATOM 8356 O O . ASP B 1 440 ? 26.469 -18.156 -13 1 92.19 440 ASP B O 1
ATOM 8360 N N . TRP B 1 441 ? 26.266 -19.172 -15.008 1 91.31 441 TRP B N 1
ATOM 8361 C CA . TRP B 1 441 ? 24.906 -19.641 -14.75 1 91.31 441 TRP B CA 1
ATOM 8362 C C . TRP B 1 441 ? 24.922 -20.938 -13.961 1 91.31 441 TRP B C 1
ATOM 8364 O O . TRP B 1 441 ? 23.859 -21.516 -13.672 1 91.31 441 TRP B O 1
ATOM 8374 N N . GLY B 1 442 ? 26.062 -21.344 -13.625 1 81.81 442 GLY B N 1
ATOM 8375 C CA . GLY B 1 442 ? 26.203 -22.562 -12.828 1 81.81 442 GLY B CA 1
ATOM 8376 C C . GLY B 1 442 ? 26.078 -23.828 -13.656 1 81.81 442 GLY B C 1
ATOM 8377 O O . GLY B 1 442 ? 25.594 -23.797 -14.781 1 81.81 442 GLY B O 1
ATOM 8378 N N . SER B 1 443 ? 26.578 -24.938 -13.094 1 79.81 443 SER B N 1
ATOM 8379 C CA . SER B 1 443 ? 26.453 -26.312 -13.57 1 79.81 443 SER B CA 1
ATOM 8380 C C . SER B 1 443 ? 26.859 -26.422 -15.039 1 79.81 443 SER B C 1
ATOM 8382 O O . SER B 1 443 ? 26.219 -27.141 -15.805 1 79.81 443 SER B O 1
ATOM 8384 N N . GLY B 1 444 ? 27.625 -25.562 -15.516 1 78.44 444 GLY B N 1
ATOM 8385 C CA . GLY B 1 444 ? 28.156 -25.672 -16.875 1 78.44 444 GLY B CA 1
ATOM 8386 C C . GLY B 1 444 ? 27.234 -25.062 -17.922 1 78.44 444 GLY B C 1
ATOM 8387 O O . GLY B 1 444 ? 27.484 -25.203 -19.125 1 78.44 444 GLY B O 1
ATOM 8388 N N . ARG B 1 445 ? 26.297 -24.359 -17.531 1 84.62 445 ARG B N 1
ATOM 8389 C CA . ARG B 1 445 ? 25.375 -23.734 -18.469 1 84.62 445 ARG B CA 1
ATOM 8390 C C . ARG B 1 445 ? 26.016 -22.516 -19.125 1 84.62 445 ARG B C 1
ATOM 8392 O O . ARG B 1 445 ? 26.703 -21.734 -18.469 1 84.62 445 ARG B O 1
ATOM 8399 N N . GLU B 1 446 ? 25.766 -22.391 -20.375 1 85.31 446 GLU B N 1
ATOM 8400 C CA . GLU B 1 446 ? 26.281 -21.25 -21.109 1 85.31 446 GLU B CA 1
ATOM 8401 C C . GLU B 1 446 ? 25.266 -20.109 -21.141 1 85.31 446 GLU B C 1
ATOM 8403 O O . GLU B 1 446 ? 25.641 -18.953 -21.328 1 85.31 446 GLU B O 1
ATOM 8408 N N . ARG B 1 447 ? 24.109 -20.562 -21 1 90.94 447 ARG B N 1
ATOM 8409 C CA . ARG B 1 447 ? 23.031 -19.578 -21.047 1 90.94 447 ARG B CA 1
ATOM 8410 C C . ARG B 1 447 ? 22.156 -19.656 -19.797 1 90.94 447 ARG B C 1
ATOM 8412 O O . ARG B 1 447 ? 22.203 -20.625 -19.062 1 90.94 447 ARG B O 1
ATOM 8419 N N . ALA B 1 448 ? 21.375 -18.578 -19.609 1 93.81 448 ALA B N 1
ATOM 8420 C CA . ALA B 1 448 ? 20.453 -18.531 -18.484 1 93.81 448 ALA B CA 1
ATOM 8421 C C . ALA B 1 448 ? 19.406 -19.641 -18.594 1 93.81 448 ALA B C 1
ATOM 8423 O O . ALA B 1 448 ? 19.062 -20.078 -19.688 1 93.81 448 ALA B O 1
ATOM 8424 N N . PRO B 1 449 ? 19.016 -20.172 -17.469 1 93.94 449 PRO B N 1
ATOM 8425 C CA . PRO B 1 449 ? 17.906 -21.141 -17.531 1 93.94 449 PRO B CA 1
ATOM 8426 C C . PRO B 1 449 ? 16.672 -20.578 -18.219 1 93.94 449 PRO B C 1
ATOM 8428 O O . PRO B 1 449 ? 16.422 -19.375 -18.156 1 93.94 449 PRO B O 1
ATOM 8431 N N . PRO B 1 450 ? 15.938 -21.438 -18.844 1 93.62 450 PRO B N 1
ATOM 8432 C CA . PRO B 1 450 ? 14.742 -20.969 -19.547 1 93.62 450 PRO B CA 1
ATOM 8433 C C . PRO B 1 450 ? 13.648 -20.516 -18.578 1 93.62 450 PRO B C 1
ATOM 8435 O O . PRO B 1 450 ? 13.656 -20.891 -17.406 1 93.62 450 PRO B O 1
ATOM 8438 N N . ASN B 1 451 ? 12.75 -19.75 -19.125 1 94.62 451 ASN B N 1
ATOM 8439 C CA . ASN B 1 451 ? 11.617 -19.25 -18.359 1 94.62 451 ASN B CA 1
ATOM 8440 C C . ASN B 1 451 ? 10.812 -20.406 -17.75 1 94.62 451 ASN B C 1
ATOM 8442 O O . ASN B 1 451 ? 10.43 -20.344 -16.578 1 94.62 451 ASN B O 1
ATOM 8446 N N . GLU B 1 452 ? 10.461 -21.406 -18.531 1 91.56 452 GLU B N 1
ATOM 8447 C CA . GLU B 1 452 ? 9.773 -22.625 -18.109 1 91.56 452 GLU B CA 1
ATOM 8448 C C . GLU B 1 452 ? 10.609 -23.859 -18.406 1 91.56 452 GLU B C 1
ATOM 8450 O O . GLU B 1 452 ? 11.086 -24.047 -19.531 1 91.56 452 GLU B O 1
ATOM 8455 N N . PRO B 1 453 ? 10.734 -24.656 -17.375 1 88.88 453 PRO B N 1
ATOM 8456 C CA . PRO B 1 453 ? 11.461 -25.891 -17.656 1 88.88 453 PRO B CA 1
ATOM 8457 C C . PRO B 1 453 ? 10.75 -26.781 -18.672 1 88.88 453 PRO B C 1
ATOM 8459 O O . PRO B 1 453 ? 9.547 -26.625 -18.906 1 88.88 453 PRO B O 1
ATOM 8462 N N . LYS B 1 454 ? 11.5 -27.594 -19.25 1 82.5 454 LYS B N 1
ATOM 8463 C CA . LYS B 1 454 ? 10.984 -28.438 -20.312 1 82.5 454 LYS B CA 1
ATOM 8464 C C . LYS B 1 454 ? 9.781 -29.25 -19.828 1 82.5 454 LYS B C 1
ATOM 8466 O O . LYS B 1 454 ? 8.82 -29.438 -20.578 1 82.5 454 LYS B O 1
ATOM 8471 N N . CYS B 1 455 ? 9.789 -29.609 -18.547 1 77.81 455 CYS B N 1
ATOM 8472 C CA . CYS B 1 455 ? 8.727 -30.453 -18 1 77.81 455 CYS B CA 1
ATOM 8473 C C . CYS B 1 455 ? 7.715 -29.625 -17.234 1 77.81 455 CYS B C 1
ATOM 8475 O O . CYS B 1 455 ? 6.859 -30.172 -16.531 1 77.81 455 CYS B O 1
ATOM 8477 N N . GLY B 1 456 ? 7.75 -28.406 -17.344 1 82.81 456 GLY B N 1
ATOM 8478 C CA . GLY B 1 456 ? 6.871 -27.547 -16.578 1 82.81 456 GLY B CA 1
ATOM 8479 C C . GLY B 1 456 ? 7.387 -27.266 -15.172 1 82.81 456 GLY B C 1
ATOM 8480 O O . GLY B 1 456 ? 8.336 -27.906 -14.719 1 82.81 456 GLY B O 1
ATOM 8481 N N . TYR B 1 457 ? 6.77 -26.406 -14.5 1 83.31 457 TYR B N 1
ATOM 8482 C CA . TYR B 1 457 ? 7.223 -26.031 -13.164 1 83.31 457 TYR B CA 1
ATOM 8483 C C . TYR B 1 457 ? 6.965 -27.141 -12.164 1 83.31 457 TYR B C 1
ATOM 8485 O O . TYR B 1 457 ? 7.738 -27.344 -11.219 1 83.31 457 TYR B O 1
ATOM 8493 N N . ARG B 1 458 ? 5.84 -27.812 -12.391 1 75.88 458 ARG B N 1
ATOM 8494 C CA . ARG B 1 458 ? 5.453 -28.859 -11.461 1 75.88 458 ARG B CA 1
ATOM 8495 C C . ARG B 1 458 ? 5.738 -30.25 -12.055 1 75.88 458 ARG B C 1
ATOM 8497 O O . ARG B 1 458 ? 5.219 -31.25 -11.57 1 75.88 458 ARG B O 1
ATOM 8504 N N . ASN B 1 459 ? 6.527 -30.266 -13.062 1 66.94 459 ASN B N 1
ATOM 8505 C CA . ASN B 1 459 ? 6.875 -31.516 -13.75 1 66.94 459 ASN B CA 1
ATOM 8506 C C . ASN B 1 459 ? 5.629 -32.281 -14.188 1 66.94 459 ASN B C 1
ATOM 8508 O O . ASN B 1 459 ? 5.562 -33.5 -14.047 1 66.94 459 ASN B O 1
ATOM 8512 N N . ASP B 1 460 ? 4.625 -31.578 -14.5 1 62.28 460 ASP B N 1
ATOM 8513 C CA . ASP B 1 460 ? 3.336 -32.188 -14.773 1 62.28 460 ASP B CA 1
ATOM 8514 C C . ASP B 1 460 ? 3.084 -32.312 -16.266 1 62.28 460 ASP B C 1
ATOM 8516 O O . ASP B 1 460 ? 2.027 -32.812 -16.688 1 62.28 460 ASP B O 1
ATOM 8520 N N . LYS B 1 461 ? 4.109 -31.938 -16.969 1 61.59 461 LYS B N 1
ATOM 8521 C CA . LYS B 1 461 ? 3.898 -32.094 -18.406 1 61.59 461 LYS B CA 1
ATOM 8522 C C . LYS B 1 461 ? 3.992 -33.562 -18.828 1 61.59 461 LYS B C 1
ATOM 8524 O O . LYS B 1 461 ? 4.82 -34.312 -18.297 1 61.59 461 LYS B O 1
ATOM 8529 N N . LEU B 1 462 ? 3.023 -33.844 -19.516 1 57.12 462 LEU B N 1
ATOM 8530 C CA . LEU B 1 462 ? 2.811 -35.219 -19.938 1 57.12 462 LEU B CA 1
ATOM 8531 C C . LEU B 1 462 ? 4.109 -35.844 -20.422 1 57.12 462 LEU B C 1
ATOM 8533 O O . LEU B 1 462 ? 4.426 -37 -20.094 1 57.12 462 LEU B O 1
ATOM 8537 N N . LEU B 1 463 ? 4.785 -35.031 -21.25 1 55.91 463 LEU B N 1
ATOM 8538 C CA . LEU B 1 463 ? 6 -35.562 -21.844 1 55.91 463 LEU B CA 1
ATOM 8539 C C . LEU B 1 463 ? 6.996 -36 -20.781 1 55.91 463 LEU B C 1
ATOM 8541 O O . LEU B 1 463 ? 7.641 -37.062 -20.906 1 55.91 463 LEU B O 1
ATOM 8545 N N . CYS B 1 464 ? 7.078 -35.125 -19.75 1 60.75 464 CYS B N 1
ATOM 8546 C CA . CYS B 1 464 ? 8.031 -35.438 -18.688 1 60.75 464 CYS B CA 1
ATOM 8547 C C . CYS B 1 464 ? 7.484 -36.531 -17.766 1 60.75 464 CYS B C 1
ATOM 8549 O O . CYS B 1 464 ? 8.25 -37.344 -17.25 1 60.75 464 CYS B O 1
ATOM 8551 N N . PHE B 1 465 ? 6.27 -36.438 -17.562 1 54.84 465 PHE B N 1
ATOM 8552 C CA . PHE B 1 465 ? 5.633 -37.5 -16.797 1 54.84 465 PHE B CA 1
ATOM 8553 C C . PHE B 1 465 ? 5.93 -38.875 -17.422 1 54.84 465 PHE B C 1
ATOM 8555 O O . PHE B 1 465 ? 6.176 -39.844 -16.703 1 54.84 465 PHE B O 1
ATOM 8562 N N . LEU B 1 466 ? 6.02 -38.781 -18.656 1 53.62 466 LEU B N 1
ATOM 8563 C CA . LEU B 1 466 ? 6.262 -40.031 -19.375 1 53.62 466 LEU B CA 1
ATOM 8564 C C . LEU B 1 466 ? 7.734 -40.438 -19.297 1 53.62 466 LEU B C 1
ATOM 8566 O O . LEU B 1 466 ? 8.078 -41.625 -19.344 1 53.62 466 LEU B O 1
ATOM 8570 N N . ARG B 1 467 ? 8.586 -39.469 -19.078 1 50.03 467 ARG B N 1
ATOM 8571 C CA . ARG B 1 467 ? 10.023 -39.719 -19.156 1 50.03 467 ARG B CA 1
ATOM 8572 C C . ARG B 1 467 ? 10.617 -39.969 -17.781 1 50.03 467 ARG B C 1
ATOM 8574 O O . ARG B 1 467 ? 11.758 -40.406 -17.656 1 50.03 467 ARG B O 1
ATOM 8581 N N . THR B 1 468 ? 10.086 -39.438 -16.75 1 48.03 468 THR B N 1
ATOM 8582 C CA . THR B 1 468 ? 10.766 -39.5 -15.453 1 48.03 468 THR B CA 1
ATOM 8583 C C . THR B 1 468 ? 10.953 -40.969 -15.023 1 48.03 468 THR B C 1
ATOM 8585 O O . THR B 1 468 ? 10.133 -41.812 -15.359 1 48.03 468 THR B O 1
ATOM 8588 N N . GLU B 1 469 ? 12.141 -41.281 -14.555 1 45.75 469 GLU B N 1
ATOM 8589 C CA . GLU B 1 469 ? 12.586 -42.562 -14.055 1 45.75 469 GLU B CA 1
ATOM 8590 C C . GLU B 1 469 ? 11.547 -43.219 -13.133 1 45.75 469 GLU B C 1
ATOM 8592 O O . GLU B 1 469 ? 11.336 -44.406 -13.156 1 45.75 469 GLU B O 1
ATOM 8597 N N . GLU B 1 470 ? 11.078 -42.406 -12.305 1 43.88 470 GLU B N 1
ATOM 8598 C CA . GLU B 1 470 ? 10.094 -42.969 -11.383 1 43.88 470 GLU B CA 1
ATOM 8599 C C . GLU B 1 470 ? 8.859 -43.469 -12.133 1 43.88 470 GLU B C 1
ATOM 8601 O O . GLU B 1 470 ? 8.242 -44.438 -11.727 1 43.88 470 GLU B O 1
ATOM 8606 N N . ASN B 1 471 ? 8.625 -42.781 -13.172 1 43.66 471 ASN B N 1
ATOM 8607 C CA . ASN B 1 471 ? 7.508 -43.219 -13.977 1 43.66 471 ASN B CA 1
ATOM 8608 C C . ASN B 1 471 ? 7.969 -44.156 -15.102 1 43.66 471 ASN B C 1
ATOM 8610 O O . ASN B 1 471 ? 7.219 -44.406 -16.047 1 43.66 471 ASN B O 1
ATOM 8614 N N . ASN B 1 472 ? 9.25 -44.312 -15.031 1 47.62 472 ASN B N 1
ATOM 8615 C CA . ASN B 1 472 ? 9.844 -45.375 -15.82 1 47.62 472 ASN B CA 1
ATOM 8616 C C . ASN B 1 472 ? 9 -46.656 -15.758 1 47.62 472 ASN B C 1
ATOM 8618 O O . ASN B 1 472 ? 8.938 -47.406 -16.734 1 47.62 472 ASN B O 1
ATOM 8622 N N . HIS B 1 473 ? 8.43 -46.594 -14.641 1 47.5 473 HIS B N 1
ATOM 8623 C CA . HIS B 1 473 ? 7.59 -47.75 -14.461 1 47.5 473 HIS B CA 1
ATOM 8624 C C . HIS B 1 473 ? 6.426 -47.75 -15.445 1 47.5 473 HIS B C 1
ATOM 8626 O O . HIS B 1 473 ? 6 -48.812 -15.906 1 47.5 473 HIS B O 1
ATOM 8632 N N . VAL B 1 474 ? 6.051 -46.469 -15.664 1 47.97 474 VAL B N 1
ATOM 8633 C CA . VAL B 1 474 ? 4.961 -46.438 -16.625 1 47.97 474 VAL B CA 1
ATOM 8634 C C . VAL B 1 474 ? 5.48 -46.812 -18.016 1 47.97 474 VAL B C 1
ATOM 8636 O O . VAL B 1 474 ? 4.836 -47.562 -18.734 1 47.97 474 VAL B O 1
ATOM 8639 N N . TYR B 1 475 ? 6.68 -46.281 -18.344 1 49.47 475 TYR B N 1
ATOM 8640 C CA . TYR B 1 475 ? 7.289 -46.688 -19.609 1 49.47 475 TYR B CA 1
ATOM 8641 C C . TYR B 1 475 ? 7.613 -48.156 -19.609 1 49.47 475 TYR B C 1
ATOM 8643 O O . TYR B 1 475 ? 7.387 -48.844 -20.609 1 49.47 475 TYR B O 1
ATOM 8651 N N . THR B 1 476 ? 8.148 -48.469 -18.484 1 51.53 476 THR B N 1
ATOM 8652 C CA . THR B 1 476 ? 8.445 -49.875 -18.375 1 51.53 476 THR B CA 1
ATOM 8653 C C . THR B 1 476 ? 7.172 -50.719 -18.469 1 51.53 476 THR B C 1
ATOM 8655 O O . THR B 1 476 ? 7.16 -51.781 -19.094 1 51.53 476 THR B O 1
ATOM 8658 N N . ALA B 1 477 ? 6.195 -50.062 -17.875 1 51.5 477 ALA B N 1
ATOM 8659 C CA . ALA B 1 477 ? 4.914 -50.75 -17.938 1 51.5 477 ALA B CA 1
ATOM 8660 C C . ALA B 1 477 ? 4.34 -50.719 -19.344 1 51.5 477 ALA B C 1
ATOM 8662 O O . ALA B 1 477 ? 3.859 -51.75 -19.844 1 51.5 477 ALA B O 1
ATOM 8663 N N . VAL B 1 478 ? 4.465 -49.562 -19.938 1 56.09 478 VAL B N 1
ATOM 8664 C CA . VAL B 1 478 ? 3.984 -49.469 -21.312 1 56.09 478 VAL B CA 1
ATOM 8665 C C . VAL B 1 478 ? 4.871 -50.281 -22.234 1 56.09 478 VAL B C 1
ATOM 8667 O O . VAL B 1 478 ? 4.371 -50.969 -23.125 1 56.09 478 VAL B O 1
ATOM 8670 N N . GLY B 1 479 ? 6.117 -50.188 -22 1 55.97 479 GLY B N 1
ATOM 8671 C CA . GLY B 1 479 ? 7.039 -51.031 -22.75 1 55.97 479 GLY B CA 1
ATOM 8672 C C . GLY B 1 479 ? 6.82 -52.531 -22.531 1 55.97 479 GLY B C 1
ATOM 8673 O O . GLY B 1 479 ? 6.855 -53.312 -23.469 1 55.97 479 GLY B O 1
ATOM 8674 N N . ALA B 1 480 ? 6.613 -52.781 -21.25 1 58.31 480 ALA B N 1
ATOM 8675 C CA . ALA B 1 480 ? 6.355 -54.188 -20.906 1 58.31 480 ALA B CA 1
ATOM 8676 C C . ALA B 1 480 ? 5.078 -54.688 -21.578 1 58.31 480 ALA B C 1
ATOM 8678 O O . ALA B 1 480 ? 5.039 -55.812 -22.094 1 58.31 480 ALA B O 1
ATOM 8679 N N . VAL B 1 481 ? 4.133 -53.812 -21.578 1 60.81 481 VAL B N 1
ATOM 8680 C CA . VAL B 1 481 ? 2.883 -54.188 -22.234 1 60.81 481 VAL B CA 1
ATOM 8681 C C . VAL B 1 481 ? 3.092 -54.25 -23.734 1 60.81 481 VAL B C 1
ATOM 8683 O O . VAL B 1 481 ? 2.623 -55.188 -24.391 1 60.81 481 VAL B O 1
ATOM 8686 N N . GLY B 1 482 ? 3.852 -53.25 -24.234 1 60.12 482 GLY B N 1
ATOM 8687 C CA . GLY B 1 482 ? 4.18 -53.281 -25.656 1 60.12 482 GLY B CA 1
ATOM 8688 C C . GLY B 1 482 ? 5 -54.5 -26.047 1 60.12 482 GLY B C 1
ATOM 8689 O O . GLY B 1 482 ? 4.711 -55.125 -27.047 1 60.12 482 GLY B O 1
ATOM 8690 N N . GLY B 1 483 ? 5.965 -54.812 -25.25 1 62.88 483 GLY B N 1
ATOM 8691 C CA . GLY B 1 483 ? 6.773 -56 -25.469 1 62.88 483 GLY B CA 1
ATOM 8692 C C . GLY B 1 483 ? 5.98 -57.281 -25.406 1 62.88 483 GLY B C 1
ATOM 8693 O O . GLY B 1 483 ? 6.172 -58.188 -26.234 1 62.88 483 GLY B O 1
ATOM 8694 N N . ALA B 1 484 ? 5.102 -57.344 -24.5 1 66.69 484 ALA B N 1
ATOM 8695 C CA . ALA B 1 484 ? 4.242 -58.5 -24.375 1 66.69 484 ALA B CA 1
ATOM 8696 C C . ALA B 1 484 ? 3.35 -58.688 -25.594 1 66.69 484 ALA B C 1
ATOM 8698 O O . ALA B 1 484 ? 3.145 -59.812 -26.078 1 66.69 484 ALA B O 1
ATOM 8699 N N . VAL B 1 485 ? 2.941 -57.594 -26.141 1 68.25 485 VAL B N 1
ATOM 8700 C CA . VAL B 1 485 ? 2.111 -57.656 -27.344 1 68.25 485 VAL B CA 1
ATOM 8701 C C . VAL B 1 485 ? 2.945 -58.125 -28.531 1 68.25 485 VAL B C 1
ATOM 8703 O O . VAL B 1 485 ? 2.49 -58.969 -29.328 1 68.25 485 VAL B O 1
ATOM 8706 N N . VAL B 1 486 ? 4.109 -57.719 -28.609 1 69.19 486 VAL B N 1
ATOM 8707 C CA . VAL B 1 486 ? 4.988 -58.125 -29.703 1 69.19 486 VAL B CA 1
ATOM 8708 C C . VAL B 1 486 ? 5.32 -59.594 -29.562 1 69.19 486 VAL B C 1
ATOM 8710 O O . VAL B 1 486 ? 5.312 -60.344 -30.562 1 69.19 486 VAL B O 1
ATOM 8713 N N . LEU B 1 487 ? 5.52 -60.031 -28.406 1 69.31 487 LEU B N 1
ATOM 8714 C CA . LEU B 1 487 ? 5.824 -61.438 -28.156 1 69.31 487 LEU B CA 1
ATOM 8715 C C . LEU B 1 487 ? 4.625 -62.312 -28.484 1 69.31 487 LEU B C 1
ATOM 8717 O O . LEU B 1 487 ? 4.781 -63.406 -29.078 1 69.31 487 LEU B O 1
ATOM 8721 N N . LEU B 1 488 ? 3.543 -61.812 -28.156 1 69.56 488 LEU B N 1
ATOM 8722 C CA . LEU B 1 488 ? 2.316 -62.531 -28.484 1 69.56 488 LEU B CA 1
ATOM 8723 C C . LEU B 1 488 ? 2.094 -62.594 -29.984 1 69.56 488 LEU B C 1
ATOM 8725 O O . LEU B 1 488 ? 1.687 -63.625 -30.531 1 69.56 488 LEU B O 1
ATOM 8729 N N . LEU B 1 489 ? 2.434 -61.594 -30.625 1 70.62 489 LEU B N 1
ATOM 8730 C CA . LEU B 1 489 ? 2.289 -61.562 -32.062 1 70.62 489 LEU B CA 1
ATOM 8731 C C . LEU B 1 489 ? 3.307 -62.469 -32.75 1 70.62 489 LEU B C 1
ATOM 8733 O O . LEU B 1 489 ? 2.977 -63.156 -33.719 1 70.62 489 LEU B O 1
ATOM 8737 N N . LEU B 1 490 ? 4.406 -62.469 -32.25 1 71.31 490 LEU B N 1
ATOM 8738 C CA . LEU B 1 490 ? 5.438 -63.375 -32.781 1 71.31 490 LEU B CA 1
ATOM 8739 C C . LEU B 1 490 ? 5.07 -64.812 -32.562 1 71.31 490 LEU B C 1
ATOM 8741 O O . LEU B 1 490 ? 5.254 -65.688 -33.438 1 71.31 490 LEU B O 1
ATOM 8745 N N . GLY B 1 491 ? 4.605 -65 -31.391 1 66.94 491 GLY B N 1
ATOM 8746 C CA . GLY B 1 491 ? 4.102 -66.312 -31.109 1 66.94 491 GLY B CA 1
ATOM 8747 C C . GLY B 1 491 ? 2.973 -66.75 -32.031 1 66.94 491 GLY B C 1
ATOM 8748 O O . GLY B 1 491 ? 2.957 -67.875 -32.531 1 66.94 491 GLY B O 1
ATOM 8749 N N . ALA B 1 492 ? 2.148 -65.812 -32.281 1 68.25 492 ALA B N 1
ATOM 8750 C CA . ALA B 1 492 ? 1.027 -66.062 -33.188 1 68.25 492 ALA B CA 1
ATOM 8751 C C . ALA B 1 492 ? 1.513 -66.312 -34.625 1 68.25 492 ALA B C 1
ATOM 8753 O O . ALA B 1 492 ? 1.007 -67.25 -35.312 1 68.25 492 ALA B O 1
ATOM 8754 N N . LEU B 1 493 ? 2.463 -65.75 -35 1 70.94 493 LEU B N 1
ATOM 8755 C CA . LEU B 1 493 ? 3.031 -65.938 -36.312 1 70.94 493 LEU B CA 1
ATOM 8756 C C . LEU B 1 493 ? 3.727 -67.25 -36.438 1 70.94 493 LEU B C 1
ATOM 8758 O O . LEU B 1 493 ? 3.617 -67.938 -37.438 1 70.94 493 LEU B O 1
ATOM 8762 N N . LEU B 1 494 ? 4.34 -67.625 -35.406 1 67.69 494 LEU B N 1
ATOM 8763 C CA . LEU B 1 494 ? 5.02 -68.938 -35.406 1 67.69 494 LEU B CA 1
ATOM 8764 C C . LEU B 1 494 ? 4.012 -70.062 -35.438 1 67.69 494 LEU B C 1
ATOM 8766 O O . LEU B 1 494 ? 4.199 -71.062 -36.125 1 67.69 494 LEU B O 1
ATOM 8770 N N . VAL B 1 495 ? 3.023 -69.75 -34.656 1 65.12 495 VAL B N 1
ATOM 8771 C CA . VAL B 1 495 ? 1.961 -70.75 -34.656 1 65.12 495 VAL B CA 1
ATOM 8772 C C . VAL B 1 495 ? 1.274 -70.75 -36 1 65.12 495 VAL B C 1
ATOM 8774 O O . VAL B 1 495 ? 0.975 -71.812 -36.531 1 65.12 495 VAL B O 1
ATOM 8777 N N . TYR B 1 496 ? 1.19 -69.75 -36.562 1 64.19 496 TYR B N 1
ATOM 8778 C CA . TYR B 1 496 ? 0.588 -69.625 -37.875 1 64.19 496 TYR B CA 1
ATOM 8779 C C . TYR B 1 496 ? 1.471 -70.25 -38.938 1 64.19 496 TYR B C 1
ATOM 8781 O O . TYR B 1 496 ? 0.98 -71 -39.781 1 64.19 496 TYR B O 1
ATOM 8789 N N . ARG B 1 497 ? 2.658 -70.125 -38.875 1 63.47 497 ARG B N 1
ATOM 8790 C CA . ARG B 1 497 ? 3.602 -70.75 -39.812 1 63.47 497 ARG B CA 1
ATOM 8791 C C . ARG B 1 497 ? 3.633 -72.312 -39.625 1 63.47 497 ARG B C 1
ATOM 8793 O O . ARG B 1 497 ? 3.668 -73 -40.625 1 63.47 497 ARG B O 1
ATOM 8800 N N . LYS B 1 498 ? 3.691 -72.5 -38.375 1 60.97 498 LYS B N 1
ATOM 8801 C CA . LYS B 1 498 ? 3.652 -73.938 -38.125 1 60.97 498 LYS B CA 1
ATOM 8802 C C . LYS B 1 498 ? 2.354 -74.562 -38.625 1 60.97 498 LYS B C 1
ATOM 8804 O O . LYS B 1 498 ? 2.367 -75.625 -39.219 1 60.97 498 LYS B O 1
ATOM 8809 N N . TYR B 1 499 ? 1.401 -73.75 -38.469 1 60.84 499 TYR B N 1
ATOM 8810 C CA . TYR B 1 499 ? 0.101 -74.188 -38.969 1 60.84 499 TYR B CA 1
ATOM 8811 C C . TYR B 1 499 ? 0.082 -74.25 -40.469 1 60.84 499 TYR B C 1
ATOM 8813 O O . TYR B 1 499 ? -0.424 -75.25 -41.062 1 60.84 499 TYR B O 1
ATOM 8821 N N . ARG B 1 500 ? 0.745 -73.5 -41.062 1 59.06 500 ARG B N 1
ATOM 8822 C CA . ARG B 1 500 ? 0.792 -73.5 -42.531 1 59.06 500 ARG B CA 1
ATOM 8823 C C . ARG B 1 500 ? 1.671 -74.625 -43.062 1 59.06 500 ARG B C 1
ATOM 8825 O O . ARG B 1 500 ? 1.34 -75.25 -44.062 1 59.06 500 ARG B O 1
ATOM 8832 N N . THR B 1 501 ? 2.689 -74.812 -42.406 1 58.72 501 THR B N 1
ATOM 8833 C CA . THR B 1 501 ? 3.574 -75.875 -42.844 1 58.72 501 THR B CA 1
ATOM 8834 C C . THR B 1 501 ? 2.914 -77.25 -42.625 1 58.72 501 THR B C 1
ATOM 8836 O O . THR B 1 501 ? 3.051 -78.125 -43.438 1 58.72 501 THR B O 1
ATOM 8839 N N . GLU B 1 502 ? 2.197 -77.188 -41.594 1 56.66 502 GLU B N 1
ATOM 8840 C CA . GLU B 1 502 ? 1.5 -78.438 -41.344 1 56.66 502 GLU B CA 1
ATOM 8841 C C . GLU B 1 502 ? 0.339 -78.625 -42.312 1 56.66 502 GLU B C 1
ATOM 8843 O O . GLU B 1 502 ? 0.086 -79.75 -42.75 1 56.66 502 GLU B O 1
ATOM 8848 N N . GLN B 1 503 ? -0.139 -77.625 -42.688 1 57.72 503 GLN B N 1
ATOM 8849 C CA . GLN B 1 503 ? -1.192 -77.688 -43.688 1 57.72 503 GLN B CA 1
ATOM 8850 C C . GLN B 1 503 ? -0.625 -78.125 -45.031 1 57.72 503 GLN B C 1
ATOM 8852 O O . GLN B 1 503 ? -1.244 -78.875 -45.781 1 57.72 503 GLN B O 1
ATOM 8857 N N . ALA B 1 504 ? 0.458 -77.75 -45.375 1 54.31 504 ALA B N 1
ATOM 8858 C CA . ALA B 1 504 ? 1.102 -78.062 -46.625 1 54.31 504 ALA B CA 1
ATOM 8859 C C . ALA B 1 504 ? 1.489 -79.562 -46.656 1 54.31 504 ALA B C 1
ATOM 8861 O O . ALA B 1 504 ? 1.472 -80.188 -47.719 1 54.31 504 ALA B O 1
ATOM 8862 N N . LEU B 1 505 ? 1.836 -80 -45.562 1 50.94 505 LEU B N 1
ATOM 8863 C CA . LEU B 1 505 ? 2.182 -81.375 -45.469 1 50.94 505 LEU B CA 1
ATOM 8864 C C . LEU B 1 505 ? 0.94 -82.25 -45.594 1 50.94 505 LEU B C 1
ATOM 8866 O O . LEU B 1 505 ? 1.022 -83.438 -46.062 1 50.94 505 LEU B O 1
ATOM 8870 N N . HIS B 1 506 ? -0.128 -81.625 -45.281 1 50.47 506 HIS B N 1
ATOM 8871 C CA . HIS B 1 506 ? -1.38 -82.375 -45.375 1 50.47 506 HIS B CA 1
ATOM 8872 C C . HIS B 1 506 ? -1.967 -82.25 -46.781 1 50.47 506 HIS B C 1
ATOM 8874 O O . HIS B 1 506 ? -2.963 -82.938 -47.094 1 50.47 506 HIS B O 1
ATOM 8880 N N . ASP B 1 507 ? -1.381 -81.5 -47.562 1 48.25 507 ASP B N 1
ATOM 8881 C CA . ASP B 1 507 ? -1.835 -81.438 -48.938 1 48.25 507 ASP B CA 1
ATOM 8882 C C . ASP B 1 507 ? -1.453 -82.75 -49.688 1 48.25 507 ASP B C 1
ATOM 8884 O O . ASP B 1 507 ? -0.333 -83.25 -49.531 1 48.25 507 ASP B O 1
ATOM 8888 N N . THR B 1 508 ? -2.373 -83.625 -49.812 1 49.44 508 THR B N 1
ATOM 8889 C CA . THR B 1 508 ? -2.391 -84.938 -50.375 1 49.44 508 THR B CA 1
ATOM 8890 C C . THR B 1 508 ? -1.862 -84.938 -51.812 1 49.44 508 THR B C 1
ATOM 8892 O O . THR B 1 508 ? -2.252 -85.812 -52.625 1 49.44 508 THR B O 1
ATOM 8895 N N . TRP B 1 509 ? -1.136 -84.188 -52.375 1 50.34 509 TRP B N 1
ATOM 8896 C CA . TRP B 1 509 ? -0.661 -84.25 -53.75 1 50.34 509 TRP B CA 1
ATOM 8897 C C . TRP B 1 509 ? 0.221 -85.5 -53.938 1 50.34 509 TRP B C 1
ATOM 8899 O O . TRP B 1 509 ? 0.346 -86 -55.031 1 50.34 509 TRP B O 1
ATOM 8909 N N . TRP B 1 510 ? 0.782 -86.125 -52.906 1 51.75 510 TRP B N 1
ATOM 8910 C CA . TRP B 1 510 ? 1.723 -87.25 -52.969 1 51.75 510 TRP B CA 1
ATOM 8911 C C . TRP B 1 510 ? 0.99 -88.562 -52.906 1 51.75 510 TRP B C 1
ATOM 8913 O O . TRP B 1 510 ? 1.605 -89.625 -53.062 1 51.75 510 TRP B O 1
ATOM 8923 N N . ARG B 1 511 ? -0.257 -88.562 -52.719 1 49.75 511 ARG B N 1
ATOM 8924 C CA . ARG B 1 511 ? -1.007 -89.812 -52.656 1 49.75 511 ARG B CA 1
ATOM 8925 C C . ARG B 1 511 ? -1.684 -90.062 -54 1 49.75 511 ARG B C 1
ATOM 8927 O O . ARG B 1 511 ? -2.91 -90 -54.125 1 49.75 511 ARG B O 1
ATOM 8934 N N . ALA B 1 512 ? -0.975 -89.875 -55.094 1 51.94 512 ALA B N 1
ATOM 8935 C CA . ALA B 1 512 ? -1.566 -90.312 -56.375 1 51.94 512 ALA B CA 1
ATOM 8936 C C . ALA B 1 512 ? -1.717 -91.812 -56.469 1 51.94 512 ALA B C 1
ATOM 8938 O O . ALA B 1 512 ? -0.823 -92.562 -56.031 1 51.94 512 ALA B O 1
ATOM 8939 N N . SER B 1 513 ? -2.867 -92.375 -56.469 1 52.34 513 SER B N 1
ATOM 8940 C CA . SER B 1 513 ? -3.109 -93.812 -56.656 1 52.34 513 SER B CA 1
ATOM 8941 C C . SER B 1 513 ? -2.559 -94.312 -57.969 1 52.34 513 SER B C 1
ATOM 8943 O O . SER B 1 513 ? -2.576 -93.562 -58.969 1 52.34 513 SER B O 1
ATOM 8945 N N . TYR B 1 514 ? -1.917 -95.312 -57.938 1 53.69 514 TYR B N 1
ATOM 8946 C CA . TYR B 1 514 ? -1.419 -96 -59.156 1 53.69 514 TYR B CA 1
ATOM 8947 C C . TYR B 1 514 ? -2.533 -96.188 -60.188 1 53.69 514 TYR B C 1
ATOM 8949 O O . TYR B 1 514 ? -2.287 -96.125 -61.406 1 53.69 514 TYR B O 1
ATOM 8957 N N . SER B 1 515 ? -3.758 -96.25 -59.781 1 58.44 515 SER B N 1
ATOM 8958 C CA . SER B 1 515 ? -4.844 -96.5 -60.719 1 58.44 515 SER B CA 1
ATOM 8959 C C . SER B 1 515 ? -5.129 -95.312 -61.562 1 58.44 515 SER B C 1
ATOM 8961 O O . SER B 1 515 ? -5.77 -95.375 -62.594 1 58.44 515 SER B O 1
ATOM 8963 N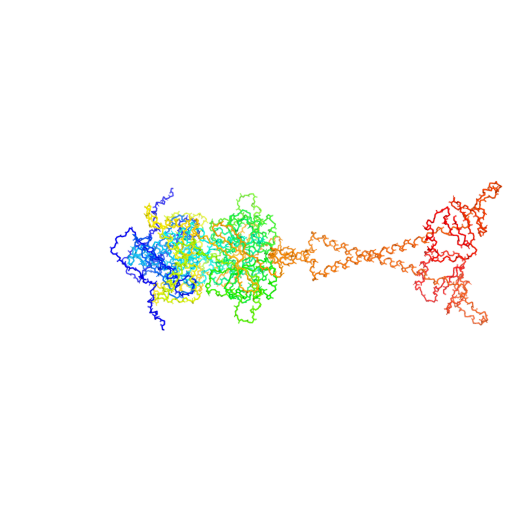 N . ASP B 1 516 ? -4.602 -94.188 -61.125 1 58.22 516 ASP B N 1
ATOM 8964 C CA . ASP B 1 516 ? -4.895 -93 -61.906 1 58.22 516 ASP B CA 1
ATOM 8965 C C . ASP B 1 516 ? -3.861 -92.812 -63.031 1 58.22 516 ASP B C 1
ATOM 8967 O O . ASP B 1 516 ? -3.98 -91.875 -63.844 1 58.22 516 ASP B O 1
ATOM 8971 N N . ILE B 1 517 ? -2.986 -93.625 -63.031 1 55.5 517 ILE B N 1
ATOM 8972 C CA . ILE B 1 517 ? -1.981 -93.625 -64.062 1 55.5 517 ILE B CA 1
ATOM 8973 C C . ILE B 1 517 ? -2.449 -94.5 -65.25 1 55.5 517 ILE B C 1
ATOM 8975 O O . ILE B 1 517 ? -2.723 -95.688 -65.062 1 55.5 517 ILE B O 1
ATOM 8979 N N . LYS B 1 518 ? -2.92 -93.938 -66.312 1 62.03 518 LYS B N 1
ATOM 8980 C CA . LYS B 1 518 ? -3.287 -94.688 -67.5 1 62.03 518 LYS B CA 1
ATOM 8981 C C . LYS B 1 518 ? -2.057 -95 -68.375 1 62.03 518 LYS B C 1
ATOM 8983 O O . LYS B 1 518 ? -1.32 -94.062 -68.75 1 62.03 518 LYS B O 1
ATOM 8988 N N . PRO B 1 519 ? -1.753 -96.25 -68.312 1 56.97 519 PRO B N 1
ATOM 8989 C CA . PRO B 1 519 ? -0.644 -96.562 -69.25 1 56.97 519 PRO B CA 1
ATOM 8990 C C . PRO B 1 519 ? -0.924 -96.125 -70.688 1 56.97 519 PRO B C 1
ATOM 8992 O O . PRO B 1 519 ? -2.08 -96.125 -71.125 1 56.97 519 PRO B O 1
ATOM 8995 N N . LEU B 1 520 ? -0.124 -95.438 -71.375 1 50.44 520 LEU B N 1
ATOM 8996 C CA . LEU B 1 520 ? -0.289 -95.188 -72.75 1 50.44 520 LEU B CA 1
ATOM 8997 C C . LEU B 1 520 ? -0.538 -96.438 -73.562 1 50.44 520 LEU B C 1
ATOM 8999 O O . LEU B 1 520 ? 0.118 -97.5 -73.312 1 50.44 520 LEU B O 1
ATOM 9003 N N . ASP B 1 521 ? -1.757 -96.75 -74.125 1 47.66 521 ASP B N 1
ATOM 9004 C CA . ASP B 1 521 ? -2.098 -97.875 -75 1 47.66 521 ASP B CA 1
ATOM 9005 C C . ASP B 1 521 ? -0.924 -98.25 -75.875 1 47.66 521 ASP B C 1
ATOM 9007 O O . ASP B 1 521 ? -0.267 -97.375 -76.438 1 47.66 521 ASP B O 1
ATOM 9011 N N . ASN B 1 522 ? -0.445 -99.438 -75.875 1 43.34 522 ASN B N 1
ATOM 9012 C CA . ASN B 1 522 ? 0.595 -100.062 -76.688 1 43.34 522 ASN B CA 1
ATOM 9013 C C . ASN B 1 522 ? 0.329 -99.875 -78.188 1 43.34 522 ASN B C 1
ATOM 9015 O O . ASN B 1 522 ? 0.992 -100.438 -79 1 43.34 522 ASN B O 1
ATOM 9019 N N . THR B 1 523 ? -0.862 -99.625 -78.688 1 40.03 523 THR B N 1
ATOM 9020 C CA . THR B 1 523 ? -0.842 -99.75 -80.125 1 40.03 523 THR B CA 1
ATOM 9021 C C . THR B 1 523 ? 0.193 -98.812 -80.75 1 40.03 523 THR B C 1
ATOM 9023 O O . THR B 1 523 ? 0.53 -99 -81.938 1 40.03 523 THR B O 1
ATOM 9026 N N . VAL B 1 524 ? 0.23 -97.688 -80.312 1 37.59 524 VAL B N 1
ATOM 9027 C CA . VAL B 1 524 ? 1.045 -96.812 -81.188 1 37.59 524 VAL B CA 1
ATOM 9028 C C . VAL B 1 524 ? 2.525 -97.062 -80.938 1 37.59 524 VAL B C 1
ATOM 9030 O O . VAL B 1 524 ? 3.219 -96.25 -80.375 1 37.59 524 VAL B O 1
ATOM 9033 N N . SER B 1 525 ? 2.822 -98.25 -80.312 1 36.62 525 SER B N 1
ATOM 9034 C CA . SER B 1 525 ? 4.25 -98.375 -80.062 1 36.62 525 SER B CA 1
ATOM 9035 C C . SER B 1 525 ? 5.043 -98.438 -81.312 1 36.62 525 SER B C 1
ATOM 9037 O O . SER B 1 525 ? 6.242 -98.75 -81.312 1 36.62 525 SER B O 1
ATOM 9039 N N . ARG B 1 526 ? 4.32 -98.812 -82.5 1 36.44 526 ARG B N 1
ATOM 9040 C CA . ARG B 1 526 ? 5.328 -99.125 -83.5 1 36.44 526 ARG B CA 1
ATOM 9041 C C . ARG B 1 526 ? 6.176 -97.875 -83.812 1 36.44 526 ARG B C 1
ATOM 9043 O O . ARG B 1 526 ? 7.309 -98 -84.25 1 36.44 526 ARG B O 1
ATOM 9050 N N . SER B 1 527 ? 5.496 -96.75 -84 1 33.06 527 SER B N 1
ATOM 9051 C CA . SER B 1 527 ? 6.328 -95.938 -84.875 1 33.06 527 SER B CA 1
ATOM 9052 C C . SER B 1 527 ? 7.52 -95.312 -84.125 1 33.06 527 SER B C 1
ATOM 9054 O O . SER B 1 527 ? 8.664 -95.5 -84.562 1 33.06 527 SER B O 1
ATOM 9056 N N . ARG B 1 528 ? 7.344 -94 -83.625 1 32.66 528 ARG B N 1
ATOM 9057 C CA . ARG B 1 528 ? 8.477 -93.062 -83.625 1 32.66 528 ARG B CA 1
ATOM 9058 C C . ARG B 1 528 ? 9.32 -93.312 -82.375 1 32.66 528 ARG B C 1
ATOM 9060 O O . ARG B 1 528 ? 8.844 -93.125 -81.25 1 32.66 528 ARG B O 1
ATOM 9067 N N . ARG B 1 529 ? 10.305 -94.25 -82.438 1 35.53 529 ARG B N 1
ATOM 9068 C CA . ARG B 1 529 ? 11.508 -94.312 -81.625 1 35.53 529 ARG B CA 1
ATOM 9069 C C . ARG B 1 529 ? 12.164 -93 -81.438 1 35.53 529 ARG B C 1
ATOM 9071 O O . ARG B 1 529 ? 12.883 -92.5 -82.312 1 35.53 529 ARG B O 1
ATOM 9078 N N . MET B 1 530 ? 11.492 -91.875 -81.062 1 28.94 530 MET B N 1
ATOM 9079 C CA . MET B 1 530 ? 12.328 -90.688 -80.812 1 28.94 530 MET B CA 1
ATOM 9080 C C . MET B 1 530 ? 13.469 -91 -79.875 1 28.94 530 MET B C 1
ATOM 9082 O O . MET B 1 530 ? 13.234 -91.5 -78.75 1 28.94 530 MET B O 1
ATOM 9086 N N . ALA B 1 531 ? 14.711 -91.25 -80.438 1 31.09 531 ALA B N 1
ATOM 9087 C CA . ALA B 1 531 ? 16.062 -91.312 -79.875 1 31.09 531 ALA B CA 1
ATOM 9088 C C . ALA B 1 531 ? 16.266 -90.25 -78.812 1 31.09 531 ALA B C 1
ATOM 9090 O O . ALA B 1 531 ? 16.203 -89.062 -79.062 1 31.09 531 ALA B O 1
ATOM 9091 N N . SER B 1 532 ? 15.773 -90.25 -77.688 1 31.59 532 SER B N 1
ATOM 9092 C CA . SER B 1 532 ? 16.281 -89.25 -76.75 1 31.59 532 SER B CA 1
ATOM 9093 C C . SER B 1 532 ? 17.797 -89.188 -76.75 1 31.59 532 SER B C 1
ATOM 9095 O O . SER B 1 532 ? 18.453 -90.25 -76.812 1 31.59 532 SER B O 1
ATOM 9097 N N . PRO B 1 533 ? 18.484 -88.188 -77.312 1 35.16 533 PRO B N 1
ATOM 9098 C CA . PRO B 1 533 ? 19.922 -88.062 -77.438 1 35.16 533 PRO B CA 1
ATOM 9099 C C . PRO B 1 533 ? 20.688 -88.5 -76.188 1 35.16 533 PRO B C 1
ATOM 9101 O O . PRO B 1 533 ? 21.906 -88.375 -76.125 1 35.16 533 PRO B O 1
ATOM 9104 N N . PHE B 1 534 ? 20.078 -88.438 -75.062 1 33.75 534 PHE B N 1
ATOM 9105 C CA . PHE B 1 534 ? 20.984 -88.625 -73.938 1 33.75 534 PHE B CA 1
ATOM 9106 C C . PHE B 1 534 ? 21.469 -90.125 -73.875 1 33.75 534 PHE B C 1
ATOM 9108 O O . PHE B 1 534 ? 20.938 -90.875 -73.125 1 33.75 534 PHE B O 1
ATOM 9115 N N . SER B 1 535 ? 21.625 -90.812 -74.938 1 33.34 535 SER B N 1
ATOM 9116 C CA . SER B 1 535 ? 21.969 -92.188 -75.062 1 33.34 535 SER B CA 1
ATOM 9117 C C . SER B 1 535 ? 23.234 -92.5 -74.25 1 33.34 535 SER B C 1
ATOM 9119 O O . SER B 1 535 ? 23.469 -93.688 -73.938 1 33.34 535 SER B O 1
ATOM 9121 N N . GLU B 1 536 ? 24.266 -91.75 -74.5 1 35.44 536 GLU B N 1
ATOM 9122 C CA . GLU B 1 536 ? 25.578 -92.25 -74.188 1 35.44 536 GLU B CA 1
ATOM 9123 C C . GLU B 1 536 ? 25.828 -92.312 -72.688 1 35.44 536 GLU B C 1
ATOM 9125 O O . GLU B 1 536 ? 26.922 -92.625 -72.25 1 35.44 536 GLU B O 1
ATOM 9130 N N . GLU B 1 537 ? 25.156 -91.375 -72 1 34.84 537 GLU B N 1
ATOM 9131 C CA . GLU B 1 537 ? 25.781 -91.375 -70.688 1 34.84 537 GLU B CA 1
ATOM 9132 C C . GLU B 1 537 ? 25.547 -92.625 -69.938 1 34.84 537 GLU B C 1
ATOM 9134 O O . GLU B 1 537 ? 24.578 -93.375 -70.188 1 34.84 537 GLU B O 1
ATOM 9139 N N . PRO B 1 538 ? 26.547 -93.062 -69 1 36 538 PRO B N 1
ATOM 9140 C CA . PRO B 1 538 ? 26.547 -94.312 -68.25 1 36 538 PRO B CA 1
ATOM 9141 C C . PRO B 1 538 ? 25.156 -94.688 -67.75 1 36 538 PRO B C 1
ATOM 9143 O O . PRO B 1 538 ? 24.281 -93.812 -67.625 1 36 538 PRO B O 1
ATOM 9146 N N . ASP B 1 539 ? 24.766 -96.062 -67.75 1 34.72 539 ASP B N 1
ATOM 9147 C CA . ASP B 1 539 ? 23.578 -96.812 -67.312 1 34.72 539 ASP B CA 1
ATOM 9148 C C . ASP B 1 539 ? 22.922 -96.125 -66.062 1 34.72 539 ASP B C 1
ATOM 9150 O O . ASP B 1 539 ? 23.312 -96.438 -64.938 1 34.72 539 ASP B O 1
ATOM 9154 N N . LEU B 1 540 ? 22.859 -94.875 -66.062 1 32.84 540 LEU B N 1
ATOM 9155 C CA . LEU B 1 540 ? 22.094 -94.5 -64.938 1 32.84 540 LEU B CA 1
ATOM 9156 C C . LEU B 1 540 ? 20.781 -95.25 -64.812 1 32.84 540 LEU B C 1
ATOM 9158 O O . LEU B 1 540 ? 20.141 -95.5 -65.875 1 32.84 540 LEU B O 1
ATOM 9162 N N . GLY B 1 541 ? 20.578 -96.125 -63.844 1 37.53 541 GLY B N 1
ATOM 9163 C CA . GLY B 1 541 ? 19.484 -97 -63.375 1 37.53 541 GLY B CA 1
ATOM 9164 C C . GLY B 1 541 ? 18.125 -96.438 -63.781 1 37.53 541 GLY B C 1
ATOM 9165 O O . GLY B 1 541 ? 17.109 -96.75 -63.125 1 37.53 541 GLY B O 1
ATOM 9166 N N . LEU B 1 542 ? 18.094 -95.562 -64.75 1 40 542 LEU B N 1
ATOM 9167 C CA . LEU B 1 542 ? 16.812 -95.062 -65.188 1 40 542 LEU B CA 1
ATOM 9168 C C . LEU B 1 542 ? 16 -96.188 -65.875 1 40 542 LEU B C 1
ATOM 9170 O O . LEU B 1 542 ? 15.07 -95.875 -66.625 1 40 542 LEU B O 1
ATOM 9174 N N . LYS B 1 543 ? 16.484 -97.438 -66.062 1 46.62 543 LYS B N 1
ATOM 9175 C CA . LYS B 1 543 ? 15.852 -98.5 -66.812 1 46.62 543 LYS B CA 1
ATOM 9176 C C . LYS B 1 543 ? 14.359 -98.562 -66.5 1 46.62 543 LYS B C 1
ATOM 9178 O O . LYS B 1 543 ? 13.578 -99.062 -67.375 1 46.62 543 LYS B O 1
ATOM 9183 N N . LYS B 1 544 ?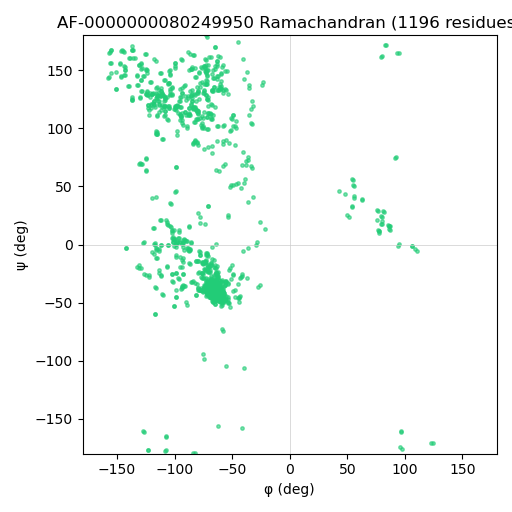 13.883 -98.188 -65.375 1 50.06 544 LYS B N 1
ATOM 9184 C CA . LYS B 1 544 ? 12.508 -98.625 -65.125 1 50.06 544 LYS B CA 1
ATOM 9185 C C . LYS B 1 544 ? 11.586 -97.375 -64.938 1 50.06 544 LYS B C 1
ATOM 9187 O O . LYS B 1 544 ? 10.836 -97.312 -63.969 1 50.06 544 LYS B O 1
ATOM 9192 N N . VAL B 1 545 ? 11.797 -96.312 -65.75 1 53.75 545 VAL B N 1
ATOM 9193 C CA . VAL B 1 545 ? 10.852 -95.188 -65.688 1 53.75 545 VAL B CA 1
ATOM 9194 C C . VAL B 1 545 ? 9.75 -95.375 -66.75 1 53.75 545 VAL B C 1
ATOM 9196 O O . VAL B 1 545 ? 10.039 -95.625 -67.875 1 53.75 545 VAL B O 1
ATOM 9199 N N . THR B 1 546 ? 8.531 -95.75 -66.562 1 60.94 546 THR B N 1
ATOM 9200 C CA . THR B 1 546 ? 7.395 -95.812 -67.438 1 60.94 546 THR B CA 1
ATOM 9201 C C . THR B 1 546 ? 6.648 -94.5 -67.5 1 60.94 546 THR B C 1
ATOM 9203 O O . THR B 1 546 ? 6.504 -93.812 -66.5 1 60.94 546 THR B O 1
ATOM 9206 N N . VAL B 1 547 ? 6.484 -93.875 -68.562 1 61.31 547 VAL B N 1
ATOM 9207 C CA . VAL B 1 547 ? 5.73 -92.625 -68.75 1 61.31 547 VAL B CA 1
ATOM 9208 C C . VAL B 1 547 ? 4.234 -92.938 -68.688 1 61.31 547 VAL B C 1
ATOM 9210 O O . VAL B 1 547 ? 3.74 -93.875 -69.25 1 61.31 547 VAL B O 1
ATOM 9213 N N . ALA B 1 548 ? 3.586 -92.438 -67.688 1 64.81 548 ALA B N 1
ATOM 9214 C CA . ALA B 1 548 ? 2.145 -92.625 -67.562 1 64.81 548 ALA B CA 1
ATOM 9215 C C . ALA B 1 548 ? 1.438 -91.25 -67.438 1 64.81 548 ALA B C 1
ATOM 9217 O O . ALA B 1 548 ? 2.09 -90.188 -67.375 1 64.81 548 ALA B O 1
ATOM 9218 N N . ARG B 1 549 ? 0.324 -91.25 -67.875 1 63.16 549 ARG B N 1
ATOM 9219 C CA . ARG B 1 549 ? -0.479 -90 -67.812 1 63.16 549 ARG B CA 1
ATOM 9220 C C . ARG B 1 549 ? -1.19 -89.938 -66.5 1 63.16 549 ARG B C 1
ATOM 9222 O O . ARG B 1 549 ? -1.798 -90.875 -66 1 63.16 549 ARG B O 1
ATOM 9229 N N . TYR B 1 550 ? -0.796 -88.875 -65.75 1 63.16 550 TYR B N 1
ATOM 9230 C CA . TYR B 1 550 ? -1.459 -88.625 -64.438 1 63.16 550 TYR B CA 1
ATOM 9231 C C . TYR B 1 550 ? -2.145 -87.25 -64.5 1 63.16 550 TYR B C 1
ATOM 9233 O O . TYR B 1 550 ? -1.499 -86.188 -64.75 1 63.16 550 TYR B O 1
ATOM 9241 N N . GLN B 1 551 ? -3.43 -87.062 -64.312 1 62.41 551 GLN B N 1
ATOM 9242 C CA . GLN B 1 551 ? -4.27 -85.875 -64.375 1 62.41 551 GLN B CA 1
ATOM 9243 C C . GLN B 1 551 ? -3.943 -85 -65.562 1 62.41 551 GLN B C 1
ATOM 9245 O O . GLN B 1 551 ? -3.686 -83.812 -65.438 1 62.41 551 GLN B O 1
ATOM 9250 N N . ASP B 1 552 ? -3.762 -85.625 -66.875 1 60.03 552 ASP B N 1
ATOM 9251 C CA . ASP B 1 552 ? -3.59 -85.062 -68.188 1 60.03 552 ASP B CA 1
ATOM 9252 C C . ASP B 1 552 ? -2.164 -84.562 -68.375 1 60.03 552 ASP B C 1
ATOM 9254 O O . ASP B 1 552 ? -1.894 -83.75 -69.312 1 60.03 552 ASP B O 1
ATOM 9258 N N . ARG B 1 553 ? -1.344 -84.938 -67.375 1 60 553 ARG B N 1
ATOM 9259 C CA . ARG B 1 553 ? 0.067 -84.562 -67.562 1 60 553 ARG B CA 1
ATOM 9260 C C . ARG B 1 553 ? 0.909 -85.875 -67.688 1 60 553 ARG B C 1
ATOM 9262 O O . ARG B 1 553 ? 0.577 -86.875 -67.125 1 60 553 ARG B O 1
ATOM 9269 N N . MET B 1 554 ? 1.806 -85.812 -68.688 1 61.97 554 MET B N 1
ATOM 9270 C CA . MET B 1 554 ? 2.734 -86.938 -68.875 1 61.97 554 MET B CA 1
ATOM 9271 C C . MET B 1 554 ? 3.73 -87 -67.688 1 61.97 554 MET B C 1
ATOM 9273 O O . MET B 1 554 ? 4.344 -86 -67.375 1 61.97 554 MET B O 1
ATOM 9277 N N . VAL B 1 555 ? 3.588 -88 -66.938 1 62.97 555 VAL B N 1
ATOM 9278 C CA . VAL B 1 555 ? 4.465 -88.188 -65.75 1 62.97 555 VAL B CA 1
ATOM 9279 C C . VAL B 1 555 ? 5.379 -89.375 -65.938 1 62.97 555 VAL B C 1
ATOM 9281 O O . VAL B 1 555 ? 5.027 -90.312 -66.625 1 62.97 555 VAL B O 1
ATOM 9284 N N . MET B 1 556 ? 6.629 -89.25 -65.688 1 65.19 556 MET B N 1
ATOM 9285 C CA . MET B 1 556 ? 7.566 -90.375 -65.625 1 65.19 556 MET B CA 1
ATOM 9286 C C . MET B 1 556 ? 7.465 -91.062 -64.312 1 65.19 556 MET B C 1
ATOM 9288 O O . MET B 1 556 ? 7.422 -90.438 -63.25 1 65.19 556 MET B O 1
ATOM 9292 N N . VAL B 1 557 ? 7.043 -92.25 -64.312 1 61.75 557 VAL B N 1
ATOM 9293 C CA . VAL B 1 557 ? 6.852 -93 -63.125 1 61.75 557 VAL B CA 1
ATOM 9294 C C . VAL B 1 557 ? 8.094 -93.875 -62.844 1 61.75 557 VAL B C 1
ATOM 9296 O O . VAL B 1 557 ? 8.555 -94.625 -63.719 1 61.75 557 VAL B O 1
ATOM 9299 N N . LYS B 1 558 ? 8.867 -93.562 -61.906 1 61.91 558 LYS B N 1
ATOM 9300 C CA . LYS B 1 558 ? 9.977 -94.438 -61.469 1 61.91 558 LYS B CA 1
ATOM 9301 C C . LYS B 1 558 ? 9.586 -95.25 -60.25 1 61.91 558 LYS B C 1
ATOM 9303 O O . LYS B 1 558 ? 9.094 -94.75 -59.25 1 61.91 558 LYS B O 1
ATOM 9308 N N . THR B 1 559 ? 9.531 -96.562 -60.375 1 56.12 559 THR B N 1
ATOM 9309 C CA . THR B 1 559 ? 9.227 -97.5 -59.312 1 56.12 559 THR B CA 1
ATOM 9310 C C . THR B 1 559 ? 10.422 -97.625 -58.375 1 56.12 559 THR B C 1
ATOM 9312 O O . THR B 1 559 ? 11.531 -97.938 -58.812 1 56.12 559 THR B O 1
ATOM 9315 N N . ILE B 1 560 ? 10.445 -97 -57.25 1 54.69 560 ILE B N 1
ATOM 9316 C CA . ILE B 1 560 ? 11.531 -97.188 -56.281 1 54.69 560 ILE B CA 1
ATOM 9317 C C . ILE B 1 560 ? 11.305 -98.438 -55.469 1 54.69 560 ILE B C 1
ATOM 9319 O O . ILE B 1 560 ? 10.203 -98.688 -54.938 1 54.69 560 ILE B O 1
ATOM 9323 N N . THR B 1 561 ? 12.109 -99.438 -55.531 1 52.06 561 THR B N 1
ATOM 9324 C CA . THR B 1 561 ? 12.016 -100.75 -54.906 1 52.06 561 THR B CA 1
ATOM 9325 C C . THR B 1 561 ? 12.258 -100.625 -53.375 1 52.06 561 THR B C 1
ATOM 9327 O O . THR B 1 561 ? 11.977 -101.562 -52.625 1 52.06 561 THR B O 1
ATOM 9330 N N . HIS B 1 562 ? 12.844 -99.5 -52.938 1 48.09 562 HIS B N 1
ATOM 9331 C CA . HIS B 1 562 ? 13.125 -99.438 -51.531 1 48.09 562 HIS B CA 1
ATOM 9332 C C . HIS B 1 562 ? 11.961 -98.812 -50.781 1 48.09 562 HIS B C 1
ATOM 9334 O O . HIS B 1 562 ? 11.305 -97.875 -51.281 1 48.09 562 HIS B O 1
ATOM 9340 N N . LYS B 1 563 ? 11.484 -99.438 -49.781 1 47.94 563 LYS B N 1
ATOM 9341 C CA . LYS B 1 563 ? 10.391 -99 -48.906 1 47.94 563 LYS B CA 1
ATOM 9342 C C . LYS B 1 563 ? 10.703 -97.688 -48.281 1 47.94 563 LYS B C 1
ATOM 9344 O O . LYS B 1 563 ? 11.695 -97.5 -47.562 1 47.94 563 LYS B O 1
ATOM 9349 N N . ILE B 1 564 ? 10.344 -96.625 -48.938 1 48.69 564 ILE B N 1
ATOM 9350 C CA . ILE B 1 564 ? 10.586 -95.312 -48.375 1 48.69 564 ILE B CA 1
ATOM 9351 C C . ILE B 1 564 ? 9.555 -95 -47.281 1 48.69 564 ILE B C 1
ATOM 9353 O O . ILE B 1 564 ? 8.344 -95.125 -47.5 1 48.69 564 ILE B O 1
ATOM 9357 N N . GLU B 1 565 ? 10.016 -95.125 -46.094 1 49.66 565 GLU B N 1
ATOM 9358 C CA . GLU B 1 565 ? 9.172 -94.75 -44.969 1 49.66 565 GLU B CA 1
ATOM 9359 C C . GLU B 1 565 ? 8.797 -93.25 -45 1 49.66 565 GLU B C 1
ATOM 9361 O O . GLU B 1 565 ? 9.664 -92.375 -45.094 1 49.66 565 GLU B O 1
ATOM 9366 N N . MET B 1 566 ? 7.598 -93.062 -45.438 1 50.94 566 MET B N 1
ATOM 9367 C CA . MET B 1 566 ? 7.086 -91.688 -45.531 1 50.94 566 MET B CA 1
ATOM 9368 C C . MET B 1 566 ? 7.027 -91 -44.156 1 50.94 566 MET B C 1
ATOM 9370 O O . MET B 1 566 ? 5.969 -91 -43.531 1 50.94 566 MET B O 1
ATOM 9374 N N . ASN B 1 567 ? 8.227 -90.812 -43.531 1 54.94 567 ASN B N 1
ATOM 9375 C CA . ASN B 1 567 ? 8.344 -90.125 -42.281 1 54.94 567 ASN B CA 1
ATOM 9376 C C . ASN B 1 567 ? 8.18 -88.625 -42.469 1 54.94 567 ASN B C 1
ATOM 9378 O O . ASN B 1 567 ? 8.281 -88.125 -43.594 1 54.94 567 ASN B O 1
ATOM 9382 N N . ARG B 1 568 ? 7.73 -87.938 -41.438 1 62.28 568 ARG B N 1
ATOM 9383 C CA . ARG B 1 568 ? 7.543 -86.438 -41.5 1 62.28 568 ARG B CA 1
ATOM 9384 C C . ARG B 1 568 ? 8.758 -85.75 -42.094 1 62.28 568 ARG B C 1
ATOM 9386 O O . ARG B 1 568 ? 8.609 -84.875 -42.906 1 62.28 568 ARG B O 1
ATOM 9393 N N . HIS B 1 569 ? 9.797 -86.125 -41.688 1 59.34 569 HIS B N 1
ATOM 9394 C CA . HIS B 1 569 ? 11.016 -85.5 -42.219 1 59.34 569 HIS B CA 1
ATOM 9395 C C . HIS B 1 569 ? 11.117 -85.688 -43.719 1 59.34 569 HIS B C 1
ATOM 9397 O O . HIS B 1 569 ? 11.531 -84.812 -44.438 1 59.34 569 HIS B O 1
ATOM 9403 N N . PHE B 1 570 ? 10.648 -86.875 -44.156 1 61.94 570 PHE B N 1
ATOM 9404 C CA . PHE B 1 570 ? 10.672 -87.188 -45.562 1 61.94 570 PHE B CA 1
ATOM 9405 C C . PHE B 1 570 ? 9.617 -86.375 -46.312 1 61.94 570 PHE B C 1
ATOM 9407 O O . PHE B 1 570 ? 9.891 -85.812 -47.375 1 61.94 570 PHE B O 1
ATOM 9414 N N . LEU B 1 571 ? 8.531 -86.188 -45.625 1 61.5 571 LEU B N 1
ATOM 9415 C CA . LEU B 1 571 ? 7.465 -85.438 -46.25 1 61.5 571 LEU B CA 1
ATOM 9416 C C . LEU B 1 571 ? 7.797 -83.938 -46.281 1 61.5 571 LEU B C 1
ATOM 9418 O O . LEU B 1 571 ? 7.5 -83.25 -47.25 1 61.5 571 LEU B O 1
ATOM 9422 N N . VAL B 1 572 ? 8.453 -83.5 -45.281 1 63.81 572 VAL B N 1
ATOM 9423 C CA . VAL B 1 572 ? 8.938 -82.125 -45.25 1 63.81 572 VAL B CA 1
ATOM 9424 C C . VAL B 1 572 ? 10.023 -81.938 -46.312 1 63.81 572 VAL B C 1
ATOM 9426 O O . VAL B 1 572 ? 10.055 -80.938 -47 1 63.81 572 VAL B O 1
ATOM 9429 N N . TYR B 1 573 ? 10.852 -82.938 -46.406 1 58.94 573 TYR B N 1
ATOM 9430 C CA . TYR B 1 573 ? 11.906 -82.875 -47.406 1 58.94 573 TYR B CA 1
ATOM 9431 C C . TYR B 1 573 ? 11.312 -82.875 -48.812 1 58.94 573 TYR B C 1
ATOM 9433 O O . TYR B 1 573 ? 11.734 -82.062 -49.656 1 58.94 573 TYR B O 1
ATOM 9441 N N . VAL B 1 574 ? 10.305 -83.75 -49.031 1 59.69 574 VAL B N 1
ATOM 9442 C CA . VAL B 1 574 ? 9.688 -83.812 -50.375 1 59.69 574 VAL B CA 1
ATOM 9443 C C . VAL B 1 574 ? 8.914 -82.562 -50.656 1 59.69 574 VAL B C 1
ATOM 9445 O O . VAL B 1 574 ? 8.938 -82.062 -51.812 1 59.69 574 VAL B O 1
ATOM 9448 N N . SER B 1 575 ? 8.344 -82.125 -49.625 1 60.62 575 SER B N 1
ATOM 9449 C CA . SER B 1 575 ? 7.633 -80.875 -49.812 1 60.62 575 SER B CA 1
ATOM 9450 C C . SER B 1 575 ? 8.594 -79.688 -50.156 1 60.62 575 SER B C 1
ATOM 9452 O O . SER B 1 575 ? 8.289 -78.875 -50.969 1 60.62 575 SER B O 1
ATOM 9454 N N . LYS B 1 576 ? 9.695 -79.625 -49.5 1 57.34 576 LYS B N 1
ATOM 9455 C CA . LYS B 1 576 ? 10.734 -78.688 -49.844 1 57.34 576 LYS B CA 1
ATOM 9456 C C . LYS B 1 576 ? 11.289 -78.875 -51.219 1 57.34 576 LYS B C 1
ATOM 9458 O O . LYS B 1 576 ? 11.547 -77.938 -51.969 1 57.34 576 LYS B O 1
ATOM 9463 N N . VAL B 1 577 ? 11.516 -80.125 -51.531 1 56.19 577 VAL B N 1
ATOM 9464 C CA . VAL B 1 577 ? 12.039 -80.438 -52.844 1 56.19 577 VAL B CA 1
ATOM 9465 C C . VAL B 1 577 ? 11.016 -80.062 -53.906 1 56.19 577 VAL B C 1
ATOM 9467 O O . VAL B 1 577 ? 11.383 -79.625 -55 1 56.19 577 VAL B O 1
ATOM 9470 N N . SER B 1 578 ? 9.773 -80.438 -53.5 1 54.84 578 SER B N 1
ATOM 9471 C CA . SER B 1 578 ? 8.727 -80.125 -54.469 1 54.84 578 SER B CA 1
ATOM 9472 C C . SER B 1 578 ? 8.641 -78.562 -54.656 1 54.84 578 SER B C 1
ATOM 9474 O O . SER B 1 578 ? 8.219 -78.125 -55.719 1 54.84 578 SER B O 1
ATOM 9476 N N . SER B 1 579 ? 9.039 -77.875 -53.594 1 50.16 579 SER B N 1
ATOM 9477 C CA . SER B 1 579 ? 8.992 -76.438 -53.719 1 50.16 579 SER B CA 1
ATOM 9478 C C . SER B 1 579 ? 10.258 -75.875 -54.375 1 50.16 579 SER B C 1
ATOM 9480 O O . SER B 1 579 ? 10.289 -74.75 -54.812 1 50.16 579 SER B O 1
ATOM 9482 N N . ILE B 1 580 ? 11.344 -76.438 -54.188 1 40.66 580 ILE B N 1
ATOM 9483 C CA . ILE B 1 580 ? 12.562 -76.062 -54.906 1 40.66 580 ILE B CA 1
ATOM 9484 C C . ILE B 1 580 ? 12.383 -76.188 -56.406 1 40.66 580 ILE B C 1
ATOM 9486 O O . ILE B 1 580 ? 12.156 -77.312 -56.875 1 40.66 580 ILE B O 1
ATOM 9490 N N . ASN B 1 581 ? 11.883 -75.188 -57.031 1 38.44 581 ASN B N 1
ATOM 9491 C CA . ASN B 1 581 ? 11.867 -75.125 -58.469 1 38.44 581 ASN B CA 1
ATOM 9492 C C . ASN B 1 581 ? 13.219 -75.5 -59.062 1 38.44 581 ASN B C 1
ATOM 9494 O O . ASN B 1 581 ? 14.117 -74.688 -59.156 1 38.44 581 ASN B O 1
ATOM 9498 N N . ILE B 1 582 ? 13.836 -76.625 -58.719 1 34.59 582 ILE B N 1
ATOM 9499 C CA . ILE B 1 582 ? 15.008 -76.875 -59.531 1 34.59 582 ILE B CA 1
ATOM 9500 C C . ILE B 1 582 ? 14.672 -76.625 -61 1 34.59 582 ILE B C 1
ATOM 9502 O O . ILE B 1 582 ? 13.5 -76.688 -61.406 1 34.59 582 ILE B O 1
ATOM 9506 N N . ASN B 1 583 ? 15.672 -76.688 -62 1 35.78 583 ASN B N 1
ATOM 9507 C CA . ASN B 1 583 ? 15.461 -76.375 -63.406 1 35.78 583 ASN B CA 1
ATOM 9508 C C . ASN B 1 583 ? 14.148 -76.938 -63.906 1 35.78 583 ASN B C 1
ATOM 9510 O O . ASN B 1 583 ? 13.578 -77.875 -63.281 1 35.78 583 ASN B O 1
ATOM 9514 N N . ALA B 1 584 ? 14.055 -77.125 -65.312 1 38.06 584 ALA B N 1
ATOM 9515 C CA . ALA B 1 584 ? 12.969 -77.188 -66.25 1 38.06 584 ALA B CA 1
ATOM 9516 C C . ALA B 1 584 ? 11.945 -78.25 -65.875 1 38.06 584 ALA B C 1
ATOM 9518 O O . ALA B 1 584 ? 10.742 -77.938 -65.812 1 38.06 584 ALA B O 1
ATOM 9519 N N . ASP B 1 585 ? 11.969 -79.438 -66.625 1 41.25 585 ASP B N 1
ATOM 9520 C CA . ASP B 1 585 ? 11.008 -80.312 -67.25 1 41.25 585 ASP B CA 1
ATOM 9521 C C . ASP B 1 585 ? 10.445 -81.312 -66.25 1 41.25 585 ASP B C 1
ATOM 9523 O O . ASP B 1 585 ? 9.516 -82.062 -66.625 1 41.25 585 ASP B O 1
ATOM 9527 N N . VAL B 1 586 ? 11.172 -81.75 -65.25 1 44 586 VAL B N 1
ATOM 9528 C CA . VAL B 1 586 ? 10.648 -82.875 -64.5 1 44 586 VAL B CA 1
ATOM 9529 C C . VAL B 1 586 ? 10.242 -82.438 -63.094 1 44 586 VAL B C 1
ATOM 9531 O O . VAL B 1 586 ? 11.055 -81.875 -62.344 1 44 586 VAL B O 1
ATOM 9534 N N . ARG B 1 587 ? 9.117 -82.062 -62.875 1 49.5 587 ARG B N 1
ATOM 9535 C CA . ARG B 1 587 ? 8.57 -81.75 -61.562 1 49.5 587 ARG B CA 1
ATOM 9536 C C . ARG B 1 587 ? 8.047 -83 -60.875 1 49.5 587 ARG B C 1
ATOM 9538 O O . ARG B 1 587 ? 7.512 -83.875 -61.5 1 49.5 587 ARG B O 1
ATOM 9545 N N . LEU B 1 588 ? 8.438 -83.062 -59.688 1 54.62 588 LEU B N 1
ATOM 9546 C CA . LEU B 1 588 ? 7.855 -84.188 -58.906 1 54.62 588 LEU B CA 1
ATOM 9547 C C . LEU B 1 588 ? 6.363 -83.938 -58.688 1 54.62 588 LEU B C 1
ATOM 9549 O O . LEU B 1 588 ? 5.965 -82.938 -58.156 1 54.62 588 LEU B O 1
ATOM 9553 N N . VAL B 1 589 ? 5.461 -84.625 -59.312 1 55.62 589 VAL B N 1
ATOM 9554 C CA . VAL B 1 589 ? 4.023 -84.375 -59.344 1 55.62 589 VAL B CA 1
ATOM 9555 C C . VAL B 1 589 ? 3.352 -85.125 -58.188 1 55.62 589 VAL B C 1
ATOM 9557 O O . VAL B 1 589 ? 2.473 -84.562 -57.531 1 55.62 589 VAL B O 1
ATOM 9560 N N . SER B 1 590 ? 3.615 -86.438 -57.969 1 56 590 SER B N 1
ATOM 9561 C CA . SER B 1 590 ? 2.885 -87.188 -56.938 1 56 590 SER B CA 1
ATOM 9562 C C . SER B 1 590 ? 3.699 -88.375 -56.438 1 56 590 SER B C 1
ATOM 9564 O O . SER B 1 590 ? 4.672 -88.812 -57.094 1 56 590 SER B O 1
ATOM 9566 N N . LEU B 1 591 ? 3.621 -88.812 -55.156 1 58.81 591 LEU B N 1
ATOM 9567 C CA . LEU B 1 591 ? 4.199 -90 -54.625 1 58.81 591 LEU B CA 1
ATOM 9568 C C . LEU B 1 591 ? 3.113 -91.062 -54.312 1 58.81 591 LEU B C 1
ATOM 9570 O O . LEU B 1 591 ? 2.008 -90.688 -53.906 1 58.81 591 LEU B O 1
ATOM 9574 N N . SER B 1 592 ? 3.027 -92.25 -54.844 1 55.25 592 SER B N 1
ATOM 9575 C CA . SER B 1 592 ? 2.031 -93.25 -54.562 1 55.25 592 SER B CA 1
ATOM 9576 C C . SER B 1 592 ? 2.473 -94.125 -53.375 1 55.25 592 SER B C 1
ATOM 9578 O O . SER B 1 592 ? 3.656 -94.438 -53.25 1 55.25 592 SER B O 1
ATOM 9580 N N . SER B 1 593 ? 1.768 -94.312 -52.344 1 50.84 593 SER B N 1
ATOM 9581 C CA . SER B 1 593 ? 2.043 -95 -51.062 1 50.84 593 SER B CA 1
ATOM 9582 C C . SER B 1 593 ? 2.312 -96.5 -51.281 1 50.84 593 SER B C 1
ATOM 9584 O O . SER B 1 593 ? 3.012 -97.125 -50.5 1 50.84 593 SER B O 1
ATOM 9586 N N . ALA B 1 594 ? 1.541 -97.375 -52.062 1 46.84 594 ALA B N 1
ATOM 9587 C CA . ALA B 1 594 ? 1.718 -98.812 -52.031 1 46.84 594 ALA B CA 1
ATOM 9588 C C . ALA B 1 594 ? 3.143 -99.188 -52.406 1 46.84 594 ALA B C 1
ATOM 9590 O O . ALA B 1 594 ? 3.74 -100.125 -51.781 1 46.84 594 ALA B O 1
ATOM 9591 N N . LYS B 1 595 ? 3.578 -99.125 -53.656 1 46.31 595 LYS B N 1
ATOM 9592 C CA . LYS B 1 595 ? 4.91 -99.188 -54.25 1 46.31 595 LYS B CA 1
ATOM 9593 C C . LYS B 1 595 ? 5.434 -97.812 -54.531 1 46.31 595 LYS B C 1
ATOM 9595 O O . LYS B 1 595 ? 4.762 -97 -55.188 1 46.31 595 LYS B O 1
ATOM 9600 N N . VAL B 1 596 ? 6.195 -97.25 -53.625 1 45.53 596 VAL B N 1
ATOM 9601 C CA . VAL B 1 596 ? 6.703 -95.875 -53.656 1 45.53 596 VAL B CA 1
ATOM 9602 C C . VAL B 1 596 ? 7.078 -95.5 -55.094 1 45.53 596 VAL B C 1
ATOM 9604 O O . VAL B 1 596 ? 8.039 -96 -55.656 1 45.53 596 VAL B O 1
ATOM 9607 N N . ASN B 1 597 ? 6.109 -95.375 -55.969 1 49.12 597 ASN B N 1
ATOM 9608 C CA . ASN B 1 597 ? 6.41 -94.812 -57.281 1 49.12 597 ASN B CA 1
ATOM 9609 C C . ASN B 1 597 ? 6.465 -93.25 -57.219 1 49.12 597 ASN B C 1
ATOM 9611 O O . ASN B 1 597 ? 5.637 -92.625 -56.562 1 49.12 597 ASN B O 1
ATOM 9615 N N . ILE B 1 598 ? 7.621 -92.688 -57.438 1 50.03 598 ILE B N 1
ATOM 9616 C CA . ILE B 1 598 ? 7.828 -91.25 -57.5 1 50.03 598 ILE B CA 1
ATOM 9617 C C . ILE B 1 598 ? 7.457 -90.75 -58.906 1 50.03 598 ILE B C 1
ATOM 9619 O O . ILE B 1 598 ? 7.871 -91.312 -59.906 1 50.03 598 ILE B O 1
ATOM 9623 N N . PHE B 1 599 ? 6.469 -89.875 -59.031 1 50.5 599 PHE B N 1
ATOM 9624 C CA . PHE B 1 599 ? 6.02 -89.312 -60.281 1 50.5 599 PHE B CA 1
ATOM 9625 C C . PHE B 1 599 ? 6.699 -88 -60.562 1 50.5 599 PHE B C 1
ATOM 9627 O O . PHE B 1 599 ? 6.691 -87.062 -59.688 1 50.5 599 PHE B O 1
ATOM 9634 N N . PHE B 1 600 ? 7.578 -87.875 -61.625 1 46.5 600 PHE B N 1
ATOM 9635 C CA . PHE B 1 600 ? 8.188 -86.625 -62.062 1 46.5 600 PHE B CA 1
ATOM 9636 C C . PHE B 1 600 ? 7.426 -86.062 -63.25 1 46.5 600 PHE B C 1
ATOM 9638 O O . PHE B 1 600 ? 6.902 -86.75 -64.062 1 46.5 600 PHE B O 1
#

Solvent-accessible surface area (backbone atoms only — not comparable to full-atom values): 63515 Å² total; per-residue (Å²): 129,74,78,75,78,66,79,67,66,95,54,46,60,54,79,59,90,72,77,70,85,65,99,64,92,54,86,41,62,28,16,37,38,33,40,36,40,40,49,65,48,48,88,58,13,39,19,66,30,41,21,39,47,51,51,36,52,50,45,34,46,69,69,58,32,63,57,37,44,74,45,56,42,38,46,33,54,80,70,30,55,47,54,75,57,40,42,40,40,49,47,37,55,53,47,43,35,63,45,30,49,26,62,77,70,67,48,51,57,66,54,33,33,36,39,36,53,36,43,69,25,34,54,43,35,34,25,32,26,36,77,65,29,25,22,29,36,21,26,34,44,40,50,58,72,59,71,44,50,90,54,27,52,16,50,34,27,49,25,65,32,45,60,51,48,45,53,53,49,49,51,55,29,58,76,59,59,46,43,36,35,22,40,38,20,35,51,70,44,68,66,33,32,46,52,44,54,41,48,44,47,53,41,55,64,37,82,90,51,84,40,50,60,41,88,45,71,44,64,96,73,88,73,57,59,68,59,54,52,56,35,43,52,63,21,29,37,35,39,47,36,56,44,22,65,58,44,51,52,45,38,41,50,36,38,74,72,62,48,52,59,28,66,36,43,37,34,33,70,49,83,62,90,53,65,71,51,43,64,80,60,58,72,73,87,55,96,55,31,69,58,26,45,54,23,42,39,37,36,33,37,38,30,64,46,70,54,64,50,39,78,86,34,16,71,73,31,65,66,49,37,54,51,49,51,52,48,24,50,49,38,8,37,76,74,51,70,30,79,73,52,92,87,51,72,84,52,68,50,38,52,28,36,27,48,43,55,49,42,49,40,48,22,42,40,51,33,48,75,73,68,46,66,71,79,42,14,45,60,35,37,56,58,49,22,56,40,74,45,69,27,64,56,9,65,47,40,24,34,80,77,24,38,32,47,52,28,34,30,37,26,35,37,36,87,87,78,68,45,73,39,72,22,32,42,40,44,45,83,69,53,79,63,48,76,76,45,83,72,64,36,39,81,82,39,86,54,75,53,58,49,63,50,95,27,42,56,73,49,69,30,63,73,36,46,50,61,36,69,84,31,31,51,52,43,48,45,48,46,49,51,50,48,51,49,51,49,51,50,51,49,49,48,51,51,47,47,51,50,49,53,51,48,56,68,61,51,64,56,40,62,41,59,72,80,58,41,46,66,69,72,67,77,75,63,71,68,86,77,74,72,64,81,79,63,77,64,75,86,60,85,64,80,62,54,50,66,23,34,44,97,92,33,83,23,39,32,34,68,45,87,61,85,69,73,84,40,68,69,46,49,51,47,46,50,50,52,59,61,49,76,60,86,74,93,60,50,65,63,28,32,21,80,92,62,40,26,47,24,44,128,75,78,72,76,65,80,68,68,95,56,45,60,56,80,61,89,73,77,70,84,63,99,66,92,53,85,43,64,28,16,38,39,33,40,37,40,39,50,63,49,47,86,58,12,40,20,66,30,40,22,39,46,52,51,35,50,50,46,35,45,69,70,59,33,64,55,36,44,74,43,58,41,38,49,32,55,79,70,30,54,47,55,76,58,40,44,39,41,50,46,36,55,52,49,44,34,64,45,30,48,26,61,76,70,68,48,51,56,66,52,33,34,37,39,37,52,37,44,69,23,34,55,43,36,33,24,31,26,35,77,65,29,25,20,29,38,20,26,33,44,40,51,58,74,60,70,43,50,89,53,27,52,17,49,33,27,48,26,65,32,45,62,51,48,46,53,53,50,48,52,56,29,57,76,60,58,48,42,36,35,22,39,38,21,36,52,72,44,68,67,32,31,44,52,45,54,41,46,46,47,53,42,54,67,37,81,91,51,83,41,49,59,41,89,45,71,44,63,96,72,87,73,57,59,68,59,52,53,57,36,42,52,64,21,29,36,35,39,46,37,55,44,22,66,58,44,51,52,44,37,42,48,35,40,76,72,61,47,52,61,26,65,36,41,39,34,33,69,50,81,61,91,55,64,71,51,45,63,81,58,57,71,74,87,54,95,55,33,68,59,26,45,54,23,43,39,37,36,33,36,37,29,65,45,72,54,64,50,39,80,85,33,17,72,73,32,66,67,50,38,55,50,48,51,52,48,24,50,48,39,8,38,75,73,52,68,30,79,72,52,93,86,52,72,83,50,68,49,36,53,28,36,27,48,43,54,50,42,49,41,50,21,42,41,49,33,48,74,72,68,45,67,71,78,43,16,45,60,35,37,55,59,49,24,57,42,73,44,69,28,64,57,9,64,48,39,24,34,80,78,24,38,30,47,51,28,34,31,36,25,35,38,36,87,87,79,69,46,73,38,72,22,33,41,40,45,45,83,68,52,78,63,48,74,75,45,82,72,62,36,38,82,82,40,87,55,74,53,58,49,64,50,95,27,40,57,72,49,68,31,63,71,36,46,52,61,37,69,84,31,30,51,52,42,47,44,49,45,47,52,51,48,50,50,52,50,50,49,52,49,49,48,50,50,46,48,50,48,47,53,51,48,56,66,61,52,64,56,41,63,39,57,72,81,58,41,47,68,69,74,69,75,75,61,70,67,85,77,75,72,66,80,80,65,77,63,76,87,59,83,62,82,60,53,49,66,23,34,44,96,93,34,84,22,39,32,34,69,46,88,61,87,68,72,85,40,67,69,48,47,52,48,47,50,48,52,59,60,48,78,59,81,88,86,64,51,66,64,27,31,20,79,92,63,40,27,47,24,43

Nearest PDB structures (foldseek):
  7brj-assembly1_B  TM=8.611E-01  e=1.369E-34  Rattus norvegicus
  1t34-assembly1_B  TM=8.647E-01  e=1.835E-33  Rattus norvegicus
  3a3k-assembly2_B  TM=8.503E-01  e=3.779E-34  Rattus norvegicus
  8tga-assembly1_B  TM=8.439E-01  e=3.694E-31  Homo sapiens
  8wpu-assembly1_B  TM=6.012E-01  e=5.991E-18  Homo sapiens